Protein AF-0000000084915804 (afdb_homodimer)

Organism: Flavobacterium indicum (strain DSM 17447 / CIP 109464 / GPTSA100-9) (NCBI:txid1094466)

Radius of gyration: 31.05 Å; Cα contacts (8 Å, |Δi|>4): 1449; chains: 2; bounding box: 70×102×97 Å

Foldseek 3Di:
DPPPPPPPPPPPPPQQAFDKDKDWDQAPLQRGIWIKIKTFANCCVVDPPDAFAEEEEECLVPQVVLLVVLQNVCVVLQNFGTHMYIYTHQPDDCRVVLCLDDDLVQAQDDSVVSNVCCVVPPVVVVCVVPGRHFQAYEYEYAESVLQSVLNQLLDQARSHQEYERELYDHGPCSLVSNLVSLLNHDAAHEYEYEEEPQHPPVSVVSLVSSVVSNVPRPDPSYQYDYYYHYPDHSPRVSSVVSNVRRCSLCVLSHACDPCCLVVPQLPDLDCLLVVQVVSQVCCCRRVVDHDQRDPLNLVSSVLSCVVNVVLVCLQVNLVSCCVRPPQALSSLQSVLSSCVQQQNLVVSLVSLCVRCRGHYDDPDDNVVSNVVSVVSPPDHRDNPPDPPPNPPPPSSSVPPPPD/DPPPPPPPPPPPPPQQAFDKDKDWDQAPLQRGIWIKIKTFANCCVVDPPDAFAEEEEECLVPQVVLLVVLQNVCVVLQNFGTHMYIYTHQPDDCRVVLCLDDDLVQAQDDSVVSNVCCVVPPVVVVCVVPGRHFQAYEYEYAESVLQSVLNQLLDQARSHQEYERELYDHGPCSLVSNLVSLLNHDAAHEYEYEEEPQHPPVSVVSLVSSVVSNVPRPDPSYQYDYYYHYPDHSPRVSSVVSNVRRCSLCVLSHACDPCCLVVPQLPDLDCLLVVQVVSQVCCCRRVVDHDQRDPLNLVSSVLSCVVNVVLVCLQVNLVSCCVRPPQALSSLQSVLSSCVQQQNLVVSLVSLCVRCRGHYDDPDDNVVSNVVSVVSPPDHRDNPPDPPPNPPPPSSSVPPPPD

InterPro domains:
  IPR000801 Esterase-like [PF00756] (27-169)
  IPR011990 Tetratricopeptide-like helical domain superfamily [G3DSA:1.25.40.10] (287-379)
  IPR029058 Alpha/Beta hydrolase fold [G3DSA:3.40.50.1820] (17-286)
  IPR029058 Alpha/Beta hydrolase fold [SSF53474] (15-251)
  IPR050583 Mycobacterial A85 antigen [PTHR48098] (27-253)

pLDDT: mean 91.21, std 16.98, range [30.44, 98.94]

Sequence (806 aa):
MKIKALFVLLFLSIASLAQKVDDKIFSKKLNGERTFSIYTPPSYESNTKKNYPVLVLLDGEYLADPFSGILKYGNYWDDLPEMIIVAINQNYGETRFNDSEYGEDGLPANSGAKFFEFIGFELLPYVQSKYRTLPFRMIAGHDTTAGFLNFYLYKDDPIFNAFISLSPEMAPLMEDRIAERLSKIQKPIFYYHATSTGDLEEIQEKTKKLDDFAKEIKNPNVIYRYDVFKNTSHYSLVAEAIPSAFYFIFNGYQPISKLEFNEKILKLEKGYAQYLIDKYDYIEKKIGIKMQPRMSDFKAIEAAILKNKAYDEFQLLADYSDKQYPKTMLGTYQRGLYFEKTGDNKRAIKEYLRAYTQEPIGDLTKDYLMDRAEALKGKKDAPKEEETPAPTEETPTEEQKKEMKIKALFVLLFLSIASLAQKVDDKIFSKKLNGERTFSIYTPPSYESNTKKNYPVLVLLDGEYLADPFSGILKYGNYWDDLPEMIIVAINQNYGETRFNDSEYGEDGLPANSGAKFFEFIGFELLPYVQSKYRTLPFRMIAGHDTTAGFLNFYLYKDDPIFNAFISLSPEMAPLMEDRIAERLSKIQKPIFYYHATSTGDLEEIQEKTKKLDDFAKEIKNPNVIYRYDVFKNTSHYSLVAEAIPSAFYFIFNGYQPISKLEFNEKILKLEKGYAQYLIDKYDYIEKKIGIKMQPRMSDFKAIEAAILKNKAYDEFQLLADYSDKQYPKTMLGTYQRGLYFEKTGDNKRAIKEYLRAYTQEPIGDLTKDYLMDRAEALKGKKDAPKEEETPAPTEETPTEEQKKE

Nearest PDB structures (foldseek):
  4w9r-assembly1_A  TM=9.108E-01  e=4.873E-31  Capnocytophaga ochracea DSM 7271
  3gff-assembly1_B  TM=7.078E-01  e=7.675E-18  Shewanella oneidensis
  2qm0-assembly1_B  TM=8.458E-01  e=1.726E-13  Bacillus cereus ATCC 14579
  7b6b-assembly1_B  TM=7.050E-01  e=1.725E-11  Dysgonomonas mossii DSM 22836
  7b5v-assembly1_A  TM=7.051E-01  e=4.827E-11  Dysgonomonas mossii DSM 22836

Solvent-accessible surface area (backbone atoms only — not comparable to full-atom values): 42512 Å² total; per-residue (Å²): 136,85,78,78,78,75,77,76,75,76,75,73,76,68,73,52,59,52,41,80,44,81,49,72,44,80,35,80,68,67,70,44,75,46,47,33,34,37,36,44,34,58,52,52,70,78,41,78,83,61,61,22,35,34,37,38,28,43,49,17,83,54,45,41,46,34,53,49,10,46,42,52,33,26,37,72,71,51,48,34,77,64,40,33,36,42,21,33,58,29,87,48,88,62,42,48,59,39,48,40,28,58,43,91,81,34,42,67,28,71,54,9,37,27,42,56,46,32,46,68,68,44,51,48,54,52,48,52,75,75,42,62,59,42,84,36,24,32,40,35,22,51,32,55,45,13,25,42,60,53,58,48,49,76,44,84,76,39,81,52,37,30,40,40,26,34,44,32,46,72,48,55,63,38,48,58,50,48,39,54,35,51,51,64,44,86,54,56,34,36,41,32,38,35,38,22,73,35,33,57,66,66,41,43,53,48,54,48,51,28,48,62,49,44,72,70,50,79,38,86,36,52,47,77,51,77,48,75,36,72,95,23,35,73,64,60,31,53,60,50,42,50,45,55,46,51,56,57,70,41,57,71,59,36,66,59,39,62,49,49,41,63,71,45,58,56,67,45,92,70,57,55,42,54,48,56,52,50,43,53,48,44,32,28,73,64,61,55,46,83,70,73,82,52,69,49,43,52,50,49,37,52,49,41,30,60,76,65,66,44,47,75,43,27,53,58,37,14,54,52,33,41,69,68,41,64,66,37,29,63,17,37,50,31,42,15,48,26,26,40,53,67,18,38,40,70,60,12,30,54,32,22,55,58,29,70,84,32,41,67,52,92,90,45,40,54,67,57,34,44,51,52,28,59,69,43,59,91,57,78,71,45,60,57,81,62,82,63,74,65,73,62,89,62,54,66,54,66,60,70,79,77,109,136,83,79,76,78,76,77,75,75,76,74,73,77,67,73,53,60,54,43,77,43,82,46,71,46,79,33,78,68,67,69,44,75,47,47,33,32,38,36,45,34,59,51,51,70,78,41,79,84,63,61,21,34,36,36,38,29,44,49,18,83,54,46,40,46,33,51,49,10,45,42,50,33,26,36,75,70,49,48,34,77,64,40,32,36,42,20,33,57,29,85,48,86,63,43,48,58,39,47,39,28,57,41,90,80,33,42,66,28,70,54,9,37,28,40,54,46,33,47,66,69,44,50,48,54,53,47,53,75,74,43,62,57,42,84,34,23,31,40,36,21,50,32,55,44,14,24,41,61,53,58,47,48,76,42,83,76,40,80,54,36,31,40,39,26,35,44,31,46,72,50,54,65,37,50,58,50,48,38,55,35,51,50,65,42,84,54,57,34,36,40,34,37,35,37,22,73,35,34,58,66,67,41,44,51,50,53,48,50,28,47,63,51,44,72,68,48,81,38,85,37,52,47,76,49,76,47,74,37,72,95,24,37,72,64,58,30,54,61,50,42,49,45,54,47,52,55,58,71,41,57,72,60,35,66,60,39,63,48,49,40,62,72,45,57,57,66,46,93,69,59,54,42,53,49,55,52,51,43,52,49,44,33,29,73,65,61,56,45,84,71,76,82,53,68,47,43,52,52,49,38,50,49,42,30,61,76,67,66,44,48,74,43,28,52,60,38,14,54,52,33,41,69,68,43,64,65,36,30,62,18,38,50,31,42,15,47,27,26,41,53,67,17,37,40,69,60,12,28,54,31,23,54,58,29,69,83,31,40,67,52,92,90,46,40,55,66,58,34,45,50,50,28,58,68,44,58,91,56,78,72,45,60,55,80,61,81,62,74,63,72,61,90,62,54,66,56,68,60,70,80,77,109

Structure (mmCIF, N/CA/C/O backbone):
data_AF-0000000084915804-model_v1
#
loop_
_entity.id
_entity.type
_entity.pdbx_description
1 polymer Esterase
#
loop_
_atom_site.group_PDB
_atom_site.id
_atom_site.type_symbol
_atom_site.label_atom_id
_atom_site.label_alt_id
_atom_site.label_comp_id
_atom_site.label_asym_id
_atom_site.label_entity_id
_atom_site.label_seq_id
_atom_site.pdbx_PDB_ins_code
_atom_site.Cartn_x
_atom_site.Cartn_y
_atom_site.Cartn_z
_atom_site.occupancy
_atom_site.B_iso_or_equiv
_atom_site.auth_seq_id
_atom_site.auth_comp_id
_atom_site.auth_asym_id
_atom_site.auth_atom_id
_atom_site.pdbx_PDB_model_num
ATOM 1 N N . MET A 1 1 ? -18 44.656 -43.188 1 30.98 1 MET A N 1
ATOM 2 C CA . MET A 1 1 ? -18.422 43.625 -42.25 1 30.98 1 MET A CA 1
ATOM 3 C C . MET A 1 1 ? -17.219 42.844 -41.75 1 30.98 1 MET A C 1
ATOM 5 O O . MET A 1 1 ? -16.656 42 -42.469 1 30.98 1 MET A O 1
ATOM 9 N N . LYS A 1 2 ? -16.344 43.469 -40.906 1 34.91 2 LYS A N 1
ATOM 10 C CA . LYS A 1 2 ? -15.086 43 -40.312 1 34.91 2 LYS A CA 1
ATOM 11 C C . LYS A 1 2 ? -15.336 41.812 -39.375 1 34.91 2 LYS A C 1
ATOM 13 O O . LYS A 1 2 ? -16.078 41.938 -38.406 1 34.91 2 LYS A O 1
ATOM 18 N N . ILE A 1 3 ? -15.289 40.625 -39.844 1 33.72 3 ILE A N 1
ATOM 19 C CA . ILE A 1 3 ? -15.422 39.344 -39.125 1 33.72 3 ILE A CA 1
ATOM 20 C C . ILE A 1 3 ? -14.312 39.25 -38.094 1 33.72 3 ILE A C 1
ATOM 22 O O . ILE A 1 3 ? -13.125 39.188 -38.438 1 33.72 3 ILE A O 1
ATOM 26 N N . LYS A 1 4 ? -14.461 39.875 -36.906 1 39.53 4 LYS A N 1
ATOM 27 C CA . LYS A 1 4 ? -13.578 39.594 -35.781 1 39.53 4 LYS A CA 1
ATOM 28 C C . LYS A 1 4 ? -13.523 38.125 -35.438 1 39.53 4 LYS A C 1
ATOM 30 O O . LYS A 1 4 ? -14.547 37.5 -35.156 1 39.53 4 LYS A O 1
ATOM 35 N N . ALA A 1 5 ? -12.562 37.406 -35.969 1 38.5 5 ALA A N 1
ATOM 36 C CA . ALA A 1 5 ? -12.242 36.031 -35.594 1 38.5 5 ALA A CA 1
ATOM 37 C C . ALA A 1 5 ? -11.93 35.906 -34.094 1 38.5 5 ALA A C 1
ATOM 39 O O . ALA A 1 5 ? -10.977 36.5 -33.625 1 38.5 5 ALA A O 1
ATOM 40 N N . LEU A 1 6 ? -12.945 35.75 -33.281 1 38.56 6 LEU A N 1
ATOM 41 C CA . LEU A 1 6 ? -12.766 35.406 -31.891 1 38.56 6 LEU A CA 1
ATOM 42 C C . LEU A 1 6 ? -11.992 34.094 -31.766 1 38.56 6 LEU A C 1
ATOM 44 O O . LEU A 1 6 ? -12.469 33.031 -32.188 1 38.56 6 LEU A O 1
ATOM 48 N N . PHE A 1 7 ? -10.703 34.156 -31.734 1 39.88 7 PHE A N 1
ATOM 49 C CA . PHE A 1 7 ? -9.891 33 -31.344 1 39.88 7 PHE A CA 1
ATOM 50 C C . PHE A 1 7 ? -10.203 32.562 -29.922 1 39.88 7 PHE A C 1
ATOM 52 O O . PHE A 1 7 ? -9.914 33.312 -28.969 1 39.88 7 PHE A O 1
ATOM 59 N N . VAL A 1 8 ? -11.25 31.797 -29.766 1 38.75 8 VAL A N 1
ATOM 60 C CA . VAL A 1 8 ? -11.469 31.125 -28.484 1 38.75 8 VAL A CA 1
ATOM 61 C C . VAL A 1 8 ? -10.258 30.266 -28.141 1 38.75 8 VAL A C 1
ATOM 63 O O . VAL A 1 8 ? -9.945 29.297 -28.844 1 38.75 8 VAL A O 1
ATOM 66 N N . LEU A 1 9 ? -9.281 30.844 -27.531 1 38.28 9 LEU A N 1
ATOM 67 C CA . LEU A 1 9 ? -8.227 30.062 -26.891 1 38.28 9 LEU A CA 1
ATOM 68 C C . LEU A 1 9 ? -8.812 29.047 -25.922 1 38.28 9 LEU A C 1
ATOM 70 O O . LEU A 1 9 ? -9.398 29.422 -24.891 1 38.28 9 LEU A O 1
ATOM 74 N N . LEU A 1 10 ? -9.195 27.938 -26.406 1 38.06 10 LEU A N 1
ATOM 75 C CA . LEU A 1 10 ? -9.492 26.766 -25.578 1 38.06 10 LEU A CA 1
ATOM 76 C C . LEU A 1 10 ? -8.367 26.5 -24.594 1 38.06 10 LEU A C 1
ATOM 78 O O . LEU A 1 10 ? -7.277 26.078 -24.984 1 38.06 10 LEU A O 1
ATOM 82 N N . PHE A 1 11 ? -8.258 27.25 -23.547 1 37 11 PHE A N 1
ATOM 83 C CA . PHE A 1 11 ? -7.414 26.859 -22.422 1 37 11 PHE A CA 1
ATOM 84 C C . PHE A 1 11 ? -7.777 25.469 -21.938 1 37 11 PHE A C 1
ATOM 86 O O . PHE A 1 11 ? -8.773 25.281 -21.234 1 37 11 PHE A O 1
ATOM 93 N N . LEU A 1 12 ? -7.398 24.484 -22.609 1 37.72 12 LEU A N 1
ATOM 94 C CA . LEU A 1 12 ? -7.434 23.141 -22.031 1 37.72 12 LEU A CA 1
ATOM 95 C C . LEU A 1 12 ? -6.754 23.109 -20.672 1 37.72 12 LEU A C 1
ATOM 97 O O . LEU A 1 12 ? -5.559 23.391 -20.562 1 37.72 12 LEU A O 1
ATOM 101 N N . SER A 1 13 ? -7.422 23.438 -19.625 1 39.34 13 SER A N 1
ATOM 102 C CA . SER A 1 13 ? -6.961 23.109 -18.281 1 39.34 13 SER A CA 1
ATOM 103 C C . SER A 1 13 ? -6.273 21.734 -18.25 1 39.34 13 SER A C 1
ATOM 105 O O . SER A 1 13 ? -6.938 20.703 -18.344 1 39.34 13 SER A O 1
ATOM 107 N N . ILE A 1 14 ? -5.156 21.641 -18.672 1 42.31 14 ILE A N 1
ATOM 108 C CA . ILE A 1 14 ? -4.375 20.438 -18.375 1 42.31 14 ILE A CA 1
ATOM 109 C C . ILE A 1 14 ? -4.316 20.219 -16.875 1 42.31 14 ILE A C 1
ATOM 111 O O . ILE A 1 14 ? -3.666 20.984 -16.156 1 42.31 14 ILE A O 1
ATOM 115 N N . ALA A 1 15 ? -5.371 19.859 -16.266 1 44.28 15 ALA A N 1
ATOM 116 C CA . ALA A 1 15 ? -5.188 19.297 -14.93 1 44.28 15 ALA A CA 1
ATOM 117 C C . ALA A 1 15 ? -3.811 18.656 -14.789 1 44.28 15 ALA A C 1
ATOM 119 O O . ALA A 1 15 ? -3.443 17.781 -15.578 1 44.28 15 ALA A O 1
ATOM 120 N N . SER A 1 16 ? -2.9 19.359 -14.211 1 48.75 16 SER A N 1
ATOM 121 C CA . SER A 1 16 ? -1.506 19.016 -13.953 1 48.75 16 SER A CA 1
ATOM 122 C C . SER A 1 16 ? -1.387 17.688 -13.203 1 48.75 16 SER A C 1
ATOM 124 O O . SER A 1 16 ? -1.562 17.641 -11.984 1 48.75 16 SER A O 1
ATOM 126 N N . LEU A 1 17 ? -1.926 16.594 -13.758 1 55.28 17 LEU A N 1
ATOM 127 C CA . LEU A 1 17 ? -1.879 15.227 -13.258 1 55.28 17 LEU A CA 1
ATOM 128 C C . LEU A 1 17 ? -0.439 14.789 -13.008 1 55.28 17 LEU A C 1
ATOM 130 O O . LEU A 1 17 ? 0.483 15.258 -13.68 1 55.28 17 LEU A O 1
ATOM 134 N N . ALA A 1 18 ? -0.207 14.375 -11.773 1 61.41 18 ALA A N 1
ATOM 135 C CA . ALA A 1 18 ? 0.979 13.555 -11.547 1 61.41 18 ALA A CA 1
ATOM 136 C C . ALA A 1 18 ? 1.358 12.789 -12.812 1 61.41 18 ALA A C 1
ATOM 138 O O . ALA A 1 18 ? 0.494 12.227 -13.492 1 61.41 18 ALA A O 1
ATOM 139 N N . GLN A 1 19 ? 2.617 13.102 -13.18 1 83.12 19 GLN A N 1
ATOM 140 C CA . GLN A 1 19 ? 3.037 12.578 -14.477 1 83.12 19 GLN A CA 1
ATOM 141 C C . GLN A 1 19 ? 4.18 11.578 -14.32 1 83.12 19 GLN A C 1
ATOM 143 O O . GLN A 1 19 ? 5.098 11.797 -13.531 1 83.12 19 GLN A O 1
ATOM 148 N N . LYS A 1 20 ? 4.004 10.469 -14.727 1 93.12 20 LYS A N 1
ATOM 149 C CA . LYS A 1 20 ? 5.105 9.531 -14.953 1 93.12 20 LYS A CA 1
ATOM 150 C C . LYS A 1 20 ? 5.812 9.828 -16.281 1 93.12 20 LYS A C 1
ATOM 152 O O . LYS A 1 20 ? 5.164 9.969 -17.312 1 93.12 20 LYS A O 1
ATOM 157 N N . VAL A 1 21 ? 7.152 9.977 -16.219 1 96.06 21 VAL A N 1
ATOM 158 C CA . VAL A 1 21 ? 7.98 10.18 -17.406 1 96.06 21 VAL A CA 1
ATOM 159 C C . VAL A 1 21 ? 9.078 9.117 -17.453 1 96.06 21 VAL A C 1
ATOM 161 O O . VAL A 1 21 ? 9.844 8.961 -16.5 1 96.06 21 VAL A O 1
ATOM 164 N N . ASP A 1 22 ? 9.055 8.312 -18.516 1 96.88 22 ASP A N 1
ATOM 165 C CA . ASP A 1 22 ? 10.172 7.402 -18.75 1 96.88 22 ASP A CA 1
ATOM 166 C C . ASP A 1 22 ? 11.352 8.133 -19.391 1 96.88 22 ASP A C 1
ATOM 168 O O . ASP A 1 22 ? 11.164 8.938 -20.297 1 96.88 22 ASP A O 1
ATOM 172 N N . ASP A 1 23 ? 12.508 7.883 -18.828 1 97.19 23 ASP A N 1
ATOM 173 C CA . ASP A 1 23 ? 13.711 8.578 -19.281 1 97.19 23 ASP A CA 1
ATOM 174 C C . ASP A 1 23 ? 14.906 7.625 -19.328 1 97.19 23 ASP A C 1
ATOM 176 O O . ASP A 1 23 ? 14.797 6.461 -18.938 1 97.19 23 ASP A O 1
ATOM 180 N N . LYS A 1 24 ? 15.945 8.031 -19.984 1 97.94 24 LYS A N 1
ATOM 181 C CA . LYS A 1 24 ? 17.188 7.273 -20.062 1 97.94 24 LYS A CA 1
ATOM 182 C C . LYS A 1 24 ? 18.406 8.195 -19.953 1 97.94 24 LYS A C 1
ATOM 184 O O . LYS A 1 24 ? 18.312 9.391 -20.25 1 97.94 24 LYS A O 1
ATOM 189 N N . ILE A 1 25 ? 19.5 7.652 -19.5 1 97.75 25 ILE A N 1
ATOM 190 C CA . ILE A 1 25 ? 20.734 8.406 -19.344 1 97.75 25 ILE A CA 1
ATOM 191 C C . ILE A 1 25 ? 21.922 7.523 -19.734 1 97.75 25 ILE A C 1
ATOM 193 O O . ILE A 1 25 ? 21.953 6.332 -19.406 1 97.75 25 ILE A O 1
ATOM 197 N N . PHE A 1 26 ? 22.797 8.078 -20.5 1 97.75 26 PHE A N 1
ATOM 198 C CA . PHE A 1 26 ? 24.062 7.375 -20.719 1 97.75 26 PHE A CA 1
ATOM 199 C C . PHE A 1 26 ? 25.016 7.555 -19.547 1 97.75 26 PHE A C 1
ATOM 201 O O . PHE A 1 26 ? 25.312 8.68 -19.156 1 97.75 26 PHE A O 1
ATOM 208 N N . SER A 1 27 ? 25.391 6.473 -18.984 1 97.44 27 SER A N 1
ATOM 209 C CA . SER A 1 27 ? 26.312 6.488 -17.859 1 97.44 27 SER A CA 1
ATOM 210 C C . SER A 1 27 ? 27.75 6.25 -18.297 1 97.44 27 SER A C 1
ATOM 212 O O . SER A 1 27 ? 28.047 5.219 -18.891 1 97.44 27 SER A O 1
ATOM 214 N N . LYS A 1 28 ? 28.625 7.137 -18 1 97.44 28 LYS A N 1
ATOM 215 C CA . LYS A 1 28 ? 30.062 6.938 -18.219 1 97.44 28 LYS A CA 1
ATOM 216 C C . LYS A 1 28 ? 30.625 5.879 -17.281 1 97.44 28 LYS A C 1
ATOM 218 O O . LYS A 1 28 ? 31.469 5.074 -17.672 1 97.44 28 LYS A O 1
ATOM 223 N N . LYS A 1 29 ? 30.141 5.867 -16.062 1 95.5 29 LYS A N 1
ATOM 224 C CA . LYS A 1 29 ? 30.594 4.906 -15.07 1 95.5 29 LYS A CA 1
ATOM 225 C C . LYS A 1 29 ? 30.297 3.477 -15.5 1 95.5 29 LYS A C 1
ATOM 227 O O . LYS A 1 29 ? 31.109 2.572 -15.297 1 95.5 29 LYS A O 1
ATOM 232 N N . LEU A 1 30 ? 29.109 3.318 -16.094 1 96.94 30 LEU A N 1
ATOM 233 C CA . LEU A 1 30 ? 28.625 1.983 -16.438 1 96.94 30 LEU A CA 1
ATOM 234 C C . LEU A 1 30 ? 28.906 1.68 -17.906 1 96.94 30 LEU A C 1
ATOM 236 O O . LEU A 1 30 ? 28.734 0.542 -18.359 1 96.94 30 LEU A O 1
ATOM 240 N N . ASN A 1 31 ? 29.344 2.648 -18.641 1 95.88 31 ASN A N 1
ATOM 241 C CA . ASN A 1 31 ? 29.547 2.553 -20.078 1 95.88 31 ASN A CA 1
ATOM 242 C C . ASN A 1 31 ? 28.344 1.956 -20.781 1 95.88 31 ASN A C 1
ATOM 244 O O . ASN A 1 31 ? 28.453 0.963 -21.5 1 95.88 31 ASN A O 1
ATOM 248 N N . GLY A 1 32 ? 27.188 2.535 -20.531 1 96.12 32 GLY A N 1
ATOM 249 C CA . GLY A 1 32 ? 25.938 2.08 -21.109 1 96.12 32 GLY A CA 1
ATOM 250 C C . GLY A 1 32 ? 24.75 2.945 -20.719 1 96.12 32 GLY A C 1
ATOM 251 O O . GLY A 1 32 ? 24.891 3.844 -19.875 1 96.12 32 GLY A O 1
ATOM 252 N N . GLU A 1 33 ? 23.672 2.699 -21.312 1 97.19 33 GLU A N 1
ATOM 253 C CA . GLU A 1 33 ? 22.453 3.445 -21.031 1 97.19 33 GLU A CA 1
ATOM 254 C C . GLU A 1 33 ? 21.672 2.816 -19.875 1 97.19 33 GLU A C 1
ATOM 256 O O . GLU A 1 33 ? 21.578 1.592 -19.781 1 97.19 33 GLU A O 1
ATOM 261 N N . ARG A 1 34 ? 21.188 3.645 -19.062 1 98.12 34 ARG A N 1
ATOM 262 C CA . ARG A 1 34 ? 20.281 3.205 -18 1 98.12 34 ARG A CA 1
ATOM 263 C C . ARG A 1 34 ? 18.938 3.895 -18.109 1 98.12 34 ARG A C 1
ATOM 265 O O . ARG A 1 34 ? 18.859 5.086 -18.406 1 98.12 34 ARG A O 1
ATOM 272 N N . THR A 1 35 ? 17.891 3.078 -17.922 1 98.12 35 THR A N 1
ATOM 273 C CA . THR A 1 35 ? 16.547 3.605 -18 1 98.12 35 THR A CA 1
ATOM 274 C C . THR A 1 35 ? 15.922 3.744 -16.625 1 98.12 35 THR A C 1
ATOM 276 O O . THR A 1 35 ? 16.25 2.98 -15.711 1 98.12 35 THR A O 1
ATOM 279 N N . PHE A 1 36 ? 15.109 4.773 -16.453 1 98.5 36 PHE A N 1
ATOM 280 C CA . PHE A 1 36 ? 14.383 5.035 -15.211 1 98.5 36 PHE A CA 1
ATOM 281 C C . PHE A 1 36 ? 13.102 5.812 -15.484 1 98.5 36 PHE A C 1
ATOM 283 O O . PHE A 1 36 ? 12.891 6.289 -16.609 1 98.5 36 PHE A O 1
ATOM 290 N N . SER A 1 37 ? 12.227 5.781 -14.531 1 98.44 37 SER A N 1
ATOM 291 C CA . SER A 1 37 ? 11 6.562 -14.586 1 98.44 37 SER A CA 1
ATOM 292 C C . SER A 1 37 ? 10.969 7.625 -13.492 1 98.44 37 SER A C 1
ATOM 294 O O . SER A 1 37 ? 11.398 7.375 -12.367 1 98.44 37 SER A O 1
ATOM 296 N N . ILE A 1 38 ? 10.477 8.773 -13.859 1 98.5 38 ILE A N 1
ATOM 297 C CA . ILE A 1 38 ? 10.297 9.859 -12.906 1 98.5 38 ILE A CA 1
ATOM 298 C C . ILE A 1 38 ? 8.805 10.062 -12.633 1 98.5 38 ILE A C 1
ATOM 300 O O . ILE A 1 38 ? 8.008 10.172 -13.562 1 98.5 38 ILE A O 1
ATOM 304 N N . TYR A 1 39 ? 8.406 10.016 -11.391 1 98.06 39 TYR A N 1
ATOM 305 C CA . TYR A 1 39 ? 7.07 10.375 -10.945 1 98.06 39 TYR A CA 1
ATOM 306 C C . TYR A 1 39 ? 7.078 11.727 -10.227 1 98.06 39 TYR A C 1
ATOM 308 O O . TYR A 1 39 ? 7.723 11.875 -9.188 1 98.06 39 TYR A O 1
ATOM 316 N N . THR A 1 40 ? 6.406 12.688 -10.781 1 97.69 40 THR A N 1
ATOM 317 C CA . THR A 1 40 ? 6.254 13.969 -10.094 1 97.69 40 THR A CA 1
ATOM 318 C C . THR A 1 40 ? 4.961 14 -9.289 1 97.69 40 THR A C 1
ATOM 320 O O . THR A 1 40 ? 3.992 13.312 -9.633 1 97.69 40 THR A O 1
ATOM 323 N N . PRO A 1 41 ? 4.973 14.758 -8.195 1 96.62 41 PRO A N 1
ATOM 324 C CA . PRO A 1 41 ? 3.775 14.773 -7.355 1 96.62 41 PRO A CA 1
ATOM 325 C C . PRO A 1 41 ? 2.641 15.602 -7.961 1 96.62 41 PRO A C 1
ATOM 327 O O . PRO A 1 41 ? 2.855 16.344 -8.922 1 96.62 41 PRO A O 1
ATOM 330 N N . PRO A 1 42 ? 1.467 15.484 -7.375 1 92.31 42 PRO A N 1
ATOM 331 C CA . PRO A 1 42 ? 0.266 16.094 -7.949 1 92.31 42 PRO A CA 1
ATOM 332 C C . PRO A 1 42 ? 0.385 17.609 -8.094 1 92.31 42 PRO A C 1
ATOM 334 O O . PRO A 1 42 ? -0.109 18.188 -9.07 1 92.31 42 PRO A O 1
ATOM 337 N N . SER A 1 43 ? 1.102 18.266 -7.254 1 93.75 43 SER A N 1
ATOM 338 C CA . SER A 1 43 ? 1.112 19.734 -7.281 1 93.75 43 SER A CA 1
ATOM 339 C C . SER A 1 43 ? 2.293 20.266 -8.086 1 93.75 43 SER A C 1
ATOM 341 O O . SER A 1 43 ? 2.479 21.469 -8.203 1 93.75 43 SER A O 1
ATOM 343 N N . TYR A 1 44 ? 3.051 19.391 -8.656 1 95.94 44 TYR A N 1
ATOM 344 C CA . TYR A 1 44 ? 4.324 19.766 -9.266 1 95.94 44 TYR A CA 1
ATOM 345 C C . TYR A 1 44 ? 4.125 20.875 -10.297 1 95.94 44 TYR A C 1
ATOM 347 O O . TYR A 1 44 ? 4.871 21.859 -10.32 1 95.94 44 TYR A O 1
ATOM 355 N N . GLU A 1 45 ? 3.098 20.781 -11.133 1 93.62 45 GLU A N 1
ATOM 356 C CA . GLU A 1 45 ? 2.885 21.734 -12.219 1 93.62 45 GLU A CA 1
ATOM 357 C C . GLU A 1 45 ? 2.201 23 -11.711 1 93.62 45 GLU A C 1
ATOM 359 O O . GLU A 1 45 ? 2.469 24.094 -12.203 1 93.62 45 GLU A O 1
ATOM 364 N N . SER A 1 46 ? 1.341 22.844 -10.719 1 93.31 46 SER A N 1
ATOM 365 C CA . SER A 1 46 ? 0.566 23.969 -10.234 1 93.31 46 SER A CA 1
ATOM 366 C C . SER A 1 46 ? 1.373 24.812 -9.242 1 93.31 46 SER A C 1
ATOM 368 O O . SER A 1 46 ? 1.182 26.031 -9.156 1 93.31 46 SER A O 1
ATOM 370 N N . ASN A 1 47 ? 2.189 24.156 -8.539 1 92.81 47 ASN A N 1
ATOM 371 C CA . ASN A 1 47 ? 3.061 24.859 -7.609 1 92.81 47 ASN A CA 1
ATOM 372 C C . ASN A 1 47 ? 4.488 24.969 -8.141 1 92.81 47 ASN A C 1
ATOM 374 O O . ASN A 1 47 ? 5.348 24.156 -7.785 1 92.81 47 ASN A O 1
ATOM 378 N N . THR A 1 48 ? 4.852 26 -8.781 1 93.5 48 THR A N 1
ATOM 379 C CA . THR A 1 48 ? 6.059 26.078 -9.602 1 93.5 48 THR A CA 1
ATOM 380 C C . THR A 1 48 ? 7.254 26.5 -8.75 1 93.5 48 THR A C 1
ATOM 382 O O . THR A 1 48 ? 8.398 26.438 -9.203 1 93.5 48 THR A O 1
ATOM 385 N N . LYS A 1 49 ? 7.105 26.844 -7.559 1 93.69 49 LYS A N 1
ATOM 386 C CA . LYS A 1 49 ? 8.203 27.312 -6.727 1 93.69 49 LYS A CA 1
ATOM 387 C C . LYS A 1 49 ? 8.57 26.281 -5.66 1 93.69 49 LYS A C 1
ATOM 389 O O . LYS A 1 49 ? 9.562 26.453 -4.941 1 93.69 49 LYS A O 1
ATOM 394 N N . LYS A 1 50 ? 7.797 25.281 -5.594 1 94.25 50 LYS A N 1
ATOM 395 C CA . LYS A 1 50 ? 8.008 24.297 -4.547 1 94.25 50 LYS A CA 1
ATOM 396 C C . LYS A 1 50 ? 9.039 23.25 -4.973 1 94.25 50 LYS A C 1
ATOM 398 O O . LYS A 1 50 ? 9.023 22.781 -6.117 1 94.25 50 LYS A O 1
ATOM 403 N N . ASN A 1 51 ? 10.031 22.953 -4.082 1 96.88 51 ASN A N 1
ATOM 404 C CA . ASN A 1 51 ? 10.961 21.844 -4.242 1 96.88 51 ASN A CA 1
ATOM 405 C C . ASN A 1 51 ? 10.516 20.609 -3.461 1 96.88 51 ASN A C 1
ATOM 407 O O . ASN A 1 51 ? 9.758 20.719 -2.494 1 96.88 51 ASN A O 1
ATOM 411 N N . TYR A 1 52 ? 10.961 19.469 -3.887 1 97.56 52 TYR A N 1
ATOM 412 C CA . TYR A 1 52 ? 10.438 18.219 -3.34 1 97.56 52 TYR A CA 1
ATOM 413 C C . TYR A 1 52 ? 11.57 17.281 -2.928 1 97.56 52 TYR A C 1
ATOM 415 O O . TYR A 1 52 ? 12.594 17.203 -3.609 1 97.56 52 TYR A O 1
ATOM 423 N N . PRO A 1 53 ? 11.391 16.578 -1.763 1 98.06 53 PRO A N 1
ATOM 424 C CA . PRO A 1 53 ? 12.305 15.461 -1.497 1 98.06 53 PRO A CA 1
ATOM 425 C C . PRO A 1 53 ? 12.297 14.414 -2.605 1 98.06 53 PRO A C 1
ATOM 427 O O . PRO A 1 53 ? 11.391 14.398 -3.441 1 98.06 53 PRO A O 1
ATOM 430 N N . VAL A 1 54 ? 13.359 13.562 -2.596 1 98.69 54 VAL A N 1
ATOM 431 C CA . VAL A 1 54 ? 13.516 12.594 -3.676 1 98.69 54 VAL A CA 1
ATOM 432 C C . VAL A 1 54 ? 13.555 11.18 -3.1 1 98.69 54 VAL A C 1
ATOM 434 O O . VAL A 1 54 ? 14.25 10.93 -2.113 1 98.69 54 VAL A O 1
ATOM 437 N N . LEU A 1 55 ? 12.75 10.305 -3.654 1 98.88 55 LEU A N 1
ATOM 438 C CA . LEU A 1 55 ? 12.812 8.875 -3.369 1 98.88 55 LEU A CA 1
ATOM 439 C C . LEU A 1 55 ? 13.391 8.109 -4.555 1 98.88 55 LEU A C 1
ATOM 441 O O . LEU A 1 55 ? 12.781 8.062 -5.625 1 98.88 55 LEU A O 1
ATOM 445 N N . VAL A 1 56 ? 14.578 7.551 -4.375 1 98.94 56 VAL A N 1
ATOM 446 C CA . VAL A 1 56 ? 15.172 6.652 -5.359 1 98.94 56 VAL A CA 1
ATOM 447 C C . VAL A 1 56 ? 14.727 5.219 -5.09 1 98.94 56 VAL A C 1
ATOM 449 O O . VAL A 1 56 ? 14.961 4.684 -4.004 1 98.94 56 VAL A O 1
ATOM 452 N N . LEU A 1 57 ? 14.023 4.684 -6.035 1 98.94 57 LEU A N 1
ATOM 453 C CA . LEU A 1 57 ? 13.578 3.299 -5.941 1 98.94 57 LEU A CA 1
ATOM 454 C C . LEU A 1 57 ? 14.422 2.389 -6.824 1 98.94 57 LEU A C 1
ATOM 456 O O . LEU A 1 57 ? 14.469 2.57 -8.047 1 98.94 57 LEU A O 1
ATOM 460 N N . LEU A 1 58 ? 15.008 1.466 -6.125 1 98.75 58 LEU A N 1
ATOM 461 C CA . LEU A 1 58 ? 15.586 0.362 -6.883 1 98.75 58 LEU A CA 1
ATOM 462 C C . LEU A 1 58 ? 14.516 -0.65 -7.273 1 98.75 58 LEU A C 1
ATOM 464 O O . LEU A 1 58 ? 13.438 -0.679 -6.672 1 98.75 58 LEU A O 1
ATOM 468 N N . ASP A 1 59 ? 14.68 -1.432 -8.273 1 98.06 59 ASP A N 1
ATOM 469 C CA . ASP A 1 59 ? 13.641 -2.326 -8.766 1 98.06 59 ASP A CA 1
ATOM 470 C C . ASP A 1 59 ? 12.391 -1.546 -9.18 1 98.06 59 ASP A C 1
ATOM 472 O O . ASP A 1 59 ? 11.281 -1.881 -8.766 1 98.06 59 ASP A O 1
ATOM 476 N N . GLY A 1 60 ? 12.609 -0.51 -9.992 1 98.44 60 GLY A N 1
ATOM 477 C CA . GLY A 1 60 ? 11.539 0.411 -10.328 1 98.44 60 GLY A CA 1
ATOM 478 C C . GLY A 1 60 ? 10.367 -0.264 -11.016 1 98.44 60 GLY A C 1
ATOM 479 O O . GLY A 1 60 ? 9.219 0.169 -10.867 1 98.44 60 GLY A O 1
ATOM 480 N N . GLU A 1 61 ? 10.586 -1.393 -11.664 1 96.94 61 GLU A N 1
ATOM 481 C CA . GLU A 1 61 ? 9.57 -2.078 -12.461 1 96.94 61 GLU A CA 1
ATOM 482 C C . GLU A 1 61 ? 8.414 -2.555 -11.586 1 96.94 61 GLU A C 1
ATOM 484 O O . GLU A 1 61 ? 7.258 -2.553 -12.016 1 96.94 61 GLU A O 1
ATOM 489 N N . TYR A 1 62 ? 8.75 -2.9 -10.344 1 97.12 62 TYR A N 1
ATOM 490 C CA . TYR A 1 62 ? 7.633 -3.43 -9.562 1 97.12 62 TYR A CA 1
ATOM 491 C C . TYR A 1 62 ? 7.469 -2.666 -8.258 1 97.12 62 TYR A C 1
ATOM 493 O O . TYR A 1 62 ? 6.441 -2.793 -7.582 1 97.12 62 TYR A O 1
ATOM 501 N N . LEU A 1 63 ? 8.414 -1.797 -7.922 1 98.69 63 LEU A N 1
ATOM 502 C CA . LEU A 1 63 ? 8.273 -1.073 -6.66 1 98.69 63 LEU A CA 1
ATOM 503 C C . LEU A 1 63 ? 7.656 0.302 -6.895 1 98.69 63 LEU A C 1
ATOM 505 O O . LEU A 1 63 ? 7.133 0.917 -5.961 1 98.69 63 LEU A O 1
ATOM 509 N N . ALA A 1 64 ? 7.664 0.821 -8.102 1 98.44 64 ALA A N 1
ATOM 510 C CA . ALA A 1 64 ? 7.238 2.197 -8.344 1 98.44 64 ALA A CA 1
ATOM 511 C C . ALA A 1 64 ? 5.75 2.367 -8.055 1 98.44 64 ALA A C 1
ATOM 513 O O . ALA A 1 64 ? 5.348 3.314 -7.375 1 98.44 64 ALA A O 1
ATOM 514 N N . ASP A 1 65 ? 4.961 1.426 -8.461 1 97.44 65 ASP A N 1
ATOM 515 C CA . ASP A 1 65 ? 3.512 1.589 -8.398 1 97.44 65 ASP A CA 1
ATOM 516 C C . ASP A 1 65 ? 3.018 1.543 -6.957 1 97.44 65 ASP A C 1
ATOM 518 O O . ASP A 1 65 ? 2.279 2.428 -6.52 1 97.44 65 ASP A O 1
ATOM 522 N N . PRO A 1 66 ? 3.412 0.526 -6.188 1 98.56 66 PRO A N 1
ATOM 523 C CA . PRO A 1 66 ? 2.906 0.516 -4.812 1 98.56 66 PRO A CA 1
ATOM 524 C C . PRO A 1 66 ? 3.43 1.685 -3.982 1 98.56 66 PRO A C 1
ATOM 526 O O . PRO A 1 66 ? 2.699 2.234 -3.154 1 98.56 66 PRO A O 1
ATOM 529 N N . PHE A 1 67 ? 4.668 2.135 -4.191 1 98.81 67 PHE A N 1
ATOM 530 C CA . PHE A 1 67 ? 5.199 3.293 -3.48 1 98.81 67 PHE A CA 1
ATOM 531 C C . PHE A 1 67 ? 4.453 4.562 -3.881 1 98.81 67 PHE A C 1
ATOM 533 O O . PHE A 1 67 ? 4.027 5.332 -3.021 1 98.81 67 PHE A O 1
ATOM 540 N N . SER A 1 68 ? 4.266 4.738 -5.172 1 98.44 68 SER A N 1
ATOM 541 C CA . SER A 1 68 ? 3.586 5.934 -5.66 1 98.44 68 SER A CA 1
ATOM 542 C C . SER A 1 68 ? 2.135 5.977 -5.188 1 98.44 68 SER A C 1
ATOM 544 O O . SER A 1 68 ? 1.623 7.039 -4.832 1 98.44 68 SER A O 1
ATOM 546 N N . GLY A 1 69 ? 1.499 4.812 -5.219 1 98.12 69 GLY A N 1
ATOM 547 C CA . GLY A 1 69 ? 0.112 4.75 -4.789 1 98.12 69 GLY A CA 1
ATOM 548 C C . GLY A 1 69 ? -0.083 5.176 -3.344 1 98.12 69 GLY A C 1
ATOM 549 O O . GLY A 1 69 ? -0.966 5.98 -3.043 1 98.12 69 GLY A O 1
ATOM 550 N N . ILE A 1 70 ? 0.758 4.695 -2.48 1 98.62 70 ILE A N 1
ATOM 551 C CA . ILE A 1 70 ? 0.652 5.016 -1.061 1 98.62 70 ILE A CA 1
ATOM 552 C C . ILE A 1 70 ? 1.012 6.48 -0.831 1 98.62 70 ILE A C 1
ATOM 554 O O . ILE A 1 70 ? 0.371 7.164 -0.031 1 98.62 70 ILE A O 1
ATOM 558 N N . LEU A 1 71 ? 2 6.953 -1.552 1 98.38 71 LEU A N 1
ATOM 559 C CA . LEU A 1 71 ? 2.402 8.352 -1.407 1 98.38 71 LEU A CA 1
ATOM 560 C C . LEU A 1 71 ? 1.281 9.289 -1.842 1 98.38 71 LEU A C 1
ATOM 562 O O . LEU A 1 71 ? 0.992 10.273 -1.162 1 98.38 71 LEU A O 1
ATOM 566 N N . LYS A 1 72 ? 0.65 8.969 -2.953 1 97.62 72 LYS A N 1
ATOM 567 C CA . LYS A 1 72 ? -0.44 9.797 -3.449 1 97.62 72 LYS A CA 1
ATOM 568 C C . LYS A 1 72 ? -1.602 9.836 -2.461 1 97.62 72 LYS A C 1
ATOM 570 O O . LYS A 1 72 ? -2.205 10.883 -2.238 1 97.62 72 LYS A O 1
ATOM 575 N N . TYR A 1 73 ? -1.869 8.727 -1.883 1 98.06 73 TYR A N 1
ATOM 576 C CA . TYR A 1 73 ? -2.896 8.672 -0.849 1 98.06 73 TYR A CA 1
ATOM 577 C C . TYR A 1 73 ? -2.525 9.555 0.335 1 98.06 73 TYR A C 1
ATOM 579 O O . TYR A 1 73 ? -3.344 10.352 0.802 1 98.06 73 TYR A O 1
ATOM 587 N N . GLY A 1 74 ? -1.296 9.375 0.836 1 97.56 74 GLY A N 1
ATOM 588 C CA . GLY A 1 74 ? -0.835 10.18 1.953 1 97.56 74 GLY A CA 1
ATOM 589 C C . GLY A 1 74 ? -0.813 11.664 1.645 1 97.56 74 GLY A C 1
ATOM 590 O O . GLY A 1 74 ? -1.101 12.492 2.516 1 97.56 74 GLY A O 1
ATOM 591 N N . ASN A 1 75 ? -0.473 11.992 0.336 1 96.75 75 ASN A N 1
ATOM 592 C CA . ASN A 1 75 ? -0.489 13.383 -0.092 1 96.75 75 ASN A CA 1
ATOM 593 C C . ASN A 1 75 ? -1.895 13.977 -0.026 1 96.75 75 ASN A C 1
ATOM 595 O O . ASN A 1 75 ? -2.07 15.125 0.379 1 96.75 75 ASN A O 1
ATOM 599 N N . TYR A 1 76 ? -2.816 13.156 -0.416 1 95.94 76 TYR A N 1
ATOM 600 C CA . TYR A 1 76 ? -4.203 13.609 -0.446 1 95.94 76 TYR A CA 1
ATOM 601 C C . TYR A 1 76 ? -4.648 14.094 0.928 1 95.94 76 TYR A C 1
ATOM 603 O O . TYR A 1 76 ? -5.32 15.117 1.043 1 95.94 76 TYR A O 1
ATOM 611 N N . TRP A 1 77 ? -4.188 13.43 1.972 1 94.5 77 TRP A N 1
ATOM 612 C CA . TRP A 1 77 ? -4.625 13.742 3.328 1 94.5 77 TRP A CA 1
ATOM 613 C C . TRP A 1 77 ? -3.578 14.578 4.059 1 94.5 77 TRP A C 1
ATOM 615 O O . TRP A 1 77 ? -3.703 14.828 5.262 1 94.5 77 TRP A O 1
ATOM 625 N N . ASP A 1 78 ? -2.512 14.945 3.389 1 94.94 78 ASP A N 1
ATOM 626 C CA . ASP A 1 78 ? -1.397 15.711 3.941 1 94.94 78 ASP A CA 1
ATOM 627 C C . ASP A 1 78 ? -0.709 14.938 5.066 1 94.94 78 ASP A C 1
ATOM 629 O O . ASP A 1 78 ? -0.171 15.539 6 1 94.94 78 ASP A O 1
ATOM 633 N N . ASP A 1 79 ? -0.829 13.641 4.965 1 95.56 79 ASP A N 1
ATOM 634 C CA . ASP A 1 79 ? -0.183 12.758 5.934 1 95.56 79 ASP A CA 1
ATOM 635 C C . ASP A 1 79 ? 1.281 12.523 5.574 1 95.56 79 ASP A C 1
ATOM 637 O O . ASP A 1 79 ? 2.105 12.242 6.445 1 95.56 79 ASP A O 1
ATOM 641 N N . LEU A 1 80 ? 1.539 12.516 4.324 1 97.69 80 LEU A N 1
ATOM 642 C CA . LEU A 1 80 ? 2.877 12.305 3.779 1 97.69 80 LEU A CA 1
ATOM 643 C C . LEU A 1 80 ? 3.264 13.438 2.838 1 97.69 80 LEU A C 1
ATOM 645 O O . LEU A 1 80 ? 2.418 13.953 2.102 1 97.69 80 LEU A O 1
ATOM 649 N N . PRO A 1 81 ? 4.504 13.82 2.865 1 97.56 81 PRO A N 1
ATOM 650 C CA . PRO A 1 81 ? 4.914 14.898 1.96 1 97.56 81 PRO A CA 1
ATOM 651 C C . PRO A 1 81 ? 4.953 14.461 0.499 1 97.56 81 PRO A C 1
ATOM 653 O O . PRO A 1 81 ? 5.172 13.281 0.212 1 97.56 81 PRO A O 1
ATOM 656 N N . GLU A 1 82 ? 4.691 15.406 -0.421 1 97.19 82 GLU A N 1
ATOM 657 C CA . GLU A 1 82 ? 4.918 15.156 -1.843 1 97.19 82 GLU A CA 1
ATOM 658 C C . GLU A 1 82 ? 6.398 14.93 -2.135 1 97.19 82 GLU A C 1
ATOM 660 O O . GLU A 1 82 ? 7.262 15.594 -1.548 1 97.19 82 GLU A O 1
ATOM 665 N N . MET A 1 83 ? 6.637 14.008 -2.973 1 98.06 83 MET A N 1
ATOM 666 C CA . MET A 1 83 ? 8.016 13.672 -3.33 1 98.06 83 MET A CA 1
ATOM 667 C C . MET A 1 83 ? 8.133 13.375 -4.82 1 98.06 83 MET A C 1
ATOM 669 O O . MET A 1 83 ? 7.133 13.062 -5.477 1 98.06 83 MET A O 1
ATOM 673 N N . ILE A 1 84 ? 9.336 13.531 -5.336 1 98.56 84 ILE A N 1
ATOM 674 C CA . ILE A 1 84 ? 9.688 13.016 -6.652 1 98.56 84 ILE A CA 1
ATOM 675 C C . ILE A 1 84 ? 10.258 11.602 -6.523 1 98.56 84 ILE A C 1
ATOM 677 O O . ILE A 1 84 ? 11.117 11.352 -5.68 1 98.56 84 ILE A O 1
ATOM 681 N N . ILE A 1 85 ? 9.703 10.711 -7.277 1 98.88 85 ILE A N 1
ATOM 682 C CA . ILE A 1 85 ? 10.211 9.344 -7.293 1 98.88 85 ILE A CA 1
ATOM 683 C C . ILE A 1 85 ? 11.094 9.133 -8.523 1 98.88 85 ILE A C 1
ATOM 685 O O . ILE A 1 85 ? 10.703 9.477 -9.641 1 98.88 85 ILE A O 1
ATOM 689 N N . VAL A 1 86 ? 12.273 8.656 -8.32 1 98.94 86 VAL A N 1
ATOM 690 C CA . VAL A 1 86 ? 13.172 8.18 -9.367 1 98.94 86 VAL A CA 1
ATOM 691 C C . VAL A 1 86 ? 13.258 6.652 -9.312 1 98.94 86 VAL A C 1
ATOM 693 O O . VAL A 1 86 ? 13.938 6.094 -8.453 1 98.94 86 VAL A O 1
ATOM 696 N N . ALA A 1 87 ? 12.586 5.996 -10.227 1 98.88 87 ALA A N 1
ATOM 697 C CA . ALA A 1 87 ? 12.5 4.539 -10.227 1 98.88 87 ALA A CA 1
ATOM 698 C C . ALA A 1 87 ? 13.43 3.934 -11.273 1 98.88 87 ALA A C 1
ATOM 700 O O . ALA A 1 87 ? 13.172 4.027 -12.477 1 98.88 87 ALA A O 1
ATOM 701 N N . ILE A 1 88 ? 14.438 3.273 -10.812 1 98.88 88 ILE A N 1
ATOM 702 C CA . ILE A 1 88 ? 15.461 2.73 -11.695 1 98.88 88 ILE A CA 1
ATOM 703 C C . ILE A 1 88 ? 15.055 1.338 -12.164 1 98.88 88 ILE A C 1
ATOM 705 O O . ILE A 1 88 ? 14.688 0.483 -11.352 1 98.88 88 ILE A O 1
ATOM 709 N N . ASN A 1 89 ? 15.062 1.102 -13.477 1 98.12 89 ASN A N 1
ATOM 710 C CA . ASN A 1 89 ? 14.789 -0.224 -14.016 1 98.12 89 ASN A CA 1
ATOM 711 C C . ASN A 1 89 ? 16 -1.14 -13.906 1 98.12 89 ASN A C 1
ATOM 713 O O . ASN A 1 89 ? 17.094 -0.778 -14.336 1 98.12 89 ASN A O 1
ATOM 717 N N . GLN A 1 90 ? 15.766 -2.277 -13.297 1 97.88 90 GLN A N 1
ATOM 718 C CA . GLN A 1 90 ? 16.891 -3.176 -13.094 1 97.88 90 GLN A CA 1
ATOM 719 C C . GLN A 1 90 ? 16.531 -4.609 -13.461 1 97.88 90 GLN A C 1
ATOM 721 O O . GLN A 1 90 ? 17.406 -5.484 -13.516 1 97.88 90 GLN A O 1
ATOM 726 N N . ASN A 1 91 ? 15.281 -4.887 -13.766 1 95.38 91 ASN A N 1
ATOM 727 C CA . ASN A 1 91 ? 14.812 -6.262 -13.891 1 95.38 91 ASN A CA 1
ATOM 728 C C . ASN A 1 91 ? 14.836 -6.734 -15.336 1 95.38 91 ASN A C 1
ATOM 730 O O . ASN A 1 91 ? 13.812 -7.145 -15.875 1 95.38 91 ASN A O 1
ATOM 734 N N . TYR A 1 92 ? 15.969 -6.684 -15.945 1 93.44 92 TYR A N 1
ATOM 735 C CA . TYR A 1 92 ? 16.234 -7.207 -17.281 1 93.44 92 TYR A CA 1
ATOM 736 C C . TYR A 1 92 ? 17.641 -7.789 -17.359 1 93.44 92 TYR A C 1
ATOM 738 O O . TYR A 1 92 ? 18.594 -7.223 -16.812 1 93.44 92 TYR A O 1
ATOM 746 N N . GLY A 1 93 ? 17.703 -8.984 -17.984 1 93.94 93 GLY A N 1
ATOM 747 C CA . GLY A 1 93 ? 18.984 -9.68 -18 1 93.94 93 GLY A CA 1
ATOM 748 C C . GLY A 1 93 ? 19.562 -9.922 -16.625 1 93.94 93 GLY A C 1
ATOM 749 O O . GLY A 1 93 ? 18.859 -10.336 -15.703 1 93.94 93 GLY A O 1
ATOM 750 N N . GLU A 1 94 ? 20.875 -9.672 -16.484 1 95.25 94 GLU A N 1
ATOM 751 C CA . GLU A 1 94 ? 21.578 -9.875 -15.219 1 95.25 94 GLU A CA 1
ATOM 752 C C . GLU A 1 94 ? 21.812 -8.547 -14.508 1 95.25 94 GLU A C 1
ATOM 754 O O . GLU A 1 94 ? 22.625 -8.469 -13.586 1 95.25 94 GLU A O 1
ATOM 759 N N . THR A 1 95 ? 21.156 -7.523 -14.945 1 96.69 95 THR A N 1
ATOM 760 C CA . THR A 1 95 ? 21.438 -6.156 -14.531 1 96.69 95 THR A CA 1
ATOM 761 C C . THR A 1 95 ? 21.25 -6 -13.023 1 96.69 95 THR A C 1
ATOM 763 O O . THR A 1 95 ? 22.078 -5.41 -12.344 1 96.69 95 THR A O 1
ATOM 766 N N . ARG A 1 96 ? 20.172 -6.566 -12.547 1 97.31 96 ARG A N 1
ATOM 767 C CA . ARG A 1 96 ? 19.828 -6.453 -11.125 1 97.31 96 ARG A CA 1
ATOM 768 C C . ARG A 1 96 ? 20.953 -7.02 -10.25 1 97.31 96 ARG A C 1
ATOM 770 O O . ARG A 1 96 ? 21.344 -6.395 -9.266 1 97.31 96 ARG A O 1
ATOM 777 N N . PHE A 1 97 ? 21.484 -8.125 -10.625 1 96.81 97 PHE A N 1
ATOM 778 C CA . PHE A 1 97 ? 22.562 -8.766 -9.867 1 96.81 97 PHE A CA 1
ATOM 779 C C . PHE A 1 97 ? 23.891 -8.062 -10.102 1 96.81 97 PHE A C 1
ATOM 781 O O . PHE A 1 97 ? 24.688 -7.902 -9.172 1 96.81 97 PHE A O 1
ATOM 788 N N . ASN A 1 98 ? 24.078 -7.633 -11.328 1 97.62 98 ASN A N 1
ATOM 789 C CA . ASN A 1 98 ? 25.281 -6.863 -11.625 1 97.62 98 ASN A CA 1
ATOM 790 C C . ASN A 1 98 ? 25.328 -5.559 -10.836 1 97.62 98 ASN A C 1
ATOM 792 O O . ASN A 1 98 ? 26.375 -5.203 -10.273 1 97.62 98 ASN A O 1
ATOM 796 N N . ASP A 1 99 ? 24.203 -4.879 -10.742 1 98.44 99 ASP A N 1
ATOM 797 C CA . ASP A 1 99 ? 24.094 -3.615 -10.023 1 98.44 99 ASP A CA 1
ATOM 798 C C . ASP A 1 99 ? 24.344 -3.812 -8.531 1 98.44 99 ASP A C 1
ATOM 800 O O . ASP A 1 99 ? 24.719 -2.869 -7.832 1 98.44 99 ASP A O 1
ATOM 804 N N . SER A 1 100 ? 24.172 -5.043 -8.039 1 98.5 100 SER A N 1
ATOM 805 C CA . SER A 1 100 ? 24.234 -5.305 -6.602 1 98.5 100 SER A CA 1
ATOM 806 C C . SER A 1 100 ? 25.484 -6.098 -6.238 1 98.5 100 SER A C 1
ATOM 808 O O . SER A 1 100 ? 25.578 -6.645 -5.137 1 98.5 100 SER A O 1
ATOM 810 N N . GLU A 1 101 ? 26.438 -6.156 -7.141 1 98.25 101 GLU A N 1
ATOM 811 C CA . GLU A 1 101 ? 27.625 -6.984 -6.969 1 98.25 101 GLU A CA 1
ATOM 812 C C . GLU A 1 101 ? 28.516 -6.449 -5.855 1 98.25 101 GLU A C 1
ATOM 814 O O . GLU A 1 101 ? 28.719 -5.238 -5.742 1 98.25 101 GLU A O 1
ATOM 819 N N . TYR A 1 102 ? 29.078 -7.359 -5.012 1 98.31 102 TYR A N 1
ATOM 820 C CA . TYR A 1 102 ? 30.047 -7.02 -3.973 1 98.31 102 TYR A CA 1
ATOM 821 C C . TYR A 1 102 ? 31.156 -8.055 -3.902 1 98.31 102 TYR A C 1
ATOM 823 O O . TYR A 1 102 ? 31.016 -9.164 -4.426 1 98.31 102 TYR A O 1
ATOM 831 N N . GLY A 1 103 ? 32.312 -7.652 -3.328 1 97.81 103 GLY A N 1
ATOM 832 C CA . GLY A 1 103 ? 33.438 -8.539 -3.18 1 97.81 103 GLY A CA 1
ATOM 833 C C . GLY A 1 103 ? 33.406 -9.359 -1.902 1 97.81 103 GLY A C 1
ATOM 834 O O . GLY A 1 103 ? 32.531 -9.156 -1.058 1 97.81 103 GLY A O 1
ATOM 835 N N . GLU A 1 104 ? 34.344 -10.219 -1.752 1 97.25 104 GLU A N 1
ATOM 836 C CA . GLU A 1 104 ? 34.469 -11.07 -0.572 1 97.25 104 GLU A CA 1
ATOM 837 C C . GLU A 1 104 ? 34.625 -10.234 0.694 1 97.25 104 GLU A C 1
ATOM 839 O O . GLU A 1 104 ? 34.281 -10.672 1.785 1 97.25 104 GLU A O 1
ATOM 844 N N . ASP A 1 105 ? 35.094 -9.039 0.543 1 97.25 105 ASP A N 1
ATOM 845 C CA . ASP A 1 105 ? 35.312 -8.148 1.679 1 97.25 105 ASP A CA 1
ATOM 846 C C . ASP A 1 105 ? 34 -7.441 2.066 1 97.25 105 ASP A C 1
ATOM 848 O O . ASP A 1 105 ? 33.969 -6.688 3.043 1 97.25 105 ASP A O 1
ATOM 852 N N . GLY A 1 106 ? 32.938 -7.645 1.321 1 98 106 GLY A N 1
ATOM 853 C CA . GLY A 1 106 ? 31.656 -7.082 1.66 1 98 106 GLY A CA 1
ATOM 854 C C . GLY A 1 106 ? 31.484 -5.652 1.185 1 98 106 GLY A C 1
ATOM 855 O O . GLY A 1 106 ? 30.562 -4.953 1.628 1 98 106 GLY A O 1
ATOM 856 N N . LEU A 1 107 ? 32.375 -5.176 0.292 1 98.12 107 LEU A N 1
ATOM 857 C CA . LEU A 1 107 ? 32.312 -3.846 -0.301 1 98.12 107 LEU A CA 1
ATOM 858 C C . LEU A 1 107 ? 31.828 -3.924 -1.745 1 98.12 107 LEU A C 1
ATOM 860 O O . LEU A 1 107 ? 31.969 -4.961 -2.396 1 98.12 107 LEU A O 1
ATOM 864 N N . PRO A 1 108 ? 31.188 -2.848 -2.221 1 97.81 108 PRO A N 1
ATOM 865 C CA . PRO A 1 108 ? 30.828 -2.875 -3.639 1 97.81 108 PRO A CA 1
ATOM 866 C C . PRO A 1 108 ? 32 -3.201 -4.547 1 97.81 108 PRO A C 1
ATOM 868 O O . PRO A 1 108 ? 33.125 -2.723 -4.312 1 97.81 108 PRO A O 1
ATOM 871 N N . ALA A 1 109 ? 31.781 -4.012 -5.547 1 97.88 109 ALA A N 1
ATOM 872 C CA . ALA A 1 109 ? 32.844 -4.43 -6.449 1 97.88 109 ALA A CA 1
ATOM 873 C C . ALA A 1 109 ? 32.375 -4.438 -7.898 1 97.88 109 ALA A C 1
ATOM 875 O O . ALA A 1 109 ? 31.172 -4.559 -8.164 1 97.88 109 ALA A O 1
ATOM 876 N N . ASN A 1 110 ? 33.219 -4.188 -8.828 1 97.12 110 ASN A N 1
ATOM 877 C CA . ASN A 1 110 ? 32.969 -4.285 -10.258 1 97.12 110 ASN A CA 1
ATOM 878 C C . ASN A 1 110 ? 31.734 -3.488 -10.656 1 97.12 110 ASN A C 1
ATOM 880 O O . ASN A 1 110 ? 31.641 -2.295 -10.367 1 97.12 110 ASN A O 1
ATOM 884 N N . SER A 1 111 ? 30.766 -4.148 -11.203 1 97.44 111 SER A N 1
ATOM 885 C CA . SER A 1 111 ? 29.578 -3.455 -11.688 1 97.44 111 SER A CA 1
ATOM 886 C C . SER A 1 111 ? 28.812 -2.822 -10.531 1 97.44 111 SER A C 1
ATOM 888 O O . SER A 1 111 ? 28.172 -1.783 -10.711 1 97.44 111 SER A O 1
ATOM 890 N N . GLY A 1 112 ? 28.859 -3.463 -9.398 1 98.38 112 GLY A N 1
ATOM 891 C CA . GLY A 1 112 ? 28.219 -2.895 -8.227 1 98.38 112 GLY A CA 1
ATOM 892 C C . GLY A 1 112 ? 28.828 -1.578 -7.785 1 98.38 112 GLY A C 1
ATOM 893 O O . GLY A 1 112 ? 28.109 -0.646 -7.418 1 98.38 112 GLY A O 1
ATOM 894 N N . ALA A 1 113 ? 30.156 -1.558 -7.801 1 98.5 113 ALA A N 1
ATOM 895 C CA . ALA A 1 113 ? 30.859 -0.317 -7.473 1 98.5 113 ALA A CA 1
ATOM 896 C C . ALA A 1 113 ? 30.547 0.774 -8.492 1 98.5 113 ALA A C 1
ATOM 898 O O . ALA A 1 113 ? 30.359 1.938 -8.133 1 98.5 113 ALA A O 1
ATOM 899 N N . LYS A 1 114 ? 30.516 0.421 -9.719 1 98.62 114 LYS A N 1
ATOM 900 C CA . LYS A 1 114 ? 30.203 1.375 -10.773 1 98.62 114 LYS A CA 1
ATOM 901 C C . LYS A 1 114 ? 28.766 1.895 -10.641 1 98.62 114 LYS A C 1
ATOM 903 O O . LYS A 1 114 ? 28.516 3.08 -10.852 1 98.62 114 LYS A O 1
ATOM 908 N N . PHE A 1 115 ? 27.859 1.013 -10.352 1 98.81 115 PHE A N 1
ATOM 909 C CA . PHE A 1 115 ? 26.453 1.399 -10.188 1 98.81 115 PHE A CA 1
ATOM 910 C C . PHE A 1 115 ? 26.297 2.334 -9 1 98.81 115 PHE A C 1
ATOM 912 O O . PHE A 1 115 ? 25.516 3.287 -9.055 1 98.81 115 PHE A O 1
ATOM 919 N N . PHE A 1 116 ? 27.031 2.031 -7.949 1 98.69 116 PHE A N 1
ATOM 920 C CA . PHE A 1 116 ? 27.062 2.891 -6.773 1 98.69 116 PHE A CA 1
ATOM 921 C C . PHE A 1 116 ? 27.453 4.316 -7.152 1 98.69 116 PHE A C 1
ATOM 923 O O . PHE A 1 116 ? 26.781 5.273 -6.746 1 98.69 116 PHE A O 1
ATOM 930 N N . GLU A 1 117 ? 28.422 4.449 -7.973 1 98.44 117 GLU A N 1
ATOM 931 C CA . GLU A 1 117 ? 28.891 5.754 -8.43 1 98.44 117 GLU A CA 1
ATOM 932 C C . GLU A 1 117 ? 27.906 6.375 -9.414 1 98.44 117 GLU A C 1
ATOM 934 O O . GLU A 1 117 ? 27.719 7.594 -9.43 1 98.44 117 GLU A O 1
ATOM 939 N N . PHE A 1 118 ? 27.328 5.562 -10.227 1 98.75 118 PHE A N 1
ATOM 940 C CA . PHE A 1 118 ? 26.359 6.035 -11.195 1 98.75 118 PHE A CA 1
ATOM 941 C C . PHE A 1 118 ? 25.219 6.785 -10.508 1 98.75 118 PHE A C 1
ATOM 943 O O . PHE A 1 118 ? 24.875 7.902 -10.891 1 98.75 118 PHE A O 1
ATOM 950 N N . ILE A 1 119 ? 24.656 6.207 -9.43 1 98.88 119 ILE A N 1
ATOM 951 C CA . ILE A 1 119 ? 23.516 6.824 -8.758 1 98.88 119 ILE A CA 1
ATOM 952 C C . ILE A 1 119 ? 23.938 8.156 -8.141 1 98.88 119 ILE A C 1
ATOM 954 O O . ILE A 1 119 ? 23.281 9.18 -8.352 1 98.88 119 ILE A O 1
ATOM 958 N N . GLY A 1 120 ? 25.062 8.203 -7.48 1 98.25 120 GLY A N 1
ATOM 959 C CA . GLY A 1 120 ? 25.469 9.367 -6.723 1 98.25 120 GLY A CA 1
ATOM 960 C C . GLY A 1 120 ? 26.047 10.469 -7.594 1 98.25 120 GLY A C 1
ATOM 961 O O . GLY A 1 120 ? 25.812 11.656 -7.336 1 98.25 120 GLY A O 1
ATOM 962 N N . PHE A 1 121 ? 26.672 10.102 -8.68 1 98.06 121 PHE A N 1
ATOM 963 C CA . PHE A 1 121 ? 27.469 11.102 -9.383 1 98.06 121 PHE A CA 1
ATOM 964 C C . PHE A 1 121 ? 26.844 11.43 -10.742 1 98.06 121 PHE A C 1
ATOM 966 O O . PHE A 1 121 ? 27.219 12.414 -11.375 1 98.06 121 PHE A O 1
ATOM 973 N N . GLU A 1 122 ? 25.938 10.578 -11.18 1 98.75 122 GLU A N 1
ATOM 974 C CA . GLU A 1 122 ? 25.375 10.836 -12.5 1 98.75 122 GLU A CA 1
ATOM 975 C C . GLU A 1 122 ? 23.859 10.984 -12.438 1 98.75 122 GLU A C 1
ATOM 977 O O . GLU A 1 122 ? 23.312 12.016 -12.828 1 98.75 122 GLU A O 1
ATOM 982 N N . LEU A 1 123 ? 23.188 10.016 -11.883 1 98.81 123 LEU A N 1
ATOM 983 C CA . LEU A 1 123 ? 21.734 10 -11.906 1 98.81 123 LEU A CA 1
ATOM 984 C C . LEU A 1 123 ? 21.156 11.133 -11.062 1 98.81 123 LEU A C 1
ATOM 986 O O . LEU A 1 123 ? 20.328 11.906 -11.539 1 98.81 123 LEU A O 1
ATOM 990 N N . LEU A 1 124 ? 21.609 11.25 -9.805 1 98.62 124 LEU A N 1
ATOM 991 C CA . LEU A 1 124 ? 21.031 12.25 -8.906 1 98.62 124 LEU A CA 1
ATOM 992 C C . LEU A 1 124 ? 21.328 13.656 -9.406 1 98.62 124 LEU A C 1
ATOM 994 O O . LEU A 1 124 ? 20.422 14.5 -9.445 1 98.62 124 LEU A O 1
ATOM 998 N N . PRO A 1 125 ? 22.594 13.938 -9.852 1 98.5 125 PRO A N 1
ATOM 999 C CA . PRO A 1 125 ? 22.828 15.258 -10.438 1 98.5 125 PRO A CA 1
ATOM 1000 C C . PRO A 1 125 ? 21.969 15.516 -11.672 1 98.5 125 PRO A C 1
ATOM 1002 O O . PRO A 1 125 ? 21.484 16.641 -11.867 1 98.5 125 PRO A O 1
ATOM 1005 N N . TYR A 1 126 ? 21.781 14.5 -12.492 1 98.44 126 TYR A N 1
ATOM 1006 C CA . TYR A 1 126 ? 20.922 14.625 -13.656 1 98.44 126 TYR A CA 1
ATOM 1007 C C . TYR A 1 126 ? 19.5 15 -13.242 1 98.44 126 TYR A C 1
ATOM 1009 O O . TYR A 1 126 ? 18.906 15.922 -13.805 1 98.44 126 TYR A O 1
ATOM 1017 N N . VAL A 1 127 ? 18.953 14.359 -12.242 1 98.44 127 VAL A N 1
ATOM 1018 C CA . VAL A 1 127 ? 17.609 14.617 -11.75 1 98.44 127 VAL A CA 1
ATOM 1019 C C . VAL A 1 127 ? 17.531 16.016 -11.164 1 98.44 127 VAL A C 1
ATOM 1021 O O . VAL A 1 127 ? 16.578 16.75 -11.422 1 98.44 127 VAL A O 1
ATOM 1024 N N . GLN A 1 128 ? 18.516 16.406 -10.414 1 98.06 128 GLN A N 1
ATOM 1025 C CA . GLN A 1 128 ? 18.547 17.703 -9.766 1 98.06 128 GLN A CA 1
ATOM 1026 C C . GLN A 1 128 ? 18.562 18.828 -10.805 1 98.06 128 GLN A C 1
ATOM 1028 O O . GLN A 1 128 ? 18.031 19.906 -10.562 1 98.06 128 GLN A O 1
ATOM 1033 N N . SER A 1 129 ? 19.172 18.578 -11.93 1 98.06 129 SER A N 1
ATOM 1034 C CA . SER A 1 129 ? 19.281 19.609 -12.969 1 98.06 129 SER A CA 1
ATOM 1035 C C . SER A 1 129 ? 17.953 19.766 -13.719 1 98.06 129 SER A C 1
ATOM 1037 O O . SER A 1 129 ? 17.688 20.828 -14.297 1 98.06 129 SER A O 1
ATOM 1039 N N . LYS A 1 130 ? 17.125 18.781 -13.656 1 97.44 130 LYS A N 1
ATOM 1040 C CA . LYS A 1 130 ? 15.922 18.781 -14.492 1 97.44 130 LYS A CA 1
ATOM 1041 C C . LYS A 1 130 ? 14.664 19 -13.656 1 97.44 130 LYS A C 1
ATOM 1043 O O . LYS A 1 130 ? 13.641 19.438 -14.172 1 97.44 130 LYS A O 1
ATOM 1048 N N . TYR A 1 131 ? 14.742 18.656 -12.43 1 97.88 131 TYR A N 1
ATOM 1049 C CA . TYR A 1 131 ? 13.57 18.734 -11.562 1 97.88 131 TYR A CA 1
ATOM 1050 C C . TYR A 1 131 ? 13.867 19.547 -10.305 1 97.88 131 TYR A C 1
ATOM 1052 O O . TYR A 1 131 ? 15.031 19.719 -9.938 1 97.88 131 TYR A O 1
ATOM 1060 N N . ARG A 1 132 ? 12.828 20.109 -9.641 1 98.06 132 ARG A N 1
ATOM 1061 C CA . ARG A 1 132 ? 12.945 20.875 -8.406 1 98.06 132 ARG A CA 1
ATOM 1062 C C . ARG A 1 132 ? 13.031 19.953 -7.195 1 98.06 132 ARG A C 1
ATOM 1064 O O . ARG A 1 132 ? 12.008 19.5 -6.688 1 98.06 132 ARG A O 1
ATOM 1071 N N . THR A 1 133 ? 14.25 19.719 -6.758 1 97.75 133 THR A N 1
ATOM 1072 C CA . THR A 1 133 ? 14.453 18.734 -5.711 1 97.75 133 THR A CA 1
ATOM 1073 C C . THR A 1 133 ? 14.992 19.391 -4.441 1 97.75 133 THR A C 1
ATOM 1075 O O . THR A 1 133 ? 15.617 20.453 -4.504 1 97.75 133 THR A O 1
ATOM 1078 N N . LEU A 1 134 ? 14.656 18.844 -3.291 1 96.62 134 LEU A N 1
ATOM 1079 C CA . LEU A 1 134 ? 15.273 19.125 -1.997 1 96.62 134 LEU A CA 1
ATOM 1080 C C . LEU A 1 134 ? 16.406 18.141 -1.719 1 96.62 134 LEU A C 1
ATOM 1082 O O . LEU A 1 134 ? 16.484 17.078 -2.344 1 96.62 134 LEU A O 1
ATOM 1086 N N . PRO A 1 135 ? 17.297 18.469 -0.79 1 95.25 135 PRO A N 1
ATOM 1087 C CA . PRO A 1 135 ? 18.438 17.594 -0.485 1 95.25 135 PRO A CA 1
ATOM 1088 C C . PRO A 1 135 ? 18.016 16.375 0.339 1 95.25 135 PRO A C 1
ATOM 1090 O O . PRO A 1 135 ? 18.797 15.43 0.496 1 95.25 135 PRO A O 1
ATOM 1093 N N . PHE A 1 136 ? 16.875 16.359 0.896 1 97.06 136 PHE A N 1
ATOM 1094 C CA . PHE A 1 136 ? 16.406 15.156 1.574 1 97.06 136 PHE A CA 1
ATOM 1095 C C . PHE A 1 136 ? 16.125 14.039 0.57 1 97.06 136 PHE A C 1
ATOM 1097 O O . PHE A 1 136 ? 15.195 14.148 -0.235 1 97.06 136 PHE A O 1
ATOM 1104 N N . ARG A 1 137 ? 16.875 12.984 0.71 1 98.56 137 ARG A N 1
ATOM 1105 C CA . ARG A 1 137 ? 16.812 11.883 -0.243 1 98.56 137 ARG A CA 1
ATOM 1106 C C . ARG A 1 137 ? 16.594 10.555 0.471 1 98.56 137 ARG A C 1
ATOM 1108 O O . ARG A 1 137 ? 17.203 10.297 1.519 1 98.56 137 ARG A O 1
ATOM 1115 N N . MET A 1 138 ? 15.711 9.773 -0.083 1 98.81 138 MET A N 1
ATOM 1116 C CA . MET A 1 138 ? 15.453 8.414 0.384 1 98.81 138 MET A CA 1
ATOM 1117 C C . MET A 1 138 ? 15.844 7.391 -0.678 1 98.81 138 MET A C 1
ATOM 1119 O O . MET A 1 138 ? 15.844 7.695 -1.872 1 98.81 138 MET A O 1
ATOM 1123 N N . ILE A 1 139 ? 16.172 6.199 -0.259 1 98.94 139 ILE A N 1
ATOM 1124 C CA . ILE A 1 139 ? 16.422 5.086 -1.168 1 98.94 139 ILE A CA 1
ATOM 1125 C C . ILE A 1 139 ? 15.719 3.832 -0.641 1 98.94 139 ILE A C 1
ATOM 1127 O O . ILE A 1 139 ? 15.688 3.594 0.569 1 98.94 139 ILE A O 1
ATOM 1131 N N . ALA A 1 140 ? 15.062 3.076 -1.51 1 98.94 140 ALA A N 1
ATOM 1132 C CA . ALA A 1 140 ? 14.367 1.846 -1.143 1 98.94 140 ALA A CA 1
ATOM 1133 C C . ALA A 1 140 ? 14.711 0.715 -2.111 1 98.94 140 ALA A C 1
ATOM 1135 O O . ALA A 1 140 ? 14.984 0.959 -3.289 1 98.94 140 ALA A O 1
ATOM 1136 N N . GLY A 1 141 ? 14.727 -0.458 -1.625 1 98.88 141 GLY A N 1
ATOM 1137 C CA . GLY A 1 141 ? 14.992 -1.65 -2.414 1 98.88 141 GLY A CA 1
ATOM 1138 C C . GLY A 1 141 ? 14.469 -2.922 -1.766 1 98.88 141 GLY A C 1
ATOM 1139 O O . GLY A 1 141 ? 13.914 -2.881 -0.665 1 98.88 141 GLY A O 1
ATOM 1140 N N . HIS A 1 142 ? 14.609 -3.988 -2.447 1 98.75 142 HIS A N 1
ATOM 1141 C CA . HIS A 1 142 ? 14.102 -5.293 -2.039 1 98.75 142 HIS A CA 1
ATOM 1142 C C . HIS A 1 142 ? 15.109 -6.398 -2.355 1 98.75 142 HIS A C 1
ATOM 1144 O O . HIS A 1 142 ? 15.695 -6.418 -3.441 1 98.75 142 HIS A O 1
ATOM 1150 N N . ASP A 1 143 ? 15.273 -7.309 -1.446 1 98.06 143 ASP A N 1
ATOM 1151 C CA . ASP A 1 143 ? 16.125 -8.469 -1.672 1 98.06 143 ASP A CA 1
ATOM 1152 C C . ASP A 1 143 ? 17.562 -8.039 -1.976 1 98.06 143 ASP A C 1
ATOM 1154 O O . ASP A 1 143 ? 18.188 -7.316 -1.192 1 98.06 143 ASP A O 1
ATOM 1158 N N . THR A 1 144 ? 18.156 -8.312 -3.094 1 98.25 144 THR A N 1
ATOM 1159 C CA . THR A 1 144 ? 19.547 -8 -3.422 1 98.25 144 THR A CA 1
ATOM 1160 C C . THR A 1 144 ? 19.75 -6.488 -3.508 1 98.25 144 THR A C 1
ATOM 1162 O O . THR A 1 144 ? 20.797 -5.98 -3.109 1 98.25 144 THR A O 1
ATOM 1165 N N . THR A 1 145 ? 18.719 -5.75 -3.971 1 98.75 145 THR A N 1
ATOM 1166 C CA . THR A 1 145 ? 18.859 -4.305 -4.082 1 98.75 145 THR A CA 1
ATOM 1167 C C . THR A 1 145 ? 18.734 -3.641 -2.715 1 98.75 145 THR A C 1
ATOM 1169 O O . THR A 1 145 ? 19.297 -2.568 -2.482 1 98.75 145 THR A O 1
ATOM 1172 N N . ALA A 1 146 ? 18.016 -4.289 -1.794 1 98.88 146 ALA A N 1
ATOM 1173 C CA . ALA A 1 146 ? 17.969 -3.82 -0.412 1 98.88 146 ALA A CA 1
ATOM 1174 C C . ALA A 1 146 ? 19.312 -3.971 0.273 1 98.88 146 ALA A C 1
ATOM 1176 O O . ALA A 1 146 ? 19.672 -3.16 1.131 1 98.88 146 ALA A O 1
ATOM 1177 N N . GLY A 1 147 ? 19.984 -5.047 -0.062 1 98.69 147 GLY A N 1
ATOM 1178 C CA . GLY A 1 147 ? 21.375 -5.145 0.393 1 98.69 147 GLY A CA 1
ATOM 1179 C C . GLY A 1 147 ? 22.266 -4.051 -0.159 1 98.69 147 GLY A C 1
ATOM 1180 O O . GLY A 1 147 ? 22.969 -3.383 0.594 1 98.69 147 GLY A O 1
ATOM 1181 N N . PHE A 1 148 ? 22.156 -3.801 -1.417 1 98.81 148 PHE A N 1
ATOM 1182 C CA . PHE A 1 148 ? 23 -2.852 -2.133 1 98.81 148 PHE A CA 1
ATOM 1183 C C . PHE A 1 148 ? 22.844 -1.448 -1.562 1 98.81 148 PHE A C 1
ATOM 1185 O O . PHE A 1 148 ? 23.828 -0.74 -1.357 1 98.81 148 PHE A O 1
ATOM 1192 N N . LEU A 1 149 ? 21.641 -1.029 -1.336 1 98.88 149 LEU A N 1
ATOM 1193 C CA . LEU A 1 149 ? 21.422 0.358 -0.947 1 98.88 149 LEU A CA 1
ATOM 1194 C C . LEU A 1 149 ? 22.125 0.677 0.367 1 98.88 149 LEU A C 1
ATOM 1196 O O . LEU A 1 149 ? 22.453 1.834 0.632 1 98.88 149 LEU A O 1
ATOM 1200 N N . ASN A 1 150 ? 22.359 -0.343 1.146 1 98.75 150 ASN A N 1
ATOM 1201 C CA . ASN A 1 150 ? 22.984 -0.135 2.451 1 98.75 150 ASN A CA 1
ATOM 1202 C C . ASN A 1 150 ? 24.438 0.287 2.318 1 98.75 150 ASN A C 1
ATOM 1204 O O . ASN A 1 150 ? 25.031 0.813 3.266 1 98.75 150 ASN A O 1
ATOM 1208 N N . PHE A 1 151 ? 25.078 0.109 1.124 1 98.88 151 PHE A N 1
ATOM 1209 C CA . PHE A 1 151 ? 26.469 0.52 0.912 1 98.88 151 PHE A CA 1
ATOM 1210 C C . PHE A 1 151 ? 26.609 2.029 1.056 1 98.88 151 PHE A C 1
ATOM 1212 O O . PHE A 1 151 ? 27.672 2.523 1.421 1 98.88 151 PHE A O 1
ATOM 1219 N N . TYR A 1 152 ? 25.578 2.768 0.833 1 98.81 152 TYR A N 1
ATOM 1220 C CA . TYR A 1 152 ? 25.641 4.219 0.954 1 98.81 152 TYR A CA 1
ATOM 1221 C C . TYR A 1 152 ? 25.875 4.637 2.402 1 98.81 152 TYR A C 1
ATOM 1223 O O . TYR A 1 152 ? 26.359 5.738 2.67 1 98.81 152 TYR A O 1
ATOM 1231 N N . LEU A 1 153 ? 25.578 3.787 3.377 1 98.38 153 LEU A N 1
ATOM 1232 C CA . LEU A 1 153 ? 25.781 4.074 4.793 1 98.38 153 LEU A CA 1
ATOM 1233 C C . LEU A 1 153 ? 27.234 3.898 5.184 1 98.38 153 LEU A C 1
ATOM 1235 O O . LEU A 1 153 ? 27.656 4.324 6.266 1 98.38 153 LEU A O 1
ATOM 1239 N N . TYR A 1 154 ? 27.984 3.207 4.273 1 97.56 154 TYR A N 1
ATOM 1240 C CA . TYR A 1 154 ? 29.406 3.002 4.578 1 97.56 154 TYR A CA 1
ATOM 1241 C C . TYR A 1 154 ? 30.172 4.316 4.512 1 97.56 154 TYR A C 1
ATOM 1243 O O . TYR A 1 154 ? 31.297 4.414 5.012 1 97.56 154 TYR A O 1
ATOM 1251 N N . LYS A 1 155 ? 29.578 5.336 3.891 1 95.88 155 LYS A N 1
ATOM 1252 C CA . LYS A 1 155 ? 30.219 6.645 3.781 1 95.88 155 LYS A CA 1
ATOM 1253 C C . LYS A 1 155 ? 30.016 7.465 5.055 1 95.88 155 LYS A C 1
ATOM 1255 O O . LYS A 1 155 ? 28.984 7.344 5.719 1 95.88 155 LYS A O 1
ATOM 1260 N N . ASP A 1 156 ? 30.922 8.359 5.359 1 93.25 156 ASP A N 1
ATOM 1261 C CA . ASP A 1 156 ? 30.828 9.219 6.531 1 93.25 156 ASP A CA 1
ATOM 1262 C C . ASP A 1 156 ? 29.641 10.164 6.422 1 93.25 156 ASP A C 1
ATOM 1264 O O . ASP A 1 156 ? 28.953 10.438 7.414 1 93.25 156 ASP A O 1
ATOM 1268 N N . ASP A 1 157 ? 29.5 10.641 5.246 1 96.44 157 ASP A N 1
ATOM 1269 C CA . ASP A 1 157 ? 28.359 11.492 4.934 1 96.44 157 ASP A CA 1
ATOM 1270 C C . ASP A 1 157 ? 27.531 10.906 3.801 1 96.44 157 ASP A C 1
ATOM 1272 O O . ASP A 1 157 ? 27.672 11.312 2.645 1 96.44 157 ASP A O 1
ATOM 1276 N N . PRO A 1 158 ? 26.641 9.93 4.16 1 97.94 158 PRO A N 1
ATOM 1277 C CA . PRO A 1 158 ? 25.828 9.297 3.115 1 97.94 158 PRO A CA 1
ATOM 1278 C C . PRO A 1 158 ? 25 10.305 2.326 1 97.94 158 PRO A C 1
ATOM 1280 O O . PRO A 1 158 ? 24.5 11.273 2.895 1 97.94 158 PRO A O 1
ATOM 1283 N N . ILE A 1 159 ? 24.781 10.031 1.054 1 98.06 159 ILE A N 1
ATOM 1284 C CA . ILE A 1 159 ? 24.078 10.953 0.175 1 98.06 159 ILE A CA 1
ATOM 1285 C C . ILE A 1 159 ? 22.562 10.836 0.416 1 98.06 159 ILE A C 1
ATOM 1287 O O . ILE A 1 159 ? 21.797 11.703 0.007 1 98.06 159 ILE A O 1
ATOM 1291 N N . PHE A 1 160 ? 22.141 9.766 1.087 1 98.62 160 PHE A N 1
ATOM 1292 C CA . PHE A 1 160 ? 20.734 9.562 1.417 1 98.62 160 PHE A CA 1
ATOM 1293 C C . PHE A 1 160 ? 20.484 9.82 2.898 1 98.62 160 PHE A C 1
ATOM 1295 O O . PHE A 1 160 ? 21.375 9.594 3.73 1 98.62 160 PHE A O 1
ATOM 1302 N N . ASN A 1 161 ? 19.281 10.273 3.186 1 98.31 161 ASN A N 1
ATOM 1303 C CA . ASN A 1 161 ? 18.859 10.594 4.547 1 98.31 161 ASN A CA 1
ATOM 1304 C C . ASN A 1 161 ? 17.984 9.492 5.137 1 98.31 161 ASN A C 1
ATOM 1306 O O . ASN A 1 161 ? 17.828 9.414 6.355 1 98.31 161 ASN A O 1
ATOM 1310 N N . ALA A 1 162 ? 17.375 8.711 4.305 1 98.81 162 ALA A N 1
ATOM 1311 C CA . ALA A 1 162 ? 16.469 7.652 4.75 1 98.81 162 ALA A CA 1
ATOM 1312 C C . ALA A 1 162 ? 16.625 6.402 3.893 1 98.81 162 ALA A C 1
ATOM 1314 O O . ALA A 1 162 ? 16.812 6.492 2.678 1 98.81 162 ALA A O 1
ATOM 1315 N N . PHE A 1 163 ? 16.562 5.242 4.578 1 98.94 163 PHE A N 1
ATOM 1316 C CA . PHE A 1 163 ? 16.766 3.941 3.947 1 98.94 163 PHE A CA 1
ATOM 1317 C C . PHE A 1 163 ? 15.578 3.021 4.23 1 98.94 163 PHE A C 1
ATOM 1319 O O . PHE A 1 163 ? 15.172 2.869 5.383 1 98.94 163 PHE A O 1
ATOM 1326 N N . ILE A 1 164 ? 14.992 2.484 3.186 1 98.94 164 ILE A N 1
ATOM 1327 C CA . ILE A 1 164 ? 13.984 1.431 3.291 1 98.94 164 ILE A CA 1
ATOM 1328 C C . ILE A 1 164 ? 14.539 0.131 2.709 1 98.94 164 ILE A C 1
ATOM 1330 O O . ILE A 1 164 ? 14.586 -0.038 1.488 1 98.94 164 ILE A O 1
ATOM 1334 N N . SER A 1 165 ? 14.953 -0.761 3.574 1 98.94 165 SER A N 1
ATOM 1335 C CA . SER A 1 165 ? 15.625 -2.008 3.221 1 98.94 165 SER A CA 1
ATOM 1336 C C . SER A 1 165 ? 14.727 -3.211 3.463 1 98.94 165 SER A C 1
ATOM 1338 O O . SER A 1 165 ? 14.641 -3.717 4.582 1 98.94 165 SER A O 1
ATOM 1340 N N . LEU A 1 166 ? 14.133 -3.75 2.363 1 98.94 166 LEU A N 1
ATOM 1341 C CA . LEU A 1 166 ? 13.094 -4.773 2.502 1 98.94 166 LEU A CA 1
ATOM 1342 C C . LEU A 1 166 ? 13.656 -6.156 2.18 1 98.94 166 LEU A C 1
ATOM 1344 O O . LEU A 1 166 ? 14.031 -6.426 1.038 1 98.94 166 LEU A O 1
ATOM 1348 N N . SER A 1 167 ? 13.711 -7.02 3.154 1 98.62 167 SER A N 1
ATOM 1349 C CA . SER A 1 167 ? 14.234 -8.375 3.043 1 98.62 167 SER A CA 1
ATOM 1350 C C . SER A 1 167 ? 15.625 -8.383 2.41 1 98.62 167 SER A C 1
ATOM 1352 O O . SER A 1 167 ? 15.867 -9.109 1.443 1 98.62 167 SER A O 1
ATOM 1354 N N . PRO A 1 168 ? 16.547 -7.711 2.988 1 98.75 168 PRO A N 1
ATOM 1355 C CA . PRO A 1 168 ? 17.859 -7.52 2.348 1 98.75 168 PRO A CA 1
ATOM 1356 C C . PRO A 1 168 ? 18.703 -8.789 2.344 1 98.75 168 PRO A C 1
ATOM 1358 O O . PRO A 1 168 ? 18.719 -9.523 3.334 1 98.75 168 PRO A O 1
ATOM 1361 N N . GLU A 1 169 ? 19.297 -9.047 1.221 1 98.06 169 GLU A N 1
ATOM 1362 C CA . GLU A 1 169 ? 20.469 -9.914 1.191 1 98.06 169 GLU A CA 1
ATOM 1363 C C . GLU A 1 169 ? 21.734 -9.156 1.604 1 98.06 169 GLU A C 1
ATOM 1365 O O . GLU A 1 169 ? 22.25 -8.336 0.842 1 98.06 169 GLU A O 1
ATOM 1370 N N . MET A 1 170 ? 22.25 -9.531 2.758 1 98.06 170 MET A N 1
ATOM 1371 C CA . MET A 1 170 ? 23.344 -8.758 3.34 1 98.06 170 MET A CA 1
ATOM 1372 C C . MET A 1 170 ? 24.703 -9.258 2.824 1 98.06 170 MET A C 1
ATOM 1374 O O . MET A 1 170 ? 24.953 -10.461 2.809 1 98.06 170 MET A O 1
ATOM 1378 N N . ALA A 1 171 ? 25.5 -8.297 2.365 1 98.25 171 ALA A N 1
ATOM 1379 C CA . ALA A 1 171 ? 26.891 -8.609 2.039 1 98.25 171 ALA A CA 1
ATOM 1380 C C . ALA A 1 171 ? 27.672 -9.008 3.289 1 98.25 171 ALA A C 1
ATOM 1382 O O . ALA A 1 171 ? 27.219 -8.773 4.414 1 98.25 171 ALA A O 1
ATOM 1383 N N . PRO A 1 172 ? 28.859 -9.633 3.088 1 98 172 PRO A N 1
ATOM 1384 C CA . PRO A 1 172 ? 29.688 -10 4.242 1 98 172 PRO A CA 1
ATOM 1385 C C . PRO A 1 172 ? 29.953 -8.828 5.18 1 98 172 PRO A C 1
ATOM 1387 O O . PRO A 1 172 ? 30.375 -7.758 4.73 1 98 172 PRO A O 1
ATOM 1390 N N . LEU A 1 173 ? 29.609 -8.961 6.461 1 97.62 173 LEU A N 1
ATOM 1391 C CA . LEU A 1 173 ? 29.922 -8.047 7.551 1 97.62 173 LEU A CA 1
ATOM 1392 C C . LEU A 1 173 ? 29.031 -6.809 7.492 1 97.62 173 LEU A C 1
ATOM 1394 O O . LEU A 1 173 ? 29.25 -5.836 8.219 1 97.62 173 LEU A O 1
ATOM 1398 N N . MET A 1 174 ? 28.047 -6.809 6.727 1 98.56 174 MET A N 1
ATOM 1399 C CA . MET A 1 174 ? 27.25 -5.602 6.516 1 98.56 174 MET A CA 1
ATOM 1400 C C . MET A 1 174 ? 26.5 -5.215 7.785 1 98.56 174 MET A C 1
ATOM 1402 O O . MET A 1 174 ? 26.422 -4.031 8.125 1 98.56 174 MET A O 1
ATOM 1406 N N . GLU A 1 175 ? 25.938 -6.195 8.516 1 97.88 175 GLU A N 1
ATOM 1407 C CA . GLU A 1 175 ? 25.203 -5.898 9.75 1 97.88 175 GLU A CA 1
ATOM 1408 C C . GLU A 1 175 ? 26.078 -5.137 10.742 1 97.88 175 GLU A C 1
ATOM 1410 O O . GLU A 1 175 ? 25.641 -4.152 11.336 1 97.88 175 GLU A O 1
ATOM 1415 N N . ASP A 1 176 ? 27.312 -5.57 10.789 1 97 176 ASP A N 1
ATOM 1416 C CA . ASP A 1 176 ? 28.25 -4.938 11.695 1 97 176 ASP A CA 1
ATOM 1417 C C . ASP A 1 176 ? 28.625 -3.537 11.211 1 97 176 ASP A C 1
ATOM 1419 O O . ASP A 1 176 ? 28.656 -2.59 12 1 97 176 ASP A O 1
ATOM 1423 N N . ARG A 1 177 ? 28.891 -3.418 9.984 1 97.81 177 ARG A N 1
ATOM 1424 C CA . ARG A 1 177 ? 29.328 -2.15 9.414 1 97.81 177 ARG A CA 1
ATOM 1425 C C . ARG A 1 177 ? 28.234 -1.096 9.5 1 97.81 177 ARG A C 1
ATOM 1427 O O . ARG A 1 177 ? 28.5 0.062 9.82 1 97.81 177 ARG A O 1
ATOM 1434 N N . ILE A 1 178 ? 27.031 -1.466 9.195 1 98.19 178 ILE A N 1
ATOM 1435 C CA . ILE A 1 178 ? 25.906 -0.539 9.273 1 98.19 178 ILE A CA 1
ATOM 1436 C C . ILE A 1 178 ? 25.75 -0.035 10.703 1 98.19 178 ILE A C 1
ATOM 1438 O O . ILE A 1 178 ? 25.609 1.17 10.93 1 98.19 178 ILE A O 1
ATOM 1442 N N . ALA A 1 179 ? 25.766 -0.989 11.617 1 97.56 179 ALA A N 1
ATOM 1443 C CA . ALA A 1 179 ? 25.625 -0.62 13.023 1 97.56 179 ALA A CA 1
ATOM 1444 C C . ALA A 1 179 ? 26.734 0.333 13.461 1 97.56 179 ALA A C 1
ATOM 1446 O O . ALA A 1 179 ? 26.469 1.326 14.141 1 97.56 179 ALA A O 1
ATOM 1447 N N . GLU A 1 180 ? 27.922 0.034 13.055 1 97.19 180 GLU A N 1
ATOM 1448 C CA . GLU A 1 180 ? 29.062 0.887 13.391 1 97.19 180 GLU A CA 1
ATOM 1449 C C . GLU A 1 180 ? 28.906 2.281 12.789 1 97.19 180 GLU A C 1
ATOM 1451 O O . GLU A 1 180 ? 29.125 3.285 13.469 1 97.19 180 GLU A O 1
ATOM 1456 N N . ARG A 1 181 ? 28.516 2.365 11.586 1 97.88 181 ARG A N 1
ATOM 1457 C CA . ARG A 1 181 ? 28.359 3.643 10.891 1 97.88 181 ARG A CA 1
ATOM 1458 C C . ARG A 1 181 ? 27.234 4.465 11.492 1 97.88 181 ARG A C 1
ATOM 1460 O O . ARG A 1 181 ? 27.359 5.676 11.664 1 97.88 181 ARG A O 1
ATOM 1467 N N . LEU A 1 182 ? 26.109 3.83 11.789 1 98 182 LEU A N 1
ATOM 1468 C CA . LEU A 1 182 ? 24.984 4.516 12.398 1 98 182 LEU A CA 1
ATOM 1469 C C . LEU A 1 182 ? 25.359 5.062 13.773 1 98 182 LEU A C 1
ATOM 1471 O O . LEU A 1 182 ? 24.906 6.145 14.156 1 98 182 LEU A O 1
ATOM 1475 N N . SER A 1 183 ? 26.203 4.352 14.469 1 97.44 183 SER A N 1
ATOM 1476 C CA . SER A 1 183 ? 26.609 4.793 15.797 1 97.44 183 SER A CA 1
ATOM 1477 C C . SER A 1 183 ? 27.422 6.086 15.727 1 97.44 183 SER A C 1
ATOM 1479 O O . SER A 1 183 ? 27.453 6.859 16.688 1 97.44 183 SER A O 1
ATOM 1481 N N . LYS A 1 184 ? 27.984 6.375 14.539 1 97.06 184 LYS A N 1
ATOM 1482 C CA . LYS A 1 184 ? 28.906 7.5 14.422 1 97.06 184 LYS A CA 1
ATOM 1483 C C . LYS A 1 184 ? 28.344 8.586 13.516 1 97.06 184 LYS A C 1
ATOM 1485 O O . LYS A 1 184 ? 28.953 9.641 13.328 1 97.06 184 LYS A O 1
ATOM 1490 N N . ILE A 1 185 ? 27.188 8.336 13 1 97.38 185 ILE A N 1
ATOM 1491 C CA . ILE A 1 185 ? 26.641 9.242 11.992 1 97.38 185 ILE A CA 1
ATOM 1492 C C . ILE A 1 185 ? 26.422 10.625 12.609 1 97.38 185 ILE A C 1
ATOM 1494 O O . ILE A 1 185 ? 26.078 10.742 13.781 1 97.38 185 ILE A O 1
ATOM 1498 N N . GLN A 1 186 ? 26.609 11.711 11.805 1 96.06 186 GLN A N 1
ATOM 1499 C CA . GLN A 1 186 ? 26.609 13.07 12.336 1 96.06 186 GLN A CA 1
ATOM 1500 C C . GLN A 1 186 ? 25.375 13.844 11.875 1 96.06 186 GLN A C 1
ATOM 1502 O O . GLN A 1 186 ? 25.172 14.984 12.281 1 96.06 186 GLN A O 1
ATOM 1507 N N . LYS A 1 187 ? 24.578 13.281 11.07 1 95.81 187 LYS A N 1
ATOM 1508 C CA . LYS A 1 187 ? 23.328 13.875 10.625 1 95.81 187 LYS A CA 1
ATOM 1509 C C . LYS A 1 187 ? 22.156 12.906 10.812 1 95.81 187 LYS A C 1
ATOM 1511 O O . LYS A 1 187 ? 22.375 11.703 10.961 1 95.81 187 LYS A O 1
ATOM 1516 N N . PRO A 1 188 ? 20.984 13.43 10.812 1 96.5 188 PRO A N 1
ATOM 1517 C CA . PRO A 1 188 ? 19.844 12.523 10.984 1 96.5 188 PRO A CA 1
ATOM 1518 C C . PRO A 1 188 ? 19.734 11.492 9.867 1 96.5 188 PRO A C 1
ATOM 1520 O O . PRO A 1 188 ? 19.812 11.852 8.688 1 96.5 188 PRO A O 1
ATOM 1523 N N . ILE A 1 189 ? 19.562 10.234 10.266 1 98.06 189 ILE A N 1
ATOM 1524 C CA . ILE A 1 189 ? 19.344 9.133 9.336 1 98.06 189 ILE A CA 1
ATOM 1525 C C . ILE A 1 189 ? 18.156 8.297 9.789 1 98.06 189 ILE A C 1
ATOM 1527 O O . ILE A 1 189 ? 18.078 7.879 10.945 1 98.06 189 ILE A O 1
ATOM 1531 N N . PHE A 1 190 ? 17.234 8.172 8.891 1 98.44 190 PHE A N 1
ATOM 1532 C CA . PHE A 1 190 ? 16.141 7.219 9.094 1 98.44 190 PHE A CA 1
ATOM 1533 C C . PHE A 1 190 ? 16.5 5.867 8.477 1 98.44 190 PHE A C 1
ATOM 1535 O O . PHE A 1 190 ? 16.859 5.793 7.305 1 98.44 190 PHE A O 1
ATOM 1542 N N . TYR A 1 191 ? 16.406 4.816 9.266 1 98.81 191 TYR A N 1
ATOM 1543 C CA . TYR A 1 191 ? 16.688 3.479 8.766 1 98.81 191 TYR A CA 1
ATOM 1544 C C . TYR A 1 191 ? 15.562 2.516 9.102 1 98.81 191 TYR A C 1
ATOM 1546 O O . TYR A 1 191 ? 15.328 2.211 10.273 1 98.81 191 TYR A O 1
ATOM 1554 N N . TYR A 1 192 ? 14.883 2.082 8.078 1 98.81 192 TYR A N 1
ATOM 1555 C CA . TYR A 1 192 ? 13.812 1.096 8.18 1 98.81 192 TYR A CA 1
ATOM 1556 C C . TYR A 1 192 ? 14.195 -0.198 7.469 1 98.81 192 TYR A C 1
ATOM 1558 O O . TYR A 1 192 ? 14.547 -0.184 6.289 1 98.81 192 TYR A O 1
ATOM 1566 N N . HIS A 1 193 ? 14.156 -1.256 8.133 1 98.5 193 HIS A N 1
ATOM 1567 C CA . HIS A 1 193 ? 14.297 -2.533 7.438 1 98.5 193 HIS A CA 1
ATOM 1568 C C . HIS A 1 193 ? 13.289 -3.555 7.961 1 98.5 193 HIS A C 1
ATOM 1570 O O . HIS A 1 193 ? 12.758 -3.396 9.062 1 98.5 193 HIS A O 1
ATOM 1576 N N . ALA A 1 194 ? 12.969 -4.465 7.109 1 98.75 194 ALA A N 1
ATOM 1577 C CA . ALA A 1 194 ? 11.922 -5.43 7.426 1 98.75 194 ALA A CA 1
ATOM 1578 C C . ALA A 1 194 ? 12.234 -6.797 6.828 1 98.75 194 ALA A C 1
ATOM 1580 O O . ALA A 1 194 ? 13.023 -6.906 5.883 1 98.75 194 ALA A O 1
ATOM 1581 N N . THR A 1 195 ? 11.711 -7.809 7.457 1 98.44 195 THR A N 1
ATOM 1582 C CA . THR A 1 195 ? 11.703 -9.172 6.938 1 98.44 195 THR A CA 1
ATOM 1583 C C . THR A 1 195 ? 10.352 -9.836 7.195 1 98.44 195 THR A C 1
ATOM 1585 O O . THR A 1 195 ? 9.422 -9.195 7.676 1 98.44 195 THR A O 1
ATOM 1588 N N . SER A 1 196 ? 10.25 -11.023 6.656 1 96.12 196 SER A N 1
ATOM 1589 C CA . SER A 1 196 ? 9.039 -11.82 6.789 1 96.12 196 SER A CA 1
ATOM 1590 C C . SER A 1 196 ? 9.328 -13.18 7.414 1 96.12 196 SER A C 1
ATOM 1592 O O . SER A 1 196 ? 10.445 -13.703 7.289 1 96.12 196 SER A O 1
ATOM 1594 N N . THR A 1 197 ? 8.281 -13.766 8.07 1 92.75 197 THR A N 1
ATOM 1595 C CA . THR A 1 197 ? 8.406 -15.141 8.547 1 92.75 197 THR A CA 1
ATOM 1596 C C . THR A 1 197 ? 8.516 -16.109 7.375 1 92.75 197 THR A C 1
ATOM 1598 O O . THR A 1 197 ? 8.906 -17.266 7.555 1 92.75 197 THR A O 1
ATOM 1601 N N . GLY A 1 198 ? 8.164 -15.656 6.176 1 90.81 198 GLY A N 1
ATOM 1602 C CA . GLY A 1 198 ? 8.273 -16.5 4.992 1 90.81 198 GLY A CA 1
ATOM 1603 C C . GLY A 1 198 ? 9.547 -16.25 4.211 1 90.81 198 GLY A C 1
ATOM 1604 O O . GLY A 1 198 ? 9.734 -16.812 3.125 1 90.81 198 GLY A O 1
ATOM 1605 N N . ASP A 1 199 ? 10.438 -15.398 4.723 1 94.12 199 ASP A N 1
ATOM 1606 C CA . ASP A 1 199 ? 11.742 -15.18 4.102 1 94.12 199 ASP A CA 1
ATOM 1607 C C . ASP A 1 199 ? 12.656 -16.375 4.328 1 94.12 199 ASP A C 1
ATOM 1609 O O . ASP A 1 199 ? 12.422 -17.188 5.23 1 94.12 199 ASP A O 1
ATOM 1613 N N . LEU A 1 200 ? 13.742 -16.453 3.5 1 92.62 200 LEU A N 1
ATOM 1614 C CA . LEU A 1 200 ? 14.812 -17.406 3.777 1 92.62 200 LEU A CA 1
ATOM 1615 C C . LEU A 1 200 ? 15.391 -17.188 5.172 1 92.62 200 LEU A C 1
ATOM 1617 O O . LEU A 1 200 ? 15.461 -16.047 5.648 1 92.62 200 LEU A O 1
ATOM 1621 N N . GLU A 1 201 ? 15.781 -18.266 5.754 1 92.69 201 GLU A N 1
ATOM 1622 C CA . GLU A 1 201 ? 16.328 -18.219 7.109 1 92.69 201 GLU A CA 1
ATOM 1623 C C . GLU A 1 201 ? 17.5 -17.25 7.203 1 92.69 201 GLU A C 1
ATOM 1625 O O . GLU A 1 201 ? 17.609 -16.5 8.18 1 92.69 201 GLU A O 1
ATOM 1630 N N . GLU A 1 202 ? 18.312 -17.234 6.273 1 96.06 202 GLU A N 1
ATOM 1631 C CA . GLU A 1 202 ? 19.484 -16.375 6.285 1 96.06 202 GLU A CA 1
ATOM 1632 C C . GLU A 1 202 ? 19.078 -14.898 6.328 1 96.06 202 GLU A C 1
ATOM 1634 O O . GLU A 1 202 ? 19.703 -14.102 7.039 1 96.06 202 GLU A O 1
ATOM 1639 N N . ILE A 1 203 ? 18.094 -14.516 5.586 1 97.56 203 ILE A N 1
ATOM 1640 C CA . ILE A 1 203 ? 17.594 -13.141 5.562 1 97.56 203 ILE A CA 1
ATOM 1641 C C . ILE A 1 203 ? 17.047 -12.773 6.934 1 97.56 203 ILE A C 1
ATOM 1643 O O . ILE A 1 203 ? 17.359 -11.703 7.473 1 97.56 203 ILE A O 1
ATOM 1647 N N . GLN A 1 204 ? 16.266 -13.672 7.492 1 97.25 204 GLN A N 1
ATOM 1648 C CA . GLN A 1 204 ? 15.695 -13.445 8.82 1 97.25 204 GLN A CA 1
ATOM 1649 C C . GLN A 1 204 ? 16.797 -13.281 9.867 1 97.25 204 GLN A C 1
ATOM 1651 O O . GLN A 1 204 ? 16.75 -12.352 10.672 1 97.25 204 GLN A O 1
ATOM 1656 N N . GLU A 1 205 ? 17.75 -14.156 9.82 1 97.94 205 GLU A N 1
ATOM 1657 C CA . GLU A 1 205 ? 18.828 -14.164 10.812 1 97.94 205 GLU A CA 1
ATOM 1658 C C . GLU A 1 205 ? 19.672 -12.898 10.711 1 97.94 205 GLU A C 1
ATOM 1660 O O . GLU A 1 205 ? 19.984 -12.273 11.727 1 97.94 205 GLU A O 1
ATOM 1665 N N . LYS A 1 206 ? 20.016 -12.5 9.547 1 98.19 206 LYS A N 1
ATOM 1666 C CA . LYS A 1 206 ? 20.891 -11.352 9.352 1 98.19 206 LYS A CA 1
ATOM 1667 C C . LYS A 1 206 ? 20.172 -10.047 9.695 1 98.19 206 LYS A C 1
ATOM 1669 O O . LYS A 1 206 ? 20.781 -9.133 10.25 1 98.19 206 LYS A O 1
ATOM 1674 N N . THR A 1 207 ? 18.953 -9.938 9.32 1 98.56 207 THR A N 1
ATOM 1675 C CA . THR A 1 207 ? 18.203 -8.734 9.664 1 98.56 207 THR A CA 1
ATOM 1676 C C . THR A 1 207 ? 18 -8.641 11.172 1 98.56 207 THR A C 1
ATOM 1678 O O . THR A 1 207 ? 18.062 -7.547 11.742 1 98.56 207 THR A O 1
ATOM 1681 N N . LYS A 1 208 ? 17.75 -9.758 11.812 1 98.56 208 LYS A N 1
ATOM 1682 C CA . LYS A 1 208 ? 17.625 -9.781 13.266 1 98.56 208 LYS A CA 1
ATOM 1683 C C . LYS A 1 208 ? 18.938 -9.391 13.938 1 98.56 208 LYS A C 1
ATOM 1685 O O . LYS A 1 208 ? 18.953 -8.656 14.922 1 98.56 208 LYS A O 1
ATOM 1690 N N . LYS A 1 209 ? 20.016 -9.891 13.398 1 98.44 209 LYS A N 1
ATOM 1691 C CA . LYS A 1 209 ? 21.328 -9.531 13.914 1 98.44 209 LYS A CA 1
ATOM 1692 C C . LYS A 1 209 ? 21.562 -8.023 13.836 1 98.44 209 LYS A C 1
ATOM 1694 O O . LYS A 1 209 ? 22.031 -7.414 14.805 1 98.44 209 LYS A O 1
ATOM 1699 N N . LEU A 1 210 ? 21.25 -7.434 12.727 1 98.5 210 LEU A N 1
ATOM 1700 C CA . LEU A 1 210 ? 21.375 -5.984 12.602 1 98.5 210 LEU A CA 1
ATOM 1701 C C . LEU A 1 210 ? 20.5 -5.277 13.625 1 98.5 210 LEU A C 1
ATOM 1703 O O . LEU A 1 210 ? 20.906 -4.289 14.234 1 98.5 210 LEU A O 1
ATOM 1707 N N . ASP A 1 211 ? 19.266 -5.75 13.781 1 98.56 211 ASP A N 1
ATOM 1708 C CA . ASP A 1 211 ? 18.359 -5.152 14.758 1 98.56 211 ASP A CA 1
ATOM 1709 C C . ASP A 1 211 ? 18.953 -5.211 16.172 1 98.56 211 ASP A C 1
ATOM 1711 O O . ASP A 1 211 ? 18.844 -4.25 16.938 1 98.56 211 ASP A O 1
ATOM 1715 N N . ASP A 1 212 ? 19.547 -6.352 16.531 1 98.06 212 ASP A N 1
ATOM 1716 C CA . ASP A 1 212 ? 20.172 -6.516 17.844 1 98.06 212 ASP A CA 1
ATOM 1717 C C . ASP A 1 212 ? 21.297 -5.5 18.047 1 98.06 212 ASP A C 1
ATOM 1719 O O . ASP A 1 212 ? 21.422 -4.926 19.125 1 98.06 212 ASP A O 1
ATOM 1723 N N . PHE A 1 213 ? 22.031 -5.242 17.031 1 97.12 213 PHE A N 1
ATOM 1724 C CA . PHE A 1 213 ? 23.109 -4.262 17.109 1 97.12 213 PHE A CA 1
ATOM 1725 C C . PHE A 1 213 ? 22.562 -2.846 17.172 1 97.12 213 PHE A C 1
ATOM 1727 O O . PHE A 1 213 ? 23.047 -2.014 17.938 1 97.12 213 PHE A O 1
ATOM 1734 N N . ALA A 1 214 ? 21.578 -2.559 16.359 1 96.38 214 ALA A N 1
ATOM 1735 C CA . ALA A 1 214 ? 21.016 -1.215 16.234 1 96.38 214 ALA A CA 1
ATOM 1736 C C . ALA A 1 214 ? 20.375 -0.762 17.531 1 96.38 214 ALA A C 1
ATOM 1738 O O . ALA A 1 214 ? 20.391 0.425 17.875 1 96.38 214 ALA A O 1
ATOM 1739 N N . LYS A 1 215 ? 19.75 -1.664 18.234 1 94 215 LYS A N 1
ATOM 1740 C CA . LYS A 1 215 ? 19.078 -1.358 19.5 1 94 215 LYS A CA 1
ATOM 1741 C C . LYS A 1 215 ? 20.047 -0.805 20.531 1 94 215 LYS A C 1
ATOM 1743 O O . LYS A 1 215 ? 19.656 -0.107 21.453 1 94 215 LYS A O 1
ATOM 1748 N N . GLU A 1 216 ? 21.312 -1.037 20.359 1 95.06 216 GLU A N 1
ATOM 1749 C CA . GLU A 1 216 ? 22.328 -0.592 21.297 1 95.06 216 GLU A CA 1
ATOM 1750 C C . GLU A 1 216 ? 22.875 0.785 20.922 1 95.06 216 GLU A C 1
ATOM 1752 O O . GLU A 1 216 ? 23.625 1.392 21.688 1 95.06 216 GLU A O 1
ATOM 1757 N N . ILE A 1 217 ? 22.484 1.198 19.75 1 96.75 217 ILE A N 1
ATOM 1758 C CA . ILE A 1 217 ? 22.969 2.488 19.281 1 96.75 217 ILE A CA 1
ATOM 1759 C C . ILE A 1 217 ? 22.312 3.613 20.094 1 96.75 217 ILE A C 1
ATOM 1761 O O . ILE A 1 217 ? 21.094 3.691 20.188 1 96.75 217 ILE A O 1
ATOM 1765 N N . LYS A 1 218 ? 23.078 4.574 20.688 1 95.12 218 LYS A N 1
ATOM 1766 C CA . LYS A 1 218 ? 22.594 5.684 21.516 1 95.12 218 LYS A CA 1
ATOM 1767 C C . LYS A 1 218 ? 22.656 7 20.734 1 95.12 218 LYS A C 1
ATOM 1769 O O . LYS A 1 218 ? 22.25 8.039 21.25 1 95.12 218 LYS A O 1
ATOM 1774 N N . ASN A 1 219 ? 23 6.969 19.516 1 96.44 219 ASN A N 1
ATOM 1775 C CA . ASN A 1 219 ? 23.109 8.164 18.688 1 96.44 219 ASN A CA 1
ATOM 1776 C C . ASN A 1 219 ? 21.75 8.773 18.391 1 96.44 219 ASN A C 1
ATOM 1778 O O . ASN A 1 219 ? 20.938 8.164 17.703 1 96.44 219 ASN A O 1
ATOM 1782 N N . PRO A 1 220 ? 21.469 9.977 18.828 1 95.19 220 PRO A N 1
ATOM 1783 C CA . PRO A 1 220 ? 20.156 10.594 18.656 1 95.19 220 PRO A CA 1
ATOM 1784 C C . PRO A 1 220 ? 19.859 10.938 17.188 1 95.19 220 PRO A C 1
ATOM 1786 O O . PRO A 1 220 ? 18.719 11.258 16.844 1 95.19 220 PRO A O 1
ATOM 1789 N N . ASN A 1 221 ? 20.875 10.891 16.312 1 96.12 221 ASN A N 1
ATOM 1790 C CA . ASN A 1 221 ? 20.688 11.148 14.883 1 96.12 221 ASN A CA 1
ATOM 1791 C C . ASN A 1 221 ? 20.062 9.953 14.172 1 96.12 221 ASN A C 1
ATOM 1793 O O . ASN A 1 221 ? 19.609 10.078 13.039 1 96.12 221 ASN A O 1
ATOM 1797 N N . VAL A 1 222 ? 20.047 8.875 14.883 1 97.81 222 VAL A N 1
ATOM 1798 C CA . VAL A 1 222 ? 19.578 7.648 14.25 1 97.81 222 VAL A CA 1
ATOM 1799 C C . VAL A 1 222 ? 18.141 7.367 14.648 1 97.81 222 VAL A C 1
ATOM 1801 O O . VAL A 1 222 ? 17.828 7.203 15.836 1 97.81 222 VAL A O 1
ATOM 1804 N N . ILE A 1 223 ? 17.281 7.371 13.711 1 97.38 223 ILE A N 1
ATOM 1805 C CA . ILE A 1 223 ? 15.898 6.945 13.891 1 97.38 223 ILE A CA 1
ATOM 1806 C C . ILE A 1 223 ? 15.688 5.586 13.227 1 97.38 223 ILE A C 1
ATOM 1808 O O . ILE A 1 223 ? 15.75 5.465 12 1 97.38 223 ILE A O 1
ATOM 1812 N N . TYR A 1 224 ? 15.43 4.57 14.016 1 98.06 224 TYR A N 1
ATOM 1813 C CA . TYR A 1 224 ? 15.555 3.184 13.578 1 98.06 224 TYR A CA 1
ATOM 1814 C C . TYR A 1 224 ? 14.273 2.404 13.859 1 98.06 224 TYR A C 1
ATOM 1816 O O . TYR A 1 224 ? 13.641 2.596 14.898 1 98.06 224 TYR A O 1
ATOM 1824 N N . ARG A 1 225 ? 13.875 1.562 12.805 1 98.19 225 ARG A N 1
ATOM 1825 C CA . ARG A 1 225 ? 12.781 0.627 13.031 1 98.19 225 ARG A CA 1
ATOM 1826 C C . ARG A 1 225 ? 13 -0.673 12.266 1 98.19 225 ARG A C 1
ATOM 1828 O O . ARG A 1 225 ? 13.461 -0.656 11.125 1 98.19 225 ARG A O 1
ATOM 1835 N N . TYR A 1 226 ? 12.727 -1.762 12.922 1 98.62 226 TYR A N 1
ATOM 1836 C CA . TYR A 1 226 ? 12.758 -3.104 12.352 1 98.62 226 TYR A CA 1
ATOM 1837 C C . TYR A 1 226 ? 11.398 -3.787 12.492 1 98.62 226 TYR A C 1
ATOM 1839 O O . TYR A 1 226 ? 10.844 -3.863 13.594 1 98.62 226 TYR A O 1
ATOM 1847 N N . ASP A 1 227 ? 10.875 -4.238 11.391 1 98.38 227 ASP A N 1
ATOM 1848 C CA . ASP A 1 227 ? 9.609 -4.973 11.422 1 98.38 227 ASP A CA 1
ATOM 1849 C C . ASP A 1 227 ? 9.797 -6.402 10.914 1 98.38 227 ASP A C 1
ATOM 1851 O O . ASP A 1 227 ? 10.539 -6.637 9.961 1 98.38 227 ASP A O 1
ATOM 1855 N N . VAL A 1 228 ? 9.133 -7.32 11.555 1 98.31 228 VAL A N 1
ATOM 1856 C CA . VAL A 1 228 ? 8.953 -8.68 11.062 1 98.31 228 VAL A CA 1
ATOM 1857 C C . VAL A 1 228 ? 7.48 -8.922 10.742 1 98.31 228 VAL A C 1
ATOM 1859 O O . VAL A 1 228 ? 6.637 -8.938 11.641 1 98.31 228 VAL A O 1
ATOM 1862 N N . PHE A 1 229 ? 7.191 -9.141 9.523 1 96.62 229 PHE A N 1
ATOM 1863 C CA . PHE A 1 229 ? 5.809 -9.352 9.117 1 96.62 229 PHE A CA 1
ATOM 1864 C C . PHE A 1 229 ? 5.461 -10.836 9.148 1 96.62 229 PHE A C 1
ATOM 1866 O O . PHE A 1 229 ? 6.082 -11.641 8.453 1 96.62 229 PHE A O 1
ATOM 1873 N N . LYS A 1 230 ? 4.457 -11.125 9.883 1 93 230 LYS A N 1
ATOM 1874 C CA . LYS A 1 230 ? 4.059 -12.516 10.078 1 93 230 LYS A CA 1
ATOM 1875 C C . LYS A 1 230 ? 3.119 -12.977 8.961 1 93 230 LYS A C 1
ATOM 1877 O O . LYS A 1 230 ? 2.383 -12.164 8.398 1 93 230 LYS A O 1
ATOM 1882 N N . ASN A 1 231 ? 3.186 -14.234 8.648 1 87.81 231 ASN A N 1
ATOM 1883 C CA . ASN A 1 231 ? 2.303 -14.883 7.68 1 87.81 231 ASN A CA 1
ATOM 1884 C C . ASN A 1 231 ? 2.375 -14.203 6.316 1 87.81 231 ASN A C 1
ATOM 1886 O O . ASN A 1 231 ? 1.354 -14.031 5.648 1 87.81 231 ASN A O 1
ATOM 1890 N N . THR A 1 232 ? 3.518 -13.672 6.047 1 92.5 232 THR A N 1
ATOM 1891 C CA . THR A 1 232 ? 3.795 -13.094 4.734 1 92.5 232 THR A CA 1
ATOM 1892 C C . THR A 1 232 ? 4.977 -13.805 4.074 1 92.5 232 THR A C 1
ATOM 1894 O O . THR A 1 232 ? 5.746 -14.5 4.746 1 92.5 232 THR A O 1
ATOM 1897 N N . SER A 1 233 ? 5.055 -13.695 2.781 1 91.75 233 SER A N 1
ATOM 1898 C CA . SER A 1 233 ? 6.164 -14.234 2.004 1 91.75 233 SER A CA 1
ATOM 1899 C C . SER A 1 233 ? 7.234 -13.18 1.757 1 91.75 233 SER A C 1
ATOM 1901 O O . SER A 1 233 ? 7.074 -12.023 2.152 1 91.75 233 SER A O 1
ATOM 1903 N N . HIS A 1 234 ? 8.32 -13.602 1.139 1 94.31 234 HIS A N 1
ATOM 1904 C CA . HIS A 1 234 ? 9.406 -12.734 0.699 1 94.31 234 HIS A CA 1
ATOM 1905 C C . HIS A 1 234 ? 8.883 -11.602 -0.184 1 94.31 234 HIS A C 1
ATOM 1907 O O . HIS A 1 234 ? 9.5 -10.539 -0.266 1 94.31 234 HIS A O 1
ATOM 1913 N N . TYR A 1 235 ? 7.73 -11.781 -0.787 1 94.94 235 TYR A N 1
ATOM 1914 C CA . TYR A 1 235 ? 7.176 -10.797 -1.715 1 94.94 235 TYR A CA 1
ATOM 1915 C C . TYR A 1 235 ? 6.02 -10.039 -1.078 1 94.94 235 TYR A C 1
ATOM 1917 O O . TYR A 1 235 ? 5.961 -8.805 -1.155 1 94.94 235 TYR A O 1
ATOM 1925 N N . SER A 1 236 ? 5.129 -10.695 -0.371 1 95.19 236 SER A N 1
ATOM 1926 C CA . SER A 1 236 ? 3.932 -10.047 0.154 1 95.19 236 SER A CA 1
ATOM 1927 C C . SER A 1 236 ? 4.273 -9.102 1.305 1 95.19 236 SER A C 1
ATOM 1929 O O . SER A 1 236 ? 3.537 -8.156 1.576 1 95.19 236 SER A O 1
ATOM 1931 N N . LEU A 1 237 ? 5.445 -9.312 1.966 1 97.25 237 LEU A N 1
ATOM 1932 C CA . LEU A 1 237 ? 5.824 -8.406 3.043 1 97.25 237 LEU A CA 1
ATOM 1933 C C . LEU A 1 237 ? 5.992 -6.98 2.518 1 97.25 237 LEU A C 1
ATOM 1935 O O . LEU A 1 237 ? 5.75 -6.016 3.246 1 97.25 237 LEU A O 1
ATOM 1939 N N . VAL A 1 238 ? 6.461 -6.848 1.257 1 98.62 238 VAL A N 1
ATOM 1940 C CA . VAL A 1 238 ? 6.773 -5.551 0.666 1 98.62 238 VAL A CA 1
ATOM 1941 C C . VAL A 1 238 ? 5.527 -4.668 0.654 1 98.62 238 VAL A C 1
ATOM 1943 O O . VAL A 1 238 ? 5.586 -3.494 1.024 1 98.62 238 VAL A O 1
ATOM 1946 N N . ALA A 1 239 ? 4.391 -5.25 0.291 1 98.19 239 ALA A N 1
ATOM 1947 C CA . ALA A 1 239 ? 3.129 -4.52 0.234 1 98.19 239 ALA A CA 1
ATOM 1948 C C . ALA A 1 239 ? 2.754 -3.965 1.605 1 98.19 239 ALA A C 1
ATOM 1950 O O . ALA A 1 239 ? 2.242 -2.848 1.712 1 98.19 239 ALA A O 1
ATOM 1951 N N . GLU A 1 240 ? 3.006 -4.699 2.643 1 97.5 240 GLU A N 1
ATOM 1952 C CA . GLU A 1 240 ? 2.67 -4.289 4.004 1 97.5 240 GLU A CA 1
ATOM 1953 C C . GLU A 1 240 ? 3.719 -3.332 4.562 1 97.5 240 GLU A C 1
ATOM 1955 O O . GLU A 1 240 ? 3.398 -2.453 5.367 1 97.5 240 GLU A O 1
ATOM 1960 N N . ALA A 1 241 ? 4.934 -3.475 4.113 1 98.75 241 ALA A N 1
ATOM 1961 C CA . ALA A 1 241 ? 6.055 -2.727 4.676 1 98.75 241 ALA A CA 1
ATOM 1962 C C . ALA A 1 241 ? 6.062 -1.288 4.164 1 98.75 241 ALA A C 1
ATOM 1964 O O . ALA A 1 241 ? 6.508 -0.376 4.863 1 98.75 241 ALA A O 1
ATOM 1965 N N . ILE A 1 242 ? 5.555 -1.034 3.01 1 98.88 242 ILE A N 1
ATOM 1966 C CA . ILE A 1 242 ? 5.676 0.261 2.352 1 98.88 242 ILE A CA 1
ATOM 1967 C C . ILE A 1 242 ? 4.965 1.33 3.176 1 98.88 242 ILE A C 1
ATOM 1969 O O . ILE A 1 242 ? 5.578 2.322 3.58 1 98.88 242 ILE A O 1
ATOM 1973 N N . PRO A 1 243 ? 3.695 1.126 3.496 1 98.5 243 PRO A N 1
ATOM 1974 C CA . PRO A 1 243 ? 3.07 2.164 4.32 1 98.5 243 PRO A CA 1
ATOM 1975 C C . PRO A 1 243 ? 3.699 2.277 5.707 1 98.5 243 PRO A C 1
ATOM 1977 O O . PRO A 1 243 ? 3.84 3.383 6.234 1 98.5 243 PRO A O 1
ATOM 1980 N N . SER A 1 244 ? 4.113 1.146 6.293 1 97.94 244 SER A N 1
ATOM 1981 C CA . SER A 1 244 ? 4.781 1.174 7.59 1 97.94 244 SER A CA 1
ATOM 1982 C C . SER A 1 244 ? 6.051 2.02 7.543 1 97.94 244 SER A C 1
ATOM 1984 O O . SER A 1 244 ? 6.297 2.826 8.438 1 97.94 244 SER A O 1
ATOM 1986 N N . ALA A 1 245 ? 6.793 1.845 6.488 1 98.75 245 ALA A N 1
ATOM 1987 C CA . ALA A 1 245 ? 8.047 2.578 6.328 1 98.75 245 ALA A CA 1
ATOM 19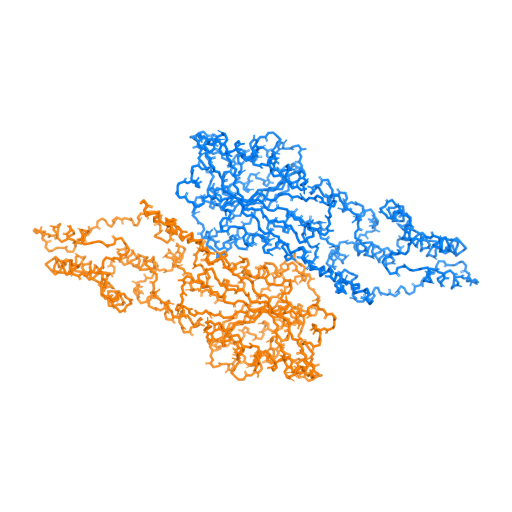88 C C . ALA A 1 245 ? 7.789 4.074 6.184 1 98.75 245 ALA A C 1
ATOM 1990 O O . ALA A 1 245 ? 8.43 4.891 6.852 1 98.75 245 ALA A O 1
ATOM 1991 N N . PHE A 1 246 ? 6.836 4.453 5.348 1 98.69 246 PHE A N 1
ATOM 1992 C CA . PHE A 1 246 ? 6.543 5.863 5.105 1 98.69 246 PHE A CA 1
ATOM 1993 C C . PHE A 1 246 ? 6.078 6.547 6.383 1 98.69 246 PHE A C 1
ATOM 1995 O O . PHE A 1 246 ? 6.586 7.609 6.746 1 98.69 246 PHE A O 1
ATOM 2002 N N . TYR A 1 247 ? 5.148 5.914 7.07 1 96.94 247 TYR A N 1
ATOM 2003 C CA . TYR A 1 247 ? 4.574 6.57 8.242 1 96.94 247 TYR A CA 1
ATOM 2004 C C . TYR A 1 247 ? 5.559 6.578 9.406 1 96.94 247 TYR A C 1
ATOM 2006 O O . TYR A 1 247 ? 5.484 7.441 10.281 1 96.94 247 TYR A O 1
ATOM 2014 N N . PHE A 1 248 ? 6.512 5.656 9.352 1 97.31 248 PHE A N 1
ATOM 2015 C CA . PHE A 1 248 ? 7.609 5.691 10.32 1 97.31 248 PHE A CA 1
ATOM 2016 C C . PHE A 1 248 ? 8.555 6.848 10.023 1 97.31 248 PHE A C 1
ATOM 2018 O O . PHE A 1 248 ? 8.844 7.66 10.898 1 97.31 248 PHE A O 1
ATOM 2025 N N . ILE A 1 249 ? 8.984 6.965 8.797 1 98.06 249 ILE A N 1
ATOM 2026 C CA . ILE A 1 249 ? 9.992 7.945 8.414 1 98.06 249 ILE A CA 1
ATOM 2027 C C . ILE A 1 249 ? 9.43 9.359 8.578 1 98.06 249 ILE A C 1
ATOM 2029 O O . ILE A 1 249 ? 10.133 10.266 9.023 1 98.06 249 ILE A O 1
ATOM 2033 N N . PHE A 1 250 ? 8.172 9.484 8.305 1 97.44 250 PHE A N 1
ATOM 2034 C CA . PHE A 1 250 ? 7.59 10.82 8.328 1 97.44 250 PHE A CA 1
ATOM 2035 C C . PHE A 1 250 ? 6.703 11.008 9.555 1 97.44 250 PHE A C 1
ATOM 2037 O O . PHE A 1 250 ? 5.789 11.836 9.547 1 97.44 250 PHE A O 1
ATOM 2044 N N . ASN A 1 251 ? 6.973 10.133 10.508 1 94.5 251 ASN A N 1
ATOM 2045 C CA . ASN A 1 251 ? 6.312 10.375 11.789 1 94.5 251 ASN A CA 1
ATOM 2046 C C . ASN A 1 251 ? 6.602 11.773 12.312 1 94.5 251 ASN A C 1
ATOM 2048 O O . ASN A 1 251 ? 7.758 12.195 12.391 1 94.5 251 ASN A O 1
ATOM 2052 N N . GLY A 1 252 ? 5.609 12.562 12.641 1 93.38 252 GLY A N 1
ATOM 2053 C CA . GLY A 1 252 ? 5.746 13.945 13.086 1 93.38 252 GLY A CA 1
ATOM 2054 C C . GLY A 1 252 ? 5.344 14.953 12.023 1 93.38 252 GLY A C 1
ATOM 2055 O O . GLY A 1 252 ? 5.051 16.109 12.336 1 93.38 252 GLY A O 1
ATOM 2056 N N . TYR A 1 253 ? 5.367 14.508 10.766 1 96.19 253 TYR A N 1
ATOM 2057 C CA . TYR A 1 253 ? 4.996 15.375 9.656 1 96.19 253 TYR A CA 1
ATOM 2058 C C . TYR A 1 253 ? 3.492 15.617 9.633 1 96.19 253 TYR A C 1
ATOM 2060 O O . TYR A 1 253 ? 3.037 16.703 9.25 1 96.19 253 TYR A O 1
ATOM 2068 N N . GLN A 1 254 ? 2.689 14.656 10.055 1 94.25 254 GLN A N 1
ATOM 2069 C CA . GLN A 1 254 ? 1.235 14.688 9.938 1 94.25 254 GLN A CA 1
ATOM 2070 C C . GLN A 1 254 ? 0.646 15.852 10.734 1 94.25 254 GLN A C 1
ATOM 2072 O O . GLN A 1 254 ? 1.23 16.297 11.727 1 94.25 254 GLN A O 1
ATOM 2077 N N . PRO A 1 255 ? -0.43 16.328 10.242 1 94.62 255 PRO A N 1
ATOM 2078 C CA . PRO A 1 255 ? -1.133 17.266 11.125 1 94.62 255 PRO A CA 1
ATOM 2079 C C . PRO A 1 255 ? -1.42 16.672 12.5 1 94.62 255 PRO A C 1
ATOM 2081 O O . PRO A 1 255 ? -1.49 15.445 12.648 1 94.62 255 PRO A O 1
ATOM 2084 N N . ILE A 1 256 ? -1.513 17.578 13.422 1 93.94 256 ILE A N 1
ATOM 2085 C CA . ILE A 1 256 ? -1.871 17.109 14.758 1 93.94 256 ILE A CA 1
ATOM 2086 C C . ILE A 1 256 ? -3.191 16.359 14.703 1 93.94 256 ILE A C 1
ATOM 2088 O O . ILE A 1 256 ? -4.227 16.922 14.336 1 93.94 256 ILE A O 1
ATOM 2092 N N . SER A 1 257 ? -3.062 15.086 15.039 1 87.69 257 SER A N 1
ATOM 2093 C CA . SER A 1 257 ? -4.242 14.227 15.016 1 87.69 257 SER A CA 1
ATOM 2094 C C . SER A 1 257 ? -5.043 14.352 16.312 1 87.69 257 SER A C 1
ATOM 2096 O O . SER A 1 257 ? -4.562 14.922 17.297 1 87.69 257 SER A O 1
ATOM 2098 N N . LYS A 1 258 ? -6.25 13.773 16.25 1 84.94 258 LYS A N 1
ATOM 2099 C CA . LYS A 1 258 ? -7.078 13.727 17.453 1 84.94 258 LYS A CA 1
ATOM 2100 C C . LYS A 1 258 ? -6.383 12.945 18.578 1 84.94 258 LYS A C 1
ATOM 2102 O O . LYS A 1 258 ? -6.426 13.336 19.734 1 84.94 258 LYS A O 1
ATOM 2107 N N . LEU A 1 259 ? -5.789 11.906 18.156 1 84.12 259 LEU A N 1
ATOM 2108 C CA . LEU A 1 259 ? -5.078 11.078 19.125 1 84.12 259 LEU A CA 1
ATOM 2109 C C . LEU A 1 259 ? -3.912 11.852 19.75 1 84.12 259 LEU A C 1
ATOM 2111 O O . LEU A 1 259 ? -3.727 11.828 20.969 1 84.12 259 LEU A O 1
ATOM 2115 N N . GLU A 1 260 ? -3.146 12.453 18.922 1 90.69 260 GLU A N 1
ATOM 2116 C CA . GLU A 1 260 ? -2.023 13.258 19.391 1 90.69 260 GLU A CA 1
ATOM 2117 C C . GLU A 1 260 ? -2.494 14.391 20.297 1 90.69 260 GLU A C 1
ATOM 2119 O O . GLU A 1 260 ? -1.884 14.656 21.344 1 90.69 260 GLU A O 1
ATOM 2124 N N . PHE A 1 261 ? -3.541 15.031 19.922 1 93.31 261 PHE A N 1
ATOM 2125 C CA . PHE A 1 261 ? -4.105 16.125 20.703 1 93.31 261 PHE A CA 1
ATOM 2126 C C . PHE A 1 261 ? -4.551 15.648 22.078 1 93.31 261 PHE A C 1
ATOM 2128 O O . PHE A 1 261 ? -4.141 16.203 23.094 1 93.31 261 PHE A O 1
ATOM 2135 N N . ASN A 1 262 ? -5.281 14.523 22.078 1 89.44 262 ASN A N 1
ATOM 2136 C CA . ASN A 1 262 ? -5.902 14.047 23.297 1 89.44 262 ASN A CA 1
ATOM 2137 C C . ASN A 1 262 ? -4.895 13.344 24.203 1 89.44 262 ASN A C 1
ATOM 2139 O O . ASN A 1 262 ? -4.945 13.477 25.422 1 89.44 262 ASN A O 1
ATOM 2143 N N . GLU A 1 263 ? -3.967 12.664 23.578 1 91.06 263 GLU A N 1
ATOM 2144 C CA . GLU A 1 263 ? -3.133 11.781 24.375 1 91.06 263 GLU A CA 1
ATOM 2145 C C . GLU A 1 263 ? -1.781 12.414 24.688 1 91.06 263 GLU A C 1
ATOM 2147 O O . GLU A 1 263 ? -1.07 11.977 25.578 1 91.06 263 GLU A O 1
ATOM 2152 N N . LYS A 1 264 ? -1.509 13.461 23.953 1 94.69 264 LYS A N 1
ATOM 2153 C CA . LYS A 1 264 ? -0.196 14.062 24.172 1 94.69 264 LYS A CA 1
ATOM 2154 C C . LYS A 1 264 ? -0.321 15.539 24.516 1 94.69 264 LYS A C 1
ATOM 2156 O O . LYS A 1 264 ? -0.001 15.945 25.641 1 94.69 264 LYS A O 1
ATOM 2161 N N . ILE A 1 265 ? -0.957 16.281 23.75 1 97.31 265 ILE A N 1
ATOM 2162 C CA . ILE A 1 265 ? -0.922 17.734 23.875 1 97.31 265 ILE A CA 1
ATOM 2163 C C . ILE A 1 265 ? -1.755 18.156 25.078 1 97.31 265 ILE A C 1
ATOM 2165 O O . ILE A 1 265 ? -1.272 18.906 25.938 1 97.31 265 ILE A O 1
ATOM 2169 N N . LEU A 1 266 ? -2.926 17.625 25.156 1 96.38 266 LEU A N 1
ATOM 2170 C CA . LEU A 1 266 ? -3.828 18.047 26.234 1 96.38 266 LEU A CA 1
ATOM 2171 C C . LEU A 1 266 ? -3.283 17.625 27.594 1 96.38 266 LEU A C 1
ATOM 2173 O O . LEU A 1 266 ? -3.619 18.234 28.609 1 96.38 266 LEU A O 1
ATOM 2177 N N . LYS A 1 267 ? -2.488 16.656 27.578 1 96.69 267 LYS A N 1
ATOM 2178 C CA . LYS A 1 267 ? -2.008 16.094 28.844 1 96.69 267 LYS A CA 1
ATOM 2179 C C . LYS A 1 267 ? -0.75 16.812 29.328 1 96.69 267 LYS A C 1
ATOM 2181 O O . LYS A 1 267 ? -0.277 16.578 30.438 1 96.69 267 LYS A O 1
ATOM 2186 N N . LEU A 1 268 ? -0.29 17.719 28.547 1 97.25 268 LEU A N 1
ATOM 2187 C CA . LEU A 1 268 ? 0.85 18.531 28.953 1 97.25 268 LEU A CA 1
ATOM 2188 C C . LEU A 1 268 ? 0.451 19.5 30.062 1 97.25 268 LEU A C 1
ATOM 2190 O O . LEU A 1 268 ? -0.674 20.016 30.062 1 97.25 268 LEU A O 1
ATOM 2194 N N . GLU A 1 269 ? 1.342 19.781 30.969 1 95.5 269 GLU A N 1
ATOM 2195 C CA . GLU A 1 269 ? 1.106 20.812 31.984 1 95.5 269 GLU A CA 1
ATOM 2196 C C . GLU A 1 269 ? 1.281 22.203 31.406 1 95.5 269 GLU A C 1
ATOM 2198 O O . GLU A 1 269 ? 0.576 23.141 31.797 1 95.5 269 GLU A O 1
ATOM 2203 N N . LYS A 1 270 ? 2.248 22.375 30.562 1 96.75 270 LYS A N 1
ATOM 2204 C CA . LYS A 1 270 ? 2.594 23.625 29.906 1 96.75 270 LYS A CA 1
ATOM 2205 C C . LYS A 1 270 ? 3.342 23.359 28.594 1 96.75 270 LYS A C 1
ATOM 2207 O O . LYS A 1 270 ? 3.582 22.219 28.234 1 96.75 270 LYS A O 1
ATOM 2212 N N . GLY A 1 271 ? 3.578 24.422 27.844 1 98.25 271 GLY A N 1
ATOM 2213 C CA . GLY A 1 271 ? 4.418 24.328 26.656 1 98.25 271 GLY A CA 1
ATOM 2214 C C . GLY A 1 271 ? 3.637 24 25.391 1 98.25 271 GLY A C 1
ATOM 2215 O O . GLY A 1 271 ? 4.156 23.344 24.484 1 98.25 271 GLY A O 1
ATOM 2216 N N . TYR A 1 272 ? 2.404 24.422 25.328 1 98.44 272 TYR A N 1
ATOM 2217 C CA . TYR A 1 272 ? 1.552 24.125 24.172 1 98.44 272 TYR A CA 1
ATOM 2218 C C . TYR A 1 272 ? 2.072 24.812 22.922 1 98.44 272 TYR A C 1
ATOM 2220 O O . TYR A 1 272 ? 2.195 24.172 21.875 1 98.44 272 TYR A O 1
ATOM 2228 N N . ALA A 1 273 ? 2.359 26.078 23.031 1 98.69 273 ALA A N 1
ATOM 2229 C CA . ALA A 1 273 ? 2.91 26.812 21.891 1 98.69 273 ALA A CA 1
ATOM 2230 C C . ALA A 1 273 ? 4.262 26.25 21.484 1 98.69 273 ALA A C 1
ATOM 2232 O O . ALA A 1 273 ? 4.551 26.109 20.297 1 98.69 273 ALA A O 1
ATOM 2233 N N . GLN A 1 274 ? 5.023 25.969 22.516 1 98.69 274 GLN A N 1
ATOM 2234 C CA . GLN A 1 274 ? 6.344 25.422 22.234 1 98.69 274 GLN A CA 1
ATOM 2235 C C . GLN A 1 274 ? 6.242 24.078 21.516 1 98.69 274 GLN A C 1
ATOM 2237 O O . GLN A 1 274 ? 7.082 23.75 20.688 1 98.69 274 GLN A O 1
ATOM 2242 N N . TYR A 1 275 ? 5.219 23.297 21.859 1 98.56 275 TYR A N 1
ATOM 2243 C CA . TYR A 1 275 ? 4.98 22.016 21.188 1 98.56 275 TYR A CA 1
ATOM 2244 C C . TYR A 1 275 ? 4.859 22.219 19.688 1 98.56 275 TYR A C 1
ATOM 2246 O O . TYR A 1 275 ? 5.434 21.438 18.906 1 98.56 275 TYR A O 1
ATOM 2254 N N . LEU A 1 276 ? 4.129 23.203 19.281 1 98.62 276 LEU A N 1
ATOM 2255 C CA . LEU A 1 276 ? 3.943 23.5 17.859 1 98.62 276 LEU A CA 1
ATOM 2256 C C . LEU A 1 276 ? 5.262 23.906 17.219 1 98.62 276 LEU A C 1
ATOM 2258 O O . LEU A 1 276 ? 5.59 23.453 16.125 1 98.62 276 LEU A O 1
ATOM 2262 N N . ILE A 1 277 ? 5.98 24.766 17.906 1 98.69 277 ILE A N 1
ATOM 2263 C CA . ILE A 1 277 ? 7.262 25.234 17.391 1 98.69 277 ILE A CA 1
ATOM 2264 C C . ILE A 1 277 ? 8.211 24.062 17.219 1 98.69 277 ILE A C 1
ATOM 2266 O O . ILE A 1 277 ? 8.836 23.906 16.172 1 98.69 277 ILE A O 1
ATOM 2270 N N . ASP A 1 278 ? 8.258 23.219 18.219 1 98.25 278 ASP A N 1
ATOM 2271 C CA . ASP A 1 278 ? 9.141 22.047 18.188 1 98.25 278 ASP A CA 1
ATOM 2272 C C . ASP A 1 278 ? 8.766 21.109 17.047 1 98.25 278 ASP A C 1
ATOM 2274 O O . ASP A 1 278 ? 9.641 20.516 16.422 1 98.25 278 ASP A O 1
ATOM 2278 N N . LYS A 1 279 ? 7.512 20.938 16.859 1 97.81 279 LYS A N 1
ATOM 2279 C CA . LYS A 1 279 ? 7.035 20.062 15.781 1 97.81 279 LYS A CA 1
ATOM 2280 C C . LYS A 1 279 ? 7.566 20.531 14.422 1 97.81 279 LYS A C 1
ATOM 2282 O O . LYS A 1 279 ? 8.117 19.719 13.664 1 97.81 279 LYS A O 1
ATOM 2287 N N . TYR A 1 280 ? 7.473 21.75 14.141 1 98.12 280 TYR A N 1
ATOM 2288 C CA . TYR A 1 280 ? 7.848 22.234 12.82 1 98.12 280 TYR A CA 1
ATOM 2289 C C . TYR A 1 280 ? 9.352 22.422 12.711 1 98.12 280 TYR A C 1
ATOM 2291 O O . TYR A 1 280 ? 9.922 22.359 11.617 1 98.12 280 TYR A O 1
ATOM 2299 N N . ASP A 1 281 ? 10.016 22.641 13.859 1 97.69 281 ASP A N 1
ATOM 2300 C CA . ASP A 1 281 ? 11.477 22.562 13.875 1 97.69 281 ASP A CA 1
ATOM 2301 C C . ASP A 1 281 ? 11.953 21.141 13.531 1 97.69 281 ASP A C 1
ATOM 2303 O O . ASP A 1 281 ? 12.922 20.984 12.789 1 97.69 281 ASP A O 1
ATOM 2307 N N . TYR A 1 282 ? 11.289 20.188 14.102 1 96.69 282 TYR A N 1
ATOM 2308 C CA . TYR A 1 282 ? 11.609 18.781 13.82 1 96.69 282 TYR A CA 1
ATOM 2309 C C . TYR A 1 282 ? 11.445 18.484 12.336 1 96.69 282 TYR A C 1
ATOM 2311 O O . TYR A 1 282 ? 12.32 17.859 11.727 1 96.69 282 TYR A O 1
ATOM 2319 N N . ILE A 1 283 ? 10.352 18.891 11.734 1 96.81 283 ILE A N 1
ATOM 2320 C CA . ILE A 1 283 ? 10.062 18.625 10.32 1 96.81 283 ILE A CA 1
ATOM 2321 C C . ILE A 1 283 ? 11.172 19.234 9.461 1 96.81 283 ILE A C 1
ATOM 2323 O O . ILE A 1 283 ? 11.664 18.578 8.531 1 96.81 283 ILE A O 1
ATOM 2327 N N . GLU A 1 284 ? 11.57 20.375 9.836 1 95.81 284 GLU A N 1
ATOM 2328 C CA . GLU A 1 284 ? 12.602 21.047 9.055 1 95.81 284 GLU A CA 1
ATOM 2329 C C . GLU A 1 284 ? 13.969 20.406 9.273 1 95.81 284 GLU A C 1
ATOM 2331 O O . GLU A 1 284 ? 14.672 20.078 8.312 1 95.81 284 GLU A O 1
ATOM 2336 N N . LYS A 1 285 ? 14.32 20.125 10.461 1 94.5 285 LYS A N 1
ATOM 2337 C CA . LYS A 1 285 ? 15.688 19.719 10.797 1 94.5 285 LYS A CA 1
ATOM 2338 C C . LYS A 1 285 ? 15.891 18.234 10.547 1 94.5 285 LYS A C 1
ATOM 2340 O O . LYS A 1 285 ? 16.969 17.812 10.133 1 94.5 285 LYS A O 1
ATOM 2345 N N . LYS A 1 286 ? 14.867 17.438 10.805 1 93.81 286 LYS A N 1
ATOM 2346 C CA . LYS A 1 286 ? 15.023 15.992 10.695 1 93.81 286 LYS A CA 1
ATOM 2347 C C . LYS A 1 286 ? 14.539 15.484 9.336 1 93.81 286 LYS A C 1
ATOM 2349 O O . LYS A 1 286 ? 15.148 14.594 8.75 1 93.81 286 LYS A O 1
ATOM 2354 N N . ILE A 1 287 ? 13.5 16.094 8.828 1 92.38 287 ILE A N 1
ATOM 2355 C CA . ILE A 1 287 ? 12.891 15.594 7.602 1 92.38 287 ILE A CA 1
ATOM 2356 C C . ILE A 1 287 ? 13.305 16.469 6.422 1 92.38 287 ILE A C 1
ATOM 2358 O O . ILE A 1 287 ? 13.133 16.078 5.266 1 92.38 287 ILE A O 1
ATOM 2362 N N . GLY A 1 288 ? 13.883 17.594 6.695 1 90 288 GLY A N 1
ATOM 2363 C CA . GLY A 1 288 ? 14.461 18.422 5.66 1 90 288 GLY A CA 1
ATOM 2364 C C . GLY A 1 288 ? 13.422 19.219 4.879 1 90 288 GLY A C 1
ATOM 2365 O O . GLY A 1 288 ? 13.648 19.578 3.725 1 90 288 GLY A O 1
ATOM 2366 N N . ILE A 1 289 ? 12.242 19.391 5.473 1 93.38 289 ILE A N 1
ATOM 2367 C CA . ILE A 1 289 ? 11.172 20.125 4.809 1 93.38 289 ILE A CA 1
ATOM 2368 C C . ILE A 1 289 ? 10.844 21.391 5.59 1 93.38 289 ILE A C 1
ATOM 2370 O O . ILE A 1 289 ? 10.383 21.328 6.73 1 93.38 289 ILE A O 1
ATOM 2374 N N . LYS A 1 290 ? 11.148 22.469 4.992 1 93.25 290 LYS A N 1
ATOM 2375 C CA . LYS A 1 290 ? 10.719 23.75 5.559 1 93.25 290 LYS A CA 1
ATOM 2376 C C . LYS A 1 290 ? 9.305 24.094 5.105 1 93.25 290 LYS A C 1
ATOM 2378 O O . LYS A 1 290 ? 9.039 24.219 3.908 1 93.25 290 LYS A O 1
ATOM 2383 N N . MET A 1 291 ? 8.398 24.203 6.113 1 93.62 291 MET A N 1
ATOM 2384 C CA . MET A 1 291 ? 7.02 24.531 5.754 1 93.62 291 MET A CA 1
ATOM 2385 C C . MET A 1 291 ? 6.367 25.422 6.809 1 93.62 291 MET A C 1
ATOM 2387 O O . MET A 1 291 ? 6.785 25.406 7.969 1 93.62 291 MET A O 1
ATOM 2391 N N . GLN A 1 292 ? 5.43 26.141 6.324 1 95.06 292 GLN A N 1
ATOM 2392 C CA . GLN A 1 292 ? 4.609 26.906 7.258 1 95.06 292 GLN A CA 1
ATOM 2393 C C . GLN A 1 292 ? 3.691 26 8.062 1 95.06 292 GLN A C 1
ATOM 2395 O O . GLN A 1 292 ? 3.129 25.047 7.523 1 95.06 292 GLN A O 1
ATOM 2400 N N . PRO A 1 293 ? 3.607 26.297 9.398 1 97.5 293 PRO A N 1
ATOM 2401 C CA . PRO A 1 293 ? 2.709 25.469 10.211 1 97.5 293 PRO A CA 1
ATOM 2402 C C . PRO A 1 293 ? 1.265 25.5 9.719 1 97.5 293 PRO A C 1
ATOM 2404 O O . PRO A 1 293 ? 0.784 26.562 9.281 1 97.5 293 PRO A O 1
ATOM 2407 N N . ARG A 1 294 ? 0.633 24.406 9.789 1 96.81 294 ARG A N 1
ATOM 2408 C CA . ARG A 1 294 ? -0.747 24.266 9.336 1 96.81 294 ARG A CA 1
ATOM 2409 C C . ARG A 1 294 ? -1.703 25.031 10.242 1 96.81 294 ARG A C 1
ATOM 2411 O O . ARG A 1 294 ? -1.52 25.062 11.461 1 96.81 294 ARG A O 1
ATOM 2418 N N . MET A 1 295 ? -2.742 25.547 9.617 1 96.44 295 MET A N 1
ATOM 2419 C CA . MET A 1 295 ? -3.758 26.25 10.391 1 96.44 295 MET A CA 1
ATOM 2420 C C . MET A 1 295 ? -4.438 25.328 11.383 1 96.44 29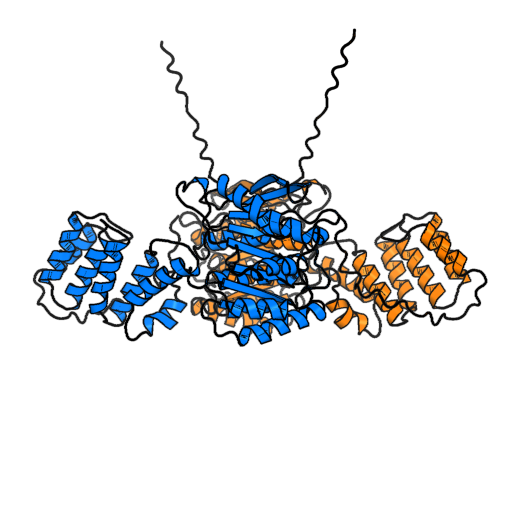5 MET A C 1
ATOM 2422 O O . MET A 1 295 ? -4.766 25.734 12.5 1 96.44 295 MET A O 1
ATOM 2426 N N . SER A 1 296 ? -4.582 24.078 10.945 1 94.94 296 SER A N 1
ATOM 2427 C CA . SER A 1 296 ? -5.223 23.109 11.828 1 94.94 296 SER A CA 1
ATOM 2428 C C . SER A 1 296 ? -4.383 22.859 13.07 1 94.94 296 SER A C 1
ATOM 2430 O O . SER A 1 296 ? -4.926 22.625 14.156 1 94.94 296 SER A O 1
ATOM 2432 N N . ASP A 1 297 ? -3.121 22.922 12.906 1 97.62 297 ASP A N 1
ATOM 2433 C CA . ASP A 1 297 ? -2.246 22.703 14.062 1 97.62 297 ASP A CA 1
ATOM 2434 C C . ASP A 1 297 ? -2.295 23.891 15.008 1 97.62 297 ASP A C 1
ATOM 2436 O O . ASP A 1 297 ? -2.258 23.734 16.234 1 97.62 297 ASP A O 1
ATOM 2440 N N . PHE A 1 298 ? -2.385 25.094 14.484 1 98.06 298 PHE A N 1
ATOM 2441 C CA . PHE A 1 298 ? -2.59 26.266 15.32 1 98.06 298 PHE A CA 1
ATOM 2442 C C . PHE A 1 298 ? -3.879 26.141 16.125 1 98.06 298 PHE A C 1
ATOM 2444 O O . PHE A 1 298 ? -3.9 26.422 17.328 1 98.06 298 PHE A O 1
ATOM 2451 N N . LYS A 1 299 ? -4.879 25.734 15.469 1 97.25 299 LYS A N 1
ATOM 2452 C CA . LYS A 1 299 ? -6.176 25.594 16.125 1 97.25 299 LYS A CA 1
ATOM 2453 C C . LYS A 1 299 ? -6.113 24.578 17.266 1 97.25 299 LYS A C 1
ATOM 2455 O O . LYS A 1 299 ? -6.73 24.766 18.312 1 97.25 299 LYS A O 1
ATOM 2460 N N . ALA A 1 300 ? -5.402 23.484 16.984 1 96.69 300 ALA A N 1
ATOM 2461 C CA . ALA A 1 300 ? -5.25 22.469 18.031 1 96.69 300 ALA A CA 1
ATOM 2462 C C . ALA A 1 300 ? -4.547 23.047 19.25 1 96.69 300 ALA A C 1
ATOM 2464 O O . ALA A 1 300 ? -4.957 22.781 20.391 1 96.69 300 ALA A O 1
ATOM 2465 N N . ILE A 1 301 ? -3.535 23.797 19.031 1 98.44 301 ILE A N 1
ATOM 2466 C CA . ILE A 1 301 ? -2.764 24.391 20.125 1 98.44 301 ILE A CA 1
ATOM 2467 C C . ILE A 1 301 ? -3.604 25.438 20.859 1 98.44 301 ILE A C 1
ATOM 2469 O O . ILE A 1 301 ? -3.596 25.5 22.078 1 98.44 301 ILE A O 1
ATOM 2473 N N . GLU A 1 302 ? -4.367 26.234 20.109 1 98.25 302 GLU A N 1
ATOM 2474 C CA . GLU A 1 302 ? -5.285 27.188 20.734 1 98.25 302 GLU A CA 1
ATOM 2475 C C . GLU A 1 302 ? -6.297 26.484 21.625 1 98.25 302 GLU A C 1
ATOM 2477 O O . GLU A 1 302 ? -6.555 26.938 22.75 1 98.25 302 GLU A O 1
ATOM 2482 N N . ALA A 1 303 ? -6.828 25.438 21.125 1 97.38 303 ALA A N 1
ATOM 2483 C CA . ALA A 1 303 ? -7.809 24.672 21.891 1 97.38 303 ALA A CA 1
ATOM 2484 C C . ALA A 1 303 ? -7.203 24.141 23.188 1 97.38 303 ALA A C 1
ATOM 2486 O O . ALA A 1 303 ? -7.855 24.156 24.234 1 97.38 303 ALA A O 1
ATOM 2487 N N . ALA A 1 304 ? -6.02 23.656 23.078 1 97.88 304 ALA A N 1
ATOM 2488 C CA . ALA A 1 304 ? -5.352 23.125 24.25 1 97.88 304 ALA A CA 1
ATOM 2489 C C . ALA A 1 304 ? -5.113 24.219 25.297 1 97.88 304 ALA A C 1
ATOM 2491 O O . ALA A 1 304 ? -5.32 24 26.484 1 97.88 304 ALA A O 1
ATOM 2492 N N . ILE A 1 305 ? -4.68 25.375 24.859 1 98.25 305 ILE A N 1
ATOM 2493 C CA . ILE A 1 305 ? -4.434 26.516 25.734 1 98.25 305 ILE A CA 1
ATOM 2494 C C . ILE A 1 305 ? -5.727 26.906 26.453 1 98.25 305 ILE A C 1
ATOM 2496 O O . ILE A 1 305 ? -5.738 27.109 27.672 1 98.25 305 ILE A O 1
ATOM 2500 N N . LEU A 1 306 ? -6.785 26.984 25.734 1 97.56 306 LEU A N 1
ATOM 2501 C CA . LEU A 1 306 ? -8.078 27.375 26.281 1 97.56 306 LEU A CA 1
ATOM 2502 C C . LEU A 1 306 ? -8.594 26.344 27.266 1 97.56 306 LEU A C 1
ATOM 2504 O O . LEU A 1 306 ? -9.023 26.672 28.375 1 97.56 306 LEU A O 1
ATOM 2508 N N . LYS A 1 307 ? -8.531 25.094 26.875 1 96.69 307 LYS A N 1
ATOM 2509 C CA . LYS A 1 307 ? -9.055 24.016 27.703 1 96.69 307 LYS A CA 1
ATOM 2510 C C . LYS A 1 307 ? -8.32 23.938 29.031 1 96.69 307 LYS A C 1
ATOM 2512 O O . LYS A 1 307 ? -8.93 23.656 30.078 1 96.69 307 LYS A O 1
ATOM 2517 N N . ASN A 1 308 ? -7.016 24.172 28.969 1 97.06 308 ASN A N 1
ATOM 2518 C CA . ASN A 1 308 ? -6.207 24.031 30.188 1 97.06 308 ASN A CA 1
ATOM 2519 C C . ASN A 1 308 ? -5.945 25.375 30.844 1 97.06 308 ASN A C 1
ATOM 2521 O O . ASN A 1 308 ? -5.121 25.469 31.75 1 97.06 308 ASN A O 1
ATOM 2525 N N . LYS A 1 309 ? -6.539 26.375 30.375 1 96.44 309 LYS A N 1
ATOM 2526 C CA . LYS A 1 309 ? -6.504 27.734 30.906 1 96.44 309 LYS A CA 1
ATOM 2527 C C . LYS A 1 309 ? -5.07 28.25 31.016 1 96.44 309 LYS A C 1
ATOM 2529 O O . LYS A 1 309 ? -4.723 28.922 32 1 96.44 309 LYS A O 1
ATOM 2534 N N . ALA A 1 310 ? -4.238 27.797 30.156 1 97.62 310 ALA A N 1
ATOM 2535 C CA . ALA A 1 310 ? -2.852 28.25 30.109 1 97.62 310 ALA A CA 1
ATOM 2536 C C . ALA A 1 310 ? -2.715 29.5 29.219 1 97.62 310 ALA A C 1
ATOM 2538 O O . ALA A 1 310 ? -1.89 29.516 28.312 1 97.62 310 ALA A O 1
ATOM 2539 N N . TYR A 1 311 ? -3.354 30.562 29.547 1 97.75 311 TYR A N 1
ATOM 2540 C CA . TYR A 1 311 ? -3.607 31.703 28.672 1 97.75 311 TYR A CA 1
ATOM 2541 C C . TYR A 1 311 ? -2.314 32.438 28.344 1 97.75 311 TYR A C 1
ATOM 2543 O O . TYR A 1 311 ? -2.176 33.031 27.266 1 97.75 311 TYR A O 1
ATOM 2551 N N . ASP A 1 312 ? -1.35 32.406 29.234 1 97.81 312 ASP A N 1
ATOM 2552 C CA . ASP A 1 312 ? -0.076 33.062 29 1 97.81 312 ASP A CA 1
ATOM 2553 C C . ASP A 1 312 ? 0.613 32.562 27.75 1 97.81 312 ASP A C 1
ATOM 2555 O O . ASP A 1 312 ? 1.392 33.25 27.109 1 97.81 312 ASP A O 1
ATOM 2559 N N . GLU A 1 313 ? 0.308 31.391 27.328 1 98.25 313 GLU A N 1
ATOM 2560 C CA . GLU A 1 313 ? 0.976 30.734 26.203 1 98.25 313 GLU A CA 1
ATOM 2561 C C . GLU A 1 313 ? 0.53 31.344 24.875 1 98.25 313 GLU A C 1
ATOM 2563 O O . GLU A 1 313 ? 1.183 31.156 23.844 1 98.25 313 GLU A O 1
ATOM 2568 N N . PHE A 1 314 ? -0.553 32.062 24.891 1 98.56 314 PHE A N 1
ATOM 2569 C CA . PHE A 1 314 ? -0.995 32.75 23.688 1 98.56 314 PHE A CA 1
ATOM 2570 C C . PHE A 1 314 ? 0.049 33.75 23.219 1 98.56 314 PHE A C 1
ATOM 2572 O O . PHE A 1 314 ? 0.142 34.062 22.031 1 98.56 314 PHE A O 1
ATOM 2579 N N . GLN A 1 315 ? 0.85 34.25 24.141 1 98.5 315 GLN A N 1
ATOM 2580 C CA . GLN A 1 315 ? 1.86 35.25 23.781 1 98.5 315 GLN A CA 1
ATOM 2581 C C . GLN A 1 315 ? 2.914 34.625 22.859 1 98.5 315 GLN A C 1
ATOM 2583 O O . GLN A 1 315 ? 3.193 35.188 21.781 1 98.5 315 GLN A O 1
ATOM 2588 N N . LEU A 1 316 ? 3.391 33.531 23.328 1 98.75 316 LEU A N 1
ATOM 2589 C CA . LEU A 1 316 ? 4.379 32.844 22.5 1 98.75 316 LEU A CA 1
ATOM 2590 C C . LEU A 1 316 ? 3.764 32.406 21.188 1 98.75 316 LEU A C 1
ATOM 2592 O O . LEU A 1 316 ? 4.402 32.469 20.141 1 98.75 316 LEU A O 1
ATOM 2596 N N . LEU A 1 317 ? 2.545 31.906 21.25 1 98.88 317 LEU A N 1
ATOM 2597 C CA . LEU A 1 317 ? 1.865 31.438 20.047 1 98.88 317 LEU A CA 1
ATOM 2598 C C . LEU A 1 317 ? 1.68 32.594 19.062 1 98.88 317 LEU A C 1
ATOM 2600 O O . LEU A 1 317 ? 1.866 32.406 17.844 1 98.88 317 LEU A O 1
ATOM 2604 N N . ALA A 1 318 ? 1.333 33.688 19.562 1 98.75 318 ALA A N 1
ATOM 2605 C CA . ALA A 1 318 ? 1.13 34.875 18.719 1 98.75 318 ALA A CA 1
ATOM 2606 C C . ALA A 1 318 ? 2.43 35.312 18.047 1 98.75 318 ALA A C 1
ATOM 2608 O O . ALA A 1 318 ? 2.438 35.656 16.859 1 98.75 318 ALA A O 1
ATOM 2609 N N . ASP A 1 319 ? 3.477 35.344 18.812 1 98.69 319 ASP A N 1
ATOM 2610 C CA . ASP A 1 319 ? 4.777 35.688 18.25 1 98.69 319 ASP A CA 1
ATOM 2611 C C . ASP A 1 319 ? 5.16 34.75 17.109 1 98.69 319 ASP A C 1
ATOM 2613 O O . ASP A 1 319 ? 5.652 35.188 16.062 1 98.69 319 ASP A O 1
ATOM 2617 N N . TYR A 1 320 ? 4.949 33.5 17.391 1 98.69 320 TYR A N 1
ATOM 2618 C CA . TYR A 1 320 ? 5.242 32.469 16.375 1 98.69 320 TYR A CA 1
ATOM 2619 C C . TYR A 1 320 ? 4.363 32.688 15.141 1 98.69 320 TYR A C 1
ATOM 2621 O O . TYR A 1 320 ? 4.84 32.562 14.008 1 98.69 320 TYR A O 1
ATOM 2629 N N . SER A 1 321 ? 3.119 32.969 15.32 1 98.62 321 SER A N 1
ATOM 2630 C CA . SER A 1 321 ? 2.174 33.219 14.234 1 98.62 321 SER A CA 1
ATOM 2631 C C . SER A 1 321 ? 2.584 34.438 13.398 1 98.62 321 SER A C 1
ATOM 2633 O O . SER A 1 321 ? 2.504 34.406 12.172 1 98.62 321 SER A O 1
ATOM 2635 N N . ASP A 1 322 ? 3.027 35.438 14.086 1 98.19 322 ASP A N 1
ATOM 2636 C CA . ASP A 1 322 ? 3.455 36.656 13.383 1 98.19 322 ASP A CA 1
ATOM 2637 C C . ASP A 1 322 ? 4.672 36.375 12.508 1 98.19 322 ASP A C 1
ATOM 2639 O O . ASP A 1 322 ? 4.824 36.969 11.438 1 98.19 322 ASP A O 1
ATOM 2643 N N . LYS A 1 323 ? 5.488 35.531 12.984 1 98.19 323 LYS A N 1
ATOM 2644 C CA . LYS A 1 323 ? 6.684 35.188 12.227 1 98.19 323 LYS A CA 1
ATOM 2645 C C . LYS A 1 323 ? 6.324 34.312 11.031 1 98.19 323 LYS A C 1
ATOM 2647 O O . LYS A 1 323 ? 6.871 34.469 9.938 1 98.19 323 LYS A O 1
ATOM 2652 N N . GLN A 1 324 ? 5.426 33.375 11.164 1 97.94 324 GLN A N 1
ATOM 2653 C CA . GLN A 1 324 ? 5.098 32.375 10.148 1 97.94 324 GLN A CA 1
ATOM 2654 C C . GLN A 1 324 ? 4.078 32.938 9.156 1 97.94 324 GLN A C 1
ATOM 2656 O O . GLN A 1 324 ? 4.09 32.562 7.98 1 97.94 324 GLN A O 1
ATOM 2661 N N . TYR A 1 325 ? 3.176 33.656 9.555 1 97.62 325 TYR A N 1
ATOM 2662 C CA . TYR A 1 325 ? 2.143 34.281 8.734 1 97.62 325 TYR A CA 1
ATOM 2663 C C . TYR A 1 325 ? 2.131 35.781 8.922 1 97.62 325 TYR A C 1
ATOM 2665 O O . TYR A 1 325 ? 1.143 36.344 9.398 1 97.62 325 TYR A O 1
ATOM 2673 N N . PRO A 1 326 ? 3.199 36.25 8.258 1 96.12 326 PRO A N 1
ATOM 2674 C CA . PRO A 1 326 ? 3.275 37.719 8.453 1 96.12 326 PRO A CA 1
ATOM 2675 C C . PRO A 1 326 ? 2.139 38.469 7.758 1 96.12 326 PRO A C 1
ATOM 2677 O O . PRO A 1 326 ? 1.614 37.969 6.746 1 96.12 326 PRO A O 1
ATOM 2680 N N . LYS A 1 327 ? 1.621 39.531 8.25 1 96.56 327 LYS A N 1
ATOM 2681 C CA . LYS A 1 327 ? 0.63 40.438 7.688 1 96.56 327 LYS A CA 1
ATOM 2682 C C . LYS A 1 327 ? -0.789 39.938 7.984 1 96.56 327 LYS A C 1
ATOM 2684 O O . LYS A 1 327 ? -1.756 40.688 7.762 1 96.56 327 LYS A O 1
ATOM 2689 N N . THR A 1 328 ? -0.888 38.625 8.406 1 98.12 328 THR A N 1
ATOM 2690 C CA . THR A 1 328 ? -2.219 38.125 8.688 1 98.12 328 THR A CA 1
ATOM 2691 C C . THR A 1 328 ? -2.646 38.469 10.109 1 98.12 328 THR A C 1
ATOM 2693 O O . THR A 1 328 ? -1.831 38.938 10.914 1 98.12 328 THR A O 1
ATOM 2696 N N . MET A 1 329 ? -3.893 38.219 10.422 1 98.44 329 MET A N 1
ATOM 2697 C CA . MET A 1 329 ? -4.453 38.625 11.711 1 98.44 329 MET A CA 1
ATOM 2698 C C . MET A 1 329 ? -4.336 37.469 12.727 1 98.44 329 MET A C 1
ATOM 2700 O O . MET A 1 329 ? -4.867 37.562 13.828 1 98.44 329 MET A O 1
ATOM 2704 N N . LEU A 1 330 ? -3.576 36.406 12.422 1 98.38 330 LEU A N 1
ATOM 2705 C CA . LEU A 1 330 ? -3.512 35.219 13.289 1 98.38 330 LEU A CA 1
ATOM 2706 C C . LEU A 1 330 ? -2.889 35.594 14.633 1 98.38 330 LEU A C 1
ATOM 2708 O O . LEU A 1 330 ? -3.461 35.281 15.688 1 98.38 330 LEU A O 1
ATOM 2712 N N . GLY A 1 331 ? -1.724 36.188 14.617 1 98.5 331 GLY A N 1
ATOM 2713 C CA . GLY A 1 331 ? -1.086 36.625 15.859 1 98.5 331 GLY A CA 1
ATOM 2714 C C . GLY A 1 331 ? -1.908 37.625 16.641 1 98.5 331 GLY A C 1
ATOM 2715 O O . GLY A 1 331 ? -1.979 37.531 17.875 1 98.5 331 GLY A O 1
ATOM 2716 N N . THR A 1 332 ? -2.504 38.5 15.93 1 98.31 332 THR A N 1
ATOM 2717 C CA . THR A 1 332 ? -3.363 39.531 16.531 1 98.31 332 THR A CA 1
ATOM 2718 C C . THR A 1 332 ? -4.52 38.875 17.281 1 98.31 332 THR A C 1
ATOM 2720 O O . THR A 1 332 ? -4.828 39.25 18.422 1 98.31 332 THR A O 1
ATOM 2723 N N . TYR A 1 333 ? -5.145 38 16.672 1 98.44 333 TYR A N 1
ATOM 2724 C CA . TYR A 1 333 ? -6.23 37.25 17.297 1 98.44 333 TYR A CA 1
ATOM 2725 C C . TYR A 1 333 ? -5.758 36.594 18.578 1 98.44 333 TYR A C 1
ATOM 2727 O O . TYR A 1 333 ? -6.426 36.688 19.625 1 98.44 333 TYR A O 1
ATOM 2735 N N . GLN A 1 334 ? -4.633 35.969 18.5 1 98.69 334 GLN A N 1
ATOM 2736 C CA . GLN A 1 334 ? -4.113 35.219 19.641 1 98.69 334 GLN A CA 1
ATOM 2737 C C . GLN A 1 334 ? -3.701 36.125 20.766 1 98.69 334 GLN A C 1
ATOM 2739 O O . GLN A 1 334 ? -3.912 35.812 21.938 1 98.69 334 GLN A O 1
ATOM 2744 N N . ARG A 1 335 ? -3.141 37.281 20.469 1 98.31 335 ARG A N 1
ATOM 2745 C CA . ARG A 1 335 ? -2.85 38.281 21.484 1 98.31 335 ARG A CA 1
ATOM 2746 C C . ARG A 1 335 ? -4.133 38.781 22.125 1 98.31 335 ARG A C 1
ATOM 2748 O O . ARG A 1 335 ? -4.188 39 23.328 1 98.31 335 ARG A O 1
ATOM 2755 N N . GLY A 1 336 ? -5.07 39.062 21.266 1 98 336 GLY A N 1
ATOM 2756 C CA . GLY A 1 336 ? -6.371 39.438 21.781 1 98 336 GLY A CA 1
ATOM 2757 C C . GLY A 1 336 ? -6.941 38.438 22.766 1 98 336 GLY A C 1
ATOM 2758 O O . GLY A 1 336 ? -7.449 38.812 23.828 1 98 336 GLY A O 1
ATOM 2759 N N . LEU A 1 337 ? -6.859 37.188 22.406 1 97.81 337 LEU A N 1
ATOM 2760 C CA . LEU A 1 337 ? -7.328 36.125 23.281 1 97.81 337 LEU A CA 1
ATOM 2761 C C . LEU A 1 337 ? -6.586 36.156 24.609 1 97.81 337 LEU A C 1
ATOM 2763 O O . LEU A 1 337 ? -7.184 35.906 25.672 1 97.81 337 LEU A O 1
ATOM 2767 N N . TYR A 1 338 ? -5.258 36.312 24.516 1 98 338 TYR A N 1
ATOM 2768 C CA . TYR A 1 338 ? -4.457 36.406 25.734 1 98 338 TYR A CA 1
ATOM 2769 C C . TYR A 1 338 ? -5.027 37.469 26.672 1 98 338 TYR A C 1
ATOM 2771 O O . TYR A 1 338 ? -5.316 37.188 27.828 1 98 338 TYR A O 1
ATOM 2779 N N . PHE A 1 339 ? -5.238 38.656 26.203 1 97.88 339 PHE A N 1
ATOM 2780 C CA . PHE A 1 339 ? -5.711 39.75 27.031 1 97.88 339 PHE A CA 1
ATOM 2781 C C . PHE A 1 339 ? -7.148 39.531 27.469 1 97.88 339 PHE A C 1
ATOM 2783 O O . PHE A 1 339 ? -7.5 39.812 28.625 1 97.88 339 PHE A O 1
ATOM 2790 N N . GLU A 1 340 ? -7.93 39.094 26.562 1 96.88 340 GLU A N 1
ATOM 2791 C CA . GLU A 1 340 ? -9.32 38.812 26.891 1 96.88 340 GLU A CA 1
ATOM 2792 C C . GLU A 1 340 ? -9.43 37.781 28.016 1 96.88 340 GLU A C 1
ATOM 2794 O O . GLU A 1 340 ? -10.156 38 28.984 1 96.88 340 GLU A O 1
ATOM 2799 N N . LYS A 1 341 ? -8.664 36.75 27.938 1 96.69 341 LYS A N 1
ATOM 2800 C CA . LYS A 1 341 ? -8.805 35.625 28.875 1 96.69 341 LYS A CA 1
ATOM 2801 C C . LYS A 1 341 ? -8.102 35.938 30.188 1 96.69 341 LYS A C 1
ATOM 2803 O O . LYS A 1 341 ? -8.43 35.344 31.219 1 96.69 341 LYS A O 1
ATOM 2808 N N . THR A 1 342 ? -7.145 36.844 30.156 1 96 342 THR A N 1
ATOM 2809 C CA . THR A 1 342 ? -6.473 37.25 31.391 1 96 342 THR A CA 1
ATOM 2810 C C . THR A 1 342 ? -7.172 38.438 32 1 96 342 THR A C 1
ATOM 2812 O O . THR A 1 342 ? -6.715 38.969 33.031 1 96 342 THR A O 1
ATOM 2815 N N . GLY A 1 343 ? -8.219 38.906 31.328 1 93.88 343 GLY A N 1
ATOM 2816 C CA . GLY A 1 343 ? -9.102 39.875 31.953 1 93.88 343 GLY A CA 1
ATOM 2817 C C . GLY A 1 343 ? -8.75 41.312 31.594 1 93.88 343 GLY A C 1
ATOM 2818 O O . GLY A 1 343 ? -9.25 42.25 32.219 1 93.88 343 GLY A O 1
ATOM 2819 N N . ASP A 1 344 ? -7.883 41.531 30.734 1 95.56 344 ASP A N 1
ATOM 2820 C CA . ASP A 1 344 ? -7.539 42.844 30.266 1 95.56 344 ASP A CA 1
ATOM 2821 C C . ASP A 1 344 ? -8.32 43.219 29 1 95.56 344 ASP A C 1
ATOM 2823 O O . ASP A 1 344 ? -7.766 43.25 27.906 1 95.56 344 ASP A O 1
ATOM 2827 N N . ASN A 1 345 ? -9.531 43.594 29.172 1 96.06 345 ASN A N 1
ATOM 2828 C CA . ASN A 1 345 ? -10.453 43.812 28.062 1 96.06 345 ASN A CA 1
ATOM 2829 C C . ASN A 1 345 ? -10.031 45 27.203 1 96.06 345 ASN A C 1
ATOM 2831 O O . ASN A 1 345 ? -10.203 44.969 25.984 1 96.06 345 ASN A O 1
ATOM 2835 N N . LYS A 1 346 ? -9.57 45.969 27.891 1 96 346 LYS A N 1
ATOM 2836 C CA . LYS A 1 346 ? -9.148 47.156 27.141 1 96 346 LYS A CA 1
ATOM 2837 C C . LYS A 1 346 ? -8.07 46.812 26.125 1 96 346 LYS A C 1
ATOM 2839 O O . LYS A 1 346 ? -8.164 47.188 24.953 1 96 346 LYS A O 1
ATOM 2844 N N . ARG A 1 347 ? -7.109 46.125 26.562 1 97.38 347 ARG A N 1
ATOM 2845 C CA . ARG A 1 347 ? -6.031 45.75 25.672 1 97.38 347 ARG A CA 1
ATOM 2846 C C . ARG A 1 347 ? -6.512 44.719 24.641 1 97.38 347 ARG A C 1
ATOM 2848 O O . ARG A 1 347 ? -6.051 44.688 23.5 1 97.38 347 ARG A O 1
ATOM 2855 N N . ALA A 1 348 ? -7.395 43.812 25.016 1 97.94 348 ALA A N 1
ATOM 2856 C CA . ALA A 1 348 ? -7.977 42.844 24.078 1 97.94 348 ALA A CA 1
ATOM 2857 C C . ALA A 1 348 ? -8.664 43.562 22.922 1 97.94 348 ALA A C 1
ATOM 2859 O O . ALA A 1 348 ? -8.453 43.219 21.75 1 97.94 348 ALA A O 1
ATOM 2860 N N . ILE A 1 349 ? -9.438 44.562 23.297 1 97.5 349 ILE A N 1
ATOM 2861 C CA . ILE A 1 349 ? -10.164 45.344 22.297 1 97.5 349 ILE A CA 1
ATOM 2862 C C . ILE A 1 349 ? -9.18 46 21.344 1 97.5 349 ILE A C 1
ATOM 2864 O O . ILE A 1 349 ? -9.352 45.938 20.125 1 97.5 349 ILE A O 1
ATOM 2868 N N . LYS A 1 350 ? -8.18 46.594 21.938 1 97.31 350 LYS A N 1
ATOM 2869 C CA . LYS A 1 350 ? -7.168 47.25 21.125 1 97.31 350 LYS A CA 1
ATOM 2870 C C . LYS A 1 350 ? -6.523 46.281 20.141 1 97.31 350 LYS A C 1
ATOM 2872 O O . LYS A 1 350 ? -6.336 46.625 18.969 1 97.31 350 LYS A O 1
ATOM 2877 N N . GLU A 1 351 ? -6.211 45.125 20.609 1 97.25 351 GLU A N 1
ATOM 2878 C CA . GLU A 1 351 ? -5.59 44.125 19.75 1 97.25 351 GLU A CA 1
ATOM 2879 C C . GLU A 1 351 ? -6.543 43.688 18.641 1 97.25 351 GLU A C 1
ATOM 2881 O O . GLU A 1 351 ? -6.152 43.594 17.469 1 97.25 351 GLU A O 1
ATOM 2886 N N . TYR A 1 352 ? -7.766 43.344 18.953 1 97.69 352 TYR A N 1
ATOM 2887 C CA . TYR A 1 352 ? -8.734 42.906 17.969 1 97.69 352 TYR A CA 1
ATOM 2888 C C . TYR A 1 352 ? -8.945 43.969 16.891 1 97.69 352 TYR A C 1
ATOM 2890 O O . TYR A 1 352 ? -9.086 43.656 15.711 1 97.69 352 TYR A O 1
ATOM 2898 N N . LEU A 1 353 ? -8.906 45.188 17.297 1 97.19 353 LEU A N 1
ATOM 2899 C CA . LEU A 1 353 ? -9.148 46.281 16.359 1 97.19 353 LEU A CA 1
ATOM 2900 C C . LEU A 1 353 ? -7.965 46.438 15.406 1 97.19 353 LEU A C 1
ATOM 2902 O O . LEU A 1 353 ? -8.125 46.938 14.297 1 97.19 353 LEU A O 1
ATOM 2906 N N . ARG A 1 354 ? -6.801 46.031 15.836 1 96.5 354 ARG A N 1
ATOM 2907 C CA . ARG A 1 354 ? -5.621 46.094 14.977 1 96.5 354 ARG A CA 1
ATOM 2908 C C . ARG A 1 354 ? -5.805 45.188 13.742 1 96.5 354 ARG A C 1
ATOM 2910 O O . ARG A 1 354 ? -5.125 45.406 12.734 1 96.5 354 ARG A O 1
ATOM 2917 N N . ALA A 1 355 ? -6.668 44.219 13.75 1 95.62 355 ALA A N 1
ATOM 2918 C CA . ALA A 1 355 ? -6.902 43.25 12.68 1 95.62 355 ALA A CA 1
ATOM 2919 C C . ALA A 1 355 ? -7.488 43.938 11.445 1 95.62 355 ALA A C 1
ATOM 2921 O O . ALA A 1 355 ? -7.434 43.406 10.336 1 95.62 355 ALA A O 1
ATOM 2922 N N . TYR A 1 356 ? -8.023 45.125 11.641 1 94.81 356 TYR A N 1
ATOM 2923 C CA . TYR A 1 356 ? -8.711 45.844 10.57 1 94.81 356 TYR A CA 1
ATOM 2924 C C . TYR A 1 356 ? -7.801 46.031 9.359 1 94.81 356 TYR A C 1
ATOM 2926 O O . TYR A 1 356 ? -8.258 46 8.219 1 94.81 356 TYR A O 1
ATOM 2934 N N . THR A 1 357 ? -6.523 46.156 9.547 1 95.88 357 THR A N 1
ATOM 2935 C CA . THR A 1 357 ? -5.586 46.438 8.461 1 95.88 357 THR A CA 1
ATOM 2936 C C . THR A 1 357 ? -4.824 45.188 8.07 1 95.88 357 THR A C 1
ATOM 2938 O O . THR A 1 357 ? -3.867 45.25 7.289 1 95.88 357 THR A O 1
ATOM 2941 N N . GLN A 1 358 ? -5.195 44.094 8.617 1 97.69 358 GLN A N 1
ATOM 2942 C CA . GLN A 1 358 ? -4.457 42.875 8.383 1 97.69 358 GLN A CA 1
ATOM 2943 C C . GLN A 1 358 ? -5.25 41.906 7.48 1 97.69 358 GLN A C 1
ATOM 2945 O O . GLN A 1 358 ? -6.457 42.094 7.297 1 97.69 358 GLN A O 1
ATOM 2950 N N . GLU A 1 359 ? -4.574 40.969 6.871 1 98.06 359 GLU A N 1
ATOM 2951 C CA . GLU A 1 359 ? -5.188 40 5.953 1 98.06 359 GLU A CA 1
ATOM 2952 C C . GLU A 1 359 ? -5.891 38.875 6.715 1 98.06 359 GLU A C 1
ATOM 2954 O O . GLU A 1 359 ? -5.367 38.375 7.711 1 98.06 359 GLU A O 1
ATOM 2959 N N . PRO A 1 360 ? -7.16 38.562 6.312 1 97.81 360 PRO A N 1
ATOM 2960 C CA . PRO A 1 360 ? -7.836 37.406 6.906 1 97.81 360 PRO A CA 1
ATOM 2961 C C . PRO A 1 360 ? -7.074 36.125 6.688 1 97.81 360 PRO A C 1
ATOM 2963 O O . PRO A 1 360 ? -6.293 36 5.738 1 97.81 360 PRO A O 1
ATOM 2966 N N . ILE A 1 361 ? -7.293 35.125 7.547 1 97 361 ILE A N 1
ATOM 2967 C CA . ILE A 1 361 ? -6.633 33.844 7.449 1 97 361 ILE A CA 1
ATOM 2968 C C . ILE A 1 361 ? -7.496 32.75 8.109 1 97 361 ILE A C 1
ATOM 2970 O O . ILE A 1 361 ? -8 32.969 9.219 1 97 361 ILE A O 1
ATOM 2974 N N . GLY A 1 362 ? -7.609 31.656 7.352 1 93.62 362 GLY A N 1
ATOM 2975 C CA . GLY A 1 362 ? -8.531 30.641 7.844 1 93.62 362 GLY A CA 1
ATOM 2976 C C . GLY A 1 362 ? -9.945 31.172 8.031 1 93.62 362 GLY A C 1
ATOM 2977 O O . GLY A 1 362 ? -10.516 31.75 7.113 1 93.62 362 GLY A O 1
ATOM 2978 N N . ASP A 1 363 ? -10.422 30.953 9.32 1 93.94 363 ASP A N 1
ATOM 2979 C CA . ASP A 1 363 ? -11.781 31.375 9.633 1 93.94 363 ASP A CA 1
ATOM 2980 C C . ASP A 1 363 ? -11.781 32.781 10.273 1 93.94 363 ASP A C 1
ATOM 2982 O O . ASP A 1 363 ? -12.836 33.281 10.656 1 93.94 363 ASP A O 1
ATOM 2986 N N . LEU A 1 364 ? -10.695 33.344 10.344 1 96.62 364 LEU A N 1
ATOM 2987 C CA . LEU A 1 364 ? -10.586 34.656 10.953 1 96.62 364 LEU A CA 1
ATOM 2988 C C . LEU A 1 364 ? -10.859 35.75 9.93 1 96.62 364 LEU A C 1
ATOM 2990 O O . LEU A 1 364 ? -10.172 35.844 8.906 1 96.62 364 LEU A O 1
ATOM 2994 N N . THR A 1 365 ? -11.836 36.531 10.242 1 97.38 365 THR A N 1
ATOM 2995 C CA . THR A 1 365 ? -12.219 37.656 9.398 1 97.38 365 THR A CA 1
ATOM 2996 C C . THR A 1 365 ? -12.227 38.969 10.195 1 97.38 365 THR A C 1
ATOM 2998 O O . THR A 1 365 ? -12.234 38.938 11.43 1 97.38 365 THR A O 1
ATOM 3001 N N . LYS A 1 366 ? -12.211 40.031 9.422 1 96.5 366 LYS A N 1
ATOM 3002 C CA . LYS A 1 366 ? -12.273 41.344 10.047 1 96.5 366 LYS A CA 1
ATOM 3003 C C . LYS A 1 366 ? -13.555 41.5 10.859 1 96.5 366 LYS A C 1
ATOM 3005 O O . LYS A 1 366 ? -13.516 41.969 12 1 96.5 366 LYS A O 1
ATOM 3010 N N . ASP A 1 367 ? -14.617 41.094 10.273 1 96.81 367 ASP A N 1
ATOM 3011 C CA . ASP A 1 367 ? -15.906 41.219 10.953 1 96.81 367 ASP A CA 1
ATOM 3012 C C . ASP A 1 367 ? -15.914 40.406 12.258 1 96.81 367 ASP A C 1
ATOM 3014 O O . ASP A 1 367 ? -16.438 40.875 13.273 1 96.81 367 ASP A O 1
ATOM 3018 N N . TYR A 1 368 ? -15.352 39.281 12.234 1 96.75 368 TYR A N 1
ATOM 3019 C CA . TYR A 1 368 ? -15.32 38.438 13.414 1 96.75 368 TYR A CA 1
ATOM 3020 C C . TYR A 1 368 ? -14.562 39.094 14.555 1 96.75 368 TYR A C 1
ATOM 3022 O O . TYR A 1 368 ? -15.031 39.125 15.695 1 96.75 368 TYR A O 1
ATOM 3030 N N . LEU A 1 369 ? -13.391 39.625 14.273 1 96.81 369 LEU A N 1
ATOM 3031 C CA . LEU A 1 369 ? -12.57 40.25 15.312 1 96.81 369 LEU A CA 1
ATOM 3032 C C . LEU A 1 369 ? -13.164 41.562 15.781 1 96.81 369 LEU A C 1
ATOM 3034 O O . LEU A 1 369 ? -13.062 41.906 16.953 1 96.81 369 LEU A O 1
ATOM 3038 N N . MET A 1 370 ? -13.867 42.25 14.906 1 96.38 370 MET A N 1
ATOM 3039 C CA . MET A 1 370 ? -14.555 43.469 15.305 1 96.38 370 MET A CA 1
ATOM 3040 C C . MET A 1 370 ? -15.727 43.156 16.234 1 96.38 370 MET A C 1
ATOM 3042 O O . MET A 1 370 ? -15.961 43.906 17.203 1 96.38 370 MET A O 1
ATOM 3046 N N . ASP A 1 371 ? -16.406 42.156 15.867 1 96.31 371 ASP A N 1
ATOM 3047 C CA . ASP A 1 371 ? -17.516 41.75 16.719 1 96.31 371 ASP A CA 1
ATOM 3048 C C . ASP A 1 371 ? -17.031 41.344 18.109 1 96.31 371 ASP A C 1
ATOM 3050 O O . ASP A 1 371 ? -17.688 41.625 19.109 1 96.31 371 ASP A O 1
ATOM 3054 N N . ARG A 1 372 ? -15.945 40.719 18.141 1 95.06 372 ARG A N 1
ATOM 3055 C CA . ARG A 1 372 ? -15.375 40.312 19.422 1 95.06 372 ARG A CA 1
ATOM 3056 C C . ARG A 1 372 ? -14.984 41.531 20.234 1 95.06 372 ARG A C 1
ATOM 3058 O O . ARG A 1 372 ? -15.195 41.562 21.453 1 95.06 372 ARG A O 1
ATOM 3065 N N . ALA A 1 373 ? -14.352 42.5 19.609 1 96.19 373 ALA A N 1
ATOM 3066 C CA . ALA A 1 373 ? -14.008 43.75 20.281 1 96.19 373 ALA A CA 1
ATOM 3067 C C . ALA A 1 373 ? -15.242 44.438 20.844 1 96.19 373 ALA A C 1
ATOM 3069 O O . ALA A 1 373 ? -15.242 44.875 22 1 96.19 373 ALA A O 1
ATOM 3070 N N . GLU A 1 374 ? -16.266 44.469 20.047 1 95.44 374 GLU A N 1
ATOM 3071 C CA . GLU A 1 374 ? -17.516 45.125 20.469 1 95.44 374 GLU A CA 1
ATOM 3072 C C . GLU A 1 374 ? -18.125 44.406 21.672 1 95.44 374 GLU A C 1
ATOM 3074 O O . GLU A 1 374 ? -18.688 45.062 22.562 1 95.44 374 GLU A O 1
ATOM 3079 N N . ALA A 1 375 ? -18.031 43.156 21.703 1 94.88 375 ALA A N 1
ATOM 3080 C CA . ALA A 1 375 ? -18.641 42.344 22.75 1 94.88 375 ALA A CA 1
ATOM 3081 C C . ALA A 1 375 ? -17.938 42.594 24.094 1 94.88 375 ALA A C 1
ATOM 3083 O O . ALA A 1 375 ? -18.516 42.344 25.156 1 94.88 375 ALA A O 1
ATOM 3084 N N . LEU A 1 376 ? -16.719 43.031 24.062 1 94.94 376 LEU A N 1
ATOM 3085 C CA . LEU A 1 376 ? -15.938 43.25 25.281 1 94.94 376 LEU A CA 1
ATOM 3086 C C . LEU A 1 376 ? -16.156 44.656 25.828 1 94.94 376 LEU A C 1
ATOM 3088 O O . LEU A 1 376 ? -15.828 44.906 26.984 1 94.94 376 LEU A O 1
ATOM 3092 N N . LYS A 1 377 ? -16.734 45.438 25.047 1 90.81 377 LYS A N 1
ATOM 3093 C CA . LYS A 1 377 ? -16.938 46.812 25.5 1 90.81 377 LYS A CA 1
ATOM 3094 C C . LYS A 1 377 ? -17.906 46.844 26.688 1 90.81 377 LYS A C 1
ATOM 3096 O O . LYS A 1 377 ? -18.953 46.219 26.656 1 90.81 377 LYS A O 1
ATOM 3101 N N . GLY A 1 378 ? -17.594 47.594 27.672 1 83.81 378 GLY A N 1
ATOM 3102 C CA . GLY A 1 378 ? -18.438 47.812 28.844 1 83.81 378 GLY A CA 1
ATOM 3103 C C . GLY A 1 378 ? -18.375 46.688 29.859 1 83.81 378 GLY A C 1
ATOM 3104 O O . GLY A 1 378 ? -18.984 46.781 30.922 1 83.81 378 GLY A O 1
ATOM 3105 N N . LYS A 1 379 ? -17.703 45.562 29.484 1 80.88 379 LYS A N 1
ATOM 3106 C CA . LYS A 1 379 ? -17.578 44.469 30.438 1 80.88 379 LYS A CA 1
ATOM 3107 C C . LYS A 1 379 ? -16.5 44.75 31.469 1 80.88 379 LYS A C 1
ATOM 3109 O O . LYS A 1 379 ? -15.492 45.406 31.172 1 80.88 379 LYS A O 1
ATOM 3114 N N . LYS A 1 380 ? -16.891 44.375 32.781 1 75.5 380 LYS A N 1
ATOM 3115 C CA . LYS A 1 380 ? -15.922 44.531 33.844 1 75.5 380 LYS A CA 1
ATOM 3116 C C . LYS A 1 380 ? -14.703 43.656 33.656 1 75.5 380 LYS A C 1
ATOM 3118 O O . LYS A 1 380 ? -14.82 42.531 33.188 1 75.5 380 LYS A O 1
ATOM 3123 N N . ASP A 1 381 ? -13.484 44.156 33.875 1 70.56 381 ASP A N 1
ATOM 3124 C CA . ASP A 1 381 ? -12.219 43.469 33.812 1 70.56 381 ASP A CA 1
ATOM 3125 C C . ASP A 1 381 ? -12.164 42.312 34.812 1 70.56 381 ASP A C 1
ATOM 3127 O O . ASP A 1 381 ? -12.242 42.531 36 1 70.56 381 ASP A O 1
ATOM 3131 N N . ALA A 1 382 ? -12.672 41.031 34.469 1 65.69 382 ALA A N 1
ATOM 3132 C CA . ALA A 1 382 ? -12.5 39.844 35.312 1 65.69 382 ALA A CA 1
ATOM 3133 C C . ALA A 1 382 ? -12.094 38.625 34.469 1 65.69 382 ALA A C 1
ATOM 3135 O O . ALA A 1 382 ? -12.555 38.469 33.344 1 65.69 382 ALA A O 1
ATOM 3136 N N . PRO A 1 383 ? -11.047 38.062 35.094 1 56.88 383 PRO A N 1
ATOM 3137 C CA . PRO A 1 383 ? -10.688 36.875 34.344 1 56.88 383 PRO A CA 1
ATOM 3138 C C . PRO A 1 383 ? -11.891 35.969 34.062 1 56.88 383 PRO A C 1
ATOM 3140 O O . PRO A 1 383 ? -12.75 35.781 34.906 1 56.88 383 PRO A O 1
ATOM 3143 N N . LYS A 1 384 ? -12.461 36.094 32.875 1 56.06 384 LYS A N 1
ATOM 3144 C CA . LYS A 1 384 ? -13.672 35.375 32.5 1 56.06 384 LYS A CA 1
ATOM 3145 C C . LYS A 1 384 ? -13.508 33.875 32.688 1 56.06 384 LYS A C 1
ATOM 3147 O O . LYS A 1 384 ? -12.562 33.281 32.188 1 56.06 384 LYS A O 1
ATOM 3152 N N . GLU A 1 385 ? -14.07 33.375 33.781 1 47.38 385 GLU A N 1
ATOM 3153 C CA . GLU A 1 385 ? -14.273 31.922 33.875 1 47.38 385 GLU A CA 1
ATOM 3154 C C . GLU A 1 385 ? -15.125 31.406 32.719 1 47.38 385 GLU A C 1
ATOM 3156 O O . GLU A 1 385 ? -16.359 31.469 32.781 1 47.38 385 GLU A O 1
ATOM 3161 N N . GLU A 1 386 ? -15.016 32 31.656 1 42.03 386 GLU A N 1
ATOM 3162 C CA . GLU A 1 386 ? -15.977 31.609 30.625 1 42.03 386 GLU A CA 1
ATOM 3163 C C . GLU A 1 386 ? -16.031 30.094 30.469 1 42.03 386 GLU A C 1
ATOM 3165 O O . GLU A 1 386 ? -15.047 29.406 30.703 1 42.03 386 GLU A O 1
ATOM 3170 N N . GLU A 1 387 ? -17.359 29.531 30.453 1 38.81 387 GLU A N 1
ATOM 3171 C CA . GLU A 1 387 ? -17.766 28.234 29.922 1 38.81 387 GLU A CA 1
ATOM 3172 C C . GLU A 1 387 ? -17.094 27.969 28.578 1 38.81 387 GLU A C 1
ATOM 3174 O O . GLU A 1 387 ? -17.312 28.703 27.609 1 38.81 387 GLU A O 1
ATOM 3179 N N . THR A 1 388 ? -15.898 27.734 28.547 1 39.12 388 THR A N 1
ATOM 3180 C CA . THR A 1 388 ? -15.211 27.328 27.328 1 39.12 388 THR A CA 1
ATOM 3181 C C . THR A 1 388 ? -16.141 26.5 26.453 1 39.12 388 THR A C 1
ATOM 3183 O O . THR A 1 388 ? -16.625 25.438 26.859 1 39.12 388 THR A O 1
ATOM 3186 N N . PRO A 1 389 ? -16.844 27.047 25.594 1 35.44 389 PRO A N 1
ATOM 3187 C CA . PRO A 1 389 ? -17.469 26.031 24.734 1 35.44 389 PRO A CA 1
ATOM 3188 C C . PRO A 1 389 ? -16.531 24.859 24.438 1 35.44 389 PRO A C 1
ATOM 3190 O O . PRO A 1 389 ? -15.359 25.078 24.125 1 35.44 389 PRO A O 1
ATOM 3193 N N . ALA A 1 390 ? -16.672 23.766 25.109 1 34.84 390 ALA A N 1
ATOM 3194 C CA . ALA A 1 390 ? -15.969 22.547 24.719 1 34.84 390 ALA A CA 1
ATOM 3195 C C . ALA A 1 390 ? -15.672 22.531 23.219 1 34.84 390 ALA A C 1
ATOM 3197 O O . ALA A 1 390 ? -16.484 23 22.422 1 34.84 390 ALA A O 1
ATOM 3198 N N . PRO A 1 391 ? -14.383 22.5 22.844 1 36 391 PRO A N 1
ATOM 3199 C CA . PRO A 1 391 ? -14.188 22.266 21.406 1 36 391 PRO A CA 1
ATOM 3200 C C . PRO A 1 391 ? -15.344 21.5 20.781 1 36 391 PRO A C 1
ATOM 3202 O O . PRO A 1 391 ? -15.867 20.562 21.375 1 36 391 PRO A O 1
ATOM 3205 N N . THR A 1 392 ? -16.234 22.109 20.031 1 34.5 392 THR A N 1
ATOM 3206 C CA . THR A 1 392 ? -17.125 21.234 19.281 1 34.5 392 THR A CA 1
ATOM 3207 C C . THR A 1 392 ? -16.5 19.859 19.078 1 34.5 392 THR A C 1
ATOM 3209 O O . THR A 1 392 ? -15.266 19.734 19.016 1 34.5 392 THR A O 1
ATOM 3212 N N . GLU A 1 393 ? -17.109 18.781 19.484 1 36.84 393 GLU A N 1
ATOM 3213 C CA . GLU A 1 393 ? -16.797 17.359 19.375 1 36.84 393 GLU A CA 1
ATOM 3214 C C . GLU A 1 393 ? -15.875 17.094 18.188 1 36.84 393 GLU A C 1
ATOM 3216 O O . GLU A 1 393 ? -15.391 15.969 18 1 36.84 393 GLU A O 1
ATOM 3221 N N . GLU A 1 394 ? -15.914 17.969 17.109 1 39.94 394 GLU A N 1
ATOM 3222 C CA . GLU A 1 394 ? -15.031 17.656 15.992 1 39.94 394 GLU A CA 1
ATOM 3223 C C . GLU A 1 394 ? -13.594 18.094 16.281 1 39.94 394 GLU A C 1
ATOM 3225 O O . GLU A 1 394 ? -13.336 19.266 16.547 1 39.94 394 GLU A O 1
ATOM 3230 N N . THR A 1 395 ? -12.914 17.422 17 1 42.31 395 THR A N 1
ATOM 3231 C CA . THR A 1 395 ? -11.484 17.719 16.984 1 42.31 395 THR A CA 1
ATOM 3232 C C . THR A 1 395 ? -11.086 18.422 15.695 1 42.31 395 THR A C 1
ATOM 3234 O O . THR A 1 395 ? -11.438 17.984 14.609 1 42.31 395 THR A O 1
ATOM 3237 N N . PRO A 1 396 ? -10.641 19.719 15.773 1 40.81 396 PRO A N 1
ATOM 3238 C CA . PRO A 1 396 ? -10.281 20.562 14.633 1 40.81 396 PRO A CA 1
ATOM 3239 C C . PRO A 1 396 ? -9.617 19.781 13.508 1 40.81 396 PRO A C 1
ATOM 3241 O O . PRO A 1 396 ? -9.344 20.344 12.438 1 40.81 396 PRO A O 1
ATOM 3244 N N . THR A 1 397 ? -8.93 18.766 13.789 1 43.09 397 THR A N 1
ATOM 3245 C CA . THR A 1 397 ? -8.023 18.266 12.766 1 43.09 397 THR A CA 1
ATOM 3246 C C . THR A 1 397 ? -8.797 17.547 11.664 1 43.09 397 THR A C 1
ATOM 3248 O O . THR A 1 397 ? -8.203 17.047 10.695 1 43.09 397 THR A O 1
ATOM 3251 N N . GLU A 1 398 ? -9.984 17.172 11.938 1 41.06 398 GLU A N 1
ATOM 3252 C CA . GLU A 1 398 ? -10.609 16.469 10.812 1 41.06 398 GLU A CA 1
ATOM 3253 C C . GLU A 1 398 ? -11.164 17.453 9.789 1 41.06 398 GLU A C 1
ATOM 3255 O O . GLU A 1 398 ? -12.281 17.953 9.945 1 41.06 398 GLU A O 1
ATOM 3260 N N . GLU A 1 399 ? -10.352 18.328 9.508 1 40.22 399 GLU A N 1
ATOM 3261 C CA . GLU A 1 399 ? -10.836 19.203 8.445 1 40.22 399 GLU A CA 1
ATOM 3262 C C . GLU A 1 399 ? -11.453 18.391 7.305 1 40.22 399 GLU A C 1
ATOM 3264 O O . GLU A 1 399 ? -10.836 17.453 6.801 1 40.22 399 GLU A O 1
ATOM 3269 N N . GLN A 1 400 ? -12.766 18.438 7.273 1 41.41 400 GLN A N 1
ATOM 3270 C CA . GLN A 1 400 ? -13.383 18.031 6.016 1 41.41 400 GLN A CA 1
ATOM 3271 C C . GLN A 1 400 ? -12.695 18.688 4.824 1 41.41 400 GLN A C 1
ATOM 3273 O O . GLN A 1 400 ? -12.5 19.906 4.816 1 41.41 400 GLN A O 1
ATOM 3278 N N . LYS A 1 401 ? -11.836 18.172 4.094 1 37.06 401 LYS A N 1
ATOM 3279 C CA . LYS A 1 401 ? -11.461 18.75 2.801 1 37.06 401 LYS A CA 1
ATOM 3280 C C . LYS A 1 401 ? -12.648 19.438 2.137 1 37.06 401 LYS A C 1
ATOM 3282 O O . LYS A 1 401 ? -13.609 18.781 1.743 1 37.06 401 LYS A O 1
ATOM 3287 N N . LYS A 1 402 ? -13.102 20.688 2.555 1 33.78 402 LYS A N 1
ATOM 3288 C CA . LYS A 1 402 ? -13.984 21.406 1.646 1 33.78 402 LYS A CA 1
ATOM 3289 C C . LYS A 1 402 ? -13.383 21.516 0.248 1 33.78 402 LYS A C 1
ATOM 3291 O O . LYS A 1 402 ? -12.258 21.984 0.084 1 33.78 402 LYS A O 1
ATOM 3296 N N . GLU A 1 403 ? -13.836 20.531 -0.757 1 30.69 403 GLU A N 1
ATOM 3297 C CA . GLU A 1 403 ? -13.625 20.812 -2.174 1 30.69 403 GLU A CA 1
ATOM 3298 C C . GLU A 1 403 ? -13.695 22.297 -2.459 1 30.69 403 GLU A C 1
ATOM 3300 O O . GLU A 1 403 ? -14.539 23 -1.903 1 30.69 403 GLU A O 1
ATOM 3305 N N . MET B 1 1 ? 13.492 4.359 -63 1 30.86 1 MET B N 1
ATOM 3306 C CA . MET B 1 1 ? 14.008 4.434 -61.656 1 30.86 1 MET B CA 1
ATOM 3307 C C . MET B 1 1 ? 12.867 4.5 -60.625 1 30.86 1 MET B C 1
ATOM 3309 O O . MET B 1 1 ? 12.258 5.555 -60.469 1 30.86 1 MET B O 1
ATOM 3313 N N . LYS B 1 2 ? 12.055 3.432 -60.5 1 33.41 2 LYS B N 1
ATOM 3314 C CA . LYS B 1 2 ? 10.867 3.215 -59.688 1 33.41 2 LYS B CA 1
ATOM 3315 C C . LYS B 1 2 ? 11.203 3.273 -58.188 1 33.41 2 LYS B C 1
ATOM 3317 O O . LYS B 1 2 ? 12.008 2.473 -57.688 1 33.41 2 LYS B O 1
ATOM 3322 N N . ILE B 1 3 ? 11.18 4.395 -57.594 1 32.69 3 ILE B N 1
ATOM 3323 C CA . ILE B 1 3 ? 11.383 4.656 -56.156 1 32.69 3 ILE B CA 1
ATOM 3324 C C . ILE B 1 3 ? 10.336 3.904 -55.344 1 32.69 3 ILE B C 1
ATOM 3326 O O . ILE B 1 3 ? 9.141 4.168 -55.469 1 32.69 3 ILE B O 1
ATOM 3330 N N . LYS B 1 4 ? 10.531 2.613 -55.094 1 39.19 4 LYS B N 1
ATOM 3331 C CA . LYS B 1 4 ? 9.727 1.882 -54.125 1 39.19 4 LYS B CA 1
ATOM 3332 C C . LYS B 1 4 ? 9.727 2.588 -52.781 1 39.19 4 LYS B C 1
ATOM 3334 O O . LYS B 1 4 ? 10.781 2.805 -52.188 1 39.19 4 LYS B O 1
ATOM 3339 N N . ALA B 1 5 ? 8.734 3.396 -52.5 1 38.41 5 ALA B N 1
ATOM 3340 C CA . ALA B 1 5 ? 8.453 3.99 -51.188 1 38.41 5 ALA B CA 1
ATOM 3341 C C . ALA B 1 5 ? 8.266 2.912 -50.125 1 38.41 5 ALA B C 1
ATOM 3343 O O . ALA B 1 5 ? 7.34 2.105 -50.188 1 38.41 5 ALA B O 1
ATOM 3344 N N . LEU B 1 6 ? 9.336 2.42 -49.531 1 38.59 6 LEU B N 1
ATOM 3345 C CA . LEU B 1 6 ? 9.273 1.583 -48.344 1 38.59 6 LEU B CA 1
ATOM 3346 C C . LEU B 1 6 ? 8.523 2.297 -47.219 1 38.59 6 LEU B C 1
ATOM 3348 O O . LEU B 1 6 ? 8.984 3.33 -46.75 1 38.59 6 LEU B O 1
ATOM 3352 N N . PHE B 1 7 ? 7.25 2.182 -47.188 1 39.38 7 PHE B N 1
ATOM 3353 C CA . PHE B 1 7 ? 6.484 2.586 -46.031 1 39.38 7 PHE B CA 1
ATOM 3354 C C . PHE B 1 7 ? 6.91 1.787 -44.781 1 39.38 7 PHE B C 1
ATOM 3356 O O . PHE B 1 7 ? 6.676 0.579 -44.719 1 39.38 7 PHE B O 1
ATOM 3363 N N . VAL B 1 8 ? 7.98 2.215 -44.156 1 38.84 8 VAL B N 1
ATOM 3364 C CA . VAL B 1 8 ? 8.297 1.676 -42.844 1 38.84 8 VAL B CA 1
ATOM 3365 C C . VAL B 1 8 ? 7.125 1.91 -41.875 1 38.84 8 VAL B C 1
ATOM 3367 O O . VAL B 1 8 ? 6.777 3.055 -41.594 1 38.84 8 VAL B O 1
ATOM 3370 N N . LEU B 1 9 ? 6.191 1.03 -41.875 1 38.34 9 LEU B N 1
ATOM 3371 C CA . LEU B 1 9 ? 5.203 0.996 -40.812 1 38.34 9 LEU B CA 1
ATOM 3372 C C . LEU B 1 9 ? 5.883 0.958 -39.438 1 38.34 9 LEU B C 1
ATOM 3374 O O . LEU B 1 9 ? 6.543 -0.024 -39.094 1 38.34 9 LEU B O 1
ATOM 3378 N N . LEU B 1 10 ? 6.227 2.066 -38.938 1 38.62 10 LEU B N 1
ATOM 3379 C CA . LEU B 1 10 ? 6.609 2.223 -37.531 1 38.62 10 LEU B CA 1
ATOM 3380 C C . LEU B 1 10 ? 5.574 1.588 -36.625 1 38.62 10 LEU B C 1
ATOM 3382 O O . LEU B 1 10 ? 4.461 2.1 -36.469 1 38.62 10 LEU B O 1
ATOM 3386 N N . PHE B 1 11 ? 5.551 0.282 -36.531 1 36.97 11 PHE B N 1
ATOM 3387 C CA . PHE B 1 11 ? 4.82 -0.361 -35.438 1 36.97 11 PHE B CA 1
ATOM 3388 C C . PHE B 1 11 ? 5.254 0.198 -34.094 1 36.97 11 PHE B C 1
ATOM 3390 O O . PHE B 1 11 ? 6.309 -0.172 -33.562 1 36.97 11 PHE B O 1
ATOM 3397 N N . LEU B 1 12 ? 4.836 1.325 -33.781 1 38.12 12 LEU B N 1
ATOM 3398 C CA . LEU B 1 12 ? 4.938 1.767 -32.375 1 38.12 12 LEU B CA 1
ATOM 3399 C C . LEU B 1 12 ? 4.375 0.715 -31.438 1 38.12 12 LEU B C 1
ATOM 3401 O O . LEU B 1 12 ? 3.184 0.401 -31.484 1 38.12 12 LEU B O 1
ATOM 3405 N N . SER B 1 13 ? 5.129 -0.251 -31.047 1 39.44 13 SER B N 1
ATOM 3406 C CA . SER B 1 13 ? 4.785 -1.08 -29.891 1 39.44 13 SER B CA 1
ATOM 3407 C C . SER B 1 13 ? 4.125 -0.254 -28.797 1 39.44 13 SER B C 1
ATOM 3409 O O . SER B 1 13 ? 4.789 0.535 -28.109 1 39.44 13 SER B O 1
ATOM 3411 N N . ILE B 1 14 ? 2.955 0.059 -28.938 1 42.28 14 ILE B N 1
ATOM 3412 C CA . ILE B 1 14 ? 2.215 0.566 -27.781 1 42.28 14 ILE B CA 1
ATOM 3413 C C . ILE B 1 14 ? 2.289 -0.44 -26.641 1 42.28 14 ILE B C 1
ATOM 3415 O O . ILE B 1 14 ? 1.676 -1.508 -26.703 1 42.28 14 ILE B O 1
ATOM 3419 N N . ALA B 1 15 ? 3.404 -0.622 -26.031 1 44.22 15 ALA B N 1
ATOM 3420 C CA . ALA B 1 15 ? 3.336 -1.271 -24.719 1 44.22 15 ALA B CA 1
ATOM 3421 C C . ALA B 1 15 ? 1.996 -0.998 -24.047 1 44.22 15 ALA B C 1
ATOM 3423 O O . ALA B 1 15 ? 1.61 0.159 -23.859 1 44.22 15 ALA B O 1
ATOM 3424 N N . SER B 1 16 ? 1.102 -1.908 -24.156 1 48.62 16 SER B N 1
ATOM 3425 C CA . SER B 1 16 ? -0.256 -1.929 -23.625 1 48.62 16 SER B CA 1
ATOM 3426 C C . SER B 1 16 ? -0.267 -1.635 -22.125 1 48.62 16 SER B C 1
ATOM 3428 O O . SER B 1 16 ? -0.004 -2.523 -21.312 1 48.62 16 SER B O 1
ATOM 3430 N N . LEU B 1 17 ? 0.27 -0.488 -21.672 1 55.22 17 LEU B N 1
ATOM 3431 C CA . LEU B 1 17 ? 0.325 0.039 -20.312 1 55.22 17 LEU B CA 1
ATOM 3432 C C . LEU B 1 17 ? -1.065 0.08 -19.688 1 55.22 17 LEU B C 1
ATOM 3434 O O . LEU B 1 17 ? -2.062 0.24 -20.406 1 55.22 17 LEU B O 1
ATOM 3438 N N . ALA B 1 18 ? -1.175 -0.59 -18.562 1 61.34 18 ALA B N 1
ATOM 3439 C CA . ALA B 1 18 ? -2.297 -0.262 -17.688 1 61.34 18 ALA B CA 1
ATOM 3440 C C . ALA B 1 18 ? -2.754 1.179 -17.906 1 61.34 18 ALA B C 1
ATOM 3442 O O . ALA B 1 18 ? -1.929 2.09 -18 1 61.34 18 ALA B O 1
ATOM 3443 N N . GLN B 1 19 ? -4.055 1.191 -18.266 1 83.19 19 GLN B N 1
ATOM 3444 C CA . GLN B 1 19 ? -4.562 2.496 -18.672 1 83.19 19 GLN B CA 1
ATOM 3445 C C . GLN B 1 19 ? -5.652 2.988 -17.734 1 83.19 19 GLN B C 1
ATOM 3447 O O . GLN B 1 19 ? -6.504 2.211 -17.297 1 83.19 19 GLN B O 1
ATOM 3452 N N . LYS B 1 20 ? -5.488 4.035 -17.172 1 93.12 20 LYS B N 1
ATOM 3453 C CA . LYS B 1 20 ? -6.566 4.773 -16.531 1 93.12 20 LYS B CA 1
ATOM 3454 C C . LYS B 1 20 ? -7.395 5.551 -17.547 1 93.12 20 LYS B C 1
ATOM 3456 O O . LYS B 1 20 ? -6.84 6.262 -18.391 1 93.12 20 LYS B O 1
ATOM 3461 N N . VAL B 1 21 ? -8.719 5.363 -17.5 1 96.06 21 VAL B N 1
ATOM 3462 C CA . VAL B 1 21 ? -9.648 6.094 -18.359 1 96.06 21 VAL B CA 1
ATOM 3463 C C . VAL B 1 21 ? -10.703 6.785 -17.5 1 96.06 21 VAL B C 1
ATOM 3465 O O . VAL B 1 21 ? -11.383 6.133 -16.688 1 96.06 21 VAL B O 1
ATOM 3468 N N . ASP B 1 22 ? -10.742 8.109 -17.578 1 96.88 22 ASP B N 1
ATOM 3469 C CA . ASP B 1 22 ? -11.844 8.836 -16.953 1 96.88 22 ASP B CA 1
ATOM 3470 C C . ASP B 1 22 ? -13.102 8.789 -17.812 1 96.88 22 ASP B C 1
ATOM 3472 O O . ASP B 1 22 ? -13.031 8.945 -19.031 1 96.88 22 ASP B O 1
ATOM 3476 N N . ASP B 1 23 ? -14.203 8.492 -17.156 1 97.19 23 ASP B N 1
ATOM 3477 C CA . ASP B 1 23 ? -15.469 8.328 -17.859 1 97.19 23 ASP B CA 1
ATOM 3478 C C . ASP B 1 23 ? -16.625 8.945 -17.078 1 97.19 23 ASP B C 1
ATOM 3480 O O . ASP B 1 23 ? -16.438 9.422 -15.961 1 97.19 23 ASP B O 1
ATOM 3484 N N . LYS B 1 24 ? -17.734 9.125 -17.719 1 97.94 24 LYS B N 1
ATOM 3485 C CA . LYS B 1 24 ? -18.953 9.641 -17.109 1 97.94 24 LYS B CA 1
ATOM 3486 C C . LYS B 1 24 ? -20.172 8.906 -17.625 1 97.94 24 LYS B C 1
ATOM 3488 O O . LYS B 1 24 ? -20.156 8.344 -18.719 1 97.94 24 LYS B O 1
ATOM 3493 N N . ILE B 1 25 ? -21.219 8.883 -16.812 1 97.75 25 ILE B N 1
ATOM 3494 C CA . ILE B 1 25 ? -22.469 8.227 -17.188 1 97.75 25 ILE B CA 1
ATOM 3495 C C . ILE B 1 25 ? -23.656 9.047 -16.656 1 97.75 25 ILE B C 1
ATOM 3497 O O . ILE B 1 25 ? -23.594 9.578 -15.547 1 97.75 25 ILE B O 1
ATOM 3501 N N . PHE B 1 26 ? -24.609 9.234 -17.5 1 97.75 26 PHE B N 1
ATOM 3502 C CA . PHE B 1 26 ? -25.844 9.82 -17 1 97.75 26 PHE B CA 1
ATOM 3503 C C . PHE B 1 26 ? -26.688 8.773 -16.297 1 97.75 26 PHE B C 1
ATOM 3505 O O . PHE B 1 26 ? -27.016 7.73 -16.859 1 97.75 26 PHE B O 1
ATOM 3512 N N . SER B 1 27 ? -26.984 9.047 -15.086 1 97.44 27 SER B N 1
ATOM 3513 C CA . SER B 1 27 ? -27.797 8.141 -14.281 1 97.44 27 SER B CA 1
ATOM 3514 C C . SER B 1 27 ? -29.266 8.578 -14.266 1 97.44 27 SER B C 1
ATOM 3516 O O . SER B 1 27 ? -29.578 9.695 -13.844 1 97.44 27 SER B O 1
ATOM 3518 N N . LYS B 1 28 ? -30.141 7.727 -14.656 1 97.38 28 LYS B N 1
ATOM 3519 C CA . LYS B 1 28 ? -31.578 7.973 -14.531 1 97.38 28 LYS B CA 1
ATOM 3520 C C . LYS B 1 28 ? -32.031 7.93 -13.07 1 97.38 28 LYS B C 1
ATOM 3522 O O . LYS B 1 28 ? -32.875 8.727 -12.648 1 97.38 28 LYS B O 1
ATOM 3527 N N . LYS B 1 29 ? -31.453 7.055 -12.312 1 95.38 29 LYS B N 1
ATOM 3528 C CA . LYS B 1 29 ? -31.781 6.906 -10.898 1 95.38 29 LYS B CA 1
ATOM 3529 C C . LYS B 1 29 ? -31.453 8.18 -10.125 1 95.38 29 LYS B C 1
ATOM 3531 O O . LYS B 1 29 ? -32.219 8.594 -9.242 1 95.38 29 LYS B O 1
ATOM 3536 N N . LEU B 1 30 ? -30.297 8.773 -10.492 1 96.88 30 LEU B N 1
ATOM 3537 C CA . LEU B 1 30 ? -29.812 9.93 -9.758 1 96.88 30 LEU B CA 1
ATOM 3538 C C . LEU B 1 30 ? -30.203 11.227 -10.453 1 96.88 30 LEU B C 1
ATOM 3540 O O . LEU B 1 30 ? -30.031 12.312 -9.891 1 96.88 30 LEU B O 1
ATOM 3544 N N . ASN B 1 31 ? -30.734 11.133 -11.625 1 95.94 31 ASN B N 1
ATOM 3545 C CA . ASN B 1 31 ? -31.062 12.273 -12.469 1 95.94 31 ASN B CA 1
ATOM 3546 C C . ASN B 1 31 ? -29.891 13.242 -12.578 1 95.94 31 ASN B C 1
ATOM 3548 O O . ASN B 1 31 ? -30.031 14.43 -12.281 1 95.94 31 ASN B O 1
ATOM 3552 N N . GLY B 1 32 ? -28.75 12.719 -12.953 1 96.12 32 GLY B N 1
ATOM 3553 C CA . GLY B 1 32 ? -27.531 13.5 -13.086 1 96.12 32 GLY B CA 1
ATOM 3554 C C . GLY B 1 32 ? -26.359 12.688 -13.594 1 96.12 32 GLY B C 1
ATOM 3555 O O . GLY B 1 32 ? -26.453 11.461 -13.711 1 96.12 32 GLY B O 1
ATOM 3556 N N . GLU B 1 33 ? -25.328 13.336 -13.891 1 97.19 33 GLU B N 1
ATOM 3557 C CA . GLU B 1 33 ? -24.125 12.68 -14.375 1 97.19 33 GLU B CA 1
ATOM 3558 C C . GLU B 1 33 ? -23.219 12.25 -13.219 1 97.19 33 GLU B C 1
ATOM 3560 O O . GLU B 1 33 ? -23.062 12.984 -12.242 1 97.19 33 GLU B O 1
ATOM 3565 N N . ARG B 1 34 ? -22.703 11.102 -13.352 1 98.12 34 ARG B N 1
ATOM 3566 C CA . ARG B 1 34 ? -21.703 10.625 -12.406 1 98.12 34 ARG B CA 1
ATOM 3567 C C . ARG B 1 34 ? -20.391 10.312 -13.125 1 98.12 34 ARG B C 1
ATOM 3569 O O . ARG B 1 34 ? -20.391 9.766 -14.227 1 98.12 34 ARG B O 1
ATOM 3576 N N . THR B 1 35 ? -19.312 10.734 -12.469 1 98.12 35 THR B N 1
ATOM 3577 C CA . THR B 1 35 ? -17.984 10.516 -13.039 1 98.12 35 THR B CA 1
ATOM 3578 C C . THR B 1 35 ? -17.25 9.398 -12.297 1 98.12 35 THR B C 1
ATOM 3580 O O . THR B 1 35 ? -17.469 9.203 -11.102 1 98.12 35 THR B O 1
ATOM 3583 N N . PHE B 1 36 ? -16.469 8.625 -13.039 1 98.5 36 PHE B N 1
ATOM 3584 C CA . PHE B 1 36 ? -15.641 7.551 -12.492 1 98.5 36 PHE B CA 1
ATOM 3585 C C . PHE B 1 36 ? -14.422 7.301 -13.375 1 98.5 36 PHE B C 1
ATOM 3587 O O . PHE B 1 36 ? -14.328 7.844 -14.477 1 98.5 36 PHE B O 1
ATOM 3594 N N . SER B 1 37 ? -13.469 6.637 -12.797 1 98.5 37 SER B N 1
ATOM 3595 C CA . SER B 1 37 ? -12.281 6.215 -13.539 1 98.5 37 SER B CA 1
ATOM 3596 C C . SER B 1 37 ? -12.195 4.695 -13.625 1 98.5 37 SER B C 1
ATOM 3598 O O . SER B 1 37 ? -12.516 3.994 -12.664 1 98.5 37 SER B O 1
ATOM 3600 N N . ILE B 1 38 ? -11.789 4.242 -14.781 1 98.5 38 ILE B N 1
ATOM 3601 C CA . ILE B 1 38 ? -11.57 2.816 -14.992 1 98.5 38 ILE B CA 1
ATOM 3602 C C . ILE B 1 38 ? -10.07 2.539 -15.094 1 98.5 38 ILE B C 1
ATOM 3604 O O . ILE B 1 38 ? -9.359 3.201 -15.852 1 98.5 38 ILE B O 1
ATOM 3608 N N . TYR B 1 39 ? -9.562 1.643 -14.281 1 98.06 39 TYR B N 1
ATOM 3609 C CA . TYR B 1 39 ? -8.203 1.123 -14.383 1 98.06 39 TYR B CA 1
ATOM 3610 C C . TYR B 1 39 ? -8.203 -0.299 -14.93 1 98.06 39 TYR B C 1
ATOM 3612 O O . TYR B 1 39 ? -8.766 -1.209 -14.32 1 98.06 39 TYR B O 1
ATOM 3620 N N . THR B 1 40 ? -7.621 -0.489 -16.078 1 97.69 40 THR B N 1
ATOM 3621 C CA . THR B 1 40 ? -7.461 -1.838 -16.609 1 97.69 40 THR B CA 1
ATOM 3622 C C . THR B 1 40 ? -6.105 -2.416 -16.219 1 97.69 40 THR B C 1
ATOM 3624 O O . THR B 1 40 ? -5.145 -1.674 -16 1 97.69 40 THR B O 1
ATOM 3627 N N . PRO B 1 41 ? -6.051 -3.73 -16.078 1 96.62 41 PRO B N 1
ATOM 3628 C CA . PRO B 1 41 ? -4.789 -4.336 -15.641 1 96.62 41 PRO B CA 1
ATOM 3629 C C . PRO B 1 41 ? -3.744 -4.379 -16.75 1 96.62 41 PRO B C 1
ATOM 3631 O O . PRO B 1 41 ? -4.07 -4.145 -17.922 1 96.62 41 PRO B O 1
ATOM 3634 N N . PRO B 1 42 ? -2.52 -4.703 -16.391 1 92.38 42 PRO B N 1
ATOM 3635 C CA . PRO B 1 42 ? -1.397 -4.629 -17.328 1 92.38 42 PRO B CA 1
ATOM 3636 C C . PRO B 1 42 ? -1.59 -5.52 -18.562 1 92.38 42 PRO B C 1
ATOM 3638 O O . PRO B 1 42 ? -1.197 -5.145 -19.672 1 92.38 42 PRO B O 1
ATOM 3641 N N . SER B 1 43 ? -2.262 -6.609 -18.453 1 93.75 43 SER B N 1
ATOM 3642 C CA . SER B 1 43 ? -2.334 -7.547 -19.562 1 93.75 43 SER B CA 1
ATOM 3643 C C . SER B 1 43 ? -3.598 -7.332 -20.391 1 93.75 43 SER B C 1
ATOM 3645 O O . SER B 1 43 ? -3.838 -8.047 -21.359 1 93.75 43 SER B O 1
ATOM 3647 N N . TYR B 1 44 ? -4.379 -6.367 -20.047 1 95.94 44 TYR B N 1
ATOM 3648 C CA . TYR B 1 44 ? -5.707 -6.215 -20.625 1 95.94 44 TYR B CA 1
ATOM 3649 C C . TYR B 1 44 ? -5.641 -6.145 -22.141 1 95.94 44 TYR B C 1
ATOM 3651 O O . TYR B 1 44 ? -6.422 -6.801 -22.828 1 95.94 44 TYR B O 1
ATOM 3659 N N . GLU B 1 45 ? -4.684 -5.398 -22.688 1 93.62 45 GLU B N 1
ATOM 3660 C CA . GLU B 1 45 ? -4.602 -5.199 -24.125 1 93.62 45 GLU B CA 1
ATOM 3661 C C . GLU B 1 45 ? -3.928 -6.387 -24.812 1 93.62 45 GLU B C 1
ATOM 3663 O O . GLU B 1 45 ? -4.281 -6.746 -25.938 1 93.62 45 GLU B O 1
ATOM 3668 N N . SER B 1 46 ? -2.975 -7 -24.125 1 93.31 46 SER B N 1
ATOM 3669 C CA . SER B 1 46 ? -2.205 -8.078 -24.734 1 93.31 46 SER B CA 1
ATOM 3670 C C . SER B 1 46 ? -2.955 -9.406 -24.656 1 93.31 46 SER B C 1
ATOM 3672 O O . SER B 1 46 ? -2.801 -10.266 -25.531 1 93.31 46 SER B O 1
ATOM 3674 N N . ASN B 1 47 ? -3.676 -9.539 -23.641 1 92.75 47 ASN B N 1
ATOM 3675 C CA . ASN B 1 47 ? -4.492 -10.742 -23.5 1 92.75 47 ASN B CA 1
ATOM 3676 C C . ASN B 1 47 ? -5.965 -10.461 -23.797 1 92.75 47 ASN B C 1
ATOM 3678 O O . ASN B 1 47 ? -6.754 -10.219 -22.875 1 92.75 47 ASN B O 1
ATOM 3682 N N . THR B 1 48 ? -6.43 -10.664 -24.938 1 93.5 48 THR B N 1
ATOM 3683 C CA . THR B 1 48 ? -7.703 -10.156 -25.438 1 93.5 48 THR B CA 1
ATOM 3684 C C . THR B 1 48 ? -8.836 -11.117 -25.094 1 93.5 48 THR B C 1
ATOM 3686 O O . THR B 1 48 ? -10.016 -10.781 -25.25 1 93.5 48 THR B O 1
ATOM 3689 N N . LYS B 1 49 ? -8.602 -12.219 -24.578 1 93.75 49 LYS B N 1
ATOM 3690 C CA . LYS B 1 49 ? -9.648 -13.203 -24.312 1 93.75 49 LYS B CA 1
ATOM 3691 C C . LYS B 1 49 ? -9.883 -13.352 -22.812 1 93.75 49 LYS B C 1
ATOM 3693 O O . LYS B 1 49 ? -10.812 -14.039 -22.391 1 93.75 49 LYS B O 1
ATOM 3698 N N . LYS B 1 50 ? -9.062 -12.711 -22.078 1 94.25 50 LYS B N 1
ATOM 3699 C CA . LYS B 1 50 ? -9.141 -12.859 -20.625 1 94.25 50 LYS B CA 1
ATOM 3700 C C . LYS B 1 50 ? -10.164 -11.898 -20.031 1 94.25 50 LYS B C 1
ATOM 3702 O O . LYS B 1 50 ? -10.227 -10.727 -20.422 1 94.25 50 LYS B O 1
ATOM 3707 N N . ASN B 1 51 ? -11.062 -12.406 -19.125 1 96.88 51 ASN B N 1
ATOM 3708 C CA . ASN B 1 51 ? -11.969 -11.594 -18.328 1 96.88 51 ASN B CA 1
ATOM 3709 C C . ASN B 1 51 ? -11.406 -11.359 -16.922 1 96.88 51 ASN B C 1
ATOM 3711 O O . ASN B 1 51 ? -10.578 -12.133 -16.438 1 96.88 51 ASN B O 1
ATOM 3715 N N . TYR B 1 52 ? -11.836 -10.305 -16.297 1 97.56 52 TYR B N 1
ATOM 3716 C CA . TYR B 1 52 ? -11.219 -9.875 -15.055 1 97.56 52 TYR B CA 1
ATOM 3717 C C . TYR B 1 52 ? -12.281 -9.625 -13.984 1 97.56 52 TYR B C 1
ATOM 3719 O O . TYR B 1 52 ? -13.352 -9.102 -14.281 1 97.56 52 TYR B O 1
ATOM 3727 N N . PRO B 1 53 ? -11.969 -10.031 -12.703 1 98 53 PRO B N 1
ATOM 3728 C CA . PRO B 1 53 ? -12.812 -9.539 -11.617 1 98 53 PRO B CA 1
ATOM 3729 C C . PRO B 1 53 ? -12.852 -8.016 -11.539 1 98 53 PRO B C 1
ATOM 3731 O O . PRO B 1 53 ? -12.016 -7.34 -12.148 1 98 53 PRO B O 1
ATOM 3734 N N . VAL B 1 54 ? -13.883 -7.508 -10.797 1 98.69 54 VAL B N 1
ATOM 3735 C CA . VAL B 1 54 ? -14.086 -6.066 -10.758 1 98.69 54 VAL B CA 1
ATOM 3736 C C . VAL B 1 54 ? -14.023 -5.574 -9.312 1 98.69 54 VAL B C 1
ATOM 3738 O O . VAL B 1 54 ? -14.625 -6.18 -8.422 1 98.69 54 VAL B O 1
ATOM 3741 N N . LEU B 1 55 ? -13.234 -4.555 -9.086 1 98.88 55 LEU B N 1
ATOM 3742 C CA . LEU B 1 55 ? -13.211 -3.836 -7.816 1 98.88 55 LEU B CA 1
ATOM 3743 C C . LEU B 1 55 ? -13.859 -2.463 -7.961 1 98.88 55 LEU B C 1
ATOM 3745 O O . LEU B 1 55 ? -13.344 -1.6 -8.672 1 98.88 55 LEU B O 1
ATOM 3749 N N . VAL B 1 56 ? -15.008 -2.275 -7.32 1 98.94 56 VAL B N 1
ATOM 3750 C CA . VAL B 1 56 ? -15.648 -0.967 -7.234 1 98.94 56 VAL B CA 1
ATOM 3751 C C . VAL B 1 56 ? -15.125 -0.215 -6.012 1 98.94 56 VAL B C 1
ATOM 3753 O O . VAL B 1 56 ? -15.25 -0.691 -4.883 1 98.94 56 VAL B O 1
ATOM 3756 N N . LEU B 1 57 ? -14.484 0.876 -6.285 1 98.94 57 LEU B N 1
ATOM 3757 C CA . LEU B 1 57 ? -13.977 1.729 -5.215 1 98.94 57 LEU B CA 1
ATOM 3758 C C . LEU B 1 57 ? -14.859 2.959 -5.035 1 98.94 57 LEU B C 1
ATOM 3760 O O . LEU B 1 57 ? -15.023 3.756 -5.961 1 98.94 57 LEU B O 1
ATOM 3764 N N . LEU B 1 58 ? -15.344 3.02 -3.824 1 98.75 58 LEU B N 1
ATOM 3765 C CA . LEU B 1 58 ? -15.945 4.293 -3.432 1 98.75 58 LEU B CA 1
ATOM 3766 C C . LEU B 1 58 ? -14.867 5.289 -3.008 1 98.75 58 LEU B C 1
ATOM 3768 O O . LEU B 1 58 ? -13.75 4.895 -2.664 1 98.75 58 LEU B O 1
ATOM 3772 N N . ASP B 1 59 ? -15.086 6.555 -3.064 1 98.12 59 ASP B N 1
ATOM 3773 C CA . ASP B 1 59 ? -14.055 7.551 -2.799 1 98.12 59 ASP B CA 1
ATOM 3774 C C . ASP B 1 59 ? -12.883 7.398 -3.764 1 98.12 59 ASP B C 1
ATOM 3776 O O . ASP B 1 59 ? -11.727 7.355 -3.338 1 98.12 59 ASP B O 1
ATOM 3780 N N . GLY B 1 60 ? -13.219 7.328 -5.055 1 98.44 60 GLY B N 1
ATOM 3781 C CA . GLY B 1 60 ? -12.219 7.016 -6.062 1 98.44 60 GLY B CA 1
ATOM 3782 C C . GLY B 1 60 ? -11.078 8.023 -6.102 1 98.44 60 GLY B C 1
ATOM 3783 O O . GLY B 1 60 ? -9.945 7.668 -6.43 1 98.44 60 GLY B O 1
ATOM 3784 N N . GLU B 1 61 ? -11.305 9.234 -5.656 1 97.06 61 GLU B N 1
ATOM 3785 C CA . GLU B 1 61 ? -10.336 10.32 -5.746 1 97.06 61 GLU B CA 1
ATOM 3786 C C . GLU B 1 61 ? -9.086 10.023 -4.918 1 97.06 61 GLU B C 1
ATOM 3788 O O . GLU B 1 61 ? -7.977 10.391 -5.305 1 97.06 61 GLU B O 1
ATOM 3793 N N . TYR B 1 62 ? -9.305 9.297 -3.814 1 97.19 62 TYR B N 1
ATOM 3794 C CA . TYR B 1 62 ? -8.109 9.102 -3.006 1 97.19 62 TYR B CA 1
ATOM 3795 C C . TYR B 1 62 ? -7.863 7.621 -2.748 1 97.19 62 TYR B C 1
ATOM 3797 O O . TYR B 1 62 ? -6.781 7.234 -2.305 1 97.19 62 TYR B O 1
ATOM 3805 N N . LEU B 1 63 ? -8.812 6.758 -3.107 1 98.69 63 LEU B N 1
ATOM 3806 C CA . LEU B 1 63 ? -8.594 5.336 -2.848 1 98.69 63 LEU B CA 1
ATOM 3807 C C . LEU B 1 63 ? -8.055 4.637 -4.09 1 98.69 63 LEU B C 1
ATOM 3809 O O . LEU B 1 63 ? -7.484 3.547 -3.994 1 98.69 63 LEU B O 1
ATOM 3813 N N . ALA B 1 64 ? -8.188 5.219 -5.266 1 98.44 64 ALA B N 1
ATOM 3814 C CA . ALA B 1 64 ? -7.832 4.516 -6.496 1 98.44 64 ALA B CA 1
ATOM 3815 C C . ALA B 1 64 ? -6.332 4.242 -6.562 1 98.44 64 ALA B C 1
ATOM 3817 O O . ALA B 1 64 ? -5.914 3.123 -6.867 1 98.44 64 ALA B O 1
ATOM 3818 N N . ASP B 1 65 ? -5.543 5.199 -6.195 1 97.44 65 ASP B N 1
ATOM 3819 C CA . ASP B 1 65 ? -4.102 5.102 -6.398 1 97.44 65 ASP B CA 1
ATOM 3820 C C . ASP B 1 65 ? -3.486 4.059 -5.465 1 97.44 65 ASP B C 1
ATOM 3822 O O . ASP B 1 65 ? -2.748 3.178 -5.914 1 97.44 65 ASP B O 1
ATOM 3826 N N . PRO B 1 66 ? -3.77 4.125 -4.168 1 98.56 66 PRO B N 1
ATOM 3827 C CA . PRO B 1 66 ? -3.146 3.115 -3.309 1 98.56 66 PRO B CA 1
ATOM 3828 C C . PRO B 1 66 ? -3.646 1.702 -3.604 1 98.56 66 PRO B C 1
ATOM 3830 O O . PRO B 1 66 ? -2.871 0.744 -3.543 1 98.56 66 PRO B O 1
ATOM 3833 N N . PHE B 1 67 ? -4.918 1.52 -3.971 1 98.81 67 PHE B N 1
ATOM 3834 C CA . PHE B 1 67 ? -5.43 0.204 -4.336 1 98.81 67 PHE B CA 1
ATOM 3835 C C . PHE B 1 67 ? -4.773 -0.295 -5.617 1 98.81 67 PHE B C 1
ATOM 3837 O O . PHE B 1 67 ? -4.301 -1.434 -5.676 1 98.81 67 PHE B O 1
ATOM 3844 N N . SER B 1 68 ? -4.707 0.567 -6.609 1 98.44 68 SER B N 1
ATOM 3845 C CA . SER B 1 68 ? -4.121 0.179 -7.887 1 98.44 68 SER B CA 1
ATOM 3846 C C . SER B 1 68 ? -2.639 -0.148 -7.738 1 98.44 68 SER B C 1
ATOM 3848 O O . SER B 1 68 ? -2.141 -1.094 -8.352 1 98.44 68 SER B O 1
ATOM 3850 N N . GLY B 1 69 ? -1.956 0.666 -6.941 1 98.12 69 GLY B N 1
ATOM 3851 C CA . GLY B 1 69 ? -0.536 0.434 -6.734 1 98.12 69 GLY B CA 1
ATOM 3852 C C . GLY B 1 69 ? -0.234 -0.925 -6.133 1 98.12 69 GLY B C 1
ATOM 3853 O O . GLY B 1 69 ? 0.64 -1.646 -6.617 1 98.12 69 GLY B O 1
ATOM 3854 N N . ILE B 1 70 ? -0.979 -1.295 -5.133 1 98.62 70 ILE B N 1
ATOM 3855 C CA . ILE B 1 70 ? -0.763 -2.568 -4.457 1 98.62 70 ILE B CA 1
ATOM 3856 C C . ILE B 1 70 ? -1.16 -3.717 -5.383 1 98.62 70 ILE B C 1
ATOM 3858 O O . ILE B 1 70 ? -0.481 -4.746 -5.434 1 98.62 70 ILE B O 1
ATOM 3862 N N . LEU B 1 71 ? -2.225 -3.523 -6.121 1 98.38 71 LEU B N 1
ATOM 3863 C CA . LEU B 1 71 ? -2.666 -4.566 -7.047 1 98.38 71 LEU B CA 1
ATOM 3864 C C . LEU B 1 71 ? -1.622 -4.809 -8.133 1 98.38 71 LEU B C 1
ATOM 3866 O O . LEU B 1 71 ? -1.313 -5.957 -8.453 1 98.38 71 LEU B O 1
ATOM 3870 N N . LYS B 1 72 ? -1.085 -3.73 -8.672 1 97.62 72 LYS B N 1
ATOM 3871 C CA . LYS B 1 72 ? -0.075 -3.861 -9.719 1 97.62 72 LYS B CA 1
ATOM 3872 C C . LYS B 1 72 ? 1.167 -4.582 -9.195 1 97.62 72 LYS B C 1
ATOM 3874 O O . LYS B 1 72 ? 1.746 -5.414 -9.891 1 97.62 72 LYS B O 1
ATOM 3879 N N . TYR B 1 73 ? 1.531 -4.281 -8 1 98.06 73 TYR B N 1
ATOM 3880 C CA . TYR B 1 73 ? 2.646 -4.984 -7.379 1 98.06 73 TYR B CA 1
ATOM 3881 C C . TYR B 1 73 ? 2.346 -6.473 -7.242 1 98.06 73 TYR B C 1
ATOM 3883 O O . TYR B 1 73 ? 3.168 -7.312 -7.613 1 98.06 73 TYR B O 1
ATOM 3891 N N . GLY B 1 74 ? 1.174 -6.777 -6.676 1 97.56 74 GLY B N 1
ATOM 3892 C CA . GLY B 1 74 ? 0.781 -8.172 -6.52 1 97.56 74 GLY B CA 1
ATOM 3893 C C . GLY B 1 74 ? 0.675 -8.914 -7.836 1 97.56 74 GLY B C 1
ATOM 3894 O O . GLY B 1 74 ? 1.01 -10.094 -7.914 1 97.56 74 GLY B O 1
ATOM 3895 N N . ASN B 1 75 ? 0.202 -8.148 -8.906 1 96.75 75 ASN B N 1
ATOM 3896 C CA . ASN B 1 75 ? 0.126 -8.742 -10.234 1 96.75 75 ASN B CA 1
ATOM 3897 C C . ASN B 1 75 ? 1.509 -9.125 -10.758 1 96.75 75 ASN B C 1
ATOM 3899 O O . ASN B 1 75 ? 1.675 -10.18 -11.375 1 96.75 75 ASN B O 1
ATOM 3903 N N . TYR B 1 76 ? 2.426 -8.25 -10.469 1 95.88 76 TYR B N 1
ATOM 3904 C CA . TYR B 1 76 ? 3.785 -8.469 -10.953 1 95.88 76 TYR B CA 1
ATOM 3905 C C . TYR B 1 76 ? 4.328 -9.805 -10.461 1 95.88 76 TYR B C 1
ATOM 3907 O O . TYR B 1 76 ? 4.973 -10.539 -11.219 1 95.88 76 TYR B O 1
ATOM 3915 N N . TRP B 1 77 ? 3.988 -10.18 -9.242 1 94.44 77 TRP B N 1
ATOM 3916 C CA . TRP B 1 77 ? 4.531 -11.383 -8.633 1 94.44 77 TRP B CA 1
ATOM 3917 C C . TRP B 1 77 ? 3.52 -12.531 -8.695 1 94.44 77 TRP B C 1
ATOM 3919 O O . TRP B 1 77 ? 3.738 -13.594 -8.117 1 94.44 77 TRP B O 1
ATOM 3929 N N . ASP B 1 78 ? 2.381 -12.312 -9.32 1 94.88 78 ASP B N 1
ATOM 3930 C CA . ASP B 1 78 ? 1.289 -13.273 -9.438 1 94.88 78 ASP B CA 1
ATOM 3931 C C . ASP B 1 78 ? 0.731 -13.641 -8.07 1 94.88 78 ASP B C 1
ATOM 3933 O O . ASP B 1 78 ? 0.251 -14.758 -7.867 1 94.88 78 ASP B O 1
ATOM 3937 N N . ASP B 1 79 ? 0.895 -12.703 -7.164 1 95.62 79 ASP B N 1
ATOM 3938 C CA . ASP B 1 79 ? 0.369 -12.891 -5.812 1 95.62 79 ASP B CA 1
ATOM 3939 C C . ASP B 1 79 ? -1.11 -12.516 -5.746 1 95.62 79 ASP B C 1
ATOM 3941 O O . ASP B 1 79 ? -1.845 -13.016 -4.891 1 95.62 79 ASP B O 1
ATOM 3945 N N . LEU B 1 80 ? -1.476 -11.578 -6.535 1 97.69 80 LEU B N 1
ATOM 3946 C CA . LEU B 1 80 ? -2.846 -11.086 -6.613 1 97.69 80 LEU B CA 1
ATOM 3947 C C . LEU B 1 80 ? -3.357 -11.133 -8.047 1 97.69 80 LEU B C 1
ATOM 3949 O O . LEU B 1 80 ? -2.602 -10.883 -8.992 1 97.69 80 LEU B O 1
ATOM 3953 N N . PRO B 1 81 ? -4.594 -11.461 -8.211 1 97.56 81 PRO B N 1
ATOM 3954 C CA . PRO B 1 81 ? -5.129 -11.492 -9.578 1 97.56 81 PRO B CA 1
ATOM 3955 C C . PRO B 1 81 ? -5.273 -10.102 -10.195 1 97.56 81 PRO B C 1
ATOM 3957 O O . PRO B 1 81 ? -5.465 -9.125 -9.469 1 97.56 81 PRO B O 1
ATOM 3960 N N . GLU B 1 82 ? -5.145 -10.023 -11.516 1 97.19 82 GLU B N 1
ATOM 3961 C CA . GLU B 1 82 ? -5.48 -8.797 -12.242 1 97.19 82 GLU B CA 1
ATOM 3962 C C . GLU B 1 82 ? -6.973 -8.492 -12.133 1 97.19 82 GLU B C 1
ATOM 3964 O O . GLU B 1 82 ? -7.805 -9.398 -12.18 1 97.19 82 GLU B O 1
ATOM 3969 N N . MET B 1 83 ? -7.238 -7.254 -11.961 1 98.06 83 MET B N 1
ATOM 3970 C CA . MET B 1 83 ? -8.625 -6.816 -11.82 1 98.06 83 MET B CA 1
ATOM 3971 C C . MET B 1 83 ? -8.859 -5.5 -12.555 1 98.06 83 MET B C 1
ATOM 3973 O O . MET B 1 83 ? -7.91 -4.766 -12.836 1 98.06 83 MET B O 1
ATOM 3977 N N . ILE B 1 84 ? -10.109 -5.266 -12.906 1 98.56 84 ILE B N 1
ATOM 3978 C CA . ILE B 1 84 ? -10.555 -3.947 -13.344 1 98.56 84 ILE B CA 1
ATOM 3979 C C . ILE B 1 84 ? -11.047 -3.143 -12.148 1 98.56 84 ILE B C 1
ATOM 3981 O O . ILE B 1 84 ? -11.828 -3.645 -11.328 1 98.56 84 ILE B O 1
ATOM 3985 N N . ILE B 1 85 ? -10.523 -1.964 -12.016 1 98.88 85 ILE B N 1
ATOM 3986 C CA . ILE B 1 85 ? -10.984 -1.077 -10.953 1 98.88 85 ILE B CA 1
ATOM 3987 C C . ILE B 1 85 ? -11.953 -0.048 -11.516 1 98.88 85 ILE B C 1
ATOM 3989 O O . ILE B 1 85 ? -11.68 0.581 -12.539 1 98.88 85 ILE B O 1
ATOM 3993 N N . VAL B 1 86 ? -13.094 0.071 -10.922 1 98.94 86 VAL B N 1
ATOM 3994 C CA . VAL B 1 86 ? -14.055 1.14 -11.164 1 98.94 86 VAL B CA 1
ATOM 3995 C C . VAL B 1 86 ? -14.078 2.094 -9.969 1 98.94 86 VAL B C 1
ATOM 3997 O O . VAL B 1 86 ? -14.664 1.782 -8.93 1 98.94 86 VAL B O 1
ATOM 4000 N N . ALA B 1 87 ? -13.461 3.24 -10.133 1 98.88 87 ALA B N 1
ATOM 4001 C CA . ALA B 1 87 ? -13.32 4.195 -9.039 1 98.88 87 ALA B CA 1
ATOM 4002 C C . ALA B 1 87 ? -14.312 5.348 -9.18 1 98.88 87 ALA B C 1
ATOM 4004 O O . ALA B 1 87 ? -14.156 6.203 -10.055 1 98.88 87 ALA B O 1
ATOM 4005 N N . ILE B 1 88 ? -15.25 5.391 -8.297 1 98.88 88 ILE B N 1
ATOM 4006 C CA . ILE B 1 88 ? -16.328 6.375 -8.383 1 98.88 88 ILE B CA 1
ATOM 4007 C C . ILE B 1 88 ? -15.898 7.656 -7.668 1 98.88 88 ILE B C 1
ATOM 4009 O O . ILE B 1 88 ? -15.438 7.617 -6.527 1 98.88 88 ILE B O 1
ATOM 4013 N N . ASN B 1 89 ? -16.016 8.797 -8.336 1 98.19 89 ASN B N 1
ATOM 4014 C CA . ASN B 1 89 ? -15.734 10.086 -7.711 1 98.19 89 ASN B CA 1
ATOM 4015 C C . ASN B 1 89 ? -16.906 10.547 -6.84 1 98.19 89 ASN B C 1
ATOM 4017 O O . ASN B 1 89 ? -18.047 10.594 -7.297 1 98.19 89 ASN B O 1
ATOM 4021 N N . GLN B 1 90 ? -16.562 10.852 -5.609 1 97.94 90 GLN B N 1
ATOM 4022 C CA . GLN B 1 90 ? -17.641 11.242 -4.699 1 97.94 90 GLN B CA 1
ATOM 4023 C C . GLN B 1 90 ? -17.25 12.477 -3.885 1 97.94 90 GLN B C 1
ATOM 4025 O O . GLN B 1 90 ? -18.078 13.047 -3.176 1 97.94 90 GLN B O 1
ATOM 4030 N N . ASN B 1 91 ? -16.016 12.93 -3.984 1 95.75 91 ASN B N 1
ATOM 4031 C CA . ASN B 1 91 ? -15.5 13.945 -3.07 1 95.75 91 ASN B CA 1
ATOM 4032 C C . ASN B 1 91 ? -15.633 15.344 -3.658 1 95.75 91 ASN B C 1
ATOM 4034 O O . ASN B 1 91 ? -14.633 16.047 -3.803 1 95.75 91 ASN B O 1
ATOM 4038 N N . TYR B 1 92 ? -16.812 15.727 -3.986 1 93.75 92 TYR B N 1
ATOM 4039 C CA . TYR B 1 92 ? -17.172 17.062 -4.441 1 93.75 92 TYR B CA 1
ATOM 4040 C C . TYR B 1 92 ? -18.562 17.453 -3.934 1 93.75 92 TYR B C 1
ATOM 4042 O O . TYR B 1 92 ? -19.484 16.625 -3.922 1 93.75 92 TYR B O 1
ATOM 4050 N N . GLY B 1 93 ? -18.641 18.688 -3.42 1 94.19 93 GLY B N 1
ATOM 4051 C CA . GLY B 1 93 ? -19.875 19.109 -2.799 1 94.19 93 GLY B CA 1
ATOM 4052 C C . GLY B 1 93 ? -20.328 18.203 -1.672 1 94.19 93 GLY B C 1
ATOM 4053 O O . GLY B 1 93 ? -19.516 17.812 -0.825 1 94.19 93 GLY B O 1
ATOM 4054 N N . GLU B 1 94 ? -21.625 17.891 -1.654 1 95.38 94 GLU B N 1
ATOM 4055 C CA . GLU B 1 94 ? -22.188 17.031 -0.617 1 95.38 94 GLU B CA 1
ATOM 4056 C C . GLU B 1 94 ? -22.422 15.617 -1.136 1 95.38 94 GLU B C 1
ATOM 4058 O O . GLU B 1 94 ? -23.156 14.844 -0.528 1 95.38 94 GLU B O 1
ATOM 4063 N N . THR B 1 95 ? -21.859 15.312 -2.256 1 96.75 95 THR B N 1
ATOM 4064 C CA . THR B 1 95 ? -22.156 14.086 -2.994 1 96.75 95 THR B CA 1
ATOM 4065 C C . THR B 1 95 ? -21.828 12.859 -2.148 1 96.75 95 THR B C 1
ATOM 4067 O O . THR B 1 95 ? -22.641 11.93 -2.074 1 96.75 95 THR B O 1
ATOM 4070 N N . ARG B 1 96 ? -20.703 12.906 -1.502 1 97.31 96 ARG B N 1
ATOM 4071 C CA . ARG B 1 96 ? -20.25 11.781 -0.693 1 97.31 96 ARG B CA 1
ATOM 4072 C C . ARG B 1 96 ? -21.266 11.445 0.399 1 97.31 96 ARG B C 1
ATOM 4074 O O . ARG B 1 96 ? -21.594 10.281 0.603 1 97.31 96 ARG B O 1
ATOM 4081 N N . PHE B 1 97 ? -21.797 12.43 1.034 1 96.88 97 PHE B N 1
ATOM 4082 C CA . PHE B 1 97 ? -22.781 12.242 2.102 1 96.88 97 PHE B CA 1
ATOM 4083 C C . PHE B 1 97 ? -24.141 11.906 1.529 1 96.88 97 PHE B C 1
ATOM 4085 O O . PHE B 1 97 ? -24.859 11.07 2.082 1 96.88 97 PHE B O 1
ATOM 4092 N N . ASN B 1 98 ? -24.453 12.547 0.431 1 97.62 98 ASN B N 1
ATOM 4093 C CA . ASN B 1 98 ? -25.719 12.219 -0.244 1 97.62 98 ASN B CA 1
ATOM 4094 C C . ASN B 1 98 ? -25.75 10.766 -0.705 1 97.62 98 ASN B C 1
ATOM 4096 O O . ASN B 1 98 ? -26.75 10.07 -0.521 1 97.62 98 ASN B O 1
ATOM 4100 N N . ASP B 1 99 ? -24.641 10.297 -1.259 1 98.44 99 ASP B N 1
ATOM 4101 C CA . ASP B 1 99 ? -24.516 8.93 -1.748 1 98.44 99 ASP B CA 1
ATOM 4102 C C . ASP B 1 99 ? -24.641 7.922 -0.605 1 98.44 99 ASP B C 1
ATOM 4104 O O . ASP B 1 99 ? -25 6.766 -0.826 1 98.44 99 ASP B O 1
ATOM 4108 N N . SER B 1 100 ? -24.375 8.367 0.627 1 98.5 100 SER B N 1
ATOM 4109 C CA . SER B 1 100 ? -24.312 7.449 1.762 1 98.5 100 SER B CA 1
ATOM 4110 C C . SER B 1 100 ? -25.484 7.645 2.703 1 98.5 100 SER B C 1
ATOM 4112 O O . SER B 1 100 ? -25.469 7.164 3.838 1 98.5 100 SER B O 1
ATOM 4114 N N . GLU B 1 101 ? -26.516 8.336 2.238 1 98.25 101 GLU B N 1
ATOM 4115 C CA . GLU B 1 101 ? -27.641 8.703 3.078 1 98.25 101 GLU B CA 1
ATOM 4116 C C . GLU B 1 101 ? -28.469 7.477 3.473 1 98.25 101 GLU B C 1
ATOM 4118 O O . GLU B 1 101 ? -28.703 6.594 2.648 1 98.25 101 GLU B O 1
ATOM 4123 N N . TYR B 1 102 ? -28.906 7.418 4.754 1 98.31 102 TYR B N 1
ATOM 4124 C CA . TYR B 1 102 ? -29.797 6.371 5.254 1 98.31 102 TYR B CA 1
ATOM 4125 C C . TYR B 1 102 ? -30.859 6.953 6.176 1 98.31 102 TYR B C 1
ATOM 4127 O O . TYR B 1 102 ? -30.719 8.078 6.66 1 98.31 102 TYR B O 1
ATOM 4135 N N . GLY B 1 103 ? -31.953 6.203 6.34 1 97.81 103 GLY B N 1
ATOM 4136 C CA . GLY B 1 103 ? -33.062 6.629 7.203 1 97.81 103 GLY B CA 1
ATOM 4137 C C . GLY B 1 103 ? -32.875 6.203 8.648 1 97.81 103 GLY B C 1
ATOM 4138 O O . GLY B 1 103 ? -31.938 5.465 8.969 1 97.81 103 GLY B O 1
ATOM 4139 N N . GLU B 1 104 ? -33.781 6.613 9.469 1 97.25 104 GLU B N 1
ATOM 4140 C CA . GLU B 1 104 ? -33.75 6.273 10.891 1 97.25 104 GLU B CA 1
ATOM 4141 C C . GLU B 1 104 ? -33.844 4.766 11.102 1 97.25 104 GLU B C 1
ATOM 4143 O O . GLU B 1 104 ? -33.375 4.242 12.102 1 97.25 104 GLU B O 1
ATOM 4148 N N . ASP B 1 105 ? -34.344 4.086 10.141 1 97.25 105 ASP B N 1
ATOM 4149 C CA . ASP B 1 105 ? -34.5 2.637 10.219 1 97.25 105 ASP B CA 1
ATOM 4150 C C . ASP B 1 105 ? -33.219 1.93 9.836 1 97.25 105 ASP B C 1
ATOM 4152 O O . ASP B 1 105 ? -33.125 0.702 9.898 1 97.25 105 ASP B O 1
ATOM 4156 N N . GLY B 1 106 ? -32.219 2.67 9.414 1 98 106 GLY B N 1
ATOM 4157 C CA . GLY B 1 106 ? -30.922 2.094 9.109 1 98 106 GLY B CA 1
ATOM 4158 C C . GLY B 1 106 ? -30.828 1.52 7.707 1 98 106 GLY B C 1
ATOM 4159 O O . GLY B 1 106 ? -29.922 0.753 7.395 1 98 106 GLY B O 1
ATOM 4160 N N . LEU B 1 107 ? -31.828 1.855 6.844 1 98.12 107 LEU B N 1
ATOM 4161 C CA . LEU B 1 107 ? -31.844 1.433 5.445 1 98.12 107 LEU B CA 1
ATOM 4162 C C . LEU B 1 107 ? -31.5 2.592 4.523 1 98.12 107 LEU B C 1
ATOM 4164 O O . LEU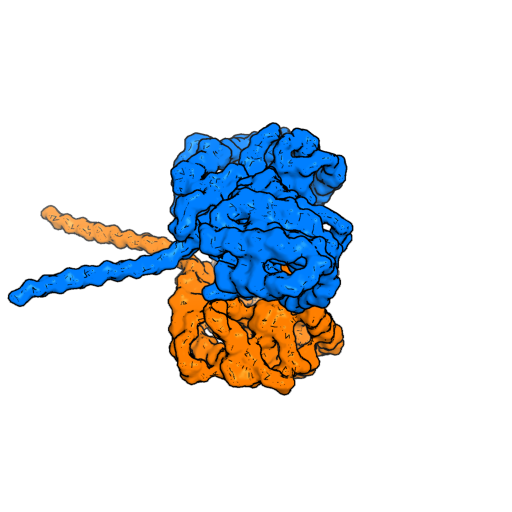 B 1 107 ? -31.656 3.758 4.891 1 98.12 107 LEU B O 1
ATOM 4168 N N . PRO B 1 108 ? -30.953 2.275 3.342 1 97.81 108 PRO B N 1
ATOM 4169 C CA . PRO B 1 108 ? -30.703 3.379 2.408 1 97.81 108 PRO B CA 1
ATOM 4170 C C . PRO B 1 108 ? -31.938 4.23 2.164 1 97.81 108 PRO B C 1
ATOM 4172 O O . PRO B 1 108 ? -33.062 3.697 2.057 1 97.81 108 PRO B O 1
ATOM 4175 N N . ALA B 1 109 ? -31.766 5.523 2.107 1 97.88 109 ALA B N 1
ATOM 4176 C CA . ALA B 1 109 ? -32.906 6.438 1.929 1 97.88 109 ALA B CA 1
ATOM 4177 C C . ALA B 1 109 ? -32.531 7.555 0.949 1 97.88 109 ALA B C 1
ATOM 4179 O O . ALA B 1 109 ? -31.375 7.875 0.76 1 97.88 109 ALA B O 1
ATOM 4180 N N . ASN B 1 110 ? -33.469 8.062 0.224 1 97.12 110 ASN B N 1
ATOM 4181 C CA . ASN B 1 110 ? -33.344 9.219 -0.656 1 97.12 110 ASN B CA 1
ATOM 4182 C C . ASN B 1 110 ? -32.188 9.039 -1.624 1 97.12 110 ASN B C 1
ATOM 4184 O O . ASN B 1 110 ? -32.094 8.039 -2.344 1 97.12 110 ASN B O 1
ATOM 4188 N N . SER B 1 111 ? -31.234 9.922 -1.542 1 97.44 111 SER B N 1
ATOM 4189 C CA . SER B 1 111 ? -30.125 9.875 -2.482 1 97.44 111 SER B CA 1
ATOM 4190 C C . SER B 1 111 ? -29.281 8.617 -2.277 1 97.44 111 SER B C 1
ATOM 4192 O O . SER B 1 111 ? -28.703 8.094 -3.229 1 97.44 111 SER B O 1
ATOM 4194 N N . GLY B 1 112 ? -29.219 8.18 -1.056 1 98.44 112 GLY B N 1
ATOM 4195 C CA . GLY B 1 112 ? -28.5 6.945 -0.778 1 98.44 112 GLY B CA 1
ATOM 4196 C C . GLY B 1 112 ? -29.125 5.73 -1.433 1 98.44 112 GLY B C 1
ATOM 4197 O O . GLY B 1 112 ? -28.406 4.867 -1.961 1 98.44 112 GLY B O 1
ATOM 4198 N N . ALA B 1 113 ? -30.453 5.676 -1.341 1 98.5 113 ALA B N 1
ATOM 4199 C CA . ALA B 1 113 ? -31.156 4.59 -2.004 1 98.5 113 ALA B CA 1
ATOM 4200 C C . ALA B 1 113 ? -30.984 4.656 -3.518 1 98.5 113 ALA B C 1
ATOM 4202 O O . ALA B 1 113 ? -30.828 3.627 -4.176 1 98.5 113 ALA B O 1
ATOM 4203 N N . LYS B 1 114 ? -31.047 5.812 -4.059 1 98.62 114 LYS B N 1
ATOM 4204 C CA . LYS B 1 114 ? -30.859 6 -5.492 1 98.62 114 LYS B CA 1
ATOM 4205 C C . LYS B 1 114 ? -29.453 5.609 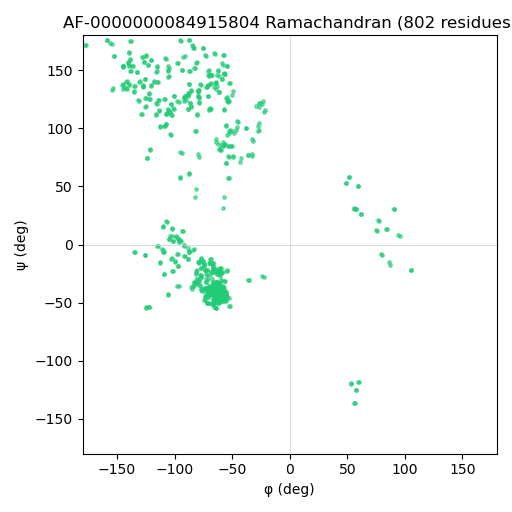-5.918 1 98.62 114 LYS B C 1
ATOM 4207 O O . LYS B 1 114 ? -29.25 5.004 -6.977 1 98.62 114 LYS B O 1
ATOM 4212 N N . PHE B 1 115 ? -28.469 6.004 -5.148 1 98.81 115 PHE B N 1
ATOM 4213 C CA . PHE B 1 115 ? -27.094 5.684 -5.457 1 98.81 115 PHE B CA 1
ATOM 4214 C C . PHE B 1 115 ? -26.859 4.176 -5.398 1 98.81 115 PHE B C 1
ATOM 4216 O O . PHE B 1 115 ? -26.125 3.625 -6.223 1 98.81 115 PHE B O 1
ATOM 4223 N N . PHE B 1 116 ? -27.484 3.559 -4.422 1 98.69 116 PHE B N 1
ATOM 4224 C CA . PHE B 1 116 ? -27.453 2.105 -4.301 1 98.69 116 PHE B CA 1
ATOM 4225 C C . PHE B 1 116 ? -27.922 1.444 -5.59 1 98.69 116 PHE B C 1
ATOM 4227 O O . PHE B 1 116 ? -27.266 0.538 -6.105 1 98.69 116 PHE B O 1
ATOM 4234 N N . GLU B 1 117 ? -28.969 1.934 -6.133 1 98.44 117 GLU B N 1
ATOM 4235 C CA . GLU B 1 117 ? -29.531 1.405 -7.371 1 98.44 117 GLU B CA 1
ATOM 4236 C C . GLU B 1 117 ? -28.672 1.78 -8.57 1 98.44 117 GLU B C 1
ATOM 4238 O O . GLU B 1 117 ? -28.531 0.998 -9.516 1 98.44 117 GLU B O 1
ATOM 4243 N N . PHE B 1 118 ? -28.141 2.949 -8.539 1 98.75 118 PHE B N 1
ATOM 4244 C CA . PHE B 1 118 ? -27.266 3.408 -9.617 1 98.75 118 PHE B CA 1
ATOM 4245 C C . PHE B 1 118 ? -26.109 2.439 -9.828 1 98.75 118 PHE B C 1
ATOM 4247 O O . PHE B 1 118 ? -25.844 2.01 -10.953 1 98.75 118 PHE B O 1
ATOM 4254 N N . ILE B 1 119 ? -25.406 2.027 -8.742 1 98.88 119 ILE B N 1
ATOM 4255 C CA . ILE B 1 119 ? -24.25 1.158 -8.867 1 98.88 119 ILE B CA 1
ATOM 4256 C C . ILE B 1 119 ? -24.672 -0.194 -9.438 1 98.88 119 ILE B C 1
ATOM 4258 O O . ILE B 1 119 ? -24.078 -0.683 -10.398 1 98.88 119 ILE B O 1
ATOM 4262 N N . GLY B 1 120 ? -25.734 -0.764 -8.938 1 98.25 120 GLY B N 1
ATOM 4263 C CA . GLY B 1 120 ? -26.125 -2.117 -9.289 1 98.25 120 GLY B CA 1
ATOM 4264 C C . GLY B 1 120 ? -26.812 -2.205 -10.641 1 98.25 120 GLY B C 1
ATOM 4265 O O . GLY B 1 120 ? -26.609 -3.166 -11.383 1 98.25 120 GLY B O 1
ATOM 4266 N N . PHE B 1 121 ? -27.516 -1.165 -11.008 1 98.06 121 PHE B N 1
ATOM 4267 C CA . PHE B 1 121 ? -28.406 -1.327 -12.156 1 98.06 121 PHE B CA 1
ATOM 4268 C C . PHE B 1 121 ? -27.922 -0.491 -13.336 1 98.06 121 PHE B C 1
ATOM 4270 O O . PHE B 1 121 ? -28.375 -0.68 -14.461 1 98.06 121 PHE B O 1
ATOM 4277 N N . GLU B 1 122 ? -27.031 0.435 -13.062 1 98.75 122 GLU B N 1
ATOM 4278 C CA . GLU B 1 122 ? -26.594 1.283 -14.164 1 98.75 122 GLU B CA 1
ATOM 4279 C C . GLU B 1 122 ? -25.078 1.198 -14.367 1 98.75 122 GLU B C 1
ATOM 4281 O O . GLU B 1 122 ? -24.609 0.836 -15.445 1 98.75 122 GLU B O 1
ATOM 4286 N N . LEU B 1 123 ? -24.312 1.441 -13.328 1 98.81 123 LEU B N 1
ATOM 4287 C CA . LEU B 1 123 ? -22.875 1.525 -13.461 1 98.81 123 LEU B CA 1
ATOM 4288 C C . LEU B 1 123 ? -22.281 0.167 -13.812 1 98.81 123 LEU B C 1
ATOM 4290 O O . LEU B 1 123 ? -21.516 0.049 -14.781 1 98.81 123 LEU B O 1
ATOM 4294 N N . LEU B 1 124 ? -22.625 -0.874 -13.055 1 98.62 124 LEU B N 1
ATOM 4295 C CA . LEU B 1 124 ? -22.016 -2.184 -13.273 1 98.62 124 LEU B CA 1
ATOM 4296 C C . LEU B 1 124 ? -22.391 -2.742 -14.641 1 98.62 124 LEU B C 1
ATOM 4298 O O . LEU B 1 124 ? -21.547 -3.232 -15.375 1 98.62 124 LEU B O 1
ATOM 4302 N N . PRO B 1 125 ? -23.703 -2.643 -15.023 1 98.5 125 PRO B N 1
ATOM 4303 C CA . PRO B 1 125 ? -24.047 -3.072 -16.391 1 98.5 125 PRO B CA 1
ATOM 4304 C C . PRO B 1 125 ? -23.297 -2.275 -17.453 1 98.5 125 PRO B C 1
ATOM 4306 O O . PRO B 1 125 ? -22.875 -2.84 -18.469 1 98.5 125 PRO B O 1
ATOM 4309 N N . TYR B 1 126 ? -23.156 -0.986 -17.234 1 98.44 126 TYR B N 1
ATOM 4310 C CA . TYR B 1 126 ? -22.391 -0.15 -18.156 1 98.44 126 TYR B CA 1
ATOM 4311 C C . TYR B 1 126 ? -20.969 -0.653 -18.297 1 98.44 126 TYR B C 1
ATOM 4313 O O . TYR B 1 126 ? -20.453 -0.814 -19.406 1 98.44 126 TYR B O 1
ATOM 4321 N N . VAL B 1 127 ? -20.312 -0.969 -17.219 1 98.44 127 VAL B N 1
ATOM 4322 C CA . VAL B 1 127 ? -18.938 -1.452 -17.203 1 98.44 127 VAL B CA 1
ATOM 4323 C C . VAL B 1 127 ? -18.859 -2.814 -17.875 1 98.44 127 VAL B C 1
ATOM 4325 O O . VAL B 1 127 ? -17.953 -3.061 -18.688 1 98.44 127 VAL B O 1
ATOM 4328 N N . GLN B 1 128 ? -19.781 -3.666 -17.594 1 98.06 128 GLN B N 1
ATOM 4329 C CA . GLN B 1 128 ? -19.812 -5.012 -18.156 1 98.06 128 GLN B CA 1
ATOM 4330 C C . GLN B 1 128 ? -19.969 -4.965 -19.672 1 98.06 128 GLN B C 1
ATOM 4332 O O . GLN B 1 128 ? -19.438 -5.832 -20.391 1 98.06 128 GLN B O 1
ATOM 4337 N N . SER B 1 129 ? -20.656 -3.977 -20.172 1 98.06 129 SER B N 1
ATOM 4338 C CA . SER B 1 129 ? -20.891 -3.867 -21.609 1 98.06 129 SER B CA 1
ATOM 4339 C C . SER B 1 129 ? -19.656 -3.355 -22.328 1 98.06 129 SER B C 1
ATOM 4341 O O . SER B 1 129 ? -19.484 -3.602 -23.531 1 98.06 129 SER B O 1
ATOM 4343 N N . LYS B 1 130 ? -18.766 -2.725 -21.625 1 97.5 130 LYS B N 1
ATOM 4344 C CA . LYS B 1 130 ? -17.656 -2.045 -22.266 1 97.5 130 LYS B CA 1
ATOM 4345 C C . LYS B 1 130 ? -16.344 -2.779 -22 1 97.5 130 LYS B C 1
ATOM 4347 O O . LYS B 1 130 ? -15.375 -2.631 -22.75 1 97.5 130 LYS B O 1
ATOM 4352 N N . TYR B 1 131 ? -16.297 -3.488 -20.938 1 97.94 131 TYR B N 1
ATOM 4353 C CA . TYR B 1 131 ? -15.062 -4.141 -20.516 1 97.94 131 TYR B CA 1
ATOM 4354 C C . TYR B 1 131 ? -15.281 -5.633 -20.297 1 97.94 131 TYR B C 1
ATOM 4356 O O . TYR B 1 131 ? -16.422 -6.074 -20.078 1 97.94 131 TYR B O 1
ATOM 4364 N N . ARG B 1 132 ? -14.211 -6.461 -20.375 1 98.06 132 ARG B N 1
ATOM 4365 C CA . ARG B 1 132 ? -14.25 -7.902 -20.141 1 98.06 132 ARG B CA 1
ATOM 4366 C C . ARG B 1 132 ? -14.195 -8.219 -18.656 1 98.06 132 ARG B C 1
ATOM 4368 O O . ARG B 1 132 ? -13.117 -8.258 -18.062 1 98.06 132 ARG B O 1
ATOM 4375 N N . THR B 1 133 ? -15.359 -8.445 -18.094 1 97.81 133 THR B N 1
ATOM 4376 C CA . THR B 1 133 ? -15.438 -8.594 -16.641 1 97.81 133 THR B CA 1
ATOM 4377 C C . THR B 1 133 ? -15.891 -10 -16.266 1 97.81 133 THR B C 1
ATOM 4379 O O . THR B 1 133 ? -16.562 -10.672 -17.047 1 97.81 133 THR B O 1
ATOM 4382 N N . LEU B 1 134 ? -15.438 -10.5 -15.141 1 96.69 134 LEU B N 1
ATOM 4383 C CA . LEU B 1 134 ? -15.953 -11.68 -14.453 1 96.69 134 LEU B CA 1
ATOM 4384 C C . LEU B 1 134 ? -17.031 -11.289 -13.438 1 96.69 134 LEU B C 1
ATOM 4386 O O . LEU B 1 134 ? -17.125 -10.125 -13.039 1 96.69 134 LEU B O 1
ATOM 4390 N N . PRO B 1 135 ? -17.844 -12.234 -13 1 95.31 135 PRO B N 1
ATOM 4391 C CA . PRO B 1 135 ? -18.906 -11.93 -12.039 1 95.31 135 PRO B CA 1
ATOM 4392 C C . PRO B 1 135 ? -18.375 -11.734 -10.617 1 95.31 135 PRO B C 1
ATOM 4394 O O . PRO B 1 135 ? -19.109 -11.266 -9.742 1 95.31 135 PRO B O 1
ATOM 4397 N N . PHE B 1 136 ? -17.188 -12.109 -10.344 1 97.06 136 PHE B N 1
ATOM 4398 C CA . PHE B 1 136 ? -16.625 -11.812 -9.031 1 97.06 136 PHE B CA 1
ATOM 4399 C C . PHE B 1 136 ? -16.375 -10.32 -8.875 1 97.06 136 PHE B C 1
ATOM 4401 O O . PHE B 1 136 ? -15.539 -9.742 -9.562 1 97.06 136 PHE B O 1
ATOM 4408 N N . ARG B 1 137 ? -17.078 -9.758 -7.91 1 98.5 137 ARG B N 1
ATOM 4409 C CA . ARG B 1 137 ? -17.047 -8.312 -7.703 1 98.5 137 ARG B CA 1
ATOM 4410 C C . ARG B 1 137 ? -16.719 -7.969 -6.254 1 98.5 137 ARG B C 1
ATOM 4412 O O . ARG B 1 137 ? -17.219 -8.617 -5.328 1 98.5 137 ARG B O 1
ATOM 4419 N N . MET B 1 138 ? -15.852 -7.012 -6.109 1 98.81 138 MET B N 1
ATOM 4420 C CA . MET B 1 138 ? -15.5 -6.465 -4.801 1 98.81 138 MET B CA 1
ATOM 4421 C C . MET B 1 138 ? -15.93 -5.008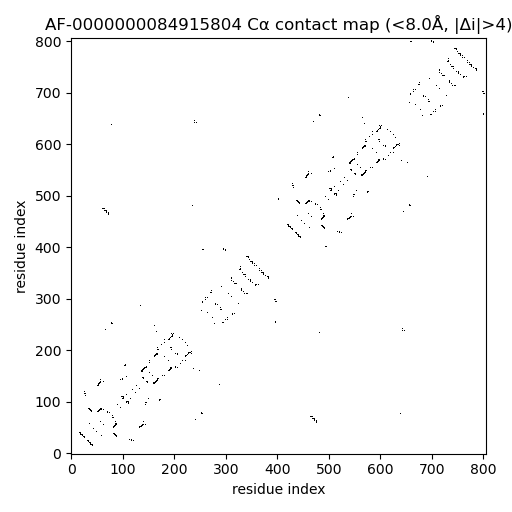 -4.688 1 98.81 138 MET B C 1
ATOM 4423 O O . MET B 1 138 ? -16.031 -4.305 -5.695 1 98.81 138 MET B O 1
ATOM 4427 N N . ILE B 1 139 ? -16.188 -4.551 -3.49 1 98.94 139 ILE B N 1
ATOM 4428 C CA . ILE B 1 139 ? -16.453 -3.141 -3.221 1 98.94 139 ILE B CA 1
ATOM 4429 C C . ILE B 1 139 ? -15.672 -2.691 -1.992 1 98.94 139 ILE B C 1
ATOM 4431 O O . ILE B 1 139 ? -15.531 -3.445 -1.027 1 98.94 139 ILE B O 1
ATOM 4435 N N . ALA B 1 140 ? -15.062 -1.521 -2.043 1 98.94 140 ALA B N 1
ATOM 4436 C CA . ALA B 1 140 ? -14.297 -0.963 -0.935 1 98.94 140 ALA B CA 1
ATOM 4437 C C . ALA B 1 140 ? -14.672 0.494 -0.685 1 98.94 140 ALA B C 1
ATOM 4439 O O . ALA B 1 140 ? -15.047 1.212 -1.613 1 98.94 140 ALA B O 1
ATOM 4440 N N . GLY B 1 141 ? -14.602 0.899 0.52 1 98.88 141 GLY B N 1
ATOM 4441 C CA . GLY B 1 141 ? -14.883 2.266 0.929 1 98.88 141 GLY B CA 1
ATOM 4442 C C . GLY B 1 141 ? -14.266 2.629 2.266 1 98.88 141 GLY B C 1
ATOM 4443 O O . GLY B 1 141 ? -13.625 1.793 2.906 1 98.88 141 GLY B O 1
ATOM 4444 N N . HIS B 1 142 ? -14.414 3.832 2.635 1 98.81 142 HIS B N 1
ATOM 4445 C CA . HIS B 1 142 ? -13.828 4.398 3.842 1 98.81 142 HIS B CA 1
ATOM 4446 C C . HIS B 1 142 ? -14.805 5.324 4.555 1 98.81 142 HIS B C 1
ATOM 4448 O O . HIS B 1 142 ? -15.477 6.133 3.912 1 98.81 142 HIS B O 1
ATOM 4454 N N . ASP B 1 143 ? -14.867 5.219 5.848 1 98.12 143 ASP B N 1
ATOM 4455 C CA . ASP B 1 143 ? -15.688 6.117 6.648 1 98.12 143 ASP B CA 1
ATOM 4456 C C . ASP B 1 143 ? -17.156 6.016 6.254 1 98.12 143 ASP B C 1
ATOM 4458 O O . ASP B 1 143 ? -17.734 4.926 6.27 1 98.12 143 ASP B O 1
ATOM 4462 N N . THR B 1 144 ? -17.828 7.02 5.777 1 98.31 144 THR B N 1
ATOM 4463 C CA . THR B 1 144 ? -19.25 7.004 5.449 1 98.31 144 THR B CA 1
ATOM 4464 C C . THR B 1 144 ? -19.531 6.074 4.273 1 98.31 144 THR B C 1
ATOM 4466 O O . THR B 1 144 ? -20.562 5.398 4.234 1 98.31 144 THR B O 1
ATOM 4469 N N . THR B 1 145 ? -18.562 5.977 3.328 1 98.75 145 THR B N 1
ATOM 4470 C CA . THR B 1 145 ? -18.781 5.109 2.176 1 98.75 145 THR B CA 1
ATOM 4471 C C . THR B 1 145 ? -18.562 3.646 2.555 1 98.75 145 THR B C 1
ATOM 4473 O O . THR B 1 145 ? -19.141 2.746 1.943 1 98.75 145 THR B O 1
ATOM 4476 N N . ALA B 1 146 ? -17.734 3.404 3.578 1 98.88 146 ALA B N 1
ATOM 4477 C CA . ALA B 1 146 ? -17.578 2.057 4.121 1 98.88 146 ALA B CA 1
ATOM 4478 C C . ALA B 1 146 ? -18.875 1.587 4.793 1 98.88 146 ALA B C 1
ATOM 4480 O O . ALA B 1 146 ? -19.203 0.398 4.766 1 98.88 146 ALA B O 1
ATOM 4481 N N . GLY B 1 147 ? -19.531 2.52 5.449 1 98.69 147 GLY B N 1
ATOM 4482 C CA . GLY B 1 147 ? -20.859 2.189 5.941 1 98.69 147 GLY B CA 1
ATOM 4483 C C . GLY B 1 147 ? -21.828 1.852 4.828 1 98.69 147 GLY B C 1
ATOM 4484 O O . GLY B 1 147 ? -22.5 0.82 4.879 1 98.69 147 GLY B O 1
ATOM 4485 N N . PHE B 1 148 ? -21.844 2.639 3.814 1 98.81 148 PHE B N 1
ATOM 4486 C CA . PHE B 1 148 ? -22.781 2.523 2.703 1 98.81 148 PHE B CA 1
ATOM 4487 C C . PHE B 1 148 ? -22.641 1.178 2.002 1 98.81 148 PHE B C 1
ATOM 4489 O O . PHE B 1 148 ? -23.625 0.52 1.686 1 98.81 148 PHE B O 1
ATOM 4496 N N . LEU B 1 149 ? -21.438 0.78 1.733 1 98.88 149 LEU B N 1
ATOM 4497 C CA . LEU B 1 149 ? -21.234 -0.414 0.921 1 98.88 149 LEU B CA 1
ATOM 4498 C C . LEU B 1 149 ? -21.844 -1.641 1.596 1 98.88 149 LEU B C 1
ATOM 4500 O O . LEU B 1 149 ? -22.188 -2.613 0.924 1 98.88 149 LEU B O 1
ATOM 4504 N N . ASN B 1 150 ? -21.969 -1.564 2.889 1 98.81 150 ASN B N 1
ATOM 4505 C CA . ASN B 1 150 ? -22.484 -2.709 3.633 1 98.81 150 ASN B CA 1
ATOM 4506 C C . ASN B 1 150 ? -23.969 -2.939 3.354 1 98.81 150 ASN B C 1
ATOM 4508 O O . ASN B 1 150 ? -24.5 -4.02 3.627 1 98.81 150 ASN B O 1
ATOM 4512 N N . PHE B 1 151 ? -24.703 -1.95 2.77 1 98.88 151 PHE B N 1
ATOM 4513 C CA . PHE B 1 151 ? -26.109 -2.111 2.441 1 98.88 151 PHE B CA 1
ATOM 4514 C C . PHE B 1 151 ? -26.312 -3.215 1.407 1 98.88 151 PHE B C 1
ATOM 4516 O O . PHE B 1 151 ? -27.359 -3.854 1.364 1 98.88 151 PHE B O 1
ATOM 4523 N N . TYR B 1 152 ? -25.328 -3.49 0.618 1 98.81 152 TYR B N 1
ATOM 4524 C CA . TYR B 1 152 ? -25.438 -4.539 -0.39 1 98.81 152 TYR B CA 1
ATOM 4525 C C . TYR B 1 152 ? -25.562 -5.91 0.261 1 98.81 152 TYR B C 1
ATOM 4527 O O . TYR B 1 152 ? -26.062 -6.852 -0.351 1 98.81 152 TYR B O 1
ATOM 4535 N N . LEU B 1 153 ? -25.141 -6.082 1.514 1 98.38 153 LEU B N 1
ATOM 4536 C CA . LEU B 1 153 ? -25.234 -7.344 2.236 1 98.38 153 LEU B CA 1
ATOM 4537 C C . LEU B 1 153 ? -26.641 -7.578 2.754 1 98.38 153 LEU B C 1
ATOM 4539 O O . LEU B 1 153 ? -26.984 -8.688 3.176 1 98.38 153 LEU B O 1
ATOM 4543 N N . TYR B 1 154 ? -27.438 -6.465 2.738 1 97.62 154 TYR B N 1
ATOM 4544 C CA . TYR B 1 154 ? -28.812 -6.613 3.215 1 97.62 154 TYR B CA 1
ATOM 4545 C C . TYR B 1 154 ? -29.641 -7.453 2.248 1 97.62 154 TYR B C 1
ATOM 4547 O O . TYR B 1 154 ? -30.719 -7.938 2.6 1 97.62 154 TYR B O 1
ATOM 4555 N N . LYS B 1 155 ? -29.141 -7.641 1.028 1 96 155 LYS B N 1
ATOM 4556 C CA . LYS B 1 155 ? -29.844 -8.445 0.024 1 96 155 LYS B CA 1
ATOM 4557 C C . LYS B 1 155 ? -29.562 -9.93 0.218 1 96 155 LYS B C 1
ATOM 4559 O O . LYS B 1 155 ? -28.469 -10.312 0.653 1 96 155 LYS B O 1
ATOM 4564 N N . ASP B 1 156 ? -30.469 -10.789 -0.172 1 93.38 156 ASP B N 1
ATOM 4565 C CA . ASP B 1 156 ? -30.297 -12.234 -0.069 1 93.38 156 ASP B CA 1
ATOM 4566 C C . ASP B 1 156 ? -29.156 -12.719 -0.958 1 93.38 156 ASP B C 1
ATOM 4568 O O . ASP B 1 156 ? -28.406 -13.617 -0.576 1 93.38 156 ASP B O 1
ATOM 4572 N N . ASP B 1 157 ? -29.141 -12.141 -2.092 1 96.5 157 ASP B N 1
ATOM 4573 C CA . ASP B 1 157 ? -28.062 -12.422 -3.039 1 96.5 157 ASP B CA 1
ATOM 4574 C C . ASP B 1 157 ? -27.312 -11.148 -3.408 1 96.5 157 ASP B C 1
ATOM 4576 O O . ASP B 1 157 ? -27.562 -10.555 -4.461 1 96.5 157 ASP B O 1
ATOM 4580 N N . PRO B 1 158 ? -26.375 -10.734 -2.52 1 97.94 158 PRO B N 1
ATOM 4581 C CA . PRO B 1 158 ? -25.625 -9.5 -2.795 1 97.94 158 PRO B CA 1
ATOM 4582 C C . PRO B 1 158 ? -24.906 -9.531 -4.141 1 97.94 158 PRO B C 1
ATOM 4584 O O . PRO B 1 158 ? -24.406 -10.586 -4.547 1 97.94 158 PRO B O 1
ATOM 4587 N N . ILE B 1 159 ? -24.797 -8.398 -4.785 1 98.06 159 ILE B N 1
ATOM 4588 C CA . ILE B 1 159 ? -24.203 -8.312 -6.113 1 98.06 159 ILE B CA 1
ATOM 4589 C C . ILE B 1 159 ? -22.672 -8.352 -5.996 1 98.06 159 ILE B C 1
ATOM 4591 O O . ILE B 1 159 ? -21.969 -8.578 -6.984 1 98.06 159 ILE B O 1
ATOM 4595 N N . PHE B 1 160 ? -22.156 -8.133 -4.789 1 98.62 160 PHE B N 1
ATOM 4596 C CA . PHE B 1 160 ? -20.719 -8.195 -4.543 1 98.62 160 PHE B CA 1
ATOM 4597 C C . PHE B 1 160 ? -20.359 -9.477 -3.797 1 98.62 160 PHE B C 1
ATOM 4599 O O . PHE B 1 160 ? -21.156 -9.992 -3.012 1 98.62 160 PHE B O 1
ATOM 4606 N N . ASN B 1 161 ? -19.156 -9.938 -4.051 1 98.31 161 ASN B N 1
ATOM 4607 C CA . ASN B 1 161 ? -18.625 -11.156 -3.445 1 98.31 161 ASN B CA 1
ATOM 4608 C C . ASN B 1 161 ? -17.656 -10.852 -2.309 1 98.31 161 ASN B C 1
ATOM 4610 O O . ASN B 1 161 ? -17.391 -11.711 -1.468 1 98.31 161 ASN B O 1
ATOM 4614 N N . ALA B 1 162 ? -17.094 -9.688 -2.312 1 98.81 162 ALA B N 1
ATOM 4615 C CA . ALA B 1 162 ? -16.109 -9.297 -1.303 1 98.81 162 ALA B CA 1
ATOM 4616 C C . ALA B 1 162 ? -16.281 -7.832 -0.904 1 98.81 162 ALA B C 1
ATOM 4618 O O . ALA B 1 162 ? -16.578 -6.984 -1.749 1 98.81 162 ALA B O 1
ATOM 4619 N N . PHE B 1 163 ? -16.125 -7.586 0.416 1 98.94 163 PHE B N 1
ATOM 4620 C CA . PHE B 1 163 ? -16.312 -6.266 1.004 1 98.94 163 PHE B CA 1
ATOM 4621 C C . PHE B 1 163 ? -15.078 -5.836 1.781 1 98.94 163 PHE B C 1
ATOM 4623 O O . PHE B 1 163 ? -14.562 -6.59 2.609 1 98.94 163 PHE B O 1
ATOM 4630 N N . ILE B 1 164 ? -14.562 -4.672 1.455 1 98.94 164 ILE B N 1
ATOM 4631 C CA . ILE B 1 164 ? -13.508 -4.023 2.23 1 98.94 164 ILE B CA 1
ATOM 4632 C C . ILE B 1 164 ? -14.055 -2.754 2.879 1 98.94 164 ILE B C 1
ATOM 4634 O O . ILE B 1 164 ? -14.203 -1.724 2.217 1 98.94 164 ILE B O 1
ATOM 4638 N N . SER B 1 165 ? -14.367 -2.842 4.156 1 98.94 165 SER B N 1
ATOM 4639 C CA . SER B 1 165 ? -15.016 -1.785 4.922 1 98.94 165 SER B CA 1
ATOM 4640 C C . SER B 1 165 ? -14.047 -1.144 5.91 1 98.94 165 SER B C 1
ATOM 4642 O O . SER B 1 165 ? -13.844 -1.658 7.012 1 98.94 165 SER B O 1
ATOM 4644 N N . LEU B 1 166 ? -13.531 0.067 5.551 1 98.94 166 LEU B N 1
ATOM 4645 C CA . LEU B 1 166 ? -12.453 0.673 6.324 1 98.94 166 LEU B CA 1
ATOM 4646 C C . LEU B 1 166 ? -12.984 1.799 7.203 1 98.94 166 LEU B C 1
ATOM 4648 O O . LEU B 1 166 ? -13.453 2.822 6.699 1 98.94 166 LEU B O 1
ATOM 4652 N N . SER B 1 167 ? -12.93 1.631 8.492 1 98.62 167 SER B N 1
ATOM 4653 C CA . SER B 1 167 ? -13.406 2.584 9.492 1 98.62 167 SER B CA 1
ATOM 4654 C C . SER B 1 167 ? -14.836 3.012 9.203 1 98.62 167 SER B C 1
ATOM 4656 O O . SER B 1 167 ? -15.133 4.207 9.141 1 98.62 167 SER B O 1
ATOM 4658 N N . PRO B 1 168 ? -15.734 2.096 9.148 1 98.75 168 PRO B N 1
ATOM 4659 C CA . PRO B 1 168 ? -17.094 2.402 8.703 1 98.75 168 PRO B CA 1
ATOM 4660 C C . PRO B 1 168 ? -17.891 3.205 9.727 1 98.75 168 PRO B C 1
ATOM 4662 O O . PRO B 1 168 ? -17.797 2.939 10.93 1 98.75 168 PRO B O 1
ATOM 4665 N N . GLU B 1 169 ? -18.578 4.203 9.242 1 98.06 169 GLU B N 1
ATOM 4666 C CA . GLU B 1 169 ? -19.703 4.75 9.977 1 98.06 169 GLU B CA 1
ATOM 4667 C C . GLU B 1 169 ? -20.953 3.891 9.781 1 98.06 169 GLU B C 1
ATOM 4669 O O . GLU B 1 169 ? -21.562 3.904 8.711 1 98.06 169 GLU B O 1
ATOM 4674 N N . MET B 1 170 ? -21.375 3.248 10.859 1 98.06 170 MET B N 1
ATOM 4675 C CA . MET B 1 170 ? -22.438 2.262 10.758 1 98.06 170 MET B CA 1
ATOM 4676 C C . MET B 1 170 ? -23.797 2.92 10.914 1 98.06 170 MET B C 1
ATOM 4678 O O . MET B 1 170 ? -24.016 3.703 11.836 1 98.06 170 MET B O 1
ATOM 4682 N N . ALA B 1 171 ? -24.688 2.607 9.969 1 98.25 171 ALA B N 1
ATOM 4683 C CA . ALA B 1 171 ? -26.078 3.004 10.117 1 98.25 171 ALA B CA 1
ATOM 4684 C C . ALA B 1 171 ? -26.734 2.287 11.289 1 98.25 171 ALA B C 1
ATOM 4686 O O . ALA B 1 171 ? -26.188 1.304 11.805 1 98.25 171 ALA B O 1
ATOM 4687 N N . PRO B 1 172 ? -27.906 2.801 11.727 1 98 172 PRO B N 1
ATOM 4688 C CA . PRO B 1 172 ? -28.609 2.139 12.828 1 98 172 PRO B CA 1
ATOM 4689 C C . PRO B 1 172 ? -28.844 0.652 12.57 1 98 172 PRO B C 1
ATOM 4691 O O . PRO B 1 172 ? -29.344 0.275 11.508 1 98 172 PRO B O 1
ATOM 4694 N N . LEU B 1 173 ? -28.391 -0.216 13.477 1 97.62 173 LEU B N 1
ATOM 4695 C CA . LEU B 1 173 ? -28.641 -1.653 13.523 1 97.62 173 LEU B CA 1
ATOM 4696 C C . LEU B 1 173 ? -27.812 -2.381 12.469 1 97.62 173 LEU B C 1
ATOM 4698 O O . LEU B 1 173 ? -28.016 -3.572 12.227 1 97.62 173 LEU B O 1
ATOM 4702 N N . MET B 1 174 ? -26.906 -1.766 11.898 1 98.56 174 MET B N 1
ATOM 4703 C CA . MET B 1 174 ? -26.172 -2.363 10.781 1 98.56 174 MET B CA 1
ATOM 4704 C C . MET B 1 174 ? -25.328 -3.547 11.25 1 98.56 174 MET B C 1
ATOM 4706 O O . MET B 1 174 ? -25.281 -4.578 10.578 1 98.56 174 MET B O 1
ATOM 4710 N N . GLU B 1 175 ? -24.656 -3.428 12.414 1 97.88 175 GLU B N 1
ATOM 4711 C CA . GLU B 1 175 ? -23.844 -4.52 12.922 1 97.88 175 GLU B CA 1
ATOM 4712 C C . GLU B 1 175 ? -24.656 -5.801 13.07 1 97.88 175 GLU B C 1
ATOM 4714 O O . GLU B 1 175 ? -24.203 -6.879 12.68 1 97.88 175 GLU B O 1
ATOM 4719 N N . ASP B 1 176 ? -25.859 -5.605 13.531 1 97 176 ASP B N 1
ATOM 4720 C CA . ASP B 1 176 ? -26.75 -6.742 13.727 1 97 176 ASP B CA 1
ATOM 4721 C C . ASP B 1 176 ? -27.219 -7.312 12.383 1 97 176 ASP B C 1
ATOM 4723 O O . ASP B 1 176 ? -27.219 -8.523 12.188 1 97 176 ASP B O 1
ATOM 4727 N N . ARG B 1 177 ? -27.594 -6.473 11.523 1 97.88 177 ARG B N 1
ATOM 4728 C CA . ARG B 1 177 ? -28.125 -6.891 10.234 1 97.88 177 ARG B CA 1
ATOM 4729 C C . ARG B 1 177 ? -27.062 -7.605 9.406 1 97.88 177 ARG B C 1
ATOM 4731 O O . ARG B 1 177 ? -27.344 -8.625 8.766 1 97.88 177 ARG B O 1
ATOM 4738 N N . ILE B 1 178 ? -25.875 -7.09 9.383 1 98.19 178 ILE B N 1
ATOM 4739 C CA . ILE B 1 178 ? -24.797 -7.711 8.633 1 98.19 178 ILE B CA 1
ATOM 4740 C C . ILE B 1 178 ? -24.531 -9.117 9.18 1 98.19 178 ILE B C 1
ATOM 4742 O O . ILE B 1 178 ? -24.422 -10.07 8.406 1 98.19 178 ILE B O 1
ATOM 4746 N N . ALA B 1 179 ? -24.422 -9.18 10.492 1 97.56 179 ALA B N 1
ATOM 4747 C CA . ALA B 1 179 ? -24.172 -10.477 11.117 1 97.56 179 ALA B CA 1
ATOM 4748 C C . ALA B 1 179 ? -25.281 -11.469 10.773 1 97.56 179 ALA B C 1
ATOM 4750 O O . ALA B 1 179 ? -25 -12.625 10.445 1 97.56 179 ALA B O 1
ATOM 4751 N N . GLU B 1 180 ? -26.5 -11.016 10.844 1 97.19 180 GLU B N 1
ATOM 4752 C CA . GLU B 1 180 ? -27.641 -11.867 10.516 1 97.19 180 GLU B CA 1
ATOM 4753 C C . GLU B 1 180 ? -27.578 -12.32 9.062 1 97.19 180 GLU B C 1
ATOM 4755 O O . GLU B 1 180 ? -27.781 -13.5 8.766 1 97.19 180 GLU B O 1
ATOM 4760 N N . ARG B 1 181 ? -27.297 -11.461 8.172 1 97.88 181 ARG B N 1
ATOM 4761 C CA . ARG B 1 181 ? -27.266 -11.766 6.746 1 97.88 181 ARG B CA 1
ATOM 4762 C C . ARG B 1 181 ? -26.109 -12.719 6.422 1 97.88 181 ARG B C 1
ATOM 4764 O O . ARG B 1 181 ? -26.281 -13.648 5.633 1 97.88 181 ARG B O 1
ATOM 4771 N N . LEU B 1 182 ? -24.953 -12.484 6.992 1 98 182 LEU B N 1
ATOM 4772 C CA . LEU B 1 182 ? -23.797 -13.352 6.781 1 98 182 LEU B CA 1
ATOM 4773 C C . LEU B 1 182 ? -24.078 -14.758 7.293 1 98 182 LEU B C 1
ATOM 4775 O O . LEU B 1 182 ? -23.641 -15.742 6.691 1 98 182 LEU B O 1
ATOM 4779 N N . SER B 1 183 ? -24.828 -14.852 8.352 1 97.44 183 SER B N 1
ATOM 4780 C CA . SER B 1 183 ? -25.141 -16.156 8.922 1 97.44 183 SER B CA 1
ATOM 4781 C C . SER B 1 183 ? -26 -16.984 7.969 1 97.44 183 SER B C 1
ATOM 4783 O O . SER B 1 183 ? -25.984 -18.219 8.008 1 97.44 183 SER B O 1
ATOM 4785 N N . LYS B 1 184 ? -26.688 -16.297 7.031 1 97.06 184 LYS B N 1
ATOM 4786 C CA . LYS B 1 184 ? -27.656 -16.984 6.188 1 97.06 184 LYS B CA 1
ATOM 4787 C C . LYS B 1 184 ? -27.203 -16.984 4.727 1 97.06 184 LYS B C 1
ATOM 4789 O O . LYS B 1 184 ? -27.875 -17.562 3.869 1 97.06 184 LYS B O 1
ATOM 4794 N N . ILE B 1 185 ? -26.109 -16.391 4.473 1 97.38 185 ILE B N 1
ATOM 4795 C CA . ILE B 1 185 ? -25.672 -16.203 3.092 1 97.38 185 ILE B CA 1
ATOM 4796 C C . ILE B 1 185 ? -25.469 -17.562 2.43 1 97.38 185 ILE B C 1
ATOM 4798 O O . ILE B 1 185 ? -25 -18.5 3.072 1 97.38 185 ILE B O 1
ATOM 4802 N N . GLN B 1 186 ? -25.766 -17.688 1.103 1 96 186 GLN B N 1
ATOM 4803 C CA . GLN B 1 186 ? -25.766 -18.969 0.426 1 96 186 GLN B CA 1
ATOM 4804 C C . GLN B 1 186 ? -24.609 -19.078 -0.559 1 96 186 GLN B C 1
ATOM 4806 O O . GLN B 1 186 ? -24.391 -20.141 -1.167 1 96 186 GLN B O 1
ATOM 4811 N N . LYS B 1 187 ? -23.859 -18.078 -0.746 1 95.81 187 LYS B N 1
ATOM 4812 C CA . LYS B 1 187 ? -22.672 -18.078 -1.589 1 95.81 187 LYS B CA 1
ATOM 4813 C C . LYS B 1 187 ? -21.453 -17.547 -0.832 1 95.81 187 LYS B C 1
ATOM 4815 O O . LYS B 1 187 ? -21.609 -16.875 0.188 1 95.81 187 LYS B O 1
ATOM 4820 N N . PRO B 1 188 ? -20.297 -17.844 -1.32 1 96.56 188 PRO B N 1
ATOM 4821 C CA . PRO B 1 188 ? -19.109 -17.328 -0.626 1 96.56 188 PRO B CA 1
ATOM 4822 C C . PRO B 1 188 ? -19.062 -15.805 -0.588 1 96.56 188 PRO B C 1
ATOM 4824 O O . PRO B 1 188 ? -19.266 -15.156 -1.615 1 96.56 188 PRO B O 1
ATOM 4827 N N . ILE B 1 189 ? -18.812 -15.266 0.611 1 98.06 189 ILE B N 1
ATOM 4828 C CA . ILE B 1 189 ? -18.641 -13.836 0.819 1 98.06 189 ILE B CA 1
ATOM 4829 C C . ILE B 1 189 ? -17.375 -13.578 1.641 1 98.06 189 ILE B C 1
ATOM 4831 O O . ILE B 1 189 ? -17.188 -14.172 2.705 1 98.06 189 ILE B O 1
ATOM 4835 N N . PHE B 1 190 ? -16.531 -12.789 1.061 1 98.44 190 PHE B N 1
ATOM 4836 C CA . PHE B 1 190 ? -15.398 -12.273 1.824 1 98.44 190 PHE B CA 1
ATOM 4837 C C . PHE B 1 190 ? -15.742 -10.938 2.471 1 98.44 190 PHE B C 1
ATOM 4839 O O . PHE B 1 190 ? -16.203 -10.016 1.795 1 98.44 190 PHE B O 1
ATOM 4846 N N . TYR B 1 191 ? -15.555 -10.844 3.773 1 98.81 191 TYR B N 1
ATOM 4847 C CA . TYR B 1 191 ? -15.828 -9.594 4.48 1 98.81 191 TYR B CA 1
ATOM 4848 C C . TYR B 1 191 ? -14.633 -9.18 5.332 1 98.81 191 TYR B C 1
ATOM 4850 O O . TYR B 1 191 ? -14.289 -9.859 6.301 1 98.81 191 TYR B O 1
ATOM 4858 N N . TYR B 1 192 ? -14.016 -8.094 4.926 1 98.81 192 TYR B N 1
ATOM 4859 C CA . TYR B 1 192 ? -12.906 -7.484 5.648 1 98.81 192 TYR B CA 1
ATOM 4860 C C . TYR B 1 192 ? -13.297 -6.117 6.199 1 98.81 192 TYR B C 1
ATOM 4862 O O . TYR B 1 192 ? -13.75 -5.246 5.453 1 98.81 192 TYR B O 1
ATOM 4870 N N . HIS B 1 193 ? -13.164 -5.918 7.43 1 98.44 193 HIS B N 1
ATOM 4871 C CA . HIS B 1 193 ? -13.312 -4.566 7.957 1 98.44 193 HIS B CA 1
ATOM 4872 C C . HIS B 1 193 ? -12.227 -4.25 8.977 1 98.44 193 HIS B C 1
ATOM 4874 O O . HIS B 1 193 ? -11.602 -5.16 9.531 1 98.44 193 HIS B O 1
ATOM 4880 N N . ALA B 1 194 ? -11.945 -2.996 9.078 1 98.75 194 ALA B N 1
ATOM 4881 C CA . ALA B 1 194 ? -10.828 -2.561 9.914 1 98.75 194 ALA B CA 1
ATOM 4882 C C . ALA B 1 194 ? -11.141 -1.226 10.586 1 98.75 194 ALA B C 1
ATOM 4884 O O . ALA B 1 194 ? -12 -0.475 10.125 1 98.75 194 ALA B O 1
ATOM 4885 N N . THR B 1 195 ? -10.523 -1.018 11.711 1 98.44 195 THR B N 1
ATOM 4886 C CA . THR B 1 195 ? -10.5 0.268 12.398 1 98.44 195 THR B CA 1
ATOM 4887 C C . THR B 1 195 ? -9.117 0.564 12.961 1 98.44 195 THR B C 1
ATOM 4889 O O . THR B 1 195 ? -8.164 -0.179 12.703 1 98.44 195 THR B O 1
ATOM 4892 N N . SER B 1 196 ? -9.016 1.749 13.5 1 96.19 196 SER B N 1
ATOM 4893 C CA . SER B 1 196 ? -7.762 2.221 14.078 1 96.19 196 SER B CA 1
ATOM 4894 C C . SER B 1 196 ? -7.945 2.625 15.539 1 96.19 196 SER B C 1
ATOM 4896 O O . SER B 1 196 ? -9.039 3.014 15.945 1 96.19 196 SER B O 1
ATOM 4898 N N . THR B 1 197 ? -6.82 2.553 16.312 1 92.88 197 THR B N 1
ATOM 4899 C CA . THR B 1 197 ? -6.852 3.082 17.672 1 92.88 197 THR B CA 1
ATOM 4900 C C . THR B 1 197 ? -7.016 4.602 17.656 1 92.88 197 THR B C 1
ATOM 4902 O O . THR B 1 197 ? -7.344 5.203 18.688 1 92.88 197 THR B O 1
ATOM 4905 N N . GLY B 1 198 ? -6.781 5.219 16.5 1 90.94 198 GLY B N 1
ATOM 4906 C CA . GLY B 1 198 ? -6.957 6.656 16.375 1 90.94 198 GLY B CA 1
ATOM 4907 C C . GLY B 1 198 ? -8.297 7.043 15.781 1 90.94 198 GLY B C 1
ATOM 4908 O O . GLY B 1 198 ? -8.547 8.219 15.5 1 90.94 198 GLY B O 1
ATOM 4909 N N . ASP B 1 199 ? -9.188 6.059 15.555 1 94.19 199 ASP B N 1
ATOM 4910 C CA . ASP B 1 199 ? -10.547 6.344 15.094 1 94.19 199 ASP B CA 1
ATOM 4911 C C . ASP B 1 199 ? -11.398 6.922 16.219 1 94.19 199 ASP B C 1
ATOM 4913 O O . ASP B 1 199 ? -11.047 6.785 17.406 1 94.19 199 ASP B O 1
ATOM 4917 N N . LEU B 1 200 ? -12.539 7.543 15.828 1 92.75 200 LEU B N 1
ATOM 4918 C CA . LEU B 1 200 ? -13.547 7.918 16.812 1 92.75 200 LEU B CA 1
ATOM 4919 C C . LEU B 1 200 ? -14.008 6.699 17.609 1 92.75 200 LEU B C 1
ATOM 4921 O O . LEU B 1 200 ? -14.086 5.594 17.078 1 92.75 200 LEU B O 1
ATOM 4925 N N . GLU B 1 201 ? -14.312 6.945 18.828 1 92.75 201 GLU B N 1
ATOM 4926 C CA . GLU B 1 201 ? -14.734 5.875 19.734 1 92.75 201 GLU B CA 1
ATOM 4927 C C . GLU B 1 201 ? -15.93 5.121 19.156 1 92.75 201 GLU B C 1
ATOM 4929 O O . GLU B 1 201 ? -15.992 3.891 19.234 1 92.75 201 GLU B O 1
ATOM 4934 N N . GLU B 1 202 ? -16.828 5.793 18.609 1 96.12 202 GLU B N 1
ATOM 4935 C CA . GLU B 1 202 ? -18.031 5.172 18.078 1 96.12 202 GLU B CA 1
ATOM 4936 C C . GLU B 1 202 ? -17.688 4.188 16.953 1 96.12 202 GLU B C 1
ATOM 4938 O O . GLU B 1 202 ? -18.266 3.107 16.875 1 96.12 202 GLU B O 1
ATOM 4943 N N . ILE B 1 203 ? -16.766 4.535 16.094 1 97.56 203 ILE B N 1
ATOM 4944 C CA . ILE B 1 203 ? -16.344 3.67 15.008 1 97.56 203 ILE B CA 1
ATOM 4945 C C . ILE B 1 203 ? -15.688 2.412 15.57 1 97.56 203 ILE B C 1
ATOM 4947 O O . ILE B 1 203 ? -16 1.297 15.148 1 97.56 203 ILE B O 1
ATOM 4951 N N . GLN B 1 204 ? -14.82 2.613 16.547 1 97.19 204 GLN B N 1
ATOM 4952 C CA . GLN B 1 204 ? -14.148 1.487 17.188 1 97.19 204 GLN B CA 1
ATOM 4953 C C . GLN B 1 204 ? -15.156 0.548 17.844 1 97.19 204 GLN B C 1
ATOM 4955 O O . GLN B 1 204 ? -15.086 -0.67 17.672 1 97.19 204 GLN B O 1
ATOM 4960 N N . GLU B 1 205 ? -16.094 1.124 18.562 1 97.94 205 GLU B N 1
ATOM 4961 C CA . GLU B 1 205 ? -17.078 0.335 19.297 1 97.94 205 GLU B CA 1
ATOM 4962 C C . GLU B 1 205 ? -17.969 -0.454 18.344 1 97.94 205 GLU B C 1
ATOM 4964 O O . GLU B 1 205 ? -18.219 -1.641 18.562 1 97.94 205 GLU B O 1
ATOM 4969 N N . LYS B 1 206 ? -18.438 0.156 17.328 1 98.19 206 LYS B N 1
ATOM 4970 C CA . LYS B 1 206 ? -19.375 -0.486 16.406 1 98.19 206 LYS B CA 1
ATOM 4971 C C . LYS B 1 206 ? -18.688 -1.567 15.586 1 98.19 206 LYS B C 1
ATOM 4973 O O . LYS B 1 206 ? -19.266 -2.617 15.312 1 98.19 206 LYS B O 1
ATOM 4978 N N . THR B 1 207 ? -17.5 -1.313 15.148 1 98.5 207 THR B N 1
ATOM 4979 C CA . THR B 1 207 ? -16.766 -2.33 14.406 1 98.5 207 THR B CA 1
ATOM 4980 C C . THR B 1 207 ? -16.438 -3.523 15.297 1 98.5 207 THR B C 1
ATOM 4982 O O . THR B 1 207 ? -16.516 -4.672 14.852 1 98.5 207 THR B O 1
ATOM 4985 N N . LYS B 1 208 ? -16.094 -3.256 16.547 1 98.56 208 LYS B N 1
ATOM 4986 C CA . LYS B 1 208 ? -15.844 -4.336 17.5 1 98.56 208 LYS B CA 1
ATOM 4987 C C . LYS B 1 208 ? -17.109 -5.145 17.75 1 98.56 208 LYS B C 1
ATOM 4989 O O . LYS B 1 208 ? -17.062 -6.375 17.828 1 98.56 208 LYS B O 1
ATOM 4994 N N . LYS B 1 209 ? -18.203 -4.457 17.859 1 98.38 209 LYS B N 1
ATOM 4995 C CA . LYS B 1 209 ? -19.484 -5.137 18.047 1 98.38 209 LYS B CA 1
ATOM 4996 C C . LYS B 1 209 ? -19.781 -6.074 16.875 1 98.38 209 LYS B C 1
ATOM 4998 O O . LYS B 1 209 ? -20.172 -7.223 17.078 1 98.38 209 LYS B O 1
ATOM 5003 N N . LEU B 1 210 ? -19.594 -5.625 15.688 1 98.5 210 LEU B N 1
ATOM 5004 C CA . LEU B 1 210 ? -19.781 -6.48 14.523 1 98.5 210 LEU B CA 1
ATOM 5005 C C . LEU B 1 210 ? -18.844 -7.684 14.578 1 98.5 210 LEU B C 1
ATOM 5007 O O . LEU B 1 210 ? -19.25 -8.805 14.273 1 98.5 210 LEU B O 1
ATOM 5011 N N . ASP B 1 211 ? -17.594 -7.438 14.93 1 98.5 211 ASP B N 1
ATOM 5012 C CA . ASP B 1 211 ? -16.625 -8.531 15.031 1 98.5 211 ASP B CA 1
ATOM 5013 C C . ASP B 1 211 ? -17.078 -9.578 16.047 1 98.5 211 ASP B C 1
ATOM 5015 O O . ASP B 1 211 ? -16.953 -10.773 15.805 1 98.5 211 ASP B O 1
ATOM 5019 N N . ASP B 1 212 ? -17.609 -9.117 17.188 1 98.06 212 ASP B N 1
ATOM 5020 C CA . ASP B 1 212 ? -18.109 -10.023 18.219 1 98.06 212 ASP B CA 1
ATOM 5021 C C . ASP B 1 212 ? -19.25 -10.891 17.688 1 98.06 212 ASP B C 1
ATOM 5023 O O . ASP B 1 212 ? -19.312 -12.094 17.969 1 98.06 212 ASP B O 1
ATOM 5027 N N . PHE B 1 213 ? -20.078 -10.336 16.891 1 97.06 213 PHE B N 1
ATOM 5028 C CA . PHE B 1 213 ? -21.188 -11.078 16.297 1 97.06 213 PHE B CA 1
ATOM 5029 C C . PHE B 1 213 ? -20.672 -12.031 15.219 1 97.06 213 PHE B C 1
ATOM 5031 O O . PHE B 1 213 ? -21.141 -13.172 15.133 1 97.06 213 PHE B O 1
ATOM 5038 N N . ALA B 1 214 ? -19.797 -11.57 14.391 1 96.31 214 ALA B N 1
ATOM 5039 C CA . ALA B 1 214 ? -19.312 -12.328 13.242 1 96.31 214 ALA B CA 1
ATOM 5040 C C . ALA B 1 214 ? -18.562 -13.578 13.695 1 96.31 214 ALA B C 1
ATOM 5042 O O . ALA B 1 214 ? -18.609 -14.609 13.016 1 96.31 214 ALA B O 1
ATOM 5043 N N . LYS B 1 215 ? -17.844 -13.492 14.781 1 93.94 215 LYS B N 1
ATOM 5044 C CA . LYS B 1 215 ? -17.078 -14.609 15.305 1 93.94 215 LYS B CA 1
ATOM 5045 C C . LYS B 1 215 ? -17.984 -15.789 15.648 1 93.94 215 LYS B C 1
ATOM 5047 O O . LYS B 1 215 ? -17.531 -16.938 15.703 1 93.94 215 LYS B O 1
ATOM 5052 N N . GLU B 1 216 ? -19.234 -15.555 15.828 1 95.06 216 GLU B N 1
ATOM 5053 C CA . GLU B 1 216 ? -20.188 -16.594 16.188 1 95.06 216 GLU B CA 1
ATOM 5054 C C . GLU B 1 216 ? -20.812 -17.234 14.961 1 95.06 216 GLU B C 1
ATOM 5056 O O . GLU B 1 216 ? -21.531 -18.234 15.062 1 95.06 216 GLU B O 1
ATOM 5061 N N . ILE B 1 217 ? -20.547 -16.625 13.852 1 96.75 217 ILE B N 1
ATOM 5062 C CA . ILE B 1 217 ? -21.125 -17.125 12.617 1 96.75 217 ILE B CA 1
ATOM 5063 C C . ILE B 1 217 ? -20.453 -18.453 12.234 1 96.75 217 ILE B C 1
ATOM 5065 O O . ILE B 1 217 ? -19.234 -18.531 12.125 1 96.75 217 ILE B O 1
ATOM 5069 N N . LYS B 1 218 ? -21.203 -19.562 11.961 1 95 218 LYS B N 1
ATOM 5070 C CA . LYS B 1 218 ? -20.703 -20.891 11.617 1 95 218 LYS B CA 1
ATOM 5071 C C . LYS B 1 218 ? -20.875 -21.172 10.133 1 95 218 LYS B C 1
ATOM 5073 O O . LYS B 1 218 ? -20.484 -22.234 9.648 1 95 218 LYS B O 1
ATOM 5078 N N . ASN B 1 219 ? -21.312 -20.25 9.391 1 96.5 219 ASN B N 1
ATOM 5079 C CA . ASN B 1 219 ? -21.547 -20.406 7.961 1 96.5 219 ASN B CA 1
ATOM 5080 C C . ASN B 1 219 ? -20.25 -20.531 7.184 1 96.5 219 ASN B C 1
ATOM 5082 O O . ASN B 1 219 ? -19.453 -19.578 7.129 1 96.5 219 ASN B O 1
ATOM 5086 N N . PRO B 1 220 ? -19.969 -21.641 6.547 1 95.19 220 PRO B N 1
ATOM 5087 C CA . PRO B 1 220 ? -18.688 -21.859 5.848 1 95.19 220 PRO B CA 1
ATOM 5088 C C . PRO B 1 220 ? -18.547 -20.969 4.613 1 95.19 220 PRO B C 1
ATOM 5090 O O . PRO B 1 220 ? -17.453 -20.875 4.047 1 95.19 220 PRO B O 1
ATOM 5093 N N . ASN B 1 221 ? -19.641 -20.312 4.16 1 96.12 221 ASN B N 1
ATOM 5094 C CA . ASN B 1 221 ? -19.578 -19.406 3.02 1 96.12 221 ASN B CA 1
ATOM 5095 C C . ASN B 1 221 ? -18.969 -18.062 3.4 1 96.12 221 ASN B C 1
ATOM 5097 O O . ASN B 1 221 ? -18.609 -17.266 2.527 1 96.12 221 ASN B O 1
ATOM 5101 N N . VAL B 1 222 ? -18.844 -17.891 4.68 1 97.81 222 VAL B N 1
ATOM 5102 C CA . VAL B 1 222 ? -18.391 -16.578 5.148 1 97.81 222 VAL B CA 1
ATOM 5103 C C . VAL B 1 222 ? -16.906 -16.641 5.5 1 97.81 222 VAL B C 1
ATOM 5105 O O . VAL B 1 222 ? -16.5 -17.422 6.367 1 97.81 222 VAL B O 1
ATOM 5108 N N . ILE B 1 223 ? -16.141 -15.906 4.812 1 97.31 223 ILE B N 1
ATOM 5109 C CA . ILE B 1 223 ? -14.727 -15.703 5.133 1 97.31 223 ILE B CA 1
ATOM 5110 C C . ILE B 1 223 ? -14.523 -14.305 5.715 1 97.31 223 ILE B C 1
ATOM 5112 O O . ILE B 1 223 ? -14.688 -13.305 5.012 1 97.31 223 ILE B O 1
ATOM 5116 N N . TYR B 1 224 ? -14.156 -14.219 6.977 1 98.06 224 TYR B N 1
ATOM 5117 C CA . TYR B 1 224 ? -14.266 -12.984 7.746 1 98.06 224 TYR B CA 1
ATOM 5118 C C . TYR B 1 224 ? -12.945 -12.641 8.406 1 98.06 224 TYR B C 1
ATOM 5120 O O . TYR B 1 224 ? -12.234 -13.523 8.891 1 98.06 224 TYR B O 1
ATOM 5128 N N . ARG B 1 225 ? -12.602 -11.273 8.312 1 98.12 225 ARG B N 1
ATOM 5129 C CA . ARG B 1 225 ? -11.445 -10.797 9.078 1 98.12 225 ARG B CA 1
ATOM 5130 C C . ARG B 1 225 ? -11.68 -9.375 9.578 1 98.12 225 ARG B C 1
ATOM 5132 O O . ARG B 1 225 ? -12.234 -8.539 8.859 1 98.12 225 ARG B O 1
ATOM 5139 N N . TYR B 1 226 ? -11.305 -9.148 10.797 1 98.62 226 TYR B N 1
ATOM 5140 C CA . TYR B 1 226 ? -11.336 -7.836 11.445 1 98.62 226 TYR B CA 1
ATOM 5141 C C . TYR B 1 226 ? -9.945 -7.441 11.93 1 98.62 226 TYR B C 1
ATOM 5143 O O . TYR B 1 226 ? -9.297 -8.195 12.656 1 98.62 226 TYR B O 1
ATOM 5151 N N . ASP B 1 227 ? -9.492 -6.289 11.516 1 98.38 227 ASP B N 1
ATOM 5152 C CA . ASP B 1 227 ? -8.203 -5.781 11.977 1 98.38 227 ASP B CA 1
ATOM 5153 C C . ASP B 1 227 ? -8.375 -4.469 12.742 1 98.38 227 ASP B C 1
ATOM 5155 O O . ASP B 1 227 ? -9.18 -3.621 12.359 1 98.38 227 ASP B O 1
ATOM 5159 N N . VAL B 1 228 ? -7.629 -4.328 13.797 1 98.31 228 VAL B N 1
ATOM 5160 C CA . VAL B 1 228 ? -7.438 -3.059 14.484 1 98.31 228 VAL B CA 1
ATOM 5161 C C . VAL B 1 228 ? -5.992 -2.598 14.336 1 98.31 228 VAL B C 1
ATOM 5163 O O . VAL B 1 228 ? -5.074 -3.234 14.859 1 98.31 228 VAL B O 1
ATOM 5166 N N . PHE B 1 229 ? -5.793 -1.531 13.672 1 96.69 229 PHE B N 1
ATOM 5167 C CA . PHE B 1 229 ? -4.441 -1.028 13.453 1 96.69 229 PHE B CA 1
ATOM 5168 C C . PHE B 1 229 ? -4.031 -0.071 14.57 1 96.69 229 PHE B C 1
ATOM 5170 O O . PHE B 1 229 ? -4.688 0.951 14.789 1 96.69 229 PHE B O 1
ATOM 5177 N N . LYS B 1 230 ? -2.957 -0.396 15.164 1 93.12 230 LYS B N 1
ATOM 5178 C CA . LYS B 1 230 ? -2.486 0.386 16.312 1 93.12 230 LYS B CA 1
ATOM 5179 C C . LYS B 1 230 ? -1.625 1.56 15.852 1 93.12 230 LYS B C 1
ATOM 5181 O O . LYS B 1 230 ? -0.969 1.487 14.812 1 93.12 230 LYS B O 1
ATOM 5186 N N . ASN B 1 231 ? -1.668 2.625 16.609 1 87.94 231 ASN B N 1
ATOM 5187 C CA . ASN B 1 231 ? -0.845 3.809 16.391 1 87.94 231 ASN B CA 1
ATOM 5188 C C . ASN B 1 231 ? -1.064 4.395 14.992 1 87.94 231 ASN B C 1
ATOM 5190 O O . ASN B 1 231 ? -0.113 4.824 14.336 1 87.94 231 ASN B O 1
ATOM 5194 N N . THR B 1 232 ? -2.254 4.203 14.516 1 92.62 232 THR B N 1
ATOM 5195 C CA . THR B 1 232 ? -2.668 4.809 13.25 1 92.62 232 THR B CA 1
ATOM 5196 C C . THR B 1 232 ? -3.871 5.723 13.461 1 92.62 232 THR B C 1
ATOM 5198 O O . THR B 1 232 ? -4.555 5.637 14.484 1 92.62 232 THR B O 1
ATOM 5201 N N . SER B 1 233 ? -4.066 6.621 12.539 1 91.88 233 SER B N 1
ATOM 5202 C CA . SER B 1 233 ? -5.219 7.52 12.539 1 91.88 233 SER B CA 1
ATOM 5203 C C . SER B 1 233 ? -6.348 6.973 11.672 1 91.88 233 SER B C 1
ATOM 5205 O O . SER B 1 233 ? -6.199 5.922 11.039 1 91.88 233 SER B O 1
ATOM 5207 N N . HIS B 1 234 ? -7.465 7.68 11.68 1 94.38 234 HIS B N 1
ATOM 5208 C CA . HIS B 1 234 ? -8.617 7.398 10.828 1 94.38 234 HIS B CA 1
ATOM 5209 C C . HIS B 1 234 ? -8.211 7.344 9.359 1 94.38 234 HIS B C 1
ATOM 5211 O O . HIS B 1 234 ? -8.875 6.676 8.555 1 94.38 234 HIS B O 1
ATOM 5217 N N . TYR B 1 235 ? -7.109 7.961 8.992 1 94.94 235 TYR B N 1
ATOM 5218 C CA . TYR B 1 235 ? -6.676 8.039 7.605 1 94.94 235 TYR B CA 1
ATOM 5219 C C . TYR B 1 235 ? -5.5 7.098 7.348 1 94.94 235 TYR B C 1
ATOM 5221 O O . TYR B 1 235 ? -5.5 6.352 6.371 1 94.94 235 TYR B O 1
ATOM 5229 N N . SER B 1 236 ? -4.527 7.035 8.234 1 95.19 236 SER B N 1
ATOM 5230 C CA . SER B 1 236 ? -3.318 6.258 7.984 1 95.19 236 SER B CA 1
ATOM 5231 C C . SER B 1 236 ? -3.6 4.762 8.047 1 95.19 236 SER B C 1
ATOM 5233 O O . SER B 1 236 ? -2.887 3.961 7.441 1 95.19 236 SER B O 1
ATOM 5235 N N . LEU B 1 237 ? -4.699 4.352 8.742 1 97.25 237 LEU B N 1
ATOM 5236 C CA . LEU B 1 237 ? -5.02 2.93 8.781 1 97.25 237 LEU B CA 1
ATOM 5237 C C . LEU B 1 237 ? -5.289 2.389 7.383 1 97.25 237 LEU B C 1
ATOM 5239 O O . LEU B 1 237 ? -5.031 1.215 7.109 1 97.25 237 LEU B O 1
ATOM 5243 N N . VAL B 1 238 ? -5.875 3.236 6.5 1 98.62 238 VAL B N 1
ATOM 5244 C CA . VAL B 1 238 ? -6.289 2.82 5.164 1 98.62 238 VAL B CA 1
ATOM 5245 C C . VAL B 1 238 ? -5.082 2.299 4.387 1 98.62 238 VAL B C 1
ATOM 5247 O O . VAL B 1 238 ? -5.156 1.245 3.748 1 98.62 238 VAL B O 1
ATOM 5250 N N . ALA B 1 239 ? -3.957 2.998 4.492 1 98.19 239 ALA B N 1
ATOM 5251 C CA . ALA B 1 239 ? -2.736 2.607 3.795 1 98.19 239 ALA B CA 1
ATOM 5252 C C . ALA B 1 239 ? -2.268 1.225 4.238 1 98.19 239 ALA B C 1
ATOM 5254 O O . ALA B 1 239 ? -1.801 0.428 3.42 1 98.19 239 ALA B O 1
ATOM 5255 N N . GLU B 1 240 ? -2.398 0.912 5.492 1 97.5 240 GLU B N 1
ATOM 5256 C CA . GLU B 1 240 ? -1.965 -0.372 6.039 1 97.5 240 GLU B CA 1
ATOM 5257 C C . GLU B 1 240 ? -2.998 -1.462 5.77 1 97.5 240 GLU B C 1
ATOM 5259 O O . GLU B 1 240 ? -2.646 -2.631 5.598 1 97.5 240 GLU B O 1
ATOM 5264 N N . ALA B 1 241 ? -4.238 -1.075 5.695 1 98.75 241 ALA B N 1
ATOM 5265 C CA . ALA B 1 241 ? -5.336 -2.033 5.59 1 98.75 241 ALA B CA 1
ATOM 5266 C C . ALA B 1 241 ? -5.445 -2.588 4.176 1 98.75 241 ALA B C 1
ATOM 5268 O O . ALA B 1 241 ? -5.863 -3.732 3.979 1 98.75 241 ALA B O 1
ATOM 5269 N N . ILE B 1 242 ? -5.047 -1.864 3.188 1 98.88 242 ILE B N 1
ATOM 5270 C CA . ILE B 1 242 ? -5.277 -2.219 1.791 1 98.88 242 ILE B CA 1
ATOM 5271 C C . ILE B 1 242 ? -4.539 -3.514 1.459 1 98.88 242 ILE B C 1
ATOM 5273 O O . ILE B 1 242 ? -5.152 -4.492 1.027 1 98.88 242 ILE B O 1
ATOM 5277 N N . PRO B 1 243 ? -3.236 -3.564 1.715 1 98.5 243 PRO B N 1
ATOM 5278 C CA . PRO B 1 243 ? -2.584 -4.84 1.413 1 98.5 243 PRO B CA 1
ATOM 5279 C C . PRO B 1 243 ? -3.096 -5.984 2.285 1 98.5 243 PRO B C 1
ATOM 5281 O O . PRO B 1 243 ? -3.232 -7.113 1.809 1 98.5 243 PRO B O 1
ATOM 5284 N N . SER B 1 244 ? -3.42 -5.703 3.553 1 97.94 244 SER B N 1
ATOM 5285 C CA . SER B 1 244 ? -3.971 -6.727 4.434 1 97.94 244 SER B CA 1
ATOM 5286 C C . SER B 1 244 ? -5.27 -7.297 3.873 1 97.94 244 SER B C 1
ATOM 5288 O O . SER B 1 244 ? -5.469 -8.516 3.865 1 97.94 244 SER B O 1
ATOM 5290 N N . ALA B 1 245 ? -6.098 -6.422 3.385 1 98.75 245 ALA B N 1
ATOM 5291 C CA . ALA B 1 245 ? -7.387 -6.832 2.834 1 98.75 245 ALA B CA 1
ATOM 5292 C C . ALA B 1 245 ? -7.199 -7.695 1.588 1 98.75 245 ALA B C 1
ATOM 5294 O O . ALA B 1 245 ? -7.809 -8.758 1.467 1 98.75 245 ALA B O 1
ATOM 5295 N N . PHE B 1 246 ? -6.336 -7.27 0.671 1 98.69 246 PHE B N 1
ATOM 5296 C CA . PHE B 1 246 ? -6.121 -8 -0.573 1 98.69 246 PHE B CA 1
ATOM 5297 C C . PHE B 1 246 ? -5.574 -9.398 -0.296 1 98.69 246 PHE B C 1
ATOM 5299 O O . PHE B 1 246 ? -6.09 -10.383 -0.818 1 98.69 246 PHE B O 1
ATOM 5306 N N . TYR B 1 247 ? -4.562 -9.469 0.546 1 96.94 247 TYR B N 1
ATOM 5307 C CA . TYR B 1 247 ? -3.914 -10.758 0.764 1 96.94 247 TYR B CA 1
ATOM 5308 C C . TYR B 1 247 ? -4.793 -11.672 1.601 1 96.94 247 TYR B C 1
ATOM 5310 O O . TYR B 1 247 ? -4.68 -12.898 1.519 1 96.94 247 TYR B O 1
ATOM 5318 N N . PHE B 1 248 ? -5.715 -11.078 2.352 1 97.25 248 PHE B N 1
ATOM 5319 C CA . PHE B 1 248 ? -6.723 -11.867 3.047 1 97.25 248 PHE B CA 1
ATOM 5320 C C . PHE B 1 248 ? -7.734 -12.438 2.061 1 97.25 248 PHE B C 1
ATOM 5322 O O . PHE B 1 248 ? -7.984 -13.648 2.049 1 97.25 248 PHE B O 1
ATOM 5329 N N . ILE B 1 249 ? -8.281 -11.609 1.215 1 98.06 249 ILE B N 1
ATOM 5330 C CA . ILE B 1 249 ? -9.359 -12 0.312 1 98.06 249 ILE B CA 1
ATOM 5331 C C . ILE B 1 249 ? -8.836 -13.023 -0.694 1 98.06 249 ILE B C 1
ATOM 5333 O O . ILE B 1 249 ? -9.531 -13.992 -1.027 1 98.06 249 ILE B O 1
ATOM 5337 N N . PHE B 1 250 ? -7.609 -12.859 -1.079 1 97.44 250 PHE B N 1
ATOM 5338 C CA . PHE B 1 250 ? -7.082 -13.727 -2.125 1 97.44 250 PHE B CA 1
ATOM 5339 C C . PHE B 1 250 ? -6.102 -14.734 -1.543 1 97.44 250 PHE B C 1
ATOM 5341 O O . PHE B 1 250 ? -5.223 -15.234 -2.25 1 97.44 250 PHE B O 1
ATOM 5348 N N . ASN B 1 251 ? -6.25 -14.898 -0.24 1 94.5 251 ASN B N 1
ATOM 5349 C CA . ASN B 1 251 ? -5.496 -16 0.355 1 94.5 251 ASN B CA 1
ATOM 5350 C C . ASN B 1 251 ? -5.793 -17.328 -0.339 1 94.5 251 ASN B C 1
ATOM 5352 O O . ASN B 1 251 ? -6.957 -17.703 -0.5 1 94.5 251 ASN B O 1
ATOM 5356 N N . GLY B 1 252 ? -4.82 -18.062 -0.801 1 93.31 252 GLY B N 1
ATOM 5357 C CA . GLY B 1 252 ? -4.973 -19.297 -1.543 1 93.31 252 GLY B CA 1
ATOM 5358 C C . GLY B 1 252 ? -4.703 -19.141 -3.027 1 93.31 252 GLY B C 1
ATOM 5359 O O . GLY B 1 252 ? -4.434 -20.125 -3.721 1 93.31 252 GLY B O 1
ATOM 5360 N N . TYR B 1 253 ? -4.816 -17.906 -3.502 1 96.19 253 TYR B N 1
ATOM 5361 C CA . TYR B 1 253 ? -4.578 -17.625 -4.914 1 96.19 253 TYR B CA 1
ATOM 5362 C C . TYR B 1 253 ? -3.094 -17.703 -5.242 1 96.19 253 TYR B C 1
ATOM 5364 O O . TYR B 1 253 ? -2.721 -18.109 -6.352 1 96.19 253 TYR B O 1
ATOM 5372 N N . GLN B 1 254 ? -2.217 -17.359 -4.312 1 94.25 254 GLN B N 1
ATOM 5373 C CA . GLN B 1 254 ? -0.781 -17.234 -4.543 1 94.25 254 GLN B CA 1
ATOM 5374 C C . GLN B 1 254 ? -0.173 -18.578 -4.957 1 94.25 254 GLN B C 1
ATOM 5376 O O . GLN B 1 254 ? -0.683 -19.641 -4.594 1 94.25 254 GLN B O 1
ATOM 5381 N N . PRO B 1 255 ? 0.848 -18.484 -5.727 1 94.56 255 PRO B N 1
ATOM 5382 C CA . PRO B 1 255 ? 1.586 -19.734 -5.926 1 94.56 255 PRO B CA 1
ATOM 5383 C C . PRO B 1 255 ? 2.016 -20.375 -4.609 1 94.56 255 PRO B C 1
ATOM 5385 O O . PRO B 1 255 ? 2.143 -19.688 -3.592 1 94.56 255 PRO B O 1
ATOM 5388 N N . ILE B 1 256 ? 2.158 -21.672 -4.707 1 93.81 256 ILE B N 1
ATOM 5389 C CA . ILE B 1 256 ? 2.65 -22.359 -3.518 1 93.81 256 ILE B CA 1
ATOM 5390 C C . ILE B 1 256 ? 3.992 -21.766 -3.096 1 93.81 256 ILE B C 1
ATOM 5392 O O . ILE B 1 256 ? 4.965 -21.812 -3.852 1 93.81 256 ILE B O 1
ATOM 5396 N N . SER B 1 257 ? 3.943 -21.188 -1.913 1 87.5 257 SER B N 1
ATOM 5397 C CA . SER B 1 257 ? 5.152 -20.562 -1.386 1 87.5 257 SER B CA 1
ATOM 5398 C C . SER B 1 257 ? 6.055 -21.594 -0.711 1 87.5 257 SER B C 1
ATOM 5400 O O . SER B 1 257 ? 5.641 -22.734 -0.463 1 87.5 257 SER B O 1
ATOM 5402 N N . LYS B 1 258 ? 7.281 -21.141 -0.408 1 84.62 258 LYS B N 1
ATOM 5403 C CA . LYS B 1 258 ? 8.203 -21.984 0.342 1 84.62 258 LYS B CA 1
ATOM 5404 C C . LYS B 1 258 ? 7.637 -22.328 1.713 1 84.62 258 LYS B C 1
ATOM 5406 O O . LYS B 1 258 ? 7.766 -23.469 2.166 1 84.62 258 LYS B O 1
ATOM 5411 N N . LEU B 1 259 ? 7.066 -21.359 2.281 1 84 259 LEU B N 1
ATOM 5412 C CA . LEU B 1 259 ? 6.473 -21.578 3.594 1 84 259 LEU B CA 1
ATOM 5413 C C . LEU B 1 259 ? 5.336 -22.594 3.514 1 84 259 LEU B C 1
ATOM 5415 O O . LEU B 1 259 ? 5.254 -23.5 4.336 1 84 259 LEU B O 1
ATOM 5419 N N . GLU B 1 260 ? 4.473 -22.391 2.59 1 90.56 260 GLU B N 1
ATOM 5420 C CA . GLU B 1 260 ? 3.359 -23.312 2.389 1 90.56 260 GLU B CA 1
ATOM 5421 C C . GLU B 1 260 ? 3.861 -24.734 2.084 1 90.56 260 GLU B C 1
ATOM 5423 O O . GLU B 1 260 ? 3.332 -25.703 2.609 1 90.56 260 GLU B O 1
ATOM 5428 N N . PHE B 1 261 ? 4.844 -24.828 1.262 1 93.25 261 PHE B N 1
ATOM 5429 C CA . PHE B 1 261 ? 5.426 -26.109 0.888 1 93.25 261 PHE B CA 1
ATOM 5430 C C . PHE B 1 261 ? 6.004 -26.812 2.107 1 93.25 261 PHE B C 1
ATOM 5432 O O . PHE B 1 261 ? 5.66 -27.969 2.385 1 93.25 261 PHE B O 1
ATOM 5439 N N . ASN B 1 262 ? 6.781 -26.047 2.891 1 89.31 262 ASN B N 1
ATOM 5440 C CA . ASN B 1 262 ? 7.523 -26.641 3.996 1 89.31 262 ASN B CA 1
ATOM 5441 C C . ASN B 1 262 ? 6.625 -26.906 5.199 1 89.31 262 ASN B C 1
ATOM 5443 O O . ASN B 1 262 ? 6.773 -27.922 5.887 1 89.31 262 ASN B O 1
ATOM 5447 N N . GLU B 1 263 ? 5.68 -26.016 5.379 1 90.94 263 GLU B N 1
ATOM 5448 C CA . GLU B 1 263 ? 4.953 -26.062 6.645 1 90.94 263 GLU B CA 1
ATOM 5449 C C . GLU B 1 263 ? 3.609 -26.766 6.48 1 90.94 263 GLU B C 1
ATOM 5451 O O . GLU B 1 263 ? 2.994 -27.188 7.465 1 90.94 263 GLU B O 1
ATOM 5456 N N . LYS B 1 264 ? 3.236 -26.922 5.238 1 94.69 264 LYS B N 1
ATOM 5457 C CA . LYS B 1 264 ? 1.924 -27.531 5.039 1 94.69 264 LYS B CA 1
ATOM 5458 C C . LYS B 1 264 ? 2.02 -28.75 4.145 1 94.69 264 LYS B C 1
ATOM 5460 O O . LYS B 1 264 ? 1.779 -29.875 4.594 1 94.69 264 LYS B O 1
ATOM 5465 N N . ILE B 1 265 ? 2.547 -28.625 3.027 1 97.25 265 ILE B N 1
ATOM 5466 C CA . ILE B 1 265 ? 2.465 -29.672 2.016 1 97.25 265 ILE B CA 1
ATOM 5467 C C . ILE B 1 265 ? 3.381 -30.828 2.396 1 97.25 265 ILE B C 1
ATOM 5469 O O . ILE B 1 265 ? 2.945 -31.984 2.441 1 97.25 265 ILE B O 1
ATOM 5473 N N . LEU B 1 266 ? 4.578 -30.5 2.75 1 96.31 266 LEU B N 1
ATOM 5474 C CA . LEU B 1 266 ? 5.555 -31.547 3.055 1 96.31 266 LEU B CA 1
ATOM 5475 C C . LEU B 1 266 ? 5.148 -32.312 4.301 1 96.31 266 LEU B C 1
ATOM 5477 O O . LEU B 1 266 ? 5.547 -33.469 4.473 1 96.31 266 LEU B O 1
ATOM 5481 N N . LYS B 1 267 ? 4.391 -31.719 5.109 1 96.69 267 LYS B N 1
ATOM 5482 C CA . LYS B 1 267 ? 4.043 -32.312 6.387 1 96.69 267 LYS B CA 1
ATOM 5483 C C . LYS B 1 267 ? 2.807 -33.219 6.258 1 96.69 267 LYS B C 1
ATOM 5485 O O . LYS B 1 267 ? 2.439 -33.906 7.199 1 96.69 267 LYS B O 1
ATOM 5490 N N . LEU B 1 268 ? 2.244 -33.219 5.117 1 97.25 268 LEU B N 1
ATOM 5491 C CA . LEU B 1 268 ? 1.111 -34.094 4.871 1 97.25 268 LEU B CA 1
ATOM 5492 C C . LEU B 1 268 ? 1.562 -35.562 4.812 1 97.25 268 LEU B C 1
ATOM 5494 O O . LEU B 1 268 ? 2.658 -35.844 4.332 1 97.25 268 LEU B O 1
ATOM 5498 N N . GLU B 1 269 ? 0.747 -36.469 5.277 1 95.5 269 GLU B N 1
ATOM 5499 C CA . GLU B 1 269 ? 1.024 -37.906 5.141 1 95.5 269 GLU B CA 1
ATOM 5500 C C . GLU B 1 269 ? 0.739 -38.375 3.725 1 95.5 269 GLU B C 1
ATOM 5502 O O . GLU B 1 269 ? 1.436 -39.25 3.211 1 95.5 269 GLU B O 1
ATOM 5507 N N . LYS B 1 270 ? -0.301 -37.906 3.148 1 96.69 270 LYS B N 1
ATOM 5508 C CA . LYS B 1 270 ? -0.757 -38.219 1.801 1 96.69 270 LYS B CA 1
ATOM 5509 C C . LYS B 1 270 ? -1.603 -37.094 1.218 1 96.69 270 LYS B C 1
ATOM 5511 O O . LYS B 1 270 ? -1.835 -36.094 1.88 1 96.69 270 LYS B O 1
ATOM 5516 N N . GLY B 1 271 ? -1.945 -37.219 -0.068 1 98.25 271 GLY B N 1
ATOM 5517 C CA . GLY B 1 271 ? -2.877 -36.281 -0.688 1 98.25 271 GLY B CA 1
ATOM 5518 C C . GLY B 1 271 ? -2.193 -35.094 -1.321 1 98.25 271 GLY B C 1
ATOM 5519 O O . GLY B 1 271 ? -2.76 -34 -1.366 1 98.25 271 GLY B O 1
ATOM 5520 N N . TYR B 1 272 ? -0.988 -35.281 -1.802 1 98.38 272 TYR B N 1
ATOM 5521 C CA . TYR B 1 272 ? -0.225 -34.188 -2.396 1 98.38 272 TYR B CA 1
ATOM 5522 C C . TYR B 1 272 ? -0.878 -33.688 -3.684 1 98.38 272 TYR B C 1
ATOM 5524 O O . TYR B 1 272 ? -1.066 -32.5 -3.877 1 98.38 272 TYR B O 1
ATOM 5532 N N . ALA B 1 273 ? -1.219 -34.625 -4.543 1 98.69 273 ALA B N 1
ATOM 5533 C CA . ALA B 1 273 ? -1.895 -34.25 -5.785 1 98.69 273 ALA B CA 1
ATOM 5534 C C . ALA B 1 273 ? -3.254 -33.625 -5.508 1 98.69 273 ALA B C 1
ATOM 5536 O O . ALA B 1 273 ? -3.635 -32.656 -6.152 1 98.69 273 ALA B O 1
ATOM 5537 N N . GLN B 1 274 ? -3.912 -34.25 -4.566 1 98.69 274 GLN B N 1
ATOM 5538 C CA . GLN B 1 274 ? -5.23 -33.75 -4.219 1 98.69 274 GLN B CA 1
ATOM 5539 C C . GLN B 1 274 ? -5.133 -32.312 -3.676 1 98.69 274 GLN B C 1
ATOM 5541 O O . GLN B 1 274 ? -6.027 -31.5 -3.9 1 98.69 274 GLN B O 1
ATOM 5546 N N . TYR B 1 275 ? -4.047 -32.031 -2.951 1 98.56 275 TYR B N 1
ATOM 5547 C CA . TYR B 1 275 ? -3.814 -30.672 -2.445 1 98.56 275 TYR B CA 1
ATOM 5548 C C . TYR B 1 275 ? -3.836 -29.656 -3.58 1 98.56 275 TYR B C 1
ATOM 5550 O O . TYR B 1 275 ? -4.445 -28.594 -3.455 1 98.56 275 TYR B O 1
ATOM 5558 N N . LEU B 1 276 ? -3.189 -29.969 -4.656 1 98.69 276 LEU B N 1
ATOM 5559 C CA . LEU B 1 276 ? -3.141 -29.094 -5.82 1 98.69 276 LEU B CA 1
ATOM 5560 C C . LEU B 1 276 ? -4.527 -28.922 -6.43 1 98.69 276 LEU B C 1
ATOM 5562 O O . LEU B 1 276 ? -4.93 -27.812 -6.762 1 98.69 276 LEU B O 1
ATOM 5566 N N . ILE B 1 277 ? -5.211 -30.031 -6.562 1 98.69 277 ILE B N 1
ATOM 5567 C CA . ILE B 1 277 ? -6.551 -30 -7.137 1 98.69 277 ILE B CA 1
ATOM 5568 C C . ILE B 1 277 ? -7.465 -29.125 -6.277 1 98.69 277 ILE B C 1
ATOM 5570 O O . ILE B 1 277 ? -8.172 -28.266 -6.797 1 98.69 277 ILE B O 1
ATOM 5574 N N . ASP B 1 278 ? -7.387 -29.344 -4.984 1 98.25 278 ASP B N 1
ATOM 5575 C CA . ASP B 1 278 ? -8.219 -28.594 -4.051 1 98.25 278 ASP B CA 1
ATOM 5576 C C . ASP B 1 278 ? -7.906 -27.094 -4.109 1 98.25 278 ASP B C 1
ATOM 5578 O O . ASP B 1 278 ? -8.805 -26.266 -4 1 98.25 278 ASP B O 1
ATOM 5582 N N . LYS B 1 279 ? -6.68 -26.781 -4.227 1 97.81 279 LYS B N 1
ATOM 5583 C CA . LYS B 1 279 ? -6.258 -25.391 -4.305 1 97.81 279 LYS B CA 1
ATOM 5584 C C . LYS B 1 279 ? -6.922 -24.688 -5.484 1 97.81 279 LYS B C 1
ATOM 5586 O O . LYS B 1 279 ? -7.5 -23.609 -5.324 1 97.81 279 LYS B O 1
ATOM 5591 N N . TYR B 1 280 ? -6.898 -25.266 -6.598 1 98.12 280 TYR B N 1
ATOM 5592 C CA . TYR B 1 280 ? -7.406 -24.594 -7.789 1 98.12 280 TYR B CA 1
ATOM 5593 C C . TYR B 1 280 ? -8.922 -24.703 -7.867 1 98.12 280 TYR B C 1
ATOM 5595 O O . TYR B 1 280 ? -9.578 -23.844 -8.477 1 98.12 280 TYR B O 1
ATOM 5603 N N . ASP B 1 281 ? -9.492 -25.719 -7.23 1 97.62 281 ASP B N 1
ATOM 5604 C CA . ASP B 1 281 ? -10.938 -25.75 -7.031 1 97.62 281 ASP B CA 1
ATOM 5605 C C . ASP B 1 281 ? -11.391 -24.594 -6.148 1 97.62 281 ASP B C 1
ATOM 5607 O O . ASP B 1 281 ? -12.414 -23.953 -6.422 1 97.62 281 ASP B O 1
ATOM 5611 N N . TYR B 1 282 ? -10.641 -24.359 -5.117 1 96.69 282 TYR B N 1
ATOM 5612 C CA . TYR B 1 282 ? -10.922 -23.25 -4.215 1 96.69 282 TYR B CA 1
ATOM 5613 C C . TYR B 1 282 ? -10.883 -21.922 -4.957 1 96.69 282 TYR B C 1
ATOM 5615 O O . TYR B 1 282 ? -11.773 -21.094 -4.805 1 96.69 282 TYR B O 1
ATOM 5623 N N . ILE B 1 283 ? -9.859 -21.688 -5.75 1 96.81 283 ILE B N 1
ATOM 5624 C CA . ILE B 1 283 ? -9.688 -20.438 -6.496 1 96.81 283 ILE B CA 1
ATOM 5625 C C . ILE B 1 283 ? -10.891 -20.219 -7.414 1 96.81 283 ILE B C 1
ATOM 5627 O O . ILE B 1 283 ? -11.43 -19.109 -7.484 1 96.81 283 ILE B O 1
ATOM 5631 N N . GLU B 1 284 ? -11.305 -21.281 -8.008 1 95.75 284 GLU B N 1
ATOM 5632 C CA . GLU B 1 284 ? -12.43 -21.172 -8.938 1 95.75 284 GLU B CA 1
ATOM 5633 C C . GLU B 1 284 ? -13.742 -20.969 -8.188 1 95.75 284 GLU B C 1
ATOM 5635 O O . GLU B 1 284 ? -14.508 -20.047 -8.5 1 95.75 284 GLU B O 1
ATOM 5640 N N . LYS B 1 285 ? -13.969 -21.688 -7.16 1 94.44 285 LYS B N 1
ATOM 5641 C CA . LYS B 1 285 ? -15.281 -21.734 -6.52 1 94.44 285 LYS B CA 1
ATOM 5642 C C . LYS B 1 285 ? -15.445 -20.578 -5.539 1 94.44 285 LYS B C 1
ATOM 5644 O O . LYS B 1 285 ? -16.547 -20.031 -5.395 1 94.44 285 LYS B O 1
ATOM 5649 N N . LYS B 1 286 ? -14.375 -20.203 -4.875 1 93.75 286 LYS B N 1
ATOM 5650 C CA . LYS B 1 286 ? -14.477 -19.188 -3.838 1 93.75 286 LYS B CA 1
ATOM 5651 C C . LYS B 1 286 ? -14.086 -17.812 -4.379 1 93.75 286 LYS B C 1
ATOM 5653 O O . LYS B 1 286 ? -14.711 -16.797 -4.043 1 93.75 286 LYS B O 1
ATOM 5658 N N . ILE B 1 287 ? -13.117 -17.781 -5.266 1 92.38 287 ILE B N 1
ATOM 5659 C CA . ILE B 1 287 ? -12.594 -16.516 -5.738 1 92.38 287 ILE B CA 1
ATOM 5660 C C . ILE B 1 287 ? -13.148 -16.203 -7.129 1 92.38 287 ILE B C 1
ATOM 5662 O O . ILE B 1 287 ? -13.062 -15.07 -7.605 1 92.38 287 ILE B O 1
ATOM 5666 N N . GLY B 1 288 ? -13.758 -17.172 -7.734 1 90.06 288 GLY B N 1
ATOM 5667 C CA . GLY B 1 288 ? -14.461 -16.953 -8.992 1 90.06 288 GLY B CA 1
ATOM 5668 C C . GLY B 1 288 ? -13.523 -16.844 -10.18 1 90.06 288 GLY B C 1
ATOM 5669 O O . GLY B 1 288 ? -13.867 -16.219 -11.188 1 90.06 288 GLY B O 1
ATOM 5670 N N . ILE B 1 289 ? -12.312 -17.359 -10.047 1 93.38 289 ILE B N 1
ATOM 5671 C CA . ILE B 1 289 ? -11.328 -17.297 -11.117 1 93.38 289 ILE B CA 1
ATOM 5672 C C . ILE B 1 289 ? -10.984 -18.703 -11.594 1 93.38 289 ILE B C 1
ATOM 5674 O O . ILE B 1 289 ? -10.422 -19.5 -10.844 1 93.38 289 ILE B O 1
ATOM 5678 N N . LYS B 1 290 ? -11.383 -18.969 -12.773 1 93.25 290 LYS B N 1
ATOM 5679 C CA . LYS B 1 290 ? -10.953 -20.219 -13.406 1 93.25 290 LYS B CA 1
ATOM 5680 C C . LYS B 1 290 ? -9.602 -20.047 -14.086 1 93.25 290 LYS B C 1
ATOM 5682 O O . LYS B 1 290 ? -9.453 -19.203 -14.977 1 93.25 290 LYS B O 1
ATOM 5687 N N . MET B 1 291 ? -8.617 -20.844 -13.602 1 93.56 291 MET B N 1
ATOM 5688 C CA . MET B 1 291 ? -7.293 -20.734 -14.195 1 93.56 291 MET B CA 1
ATOM 5689 C C . MET B 1 291 ? -6.59 -22.078 -14.242 1 93.56 291 MET B C 1
ATOM 5691 O O . MET B 1 291 ? -6.902 -22.984 -13.445 1 93.56 291 MET B O 1
ATOM 5695 N N . GLN B 1 292 ? -5.727 -22.141 -15.188 1 95 292 GLN B N 1
ATOM 5696 C CA . GLN B 1 292 ? -4.863 -23.312 -15.234 1 95 292 GLN B CA 1
ATOM 5697 C C . GLN B 1 292 ? -3.838 -23.297 -14.102 1 95 292 GLN B C 1
ATOM 5699 O O . GLN B 1 292 ? -3.283 -22.234 -13.781 1 95 292 GLN B O 1
ATOM 5704 N N . PRO B 1 293 ? -3.656 -24.5 -13.477 1 97.5 293 PRO B N 1
ATOM 5705 C CA . PRO B 1 293 ? -2.66 -24.547 -12.406 1 97.5 293 PRO B CA 1
ATOM 5706 C C . PRO B 1 293 ? -1.266 -24.141 -12.883 1 97.5 293 PRO B C 1
ATOM 5708 O O . PRO B 1 293 ? -0.868 -24.484 -14 1 97.5 293 PRO B O 1
ATOM 5711 N N . ARG B 1 294 ? -0.581 -23.453 -12.047 1 96.75 294 ARG B N 1
ATOM 5712 C CA . ARG B 1 294 ? 0.761 -22.953 -12.352 1 96.75 294 ARG B CA 1
ATOM 5713 C C . ARG B 1 294 ? 1.756 -24.109 -12.43 1 96.75 294 ARG B C 1
ATOM 5715 O O . ARG B 1 294 ? 1.676 -25.062 -11.648 1 96.75 294 ARG B O 1
ATOM 5722 N N . MET B 1 295 ? 2.719 -23.938 -13.32 1 96.38 295 MET B N 1
ATOM 5723 C CA . MET B 1 295 ? 3.764 -24.953 -13.445 1 96.38 295 MET B CA 1
ATOM 5724 C C . MET B 1 295 ? 4.566 -25.062 -12.156 1 96.38 295 MET B C 1
ATOM 5726 O O . MET B 1 295 ? 4.969 -26.156 -11.766 1 96.38 295 MET B O 1
ATOM 5730 N N . SER B 1 296 ? 4.73 -23.922 -11.516 1 94.88 296 SER B N 1
ATOM 5731 C CA . SER B 1 296 ? 5.488 -23.922 -10.273 1 94.88 296 SER B CA 1
ATOM 5732 C C . SER B 1 296 ? 4.77 -24.734 -9.195 1 94.88 296 SER B C 1
ATOM 5734 O O . SER B 1 296 ? 5.414 -25.375 -8.359 1 94.88 296 SER B O 1
ATOM 5736 N N . ASP B 1 297 ? 3.486 -24.688 -9.227 1 97.56 297 ASP B N 1
ATOM 5737 C CA . ASP B 1 297 ? 2.723 -25.453 -8.242 1 97.56 297 ASP B CA 1
ATOM 5738 C C . ASP B 1 297 ? 2.805 -26.953 -8.531 1 97.56 297 ASP B C 1
ATOM 5740 O O . ASP B 1 297 ? 2.883 -27.766 -7.602 1 97.56 297 ASP B O 1
ATOM 5744 N N . PHE B 1 298 ? 2.803 -27.328 -9.781 1 98 298 PHE B N 1
ATOM 5745 C CA . PHE B 1 298 ? 3.031 -28.734 -10.141 1 98 298 PHE B CA 1
ATOM 5746 C C . PHE B 1 298 ? 4.391 -29.203 -9.633 1 98 298 PHE B C 1
ATOM 5748 O O . PHE B 1 298 ? 4.5 -30.297 -9.07 1 98 298 PHE B O 1
ATOM 5755 N N . LYS B 1 299 ? 5.344 -28.406 -9.836 1 97.25 299 LYS B N 1
ATOM 5756 C CA . LYS B 1 299 ? 6.695 -28.766 -9.422 1 97.25 299 LYS B CA 1
ATOM 5757 C C . LYS B 1 299 ? 6.773 -28.953 -7.91 1 97.25 299 LYS B C 1
ATOM 5759 O O . LYS B 1 299 ? 7.473 -29.844 -7.426 1 97.25 299 LYS B O 1
ATOM 5764 N N . ALA B 1 300 ? 6.098 -28.062 -7.199 1 96.69 300 ALA B N 1
ATOM 5765 C CA . ALA B 1 300 ? 6.074 -28.188 -5.746 1 96.69 300 ALA B CA 1
ATOM 5766 C C . ALA B 1 300 ? 5.457 -29.516 -5.324 1 96.69 300 ALA B C 1
ATOM 5768 O O . ALA B 1 300 ? 5.977 -30.188 -4.43 1 96.69 300 ALA B O 1
ATOM 5769 N N . ILE B 1 301 ? 4.391 -29.891 -5.941 1 98.5 301 ILE B N 1
ATOM 5770 C CA . ILE B 1 301 ? 3.695 -31.125 -5.602 1 98.5 301 ILE B CA 1
ATOM 5771 C C . ILE B 1 301 ? 4.551 -32.312 -5.992 1 98.5 301 ILE B C 1
ATOM 5773 O O . ILE B 1 301 ? 4.652 -33.281 -5.242 1 98.5 301 ILE B O 1
ATOM 5777 N N . GLU B 1 302 ? 5.223 -32.25 -7.152 1 98.19 302 GLU B N 1
ATOM 5778 C CA . GLU B 1 302 ? 6.148 -33.312 -7.559 1 98.19 302 GLU B CA 1
ATOM 5779 C C . GLU B 1 302 ? 7.266 -33.5 -6.535 1 98.19 302 GLU B C 1
ATOM 5781 O O . GLU B 1 302 ? 7.598 -34.625 -6.164 1 98.19 302 GLU B O 1
ATOM 5786 N N . ALA B 1 303 ? 7.797 -32.406 -6.125 1 97.38 303 ALA B N 1
ATOM 5787 C CA . ALA B 1 303 ? 8.867 -32.438 -5.137 1 97.38 303 ALA B CA 1
ATOM 5788 C C . ALA B 1 303 ? 8.398 -33.094 -3.84 1 97.38 303 ALA B C 1
ATOM 5790 O O . ALA B 1 303 ? 9.141 -33.875 -3.223 1 97.38 303 ALA B O 1
ATOM 5791 N N . ALA B 1 304 ? 7.23 -32.75 -3.428 1 97.81 304 ALA B N 1
ATOM 5792 C CA . ALA B 1 304 ? 6.695 -33.312 -2.197 1 97.81 304 ALA B CA 1
ATOM 5793 C C . ALA B 1 304 ? 6.5 -34.812 -2.334 1 97.81 304 ALA B C 1
ATOM 5795 O O . ALA B 1 304 ? 6.82 -35.562 -1.417 1 97.81 304 ALA B O 1
ATOM 5796 N N . ILE B 1 305 ? 5.977 -35.25 -3.449 1 98.25 305 ILE B N 1
ATOM 5797 C CA . ILE B 1 305 ? 5.758 -36.688 -3.713 1 98.25 305 ILE B CA 1
ATOM 5798 C C . ILE B 1 305 ? 7.09 -37.438 -3.668 1 98.25 305 ILE B C 1
ATOM 5800 O O . ILE B 1 305 ? 7.199 -38.469 -3.039 1 98.25 305 ILE B O 1
ATOM 5804 N N . LEU B 1 306 ? 8.078 -36.906 -4.281 1 97.56 306 LEU B N 1
ATOM 5805 C CA . LEU B 1 306 ? 9.398 -37.531 -4.34 1 97.56 306 LEU B CA 1
ATOM 5806 C C . LEU B 1 306 ? 10.039 -37.562 -2.957 1 97.56 306 LEU B C 1
ATOM 5808 O O . LEU B 1 306 ? 10.547 -38.594 -2.533 1 97.56 306 LEU B O 1
ATOM 5812 N N . LYS B 1 307 ? 10.008 -36.469 -2.275 1 96.62 307 LYS B N 1
ATOM 5813 C CA . LYS B 1 307 ? 10.648 -36.344 -0.968 1 96.62 307 LYS B CA 1
ATOM 5814 C C . LYS B 1 307 ? 10.039 -37.344 0.023 1 96.62 307 LYS B C 1
ATOM 5816 O O . LYS B 1 307 ? 10.742 -37.906 0.851 1 96.62 307 LYS B O 1
ATOM 5821 N N . ASN B 1 308 ? 8.719 -37.5 -0.077 1 97.06 308 ASN B N 1
ATOM 5822 C CA . ASN B 1 308 ? 8.031 -38.344 0.888 1 97.06 308 ASN B CA 1
ATOM 5823 C C . ASN B 1 308 ? 7.77 -39.75 0.325 1 97.06 308 ASN B C 1
ATOM 5825 O O . ASN B 1 308 ? 7.023 -40.531 0.917 1 97.06 308 ASN B O 1
ATOM 5829 N N . LYS B 1 309 ? 8.273 -40.031 -0.792 1 96.38 309 LYS B N 1
ATOM 5830 C CA . LYS B 1 309 ? 8.234 -41.312 -1.464 1 96.38 309 LYS B CA 1
ATOM 5831 C C . LYS B 1 309 ? 6.793 -41.812 -1.648 1 96.38 309 LYS B C 1
ATOM 5833 O O . LYS B 1 309 ? 6.504 -43 -1.498 1 96.38 309 LYS B O 1
ATOM 5838 N N . ALA B 1 310 ? 5.91 -40.875 -1.797 1 97.62 310 ALA B N 1
ATOM 5839 C CA . ALA B 1 310 ? 4.504 -41.188 -2.053 1 97.62 310 ALA B CA 1
ATOM 5840 C C . ALA B 1 310 ? 4.242 -41.344 -3.549 1 97.62 310 ALA B C 1
ATOM 5842 O O . ALA B 1 310 ? 3.338 -40.688 -4.094 1 97.62 310 ALA B O 1
ATOM 5843 N N . TYR B 1 311 ? 4.855 -42.25 -4.215 1 97.75 311 TYR B N 1
ATOM 5844 C CA . TYR B 1 311 ? 4.984 -42.312 -5.668 1 97.75 311 TYR B CA 1
ATOM 5845 C C . TYR B 1 311 ? 3.639 -42.625 -6.32 1 97.75 311 TYR B C 1
ATOM 5847 O O . TYR B 1 311 ? 3.383 -42.188 -7.449 1 97.75 311 TYR B O 1
ATOM 5855 N N . ASP B 1 312 ? 2.762 -43.281 -5.625 1 97.81 312 ASP B N 1
ATOM 5856 C CA . ASP B 1 312 ? 1.446 -43.625 -6.168 1 97.81 312 ASP B CA 1
ATOM 5857 C C . ASP B 1 312 ? 0.671 -42.344 -6.523 1 97.81 312 ASP B C 1
ATOM 5859 O O . ASP B 1 312 ? -0.189 -42.375 -7.406 1 97.81 312 ASP B O 1
ATOM 5863 N N . GLU B 1 313 ? 0.99 -41.281 -5.941 1 98.25 313 GLU B N 1
ATOM 5864 C CA . GLU B 1 313 ? 0.252 -40.031 -6.129 1 98.25 313 GLU B CA 1
ATOM 5865 C C . GLU B 1 313 ? 0.553 -39.406 -7.488 1 98.25 313 GLU B C 1
ATOM 5867 O O . GLU B 1 313 ? -0.181 -38.531 -7.957 1 98.25 313 GLU B O 1
ATOM 5872 N N . PHE B 1 314 ? 1.609 -39.812 -8.125 1 98.56 314 PHE B N 1
ATOM 5873 C CA . PHE B 1 314 ? 1.914 -39.344 -9.469 1 98.56 314 PHE B CA 1
ATOM 5874 C C . PHE B 1 314 ? 0.793 -39.719 -10.438 1 98.56 314 PHE B C 1
ATOM 5876 O O . PHE B 1 314 ? 0.581 -39 -11.43 1 98.56 314 PHE B O 1
ATOM 5883 N N . GLN B 1 315 ? 0.055 -40.75 -10.141 1 98.5 315 GLN B N 1
ATOM 5884 C CA . GLN B 1 315 ? -1.024 -41.156 -11.031 1 98.5 315 GLN B CA 1
ATOM 5885 C C . GLN B 1 315 ? -2.129 -40.125 -11.078 1 98.5 315 GLN B C 1
ATOM 5887 O O . GLN B 1 315 ? -2.521 -39.656 -12.156 1 98.5 315 GLN B O 1
ATOM 5892 N N . LEU B 1 316 ? -2.525 -39.781 -9.891 1 98.75 316 LEU B N 1
ATOM 5893 C CA . LEU B 1 316 ? -3.553 -38.75 -9.828 1 98.75 316 LEU B CA 1
ATOM 5894 C C . LEU B 1 316 ? -3.035 -37.406 -10.383 1 98.75 316 LEU B C 1
ATOM 5896 O O . LEU B 1 316 ? -3.766 -36.688 -11.07 1 98.75 316 LEU B O 1
ATOM 5900 N N . LEU B 1 317 ? -1.793 -37.094 -10.078 1 98.88 317 LEU B N 1
ATOM 5901 C CA . LEU B 1 317 ? -1.202 -35.844 -10.57 1 98.88 317 LEU B CA 1
ATOM 5902 C C . LEU B 1 317 ? -1.151 -35.844 -12.102 1 98.88 317 LEU B C 1
ATOM 5904 O O . LEU B 1 317 ? -1.438 -34.812 -12.727 1 98.88 317 LEU B O 1
ATOM 5908 N N . ALA B 1 318 ? -0.818 -36.938 -12.656 1 98.75 318 ALA B N 1
ATOM 5909 C CA . ALA B 1 318 ? -0.737 -37.062 -14.102 1 98.75 318 ALA B CA 1
ATOM 5910 C C . ALA B 1 318 ? -2.107 -36.906 -14.75 1 98.75 318 ALA B C 1
ATOM 5912 O O . ALA B 1 318 ? -2.234 -36.219 -15.773 1 98.75 318 ALA B O 1
ATOM 5913 N N . ASP B 1 319 ? -3.08 -37.531 -14.18 1 98.69 319 ASP B N 1
ATOM 5914 C CA . ASP B 1 319 ? -4.441 -37.375 -14.688 1 98.69 319 ASP B CA 1
ATOM 5915 C C . ASP B 1 319 ? -4.883 -35.938 -14.68 1 98.69 319 ASP B C 1
ATOM 5917 O O . ASP B 1 319 ? -5.484 -35.438 -15.648 1 98.69 319 ASP B O 1
ATOM 5921 N N . TYR B 1 320 ? -4.59 -35.312 -13.586 1 98.69 320 TYR B N 1
ATOM 5922 C CA . TYR B 1 320 ? -4.926 -33.875 -13.453 1 98.69 320 TYR B CA 1
ATOM 5923 C C . TYR B 1 320 ? -4.172 -33.062 -14.477 1 98.69 320 TYR B C 1
ATOM 5925 O O . TYR B 1 320 ? -4.742 -32.156 -15.094 1 98.69 320 TYR B O 1
ATOM 5933 N N . SER B 1 321 ? -2.926 -33.344 -14.703 1 98.62 321 SER B N 1
ATOM 5934 C CA . SER B 1 321 ? -2.092 -32.656 -15.68 1 98.62 321 SER B CA 1
ATOM 5935 C C . SER B 1 321 ? -2.627 -32.812 -17.094 1 98.62 321 SER B C 1
ATOM 5937 O O . SER B 1 321 ? -2.652 -31.875 -17.875 1 98.62 321 SER B O 1
ATOM 5939 N N . ASP B 1 322 ? -3.049 -34.031 -17.375 1 98.12 322 ASP B N 1
ATOM 5940 C CA . ASP B 1 322 ? -3.588 -34.281 -18.703 1 98.12 322 ASP B CA 1
ATOM 5941 C C . ASP B 1 322 ? -4.863 -33.5 -18.953 1 98.12 322 ASP B C 1
ATOM 5943 O O . ASP B 1 322 ? -5.133 -33.094 -20.094 1 98.12 322 ASP B O 1
ATOM 5947 N N . LYS B 1 323 ? -5.605 -33.344 -17.953 1 98.12 323 LYS B N 1
ATOM 5948 C CA . LYS B 1 323 ? -6.84 -32.562 -18.062 1 98.12 323 LYS B CA 1
ATOM 5949 C C . LYS B 1 323 ? -6.555 -31.094 -18.203 1 98.12 323 LYS B C 1
ATOM 5951 O O . LYS B 1 323 ? -7.195 -30.406 -19 1 98.12 323 LYS B O 1
ATOM 5956 N N . GLN B 1 324 ? -5.602 -30.547 -17.5 1 97.94 324 GLN B N 1
ATOM 5957 C CA . GLN B 1 324 ? -5.324 -29.125 -17.453 1 97.94 324 GLN B CA 1
ATOM 5958 C C . GLN B 1 324 ? -4.414 -28.688 -18.594 1 97.94 324 GLN B C 1
ATOM 5960 O O . GLN B 1 324 ? -4.512 -27.562 -19.078 1 97.94 324 GLN B O 1
ATOM 5965 N N . TYR B 1 325 ? -3.52 -29.422 -18.969 1 97.62 325 TYR B N 1
ATOM 5966 C CA . TYR B 1 325 ? -2.588 -29.172 -20.062 1 97.62 325 TYR B CA 1
ATOM 5967 C C . TYR B 1 325 ? -2.625 -30.297 -21.078 1 97.62 325 TYR B C 1
ATOM 5969 O O . TYR B 1 325 ? -1.624 -31 -21.281 1 97.62 325 TYR B O 1
ATOM 5977 N N . PRO B 1 326 ? -3.764 -30.156 -21.766 1 96.06 326 PRO B N 1
ATOM 5978 C CA . PRO B 1 326 ? -3.885 -31.25 -22.734 1 96.06 326 PRO B CA 1
ATOM 5979 C C . PRO B 1 326 ? -2.844 -31.172 -23.844 1 96.06 326 PRO B C 1
ATOM 5981 O O . PRO B 1 326 ? -2.387 -30.078 -24.203 1 96.06 326 PRO B O 1
ATOM 5984 N N . LYS B 1 327 ? -2.33 -32.219 -24.375 1 96.56 327 LYS B N 1
ATOM 5985 C CA . LYS B 1 327 ? -1.43 -32.344 -25.516 1 96.56 327 LYS B CA 1
ATOM 5986 C C . LYS B 1 327 ? 0.028 -32.219 -25.078 1 96.56 327 LYS B C 1
ATOM 5988 O O . LYS B 1 327 ? 0.941 -32.5 -25.859 1 96.56 327 LYS B O 1
ATOM 5993 N N . THR B 1 328 ? 0.22 -31.656 -23.828 1 98.12 328 THR B N 1
ATOM 5994 C CA . THR B 1 328 ? 1.592 -31.484 -23.375 1 98.12 328 THR B CA 1
ATOM 5995 C C . THR B 1 328 ? 2.123 -32.781 -22.75 1 98.12 328 THR B C 1
ATOM 5997 O O . THR B 1 328 ? 1.361 -33.719 -22.516 1 98.12 328 THR B O 1
ATOM 6000 N N . MET B 1 329 ? 3.412 -32.812 -22.469 1 98.44 329 MET B N 1
ATOM 6001 C CA . MET B 1 329 ? 4.062 -34 -21.984 1 98.44 329 MET B CA 1
ATOM 6002 C C . MET B 1 329 ? 4.086 -34.031 -20.453 1 98.44 329 MET B C 1
ATOM 6004 O O . MET B 1 329 ? 4.711 -34.906 -19.859 1 98.44 329 MET B O 1
ATOM 6008 N N . LEU B 1 330 ? 3.344 -33.156 -19.781 1 98.38 330 LEU B N 1
ATOM 6009 C CA . LEU B 1 330 ? 3.404 -33.031 -18.312 1 98.38 330 LEU B CA 1
ATOM 6010 C C . LEU B 1 330 ? 2.887 -34.312 -17.656 1 98.38 330 LEU B C 1
ATOM 6012 O O . LEU B 1 330 ? 3.561 -34.906 -16.812 1 98.38 330 LEU B O 1
ATOM 6016 N N . GLY B 1 331 ? 1.691 -34.75 -18.016 1 98.44 331 GLY B N 1
ATOM 6017 C CA . GLY B 1 331 ? 1.146 -35.969 -17.469 1 98.44 331 GLY B CA 1
ATOM 6018 C C . GLY B 1 331 ? 1.99 -37.188 -17.797 1 98.44 331 GLY B C 1
ATOM 6019 O O . GLY B 1 331 ? 2.172 -38.062 -16.938 1 98.44 331 GLY B O 1
ATOM 6020 N N . THR B 1 332 ? 2.488 -37.219 -18.984 1 98.25 332 THR B N 1
ATOM 6021 C CA . THR B 1 332 ? 3.352 -38.312 -19.438 1 98.25 332 THR B CA 1
ATOM 6022 C C . THR B 1 332 ? 4.598 -38.406 -18.562 1 98.25 332 THR B C 1
ATOM 6024 O O . THR B 1 332 ? 4.984 -39.5 -18.141 1 98.25 332 THR B O 1
ATOM 6027 N N . TYR B 1 333 ? 5.203 -37.312 -18.359 1 98.44 333 TYR B N 1
ATOM 6028 C CA . TYR B 1 333 ? 6.371 -37.281 -17.484 1 98.44 333 TYR B CA 1
ATOM 6029 C C . TYR B 1 333 ? 6.047 -37.812 -16.109 1 98.44 333 TYR B C 1
ATOM 6031 O O . TYR B 1 333 ? 6.793 -38.656 -15.562 1 98.44 333 TYR B O 1
ATOM 6039 N N . GLN B 1 334 ? 4.941 -37.406 -15.594 1 98.69 334 GLN B N 1
ATOM 6040 C CA . GLN B 1 334 ? 4.555 -37.781 -14.234 1 98.69 334 GLN B CA 1
ATOM 6041 C C . GLN B 1 334 ? 4.203 -39.281 -14.156 1 98.69 334 GLN B C 1
ATOM 6043 O O . GLN B 1 334 ? 4.531 -39.938 -13.18 1 98.69 334 GLN B O 1
ATOM 6048 N N . ARG B 1 335 ? 3.562 -39.812 -15.156 1 98.31 335 ARG B N 1
ATOM 6049 C CA . ARG B 1 335 ? 3.316 -41.25 -15.227 1 98.31 335 ARG B CA 1
ATOM 6050 C C . ARG B 1 335 ? 4.625 -42.031 -15.32 1 98.31 335 ARG B C 1
ATOM 6052 O O . ARG B 1 335 ? 4.777 -43.062 -14.688 1 98.31 335 ARG 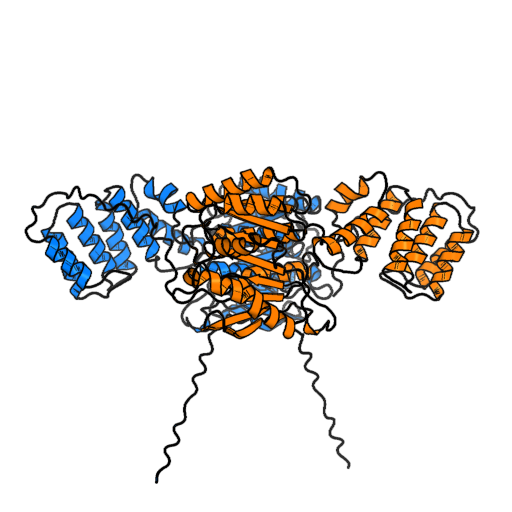B O 1
ATOM 6059 N N . GLY B 1 336 ? 5.492 -41.5 -16.172 1 98 336 GLY B N 1
ATOM 6060 C CA . GLY B 1 336 ? 6.812 -42.094 -16.234 1 98 336 GLY B CA 1
ATOM 6061 C C . GLY B 1 336 ? 7.512 -42.156 -14.883 1 98 336 GLY B C 1
ATOM 6062 O O . GLY B 1 336 ? 8.086 -43.188 -14.516 1 98 336 GLY B O 1
ATOM 6063 N N . LEU B 1 337 ? 7.457 -41.062 -14.172 1 97.75 337 LEU B N 1
ATOM 6064 C CA . LEU B 1 337 ? 8.039 -41 -12.836 1 97.75 337 LEU B CA 1
ATOM 6065 C C . LEU B 1 337 ? 7.418 -42.062 -11.922 1 97.75 337 LEU B C 1
ATOM 6067 O O . LEU B 1 337 ? 8.117 -42.688 -11.117 1 97.75 337 LEU B O 1
ATOM 6071 N N . TYR B 1 338 ? 6.074 -42.156 -12 1 98 338 TYR B N 1
ATOM 6072 C CA . TYR B 1 338 ? 5.387 -43.156 -11.211 1 98 338 TYR B CA 1
ATOM 6073 C C . TYR B 1 338 ? 5.988 -44.531 -11.445 1 98 338 TYR B C 1
ATOM 6075 O O . TYR B 1 338 ? 6.395 -45.219 -10.5 1 98 338 TYR B O 1
ATOM 6083 N N . PHE B 1 339 ? 6.102 -44.938 -12.656 1 97.88 339 PHE B N 1
ATOM 6084 C CA . PHE B 1 339 ? 6.598 -46.281 -12.992 1 97.88 339 PHE B CA 1
ATOM 6085 C C . PHE B 1 339 ? 8.078 -46.406 -12.656 1 97.88 339 PHE B C 1
ATOM 6087 O O . PHE B 1 339 ? 8.516 -47.438 -12.141 1 97.88 339 PHE B O 1
ATOM 6094 N N . GLU B 1 340 ? 8.797 -45.406 -12.992 1 96.88 340 GLU B N 1
ATOM 6095 C CA . GLU B 1 340 ? 10.227 -45.406 -12.688 1 96.88 340 GLU B CA 1
ATOM 6096 C C . GLU B 1 340 ? 10.469 -45.594 -11.195 1 96.88 340 GLU B C 1
ATOM 6098 O O . GLU B 1 340 ? 11.273 -46.438 -10.797 1 96.88 340 GLU B O 1
ATOM 6103 N N . LYS B 1 341 ? 9.758 -44.875 -10.398 1 96.69 341 LYS B N 1
ATOM 6104 C CA . LYS B 1 341 ? 10.023 -44.844 -8.961 1 96.69 341 LYS B CA 1
ATOM 6105 C C . LYS B 1 341 ? 9.422 -46.062 -8.273 1 96.69 341 LYS B C 1
ATOM 6107 O O . LYS B 1 341 ? 9.867 -46.469 -7.191 1 96.69 341 LYS B O 1
ATOM 6112 N N . THR B 1 342 ? 8.422 -46.688 -8.898 1 96 342 THR B N 1
ATOM 6113 C CA . THR B 1 342 ? 7.844 -47.906 -8.336 1 96 342 THR B CA 1
ATOM 6114 C C . THR B 1 342 ? 8.547 -49.125 -8.906 1 96 342 THR B C 1
ATOM 6116 O O . THR B 1 342 ? 8.156 -50.25 -8.602 1 96 342 THR B O 1
ATOM 6119 N N . GLY B 1 343 ? 9.523 -48.875 -9.789 1 93.94 343 GLY B N 1
ATOM 6120 C CA . GLY B 1 343 ? 10.414 -49.938 -10.203 1 93.94 343 GLY B CA 1
ATOM 6121 C C . GLY B 1 343 ? 9.969 -50.625 -11.484 1 93.94 343 GLY B C 1
ATOM 6122 O O . GLY B 1 343 ? 10.477 -51.688 -11.836 1 93.94 343 GLY B O 1
ATOM 6123 N N . ASP B 1 344 ? 9.008 -50.125 -12.117 1 95.56 344 ASP B N 1
ATOM 6124 C CA . ASP B 1 344 ? 8.57 -50.688 -13.398 1 95.56 344 ASP B CA 1
ATOM 6125 C C . ASP B 1 344 ? 9.227 -49.938 -14.562 1 95.56 344 ASP B C 1
ATOM 6127 O O . ASP B 1 344 ? 8.57 -49.156 -15.258 1 95.56 344 ASP B O 1
ATOM 6131 N N . ASN B 1 345 ? 10.422 -50.25 -14.844 1 96.06 345 ASN B N 1
ATOM 6132 C CA . ASN B 1 345 ? 11.242 -49.531 -15.805 1 96.06 345 ASN B CA 1
ATOM 6133 C C . ASN B 1 345 ? 10.695 -49.656 -17.219 1 96.06 345 ASN B C 1
ATOM 6135 O O . ASN B 1 345 ? 10.766 -48.719 -18.016 1 96.06 345 ASN B O 1
ATOM 6139 N N . LYS B 1 346 ? 10.258 -50.844 -17.469 1 96.06 346 LYS B N 1
ATOM 6140 C CA . LYS B 1 346 ? 9.727 -51.094 -18.812 1 96.06 346 LYS B CA 1
ATOM 6141 C C . LYS B 1 346 ? 8.578 -50.125 -19.125 1 96.06 346 LYS B C 1
ATOM 6143 O O . LYS B 1 346 ? 8.555 -49.5 -20.172 1 96.06 346 LYS B O 1
ATOM 6148 N N . ARG B 1 347 ? 7.684 -50.031 -18.219 1 97.38 347 ARG B N 1
ATOM 6149 C CA . ARG B 1 347 ? 6.547 -49.156 -18.422 1 97.38 347 ARG B CA 1
ATOM 6150 C C . ARG B 1 347 ? 6.98 -47.688 -18.359 1 97.38 347 ARG B C 1
ATOM 6152 O O . ARG B 1 347 ? 6.426 -46.844 -19.062 1 97.38 347 ARG B O 1
ATOM 6159 N N . ALA B 1 348 ? 7.934 -47.344 -17.516 1 97.94 348 ALA B N 1
ATOM 6160 C CA . ALA B 1 348 ? 8.469 -46 -17.453 1 97.94 348 ALA B CA 1
ATOM 6161 C C . ALA B 1 348 ? 9.023 -45.562 -18.797 1 97.94 348 ALA B C 1
ATOM 6163 O O . ALA B 1 348 ? 8.727 -44.469 -19.281 1 97.94 348 ALA B O 1
ATOM 6164 N N . ILE B 1 349 ? 9.789 -46.469 -19.391 1 97.5 349 ILE B N 1
ATOM 6165 C CA . ILE B 1 349 ? 10.398 -46.188 -20.688 1 97.5 349 ILE B CA 1
ATOM 6166 C C . ILE B 1 349 ? 9.305 -45.938 -21.719 1 97.5 349 ILE B C 1
ATOM 6168 O O . ILE B 1 349 ? 9.367 -44.969 -22.484 1 97.5 349 ILE B O 1
ATOM 6172 N N . LYS B 1 350 ? 8.336 -46.812 -21.688 1 97.31 350 LYS B N 1
ATOM 6173 C CA . LYS B 1 350 ? 7.23 -46.688 -22.625 1 97.31 350 LYS B CA 1
ATOM 6174 C C . LYS B 1 350 ? 6.543 -45.312 -22.469 1 97.31 350 LYS B C 1
ATOM 6176 O O . LYS B 1 350 ? 6.238 -44.656 -23.469 1 97.31 350 LYS B O 1
ATOM 6181 N N . GLU B 1 351 ? 6.316 -44.938 -21.266 1 97.25 351 GLU B N 1
ATOM 6182 C CA . GLU B 1 351 ? 5.664 -43.656 -21.016 1 97.25 351 GLU B CA 1
ATOM 6183 C C . GLU B 1 351 ? 6.535 -42.5 -21.484 1 97.25 351 GLU B C 1
ATOM 6185 O O . GLU B 1 351 ? 6.047 -41.562 -22.156 1 97.25 351 GLU B O 1
ATOM 6190 N N . TYR B 1 352 ? 7.797 -42.438 -21.141 1 97.69 352 TYR B N 1
ATOM 6191 C CA . TYR B 1 352 ? 8.688 -41.375 -21.531 1 97.69 352 TYR B CA 1
ATOM 6192 C C . TYR B 1 352 ? 8.766 -41.25 -23.047 1 97.69 352 TYR B C 1
ATOM 6194 O O . TYR B 1 352 ? 8.82 -40.125 -23.578 1 97.69 352 TYR B O 1
ATOM 6202 N N . LEU B 1 353 ? 8.703 -42.344 -23.703 1 97.19 353 LEU B N 1
ATOM 6203 C CA . LEU B 1 353 ? 8.812 -42.344 -25.156 1 97.19 353 LEU B CA 1
ATOM 6204 C C . LEU B 1 353 ? 7.547 -41.781 -25.797 1 97.19 353 LEU B C 1
ATOM 6206 O O . LEU B 1 353 ? 7.586 -41.281 -26.922 1 97.19 353 LEU B O 1
ATOM 6210 N N . ARG B 1 354 ? 6.453 -41.875 -25.109 1 96.5 354 ARG B N 1
ATOM 6211 C CA . ARG B 1 354 ? 5.203 -41.312 -25.594 1 96.5 354 ARG B CA 1
ATOM 6212 C C . ARG B 1 354 ? 5.312 -39.812 -25.75 1 96.5 354 ARG B C 1
ATOM 6214 O O . ARG B 1 354 ? 4.543 -39.188 -26.484 1 96.5 354 ARG B O 1
ATOM 6221 N N . ALA B 1 355 ? 6.207 -39.156 -25.078 1 95.62 355 ALA B N 1
ATOM 6222 C CA . ALA B 1 355 ? 6.387 -37.688 -25.062 1 95.62 355 ALA B CA 1
ATOM 6223 C C . ALA B 1 355 ? 6.84 -37.188 -26.438 1 95.62 355 ALA B C 1
ATOM 6225 O O . ALA B 1 355 ? 6.719 -36 -26.734 1 95.62 355 ALA B O 1
ATOM 6226 N N . TYR B 1 356 ? 7.344 -38.094 -27.25 1 94.69 356 TYR B N 1
ATOM 6227 C CA . TYR B 1 356 ? 7.914 -37.719 -28.547 1 94.69 356 TYR B CA 1
ATOM 6228 C C . TYR B 1 356 ? 6.895 -36.969 -29.391 1 94.69 356 TYR B C 1
ATOM 6230 O O . TYR B 1 356 ? 7.254 -36.062 -30.156 1 94.69 356 TYR B O 1
ATOM 6238 N N . THR B 1 357 ? 5.625 -37.25 -29.266 1 95.81 357 THR B N 1
ATOM 6239 C CA . THR B 1 357 ? 4.59 -36.625 -30.094 1 95.81 357 THR B CA 1
ATOM 6240 C C . THR B 1 357 ? 3.848 -35.531 -29.328 1 95.81 357 THR B C 1
ATOM 6242 O O . THR B 1 357 ? 2.824 -35.031 -29.797 1 95.81 357 THR B O 1
ATOM 6245 N N . GLN B 1 358 ? 4.305 -35.219 -28.188 1 97.69 358 GLN B N 1
ATOM 6246 C CA . GLN B 1 358 ? 3.602 -34.281 -27.344 1 97.69 358 GLN B CA 1
ATOM 6247 C C . GLN B 1 358 ? 4.352 -32.938 -27.281 1 97.69 358 GLN B C 1
ATOM 6249 O O . GLN B 1 358 ? 5.531 -32.875 -27.641 1 97.69 358 GLN B O 1
ATOM 6254 N N . GLU B 1 359 ? 3.664 -31.891 -26.906 1 98.06 359 GLU B N 1
ATOM 6255 C CA . GLU B 1 359 ? 4.234 -30.547 -26.828 1 98.06 359 GLU B CA 1
ATOM 6256 C C . GLU B 1 359 ? 5.047 -30.359 -25.562 1 98.06 359 GLU B C 1
ATOM 6258 O O . GLU B 1 359 ? 4.633 -30.797 -24.484 1 98.06 359 GLU B O 1
ATOM 6263 N N . PRO B 1 360 ? 6.301 -29.812 -25.703 1 97.88 360 PRO B N 1
ATOM 6264 C CA . PRO B 1 360 ? 7.074 -29.469 -24.5 1 97.88 360 PRO B CA 1
ATOM 6265 C C . PRO B 1 360 ? 6.352 -28.484 -23.594 1 97.88 360 PRO B C 1
ATOM 6267 O O . PRO B 1 360 ? 5.496 -27.719 -24.047 1 97.88 360 PRO B O 1
ATOM 6270 N N . ILE B 1 361 ? 6.68 -28.5 -22.297 1 97 361 ILE B N 1
ATOM 6271 C CA . ILE B 1 361 ? 6.062 -27.594 -21.328 1 97 361 ILE B CA 1
ATOM 6272 C C . ILE B 1 361 ? 7.02 -27.359 -20.172 1 97 361 ILE B C 1
ATOM 6274 O O . ILE B 1 361 ? 7.613 -28.312 -19.641 1 97 361 ILE B O 1
ATOM 6278 N N . GLY B 1 362 ? 7.102 -26.062 -19.828 1 93.62 362 GLY B N 1
ATOM 6279 C CA . GLY B 1 362 ? 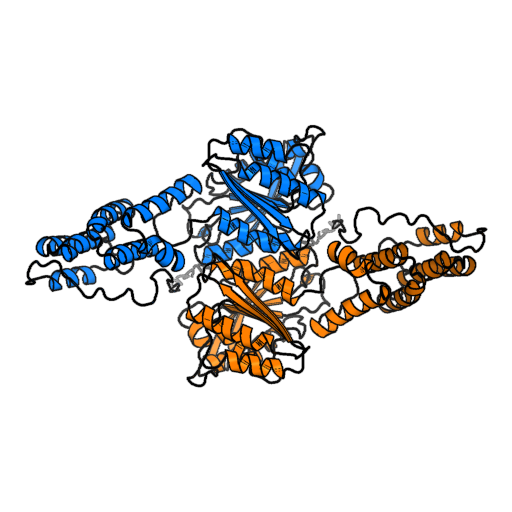8.102 -25.734 -18.828 1 93.62 362 GLY B CA 1
ATOM 6280 C C . GLY B 1 362 ? 9.508 -26.156 -19.234 1 93.62 362 GLY B C 1
ATOM 6281 O O . GLY B 1 362 ? 9.969 -25.828 -20.312 1 93.62 362 GLY B O 1
ATOM 6282 N N . ASP B 1 363 ? 10.109 -26.969 -18.266 1 93.81 363 ASP B N 1
ATOM 6283 C CA . ASP B 1 363 ? 11.477 -27.438 -18.5 1 93.81 363 ASP B CA 1
ATOM 6284 C C . ASP B 1 363 ? 11.477 -28.812 -19.141 1 93.81 363 ASP B C 1
ATOM 6286 O O . ASP B 1 363 ? 12.539 -29.406 -19.375 1 93.81 363 ASP B O 1
ATOM 6290 N N . LEU B 1 364 ? 10.367 -29.297 -19.422 1 96.62 364 LEU B N 1
ATOM 6291 C CA . LEU B 1 364 ? 10.266 -30.625 -20.016 1 96.62 364 LEU B CA 1
ATOM 6292 C C . LEU B 1 364 ? 10.398 -30.562 -21.531 1 96.62 364 LEU B C 1
ATOM 6294 O O . LEU B 1 364 ? 9.625 -29.875 -22.203 1 96.62 364 LEU B O 1
ATOM 6298 N N . THR B 1 365 ? 11.367 -31.266 -22.016 1 97.38 365 THR B N 1
ATOM 6299 C CA . THR B 1 365 ? 11.633 -31.344 -23.438 1 97.38 365 THR B CA 1
ATOM 6300 C C . THR B 1 365 ? 11.648 -32.781 -23.906 1 97.38 365 THR B C 1
ATOM 6302 O O . THR B 1 365 ? 11.758 -33.719 -23.094 1 97.38 365 THR B O 1
ATOM 6305 N N . LYS B 1 366 ? 11.508 -32.906 -25.219 1 96.5 366 LYS B N 1
ATOM 6306 C CA . LYS B 1 366 ? 11.57 -34.219 -25.812 1 96.5 366 LYS B CA 1
ATOM 6307 C C . LYS B 1 366 ? 12.914 -34.906 -25.516 1 96.5 366 LYS B C 1
ATOM 6309 O O . LYS B 1 366 ? 12.961 -36.062 -25.109 1 96.5 366 LYS B O 1
ATOM 6314 N N . ASP B 1 367 ? 13.945 -34.156 -25.688 1 96.75 367 ASP B N 1
ATOM 6315 C CA . ASP B 1 367 ? 15.281 -34.688 -25.453 1 96.75 367 ASP B CA 1
ATOM 6316 C C . ASP B 1 367 ? 15.438 -35.156 -24 1 96.75 367 ASP B C 1
ATOM 6318 O O . ASP B 1 367 ? 16.016 -36.188 -23.734 1 96.75 367 ASP B O 1
ATOM 6322 N N . TYR B 1 368 ? 14.922 -34.406 -23.109 1 96.69 368 TYR B N 1
ATOM 6323 C CA . TYR B 1 368 ? 15.039 -34.75 -21.688 1 96.69 368 TYR B CA 1
ATOM 6324 C C . TYR B 1 368 ? 14.352 -36.062 -21.391 1 96.69 368 TYR B C 1
ATOM 6326 O O . TYR B 1 368 ? 14.914 -36.938 -20.703 1 96.69 368 TYR B O 1
ATOM 6334 N N . LEU B 1 369 ? 13.141 -36.281 -21.875 1 96.81 369 LEU B N 1
ATOM 6335 C CA . LEU B 1 369 ? 12.383 -37.5 -21.578 1 96.81 369 LEU B CA 1
ATOM 6336 C C . LEU B 1 369 ? 12.969 -38.688 -22.328 1 96.81 369 LEU B C 1
ATOM 6338 O O . LEU B 1 369 ? 12.945 -39.812 -21.828 1 96.81 369 LEU B O 1
ATOM 6342 N N . MET B 1 370 ? 13.555 -38.438 -23.484 1 96.38 370 MET B N 1
ATOM 6343 C CA . MET B 1 370 ? 14.219 -39.531 -24.219 1 96.38 370 MET B CA 1
ATOM 6344 C C . MET B 1 370 ? 15.477 -39.969 -23.484 1 96.38 370 MET B C 1
ATOM 6346 O O . MET B 1 370 ? 15.773 -41.156 -23.422 1 96.38 370 MET B O 1
ATOM 6350 N N . ASP B 1 371 ? 16.172 -39 -23.031 1 96.31 371 ASP B N 1
ATOM 6351 C CA . ASP B 1 371 ? 17.375 -39.344 -22.266 1 96.31 371 ASP B CA 1
ATOM 6352 C C . ASP B 1 371 ? 17.016 -40.156 -21.016 1 96.31 371 ASP B C 1
ATOM 6354 O O . ASP B 1 371 ? 17.75 -41.062 -20.625 1 96.31 371 ASP B O 1
ATOM 6358 N N . ARG B 1 372 ? 15.969 -39.812 -20.406 1 95 372 ARG B N 1
ATOM 6359 C CA . ARG B 1 372 ? 15.531 -40.531 -19.234 1 95 372 ARG B CA 1
ATOM 6360 C C . ARG B 1 372 ? 15.164 -41.969 -19.578 1 95 372 ARG B C 1
ATOM 6362 O O . ARG B 1 372 ? 15.477 -42.906 -18.844 1 95 372 ARG B O 1
ATOM 6369 N N . ALA B 1 373 ? 14.43 -42.125 -20.656 1 96.19 373 ALA B N 1
ATOM 6370 C CA . ALA B 1 373 ? 14.086 -43.469 -21.141 1 96.19 373 ALA B CA 1
ATOM 6371 C C . ALA B 1 373 ? 15.344 -44.312 -21.391 1 96.19 373 ALA B C 1
ATOM 6373 O O . ALA B 1 373 ? 15.422 -45.469 -20.984 1 96.19 373 ALA B O 1
ATOM 6374 N N . GLU B 1 374 ? 16.312 -43.688 -22.047 1 95.5 374 GLU B N 1
ATOM 6375 C CA . GLU B 1 374 ? 17.562 -44.375 -22.375 1 95.5 374 GLU B CA 1
ATOM 6376 C C . GLU B 1 374 ? 18.312 -44.781 -21.109 1 95.5 374 GLU B C 1
ATOM 6378 O O . GLU B 1 374 ? 18.906 -45.875 -21.062 1 95.5 374 GLU B O 1
ATOM 6383 N N . ALA B 1 375 ? 18.266 -44 -20.125 1 94.94 375 ALA B N 1
ATOM 6384 C CA . ALA B 1 375 ? 18.984 -44.25 -18.891 1 94.94 375 ALA B CA 1
ATOM 6385 C C . ALA B 1 375 ? 18.406 -45.438 -18.141 1 94.94 375 ALA B C 1
ATOM 6387 O O . ALA B 1 375 ? 19.078 -46.062 -17.312 1 94.94 375 ALA B O 1
ATOM 6388 N N . LEU B 1 376 ? 17.156 -45.75 -18.391 1 95 376 LEU B N 1
ATOM 6389 C CA . LEU B 1 376 ? 16.484 -46.844 -17.688 1 95 376 LEU B CA 1
ATOM 6390 C C . LEU B 1 376 ? 16.688 -48.156 -18.391 1 95 376 LEU B C 1
ATOM 6392 O O . LEU B 1 376 ? 16.438 -49.219 -17.828 1 95 376 LEU B O 1
ATOM 6396 N N . LYS B 1 377 ? 17.156 -48.062 -19.547 1 90.94 377 LYS B N 1
ATOM 6397 C CA . LYS B 1 377 ? 17.359 -49.281 -20.312 1 90.94 377 LYS B CA 1
ATOM 6398 C C . LYS B 1 377 ? 18.406 -50.188 -19.656 1 90.94 377 LYS B C 1
ATOM 6400 O O . LYS B 1 377 ? 19.484 -49.719 -19.281 1 90.94 377 LYS B O 1
ATOM 6405 N N . GLY B 1 378 ? 18.141 -51.438 -19.547 1 84.06 378 GLY B N 1
ATOM 6406 C CA . GLY B 1 378 ? 19.078 -52.438 -19.031 1 84.06 378 GLY B CA 1
ATOM 6407 C C . GLY B 1 378 ? 19.141 -52.469 -17.516 1 84.06 378 GLY B C 1
ATOM 6408 O O . GLY B 1 378 ? 19.828 -53.312 -16.938 1 84.06 378 GLY B O 1
ATOM 6409 N N . LYS B 1 379 ? 18.484 -51.469 -16.859 1 81.25 379 LYS B N 1
ATOM 6410 C CA . LYS B 1 379 ? 18.484 -51.469 -15.398 1 81.25 379 LYS B CA 1
ATOM 6411 C C . LYS B 1 379 ? 17.484 -52.5 -14.844 1 81.25 379 LYS B C 1
ATOM 6413 O O . LYS B 1 379 ? 16.438 -52.719 -15.445 1 81.25 379 LYS B O 1
ATOM 6418 N N . LYS B 1 380 ? 18 -53.219 -13.766 1 75.69 380 LYS B N 1
ATOM 6419 C CA . LYS B 1 380 ? 17.125 -54.188 -13.109 1 75.69 380 LYS B CA 1
ATOM 6420 C C . LYS B 1 380 ? 15.93 -53.5 -12.461 1 75.69 380 LYS B C 1
ATOM 6422 O O . LYS B 1 380 ? 16.062 -52.406 -11.906 1 75.69 380 LYS B O 1
ATOM 6427 N N . ASP B 1 381 ? 14.734 -54.062 -12.562 1 70.62 381 ASP B N 1
ATOM 6428 C CA . ASP B 1 381 ? 13.492 -53.594 -11.969 1 70.62 381 ASP B CA 1
ATOM 6429 C C . ASP B 1 381 ? 13.586 -53.594 -10.438 1 70.62 381 ASP B C 1
ATOM 6431 O O . ASP B 1 381 ? 13.758 -54.656 -9.828 1 70.62 381 ASP B O 1
ATOM 6435 N N . ALA B 1 382 ? 14.102 -52.5 -9.719 1 67.19 382 ALA B N 1
ATOM 6436 C CA . ALA B 1 382 ? 14.055 -52.344 -8.266 1 67.19 382 ALA B CA 1
ATOM 6437 C C . ALA B 1 382 ? 13.641 -50.938 -7.875 1 67.19 382 ALA B C 1
ATOM 6439 O O . ALA B 1 382 ? 14.016 -49.969 -8.531 1 67.19 382 ALA B O 1
ATOM 6440 N N . PRO B 1 383 ? 12.672 -51.062 -6.965 1 58.06 383 PRO B N 1
ATOM 6441 C CA . PRO B 1 383 ? 12.312 -49.719 -6.512 1 58.06 383 PRO B CA 1
ATOM 6442 C C . PRO B 1 383 ? 13.523 -48.875 -6.133 1 58.06 383 PRO B C 1
ATOM 6444 O O . PRO B 1 383 ? 14.453 -49.375 -5.492 1 58.06 383 PRO B O 1
ATOM 6447 N N . LYS B 1 384 ? 13.992 -48.062 -7.039 1 56.69 384 LYS B N 1
ATOM 6448 C CA . LYS B 1 384 ? 15.195 -47.25 -6.855 1 56.69 384 LYS B CA 1
ATOM 6449 C C . LYS B 1 384 ? 15.094 -46.375 -5.598 1 56.69 384 LYS B C 1
ATOM 6451 O O . LYS B 1 384 ? 14.117 -45.656 -5.414 1 56.69 384 LYS B O 1
ATOM 6456 N N . GLU B 1 385 ? 15.781 -46.812 -4.539 1 47.94 385 GLU B N 1
ATOM 6457 C CA . GLU B 1 385 ? 16.047 -45.906 -3.438 1 47.94 385 GLU B CA 1
ATOM 6458 C C . GLU B 1 385 ? 16.797 -44.656 -3.922 1 47.94 385 GLU B C 1
ATOM 6460 O O . GLU B 1 385 ? 18 -44.719 -4.141 1 47.94 385 GLU B O 1
ATOM 6465 N N . GLU B 1 386 ? 16.422 -44.188 -4.984 1 42.97 386 GLU B N 1
ATOM 6466 C CA . GLU B 1 386 ? 17.234 -43.094 -5.539 1 42.97 386 GLU B CA 1
ATOM 6467 C C . GLU B 1 386 ? 17.484 -42.031 -4.496 1 42.97 386 GLU B C 1
ATOM 6469 O O . GLU B 1 386 ? 16.656 -41.812 -3.604 1 42.97 386 GLU B O 1
ATOM 6474 N N . GLU B 1 387 ? 18.859 -41.625 -4.301 1 39.53 387 GLU B N 1
ATOM 6475 C CA . GLU B 1 387 ? 19.297 -40.375 -3.732 1 39.53 387 GLU B CA 1
ATOM 6476 C C . GLU B 1 387 ? 18.469 -39.188 -4.27 1 39.53 387 GLU B C 1
ATOM 6478 O O . GLU B 1 387 ? 18.469 -38.938 -5.473 1 39.53 387 GLU B O 1
ATOM 6483 N N . THR B 1 388 ? 17.328 -39.031 -3.871 1 39.72 388 THR B N 1
ATOM 6484 C CA . THR B 1 388 ? 16.5 -37.875 -4.203 1 39.72 388 THR B CA 1
ATOM 6485 C C . THR B 1 388 ? 17.359 -36.625 -4.371 1 39.72 388 THR B C 1
ATOM 6487 O O . THR B 1 388 ? 18.062 -36.219 -3.443 1 39.72 388 THR B O 1
ATOM 6490 N N . PRO B 1 389 ? 17.828 -36.344 -5.477 1 36.09 389 PRO B N 1
ATOM 6491 C CA . PRO B 1 389 ? 18.406 -35 -5.406 1 36.09 389 PRO B CA 1
ATOM 6492 C C . PRO B 1 389 ? 17.578 -34.062 -4.559 1 36.09 389 PRO B C 1
ATOM 6494 O O . PRO B 1 389 ? 16.344 -34 -4.707 1 36.09 389 PRO B O 1
ATOM 6497 N N . ALA B 1 390 ? 17.922 -33.812 -3.363 1 35.91 390 ALA B N 1
ATOM 6498 C CA . ALA B 1 390 ? 17.297 -32.781 -2.566 1 35.91 390 ALA B CA 1
ATOM 6499 C C . ALA B 1 390 ? 16.781 -31.641 -3.457 1 35.91 390 ALA B C 1
ATOM 6501 O O . ALA B 1 390 ? 17.438 -31.266 -4.434 1 35.91 390 ALA B O 1
ATOM 6502 N N . PRO B 1 391 ? 15.469 -31.375 -3.443 1 36.47 391 PRO B N 1
ATOM 6503 C CA . PRO B 1 391 ? 15.102 -30.141 -4.125 1 36.47 391 PRO B CA 1
ATOM 6504 C C . PRO B 1 391 ? 16.219 -29.109 -4.113 1 36.47 391 PRO B C 1
ATOM 6506 O O . PRO B 1 391 ? 16.891 -28.922 -3.09 1 36.47 391 PRO B O 1
ATOM 6509 N N . THR B 1 392 ? 16.969 -28.906 -5.195 1 34.81 392 THR B N 1
ATOM 6510 C CA . THR B 1 392 ? 17.828 -27.734 -5.125 1 34.81 392 THR B CA 1
ATOM 6511 C C . THR B 1 392 ? 17.266 -26.703 -4.137 1 34.81 392 THR B C 1
ATOM 6513 O O . THR B 1 392 ? 16.047 -26.609 -3.967 1 34.81 392 THR B O 1
ATOM 6516 N N . GLU B 1 393 ? 17.969 -26.312 -3.094 1 37.47 393 GLU B N 1
ATOM 6517 C CA . GLU B 1 393 ? 17.719 -25.312 -2.07 1 37.47 393 GLU B CA 1
ATOM 6518 C C . GLU B 1 393 ? 16.719 -24.266 -2.553 1 37.47 393 GLU B C 1
ATOM 6520 O O . GLU B 1 393 ? 16.266 -23.422 -1.773 1 37.47 393 GLU B O 1
ATOM 6525 N N . GLU B 1 394 ? 16.641 -24.016 -3.922 1 40.47 394 GLU B N 1
ATOM 6526 C CA . GLU B 1 394 ? 15.68 -23.016 -4.352 1 40.47 394 GLU B CA 1
ATOM 6527 C C . GLU B 1 394 ? 14.258 -23.578 -4.387 1 40.47 394 GLU B C 1
ATOM 6529 O O . GLU B 1 394 ? 13.992 -24.562 -5.09 1 40.47 394 GLU B O 1
ATOM 6534 N N . THR B 1 395 ? 13.664 -23.75 -3.371 1 42.75 395 THR B N 1
ATOM 6535 C CA . THR B 1 395 ? 12.234 -24 -3.523 1 42.75 395 THR B CA 1
ATOM 6536 C C . THR B 1 395 ? 11.734 -23.469 -4.867 1 42.75 395 THR B C 1
ATOM 6538 O O . THR B 1 395 ? 12.047 -22.344 -5.25 1 42.75 395 THR B O 1
ATOM 6541 N N . PRO B 1 396 ? 11.266 -24.359 -5.754 1 40.53 396 PRO B N 1
ATOM 6542 C CA . PRO B 1 396 ? 10.812 -24.047 -7.113 1 40.53 396 PRO B CA 1
ATOM 6543 C C . PRO B 1 396 ? 10.094 -22.703 -7.195 1 40.53 396 PRO B C 1
ATOM 6545 O O . PRO B 1 396 ? 9.758 -22.234 -8.289 1 40.53 396 PRO B O 1
ATOM 6548 N N . THR B 1 397 ? 9.461 -22.297 -6.199 1 42.66 397 THR B N 1
ATOM 6549 C CA . THR B 1 397 ? 8.5 -21.219 -6.406 1 42.66 397 THR B CA 1
ATOM 6550 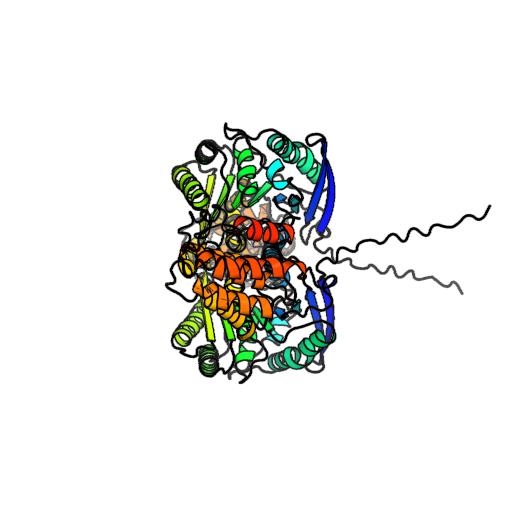C C . THR B 1 397 ? 9.211 -19.891 -6.609 1 42.66 397 THR B C 1
ATOM 6552 O O . THR B 1 397 ? 8.57 -18.859 -6.832 1 42.66 397 THR B O 1
ATOM 6555 N N . GLU B 1 398 ? 10.43 -19.844 -6.246 1 41.28 398 GLU B N 1
ATOM 6556 C CA . GLU B 1 398 ? 11.016 -18.531 -6.473 1 41.28 398 GLU B CA 1
ATOM 6557 C C . GLU B 1 398 ? 11.469 -18.375 -7.922 1 41.28 398 GLU B C 1
ATOM 6559 O O . GLU B 1 398 ? 12.602 -18.703 -8.266 1 41.28 398 GLU B O 1
ATOM 6564 N N . GLU B 1 399 ? 10.672 -18.859 -8.719 1 39.66 399 GLU B N 1
ATOM 6565 C CA . GLU B 1 399 ? 11.07 -18.609 -10.094 1 39.66 399 GLU B CA 1
ATOM 6566 C C . GLU B 1 399 ? 11.484 -17.156 -10.297 1 39.66 399 GLU B C 1
ATOM 6568 O O . GLU B 1 399 ? 10.75 -16.25 -9.922 1 39.66 399 GLU B O 1
ATOM 6573 N N . GLN B 1 400 ? 12.789 -17 -10.43 1 41.56 400 GLN B N 1
ATOM 6574 C CA . GLN B 1 400 ? 13.242 -15.742 -10.992 1 41.56 400 GLN B CA 1
ATOM 6575 C C . GLN B 1 400 ? 12.43 -15.359 -12.227 1 41.56 400 GLN B C 1
ATOM 6577 O O . GLN B 1 400 ? 12.242 -16.172 -13.133 1 41.56 400 GLN B O 1
ATOM 6582 N N . LYS B 1 401 ? 11.508 -14.531 -12.258 1 37.28 401 LYS B N 1
ATOM 6583 C CA . LYS B 1 401 ? 10.984 -13.977 -13.5 1 37.28 401 LYS B CA 1
ATOM 6584 C C . LYS B 1 401 ? 12.078 -13.852 -14.555 1 37.28 401 LYS B C 1
ATOM 6586 O O . LYS B 1 401 ? 13.023 -13.078 -14.398 1 37.28 401 LYS B O 1
ATOM 6591 N N . LYS B 1 402 ? 12.523 -14.984 -15.273 1 34.09 402 LYS B N 1
ATOM 6592 C CA . LYS B 1 402 ? 13.305 -14.734 -16.484 1 34.09 402 LYS B CA 1
ATOM 6593 C C . LYS B 1 402 ? 12.586 -13.758 -17.406 1 34.09 402 LYS B C 1
ATOM 6595 O O . LYS B 1 402 ? 11.43 -13.992 -17.781 1 34.09 402 LYS B O 1
ATOM 6600 N N . GLU B 1 403 ? 13.008 -12.352 -17.359 1 30.44 403 GLU B N 1
ATOM 6601 C CA . GLU B 1 403 ? 12.664 -11.469 -18.484 1 30.44 403 GLU B CA 1
ATOM 6602 C C . GLU B 1 403 ? 12.633 -12.234 -19.797 1 30.44 403 GLU B C 1
ATOM 6604 O O . GLU B 1 403 ? 13.484 -13.094 -20.047 1 30.44 403 GLU B O 1
#

Secondary structure (DSSP, 8-state):
-------------------EEEEEEEETTTTEEEEEEEE--TTTTT-TT--EEEEEESSHHHHHHHHHHHHHHHHHTTSS---EEEEE---STTHHHHHT-B-TTSSB-HHHHHHHHHIIIIIHHHHHHHS-EEEEEEEEEETHHHHHHGGGGGSSS-S-SEEEEES--PPTTHHHHHHHHHHH--S-EEEEEEEEEES-HHHHHHHHHHHHHHTT---TTEEEEEEEEEEEETTHHHHHHHHHHHHHHTTTTSPPPHHHIIIIITT-SS-HHHHHHHHHHHHHHHH----PPPHHHHHHHHHHHHHTT-TTHHHHHHHHHHHHSTTBSHHHHHHHHHHHHTT-HHHHHHHHHHGGGSB-BTTB-HHHHHHHHHHHTT--------------SS-TT------/-------------------EEEEEEEETTTTEEEEEEEE--TTTTT-TT--EEEEEESSHHHHHHHHHHHHHHHHHTTSS---EEEEE---STTHHHHHT-B-TTSSB-HHHHHHHHHIIIIIHHHHHHHS-EEEEEEEEEETHHHHHHGGGGGSSS-S-SEEEEES--PPTTHHHHHHHHHHH--S-EEEEEEEEEES-HHHHHHHHHHHHHHTT---TTEEEEEEEEEEEETTHHHHHHHHHHHHHHTTTTSPPPHHHIIIIITT-SS-HHHHHHHHHHHHHHHH----PPPHHHHHHHHHHHHHTT-TTHHHHHHHHHHHHSTTBSHHHHHHHHHHHHTT-HHHHHHHHHHGGGSB-BTTB-HHHHHHHHHHHTT--------------SS-TT------